Protein AF-0000000084373952 (afdb_homodimer)

Organism: NCBI:txid208452

Solvent-accessible surface area (backbone atoms only — not comparable to full-atom values): 62136 Å² total; per-residue (Å²): 112,61,47,66,65,52,80,43,78,45,80,44,54,56,47,25,26,44,37,38,30,33,38,78,64,91,64,74,93,54,84,74,51,76,77,58,28,30,35,39,29,37,47,63,83,77,67,62,78,78,83,74,80,82,72,89,67,74,73,68,81,67,70,77,52,41,40,24,48,61,53,41,69,60,56,75,73,40,79,44,78,40,55,61,65,38,75,52,45,45,34,19,76,67,13,36,38,38,36,38,34,30,40,27,44,42,75,48,76,43,77,44,80,49,58,60,56,55,49,53,50,45,52,54,52,48,50,43,19,53,49,13,54,74,67,73,39,71,21,50,30,36,35,39,37,31,41,79,72,24,32,66,65,57,50,50,46,22,47,51,35,47,36,45,74,73,73,30,40,31,28,41,30,39,63,39,19,61,23,71,45,79,46,77,92,74,42,73,28,64,12,26,35,36,35,26,38,55,35,97,90,41,79,65,40,76,58,43,36,36,77,68,20,39,55,53,61,78,81,46,49,58,48,48,52,49,50,51,44,48,51,32,52,53,51,50,51,51,34,50,51,44,45,50,52,59,67,62,48,78,66,76,69,85,73,72,75,68,42,19,16,35,22,34,42,35,40,47,42,49,85,54,47,73,66,52,49,52,51,49,35,65,61,60,60,42,38,37,38,38,28,25,50,33,64,70,60,39,51,54,49,36,68,71,53,44,79,66,72,66,63,60,54,61,59,58,58,59,59,56,66,64,61,60,72,75,76,80,71,79,71,78,81,81,78,85,76,81,74,74,80,72,66,76,76,69,82,70,64,77,71,72,68,66,73,67,67,60,69,73,78,68,43,46,72,42,77,40,70,48,44,70,83,55,71,73,76,50,72,68,51,36,51,48,24,42,48,51,32,52,40,63,64,45,54,46,61,42,69,54,94,86,40,75,40,66,42,39,46,76,49,73,48,53,52,83,79,40,40,52,28,31,73,45,43,80,77,54,75,67,71,83,75,52,62,82,89,69,52,80,73,73,69,63,54,75,42,69,40,70,58,82,66,68,70,66,73,43,48,28,19,52,31,35,31,32,79,54,92,43,73,85,44,47,87,73,48,60,42,76,46,63,32,36,24,66,42,63,43,76,50,74,73,77,73,70,76,70,80,70,73,87,78,68,88,70,72,82,69,76,65,78,69,75,70,68,79,46,38,38,38,30,32,41,27,40,72,86,59,40,90,89,57,59,52,53,32,34,37,45,39,72,40,50,80,80,42,50,108,114,62,48,65,65,52,78,43,77,46,79,44,53,54,47,25,27,44,38,39,30,33,40,79,64,91,64,75,91,54,84,74,51,77,75,57,27,29,37,40,28,36,47,64,85,75,68,62,79,76,83,77,79,80,73,86,69,72,72,68,78,66,71,75,54,41,41,24,47,61,54,40,70,60,57,74,72,40,78,42,79,40,55,61,66,39,74,53,45,45,33,17,76,67,14,38,37,39,37,39,34,30,41,28,44,40,76,49,76,43,77,45,79,49,58,60,55,55,48,52,49,46,52,53,53,48,50,43,20,54,51,14,53,74,67,70,38,69,20,50,31,34,37,40,35,32,43,79,71,22,33,64,66,56,50,51,44,22,48,51,35,47,35,43,75,73,72,31,42,30,30,41,30,38,62,40,18,62,23,72,44,80,47,77,92,72,43,73,28,64,12,25,33,36,35,25,38,55,34,97,89,41,77,65,40,76,58,43,37,37,78,68,20,37,56,52,62,78,83,46,49,59,49,49,52,50,50,49,45,49,51,33,52,51,51,51,52,50,33,51,50,44,44,50,51,61,67,62,48,78,65,76,69,85,73,73,76,68,41,19,16,34,22,32,42,35,40,46,44,51,84,56,46,74,67,53,49,51,50,49,34,62,61,59,59,42,37,35,37,39,27,24,51,33,66,70,58,38,50,54,49,36,70,70,52,43,79,67,71,67,63,60,56,60,61,61,60,59,61,58,67,61,67,61,67,74,74,76,71,79,71,77,79,81,77,83,75,79,73,73,80,72,70,76,75,71,83,70,66,76,73,74,69,68,71,71,67,62,69,75,80,70,42,46,74,41,76,42,71,48,44,73,86,55,71,72,76,50,72,67,50,36,51,47,24,41,48,50,31,51,41,64,64,44,55,46,60,42,69,53,95,86,40,75,39,66,41,39,46,77,51,72,48,54,50,82,79,38,40,52,28,30,73,43,46,70,83,60,75,65,72,84,74,49,60,82,88,71,52,79,72,76,70,63,58,76,43,69,41,72,59,83,65,68,69,64,72,45,48,27,17,53,31,35,31,30,76,52,93,43,74,87,46,45,87,75,47,60,42,76,44,61,32,37,27,67,43,63,44,76,51,76,72,77,74,67,80,68,80,67,74,86,79,69,83,77,69,78,68,75,64,78,68,75,72,68,79,46,36,38,36,30,32,41,27,39,72,86,58,40,87,89,57,57,51,54,32,36,39,44,38,72,41,50,81,80,43,49,108

InterPro domains:
  IPR027417 P-loop containing nucleoside triphosphate hydrolase [G3DSA:3.40.50.300] (115-399)
  IPR027417 P-loop containing nucleoside triphosphate hydrolase [SSF52540] (125-180)
  IPR032319 Clp1, P-loop domain [PF16575] (146-306)
  IPR032324 Clp1, N-terminal [PF16573] (66-131)
  IPR038239 Clp1, N-terminal domain superfamily [G3DSA:2.60.120.1030] (2-113)
  IPR045116 Clp1/Grc3 [PTHR12755] (47-528)

Sequence (1098 aa):
MANSGNTRIYHLKAFRELRIVTLEKYTKFEEEDEEECVKVRLLPSGSGVGHKNEHNSSSSGGFPSTAEIFGRELIIDKEYKFGCNQKFAIYTFTGCTIQIKGRTLQEYESGNNTMKEYLSLSYTLDAYRKLAKKKKKIGPRVLITGNNNSGKSSVSLILLNYALKSGFKPIFIEADTKCTCDKIELNRGPGIMSSFVYDPMNRMKCALDYYFGYLDLNEDINLYYHLNECISSCVHLMLLNNLNSVSSSAKTDAQQEGIYAAGFILNVPSEADHHVINNLIEIYGINIVIVIDNAFLHYSLKDQYGDDGGRRAADRGRDYDRDYRGDTWRDSPPEAHRKGNTLPPEDEQPDNNKETDDPVRRVEIVGMPKYEGVIPSDNNRIRYCKNLWYYQYFTKDIIVTKNLYRKSHVISFRCSLTSFIKLDTNLAVPLSALPADARDIQRENVTVSLYNGNITNLTNCILGVSYSKGLNYVHLMNIAAFVHVQSVRQVESEVGEETERSEKGAEEAQGNADAKNDYVIEILCPLSVTTKNLPPYFVVPGNAKQMKFMANSGNTRIYHLKAFRELRIVTLEKYTKFEEEDEEECVKVRLLPSGSGVGHKNEHNSSSSGGFPSTAEIFGRELIIDKEYKFGCNQKFAIYTFTGCTIQIKGRTLQEYESGNNTMKEYLSLSYTLDAYRKLAKKKKKIGPRVLITGNNNSGKSSVSLILLNYALKSGFKPIFIEADTKCTCDKIELNRGPGIMSSFVYDPMNRMKCALDYYFGYLDLNEDINLYYHLNECISSCVHLMLLNNLNSVSSSAKTDAQQEGIYAAGFILNVPSEADHHVINNLIEIYGINIVIVIDNAFLHYSLKDQYGDDGGRRAADRGRDYDRDYRGDTWRDSPPEAHRKGNTLPPEDEQPDNNKETDDPVRRVEIVGMPKYEGVIPSDNNRIRYCKNLWYYQYFTKDIIVTKNLYRKSHVISFRCSLTSFIKLDTNLAVPLSALPADARDIQRENVTVSLYNGNITNLTNCILGVSYSKGLNYVHLMNIAAFVHVQSVRQVESEVGEETERSEKGAEEAQGNADAKNDYVIEILCPLSVTTKNLPPYFVVPGNAKQMKF

Foldseek 3Di:
DWPDLDKDKDWDAAQKKKKFAFAADLDDPPDQDPQRKKKKAWEWPPPDPDPPPDDDPPCPVPDTWWKAKLQHIDDHGDIDIGGHGDITMIHTRHITMMMMGHITPDIDMDGFPQVVVLVVVLVVQVVQLVVCVVVLAFGAAEEEEEAALLCRLSSQSNSQSSCVVVVAWEKEWELQQLLLRQDLLNRQAHQKIKIATRDPVDSPHPMFIDGRQDRDCVVAVLLSLLVLLLVLVSVVVVLVVLSVVVVPCPDPPVPSRNNRSSYHYYYDYHNQALVNVVSSCVSNVHQEYEYEACVPSLVVVCVVQPDPPPVVVVVVVVVPPVPPPPPDPPCDDDDDDPPPDPPPPPPPPPPPPPPVCVVPRRRHRHYGYRGPPRDHDDPSSSVVSNVSNVCVQFPPQPCDPNDRDGQKDKDKDWDVQAFEKEWHQPDDDPLVVDDPPVSPPPSRDTDIGTDPDDPQLLAQFKKFFDQDPDRRCRSSGGTPWIKTWHGKAWDPPPPPPPPPDDPDPPDPPVPPVCPPTMMMIMIMTGPVDDPVCHHRYIYHRPDRVSRGD/DWPDLDKDKDWDAAQKKKKFAFAADLDDPPDQDPQRKKKKAWEWPPPDPDPPPPDDPPCPVPDTWWKAKLQHIDDHGDIDIGGHGDITMIHTRHITMMMMGHITPDIDMDGFPQVVVLVVVLVVQVVQLVVCVVVLAFGAAEEEEEAALLCRLSSQSNSQSSCVVVVAWEKEWELQQLLLRQDLLNRQAHQKIKIATRDPVDSPHPMFIDGRQDRDCVVAVLLSLLVLLLVLVSVVVVLVVLSVVVVPCPDPPVPSRNNRSSYHYYYDYHNQALVNVVSSCVSNVHQEYEYEADVPSLVVVCVVQPDPPPVVVVVVVVVPPPPPPPPDPPPDDPPDDPPPDPPPPPPPPPPPPPPCCVVPRRHHRHYGYRGPPRDHDDPSSSVVSNVSNVCVQFPPQPCDPNDRDGQKDKDKDWDVQAFEKEWHQDDDDPLVVDDPPVSPPPSRDTDIGTDPDDPQLLAQFKKFFDQDPDRRCRSSGGTPWIKTWHGKAWDPPPPPPPPPDDPPDPPVPVPPVCPPTIMMIMIMTGPVDDPVCHHRYIYHRPDRVSRGD

Structure (mmCIF, N/CA/C/O backbone):
data_AF-0000000084373952-model_v1
#
loop_
_entity.id
_entity.type
_entity.pdbx_description
1 polymer 'Clp1-related protein'
#
loop_
_atom_site.group_PDB
_atom_site.id
_atom_site.type_symbol
_atom_site.label_atom_id
_atom_site.label_alt_id
_atom_site.label_comp_id
_atom_site.label_asym_id
_atom_site.label_entity_id
_atom_site.label_seq_id
_atom_site.pdbx_PDB_ins_code
_atom_site.Cartn_x
_atom_site.Cartn_y
_atom_site.Cartn_z
_atom_site.occupancy
_atom_site.B_iso_or_equiv
_atom_site.auth_seq_id
_atom_site.auth_comp_id
_atom_site.auth_asym_id
_atom_site.auth_atom_id
_atom_site.pdbx_PDB_model_num
ATOM 1 N N . MET A 1 1 ? 20.922 2.564 -14.703 1 43.78 1 MET A N 1
ATOM 2 C CA . MET A 1 1 ? 22.297 3.029 -14.57 1 43.78 1 MET A CA 1
ATOM 3 C C . MET A 1 1 ? 22.344 4.543 -14.383 1 43.78 1 MET A C 1
ATOM 5 O O . MET A 1 1 ? 21.516 5.266 -14.93 1 43.78 1 MET A O 1
ATOM 9 N N . ALA A 1 2 ? 22.969 4.836 -13.328 1 51.53 2 ALA A N 1
ATOM 10 C CA . ALA A 1 2 ? 23.234 6.238 -13.023 1 51.53 2 ALA A CA 1
ATOM 11 C C . ALA A 1 2 ? 23.766 6.977 -14.25 1 51.53 2 ALA A C 1
ATOM 13 O O . ALA A 1 2 ? 24.641 6.461 -14.961 1 51.53 2 ALA A O 1
ATOM 14 N N . ASN A 1 3 ? 22.906 7.801 -14.828 1 62.66 3 ASN A N 1
ATOM 15 C CA . ASN A 1 3 ? 23.328 8.617 -15.961 1 62.66 3 ASN A CA 1
ATOM 16 C C . ASN A 1 3 ? 24.641 9.336 -15.68 1 62.66 3 ASN A C 1
ATOM 18 O O . ASN A 1 3 ? 25 9.547 -14.523 1 62.66 3 ASN A O 1
ATOM 22 N N . SER A 1 4 ? 25.531 9.344 -16.656 1 61.56 4 SER A N 1
ATOM 23 C CA . SER A 1 4 ? 26.844 9.953 -16.625 1 61.56 4 SER A CA 1
ATOM 24 C C . SER A 1 4 ? 26.781 11.406 -16.172 1 61.56 4 SER A C 1
ATOM 26 O O . SER A 1 4 ? 25.75 12.062 -16.328 1 61.56 4 SER A O 1
ATOM 28 N N . GLY A 1 5 ? 27.562 11.82 -15.086 1 64.56 5 GLY A N 1
ATOM 29 C CA . GLY A 1 5 ? 27.812 13.117 -14.484 1 64.56 5 GLY A CA 1
ATOM 30 C C . GLY A 1 5 ? 27.828 14.25 -15.492 1 64.56 5 GLY A C 1
ATOM 31 O O . GLY A 1 5 ? 27.953 15.422 -15.117 1 64.56 5 GLY A O 1
ATOM 32 N N . ASN A 1 6 ? 27.422 13.953 -16.797 1 77.25 6 ASN A N 1
ATOM 33 C CA . ASN A 1 6 ? 27.516 14.969 -17.844 1 77.25 6 ASN A CA 1
ATOM 34 C C . ASN A 1 6 ? 26.234 15.797 -17.938 1 77.25 6 ASN A C 1
ATOM 36 O O . ASN A 1 6 ? 25.188 15.391 -17.422 1 77.25 6 ASN A O 1
ATOM 40 N N . THR A 1 7 ? 26.453 17.016 -18.5 1 88.31 7 THR A N 1
ATOM 41 C CA . THR A 1 7 ? 25.344 17.953 -18.703 1 88.31 7 THR A CA 1
ATOM 42 C C . THR A 1 7 ? 24.375 17.422 -19.766 1 88.31 7 THR A C 1
ATOM 44 O O . THR A 1 7 ? 24.797 17.016 -20.844 1 88.31 7 THR A O 1
ATOM 47 N N . ARG A 1 8 ? 23.109 17.328 -19.422 1 92.69 8 ARG A N 1
ATOM 48 C CA . ARG A 1 8 ? 22.047 16.891 -20.328 1 92.69 8 ARG A CA 1
ATOM 49 C C . ARG A 1 8 ? 21 17.969 -20.516 1 92.69 8 ARG A C 1
ATOM 51 O O . ARG A 1 8 ? 20.703 18.719 -19.578 1 92.69 8 ARG A O 1
ATOM 58 N N . ILE A 1 9 ? 20.531 18.094 -21.75 1 92.62 9 ILE A N 1
ATOM 59 C CA . ILE A 1 9 ? 19.484 19.062 -22.078 1 92.62 9 ILE A CA 1
ATOM 60 C C . ILE A 1 9 ? 18.234 18.344 -22.547 1 92.62 9 ILE A C 1
ATOM 62 O O . ILE A 1 9 ? 18.281 17.516 -23.453 1 92.62 9 ILE A O 1
ATOM 66 N N . TYR A 1 10 ? 17.172 18.641 -21.891 1 94.19 10 TYR A N 1
ATOM 67 C CA . TYR A 1 10 ? 15.891 18.047 -22.25 1 94.19 10 TYR A CA 1
ATOM 68 C C . TYR A 1 10 ? 14.945 19.094 -22.828 1 94.19 10 TYR A C 1
ATOM 70 O O . TYR A 1 10 ? 14.773 20.172 -22.266 1 94.19 10 TYR A O 1
ATOM 78 N N . HIS A 1 11 ? 14.391 18.781 -23.969 1 94.12 11 HIS A N 1
ATOM 79 C CA . HIS A 1 11 ? 13.328 19.594 -24.547 1 94.12 11 HIS A CA 1
ATOM 80 C C . HIS A 1 11 ? 11.961 18.969 -24.297 1 94.12 11 HIS A C 1
ATOM 82 O O . HIS A 1 11 ? 11.594 17.984 -24.969 1 94.12 11 HIS A O 1
ATOM 88 N N . LEU A 1 12 ? 11.258 19.547 -23.375 1 95.12 12 LEU A N 1
ATOM 89 C CA . LEU A 1 12 ? 9.953 19 -23 1 95.12 12 LEU A CA 1
ATOM 90 C C . LEU A 1 12 ? 8.836 19.703 -23.766 1 95.12 12 LEU A C 1
ATOM 92 O O . LEU A 1 12 ? 8.797 20.922 -23.859 1 95.12 12 LEU A O 1
ATOM 96 N N . LYS A 1 13 ? 7.93 18.906 -24.328 1 93.88 13 LYS A N 1
ATOM 97 C CA . LYS A 1 13 ? 6.715 19.438 -24.938 1 93.88 13 LYS A CA 1
ATOM 98 C C . LYS A 1 13 ? 5.684 19.812 -23.875 1 93.88 13 LYS A C 1
ATOM 100 O O . LYS A 1 13 ? 5.855 19.5 -22.688 1 93.88 13 LYS A O 1
ATOM 105 N N . ALA A 1 14 ? 4.699 20.531 -24.328 1 93.38 14 ALA A N 1
ATOM 106 C CA . ALA A 1 14 ? 3.639 20.953 -23.406 1 93.38 14 ALA A CA 1
ATOM 107 C C . ALA A 1 14 ? 2.967 19.734 -22.766 1 93.38 14 ALA A C 1
ATOM 109 O O . ALA A 1 14 ? 2.75 18.719 -23.422 1 93.38 14 ALA A O 1
ATOM 110 N N . PHE A 1 15 ? 2.625 19.875 -21.484 1 93.56 15 PHE A N 1
ATOM 111 C CA . PHE A 1 15 ? 1.869 18.906 -20.703 1 93.56 15 PHE A CA 1
ATOM 112 C C . PHE A 1 15 ? 2.68 17.641 -20.484 1 93.56 15 PHE A C 1
ATOM 114 O O . PHE A 1 15 ? 2.117 16.547 -20.375 1 93.56 15 PHE A O 1
ATOM 121 N N . ARG A 1 16 ? 4.008 17.781 -20.438 1 94.62 16 ARG A N 1
ATOM 122 C CA . ARG A 1 16 ? 4.906 16.688 -20.125 1 94.62 16 ARG A CA 1
ATOM 123 C C . ARG A 1 16 ? 5.719 16.984 -18.859 1 94.62 16 ARG A C 1
ATOM 125 O O . ARG A 1 16 ? 5.723 18.109 -18.375 1 94.62 16 ARG A O 1
ATOM 132 N N . GLU A 1 17 ? 6.258 15.93 -18.359 1 95.62 17 GLU A N 1
ATOM 133 C CA . GLU A 1 17 ? 7.078 16.125 -17.156 1 95.62 17 GLU A CA 1
ATOM 134 C C . GLU A 1 17 ? 8.352 15.281 -17.234 1 95.62 17 GLU A C 1
ATOM 136 O O . GLU A 1 17 ? 8.383 14.234 -17.875 1 95.62 17 GLU A O 1
ATOM 141 N N . LEU A 1 18 ? 9.398 15.859 -16.719 1 96.62 18 LEU A N 1
ATOM 142 C CA . LEU A 1 18 ? 10.656 15.148 -16.516 1 96.62 18 LEU A CA 1
ATOM 143 C C . LEU A 1 18 ? 10.773 14.641 -15.094 1 96.62 18 LEU A C 1
ATOM 145 O O . LEU A 1 18 ? 10.859 15.43 -14.148 1 96.62 18 LEU A O 1
ATOM 149 N N . ARG A 1 19 ? 10.711 13.336 -14.977 1 95.62 19 ARG A N 1
ATOM 150 C CA . ARG A 1 19 ? 10.789 12.703 -13.656 1 95.62 19 ARG A CA 1
ATOM 151 C C . ARG A 1 19 ? 12.227 12.359 -13.297 1 95.62 19 ARG A C 1
ATOM 153 O O . ARG A 1 19 ? 12.945 11.75 -14.094 1 95.62 19 ARG A O 1
ATOM 160 N N . ILE A 1 20 ? 12.656 12.781 -12.117 1 95.25 20 ILE A N 1
ATOM 161 C CA . ILE A 1 20 ? 14.047 12.633 -11.727 1 95.25 20 ILE A CA 1
ATOM 162 C C . ILE A 1 20 ? 14.133 11.961 -10.359 1 95.25 20 ILE A C 1
ATOM 164 O O . ILE A 1 20 ? 13.422 12.344 -9.422 1 95.25 20 ILE A O 1
ATOM 168 N N . VAL A 1 21 ? 14.891 10.945 -10.266 1 93.31 21 VAL A N 1
ATOM 169 C CA . VAL A 1 21 ? 15.258 10.297 -9.008 1 93.31 21 VAL A CA 1
ATOM 170 C C . VAL A 1 21 ? 16.766 10.414 -8.781 1 93.31 21 VAL A C 1
ATOM 172 O O . VAL A 1 21 ? 17.562 9.93 -9.594 1 93.31 21 VAL A O 1
ATOM 175 N N . THR A 1 22 ? 17.141 11.094 -7.73 1 92.69 22 THR A N 1
ATOM 176 C CA . THR A 1 22 ? 18.562 11.297 -7.453 1 92.69 22 THR A CA 1
ATOM 177 C C . THR A 1 22 ? 19.172 10.062 -6.793 1 92.69 22 THR A C 1
ATOM 179 O O . THR A 1 22 ? 18.453 9.094 -6.508 1 92.69 22 THR A O 1
ATOM 182 N N . LEU A 1 23 ? 20.422 10.133 -6.586 1 88.62 23 LEU A N 1
ATOM 183 C CA . LEU A 1 23 ? 21.141 8.992 -6.031 1 88.62 23 LEU A CA 1
ATOM 184 C C . LEU A 1 23 ? 20.688 8.695 -4.605 1 88.62 23 LEU A C 1
ATOM 186 O O . LEU A 1 23 ? 20.266 9.609 -3.889 1 88.62 23 LEU A O 1
ATOM 190 N N . GLU A 1 24 ? 20.703 7.422 -4.301 1 83.56 24 GLU A N 1
ATOM 191 C CA . GLU A 1 24 ? 20.297 7 -2.963 1 83.56 24 GLU A CA 1
ATOM 192 C C . GLU A 1 24 ? 21.516 6.867 -2.041 1 83.56 24 GLU A C 1
ATOM 194 O O . GLU A 1 24 ? 22.531 6.273 -2.42 1 83.56 24 GLU A O 1
ATOM 199 N N . LYS A 1 25 ? 21.562 7.617 -0.997 1 76.62 25 LYS A N 1
ATOM 200 C CA . LYS A 1 25 ? 22.625 7.508 -0.001 1 76.62 25 LYS A CA 1
ATOM 201 C C . LYS A 1 25 ? 22.047 7.242 1.388 1 76.62 25 LYS A C 1
ATOM 203 O O . LYS A 1 25 ? 21.062 7.863 1.788 1 76.62 25 LYS A O 1
ATOM 208 N N . TYR A 1 26 ? 22.281 6.059 1.898 1 61.47 26 TYR A N 1
ATOM 209 C CA . TYR A 1 26 ? 21.75 5.707 3.211 1 61.47 26 TYR A CA 1
ATOM 210 C C . TYR A 1 26 ? 22.547 6.379 4.32 1 61.47 26 TYR A C 1
ATOM 212 O O . TYR A 1 26 ? 22.172 6.316 5.492 1 61.47 26 TYR A O 1
ATOM 220 N N . THR A 1 27 ? 23.734 6.977 3.959 1 54.94 27 THR A N 1
ATOM 221 C CA . THR A 1 27 ? 24.562 7.477 5.051 1 54.94 27 THR A CA 1
ATOM 222 C C . THR A 1 27 ? 24.016 8.805 5.582 1 54.94 27 THR A C 1
ATOM 224 O O . THR A 1 27 ? 23.188 9.445 4.93 1 54.94 27 THR A O 1
ATOM 227 N N . LYS A 1 28 ? 24.578 9.195 6.711 1 53.66 28 LYS A N 1
ATOM 228 C CA . LYS A 1 28 ? 24.312 10.367 7.539 1 53.66 28 LYS A CA 1
ATOM 229 C C . LYS A 1 28 ? 24.156 11.625 6.684 1 53.66 28 LYS A C 1
ATOM 231 O O . LYS A 1 28 ? 24.828 11.781 5.668 1 53.66 28 LYS A O 1
ATOM 236 N N . PHE A 1 29 ? 22.859 12.211 6.699 1 50.44 29 PHE A N 1
ATOM 237 C CA . PHE A 1 29 ? 22.531 13.492 6.086 1 50.44 29 PHE A CA 1
ATOM 238 C C . PHE A 1 29 ? 23.766 14.391 6.039 1 50.44 29 PHE A C 1
ATOM 240 O O . PHE A 1 29 ? 23.922 15.289 6.867 1 50.44 29 PHE A O 1
ATOM 247 N N . GLU A 1 30 ? 24.984 13.805 6.254 1 48.66 30 GLU A N 1
ATOM 248 C CA . GLU A 1 30 ? 26.141 14.695 6.281 1 48.66 30 GLU A CA 1
ATOM 249 C C . GLU A 1 30 ? 26.188 15.578 5.035 1 48.66 30 GLU A C 1
ATOM 251 O O . GLU A 1 30 ? 25.422 15.375 4.094 1 48.66 30 GLU A O 1
ATOM 256 N N . GLU A 1 31 ? 27.312 16.297 4.949 1 51.78 31 GLU A N 1
ATOM 257 C CA . GLU A 1 31 ? 27.75 17.359 4.043 1 51.78 31 GLU A CA 1
ATOM 258 C C . GLU A 1 31 ? 27.641 16.922 2.586 1 51.78 31 GLU A C 1
ATOM 260 O O . GLU A 1 31 ? 28.312 15.969 2.164 1 51.78 31 GLU A O 1
ATOM 265 N N . GLU A 1 32 ? 26.391 16.953 2.121 1 56.44 32 GLU A N 1
ATOM 266 C CA . GLU A 1 32 ? 26.188 16.688 0.701 1 56.44 32 GLU A CA 1
ATOM 267 C C . GLU A 1 32 ? 27.328 17.234 -0.141 1 56.44 32 GLU A C 1
ATOM 269 O O . GLU A 1 32 ? 27.641 18.422 -0.072 1 56.44 32 GLU A O 1
ATOM 274 N N . ASP A 1 33 ? 28.234 16.375 -0.468 1 62.09 33 ASP A N 1
ATOM 275 C CA . ASP A 1 33 ? 29.297 16.766 -1.404 1 62.09 33 ASP A CA 1
ATOM 276 C C . ASP A 1 33 ? 28.703 17.391 -2.664 1 62.09 33 ASP A C 1
ATOM 278 O O . ASP A 1 33 ? 27.719 16.875 -3.223 1 62.09 33 ASP A O 1
ATOM 282 N N . GLU A 1 34 ? 29 18.625 -2.85 1 64.69 34 GLU A N 1
ATOM 283 C CA . GLU A 1 34 ? 28.578 19.391 -4.016 1 64.69 34 GLU A CA 1
ATOM 284 C C . GLU A 1 34 ? 28.578 18.531 -5.277 1 64.69 34 GLU A C 1
ATOM 286 O O . GLU A 1 34 ? 27.766 18.734 -6.176 1 64.69 34 GLU A O 1
ATOM 291 N N . GLU A 1 35 ? 29.391 17.5 -5.18 1 66.69 35 GLU A N 1
ATOM 292 C CA . GLU A 1 35 ? 29.531 16.688 -6.391 1 66.69 35 GLU A CA 1
ATOM 293 C C . GLU A 1 35 ? 28.375 15.711 -6.535 1 66.69 35 GLU A C 1
ATOM 295 O O . GLU A 1 35 ? 28.078 15.242 -7.641 1 66.69 35 GLU A O 1
ATOM 300 N N . GLU A 1 36 ? 27.672 15.57 -5.496 1 78.62 36 GLU A N 1
ATOM 301 C CA . GLU A 1 36 ? 26.625 14.562 -5.555 1 78.62 36 GLU A CA 1
ATOM 302 C C . GLU A 1 36 ? 25.25 15.203 -5.762 1 78.62 36 GLU A C 1
ATOM 304 O O . GLU A 1 36 ? 24.266 14.508 -5.973 1 78.62 36 GLU A O 1
ATOM 309 N N . CYS A 1 37 ? 25.281 16.5 -5.879 1 85.25 37 CYS A N 1
ATOM 310 C CA . CYS A 1 37 ? 24.031 17.219 -6.051 1 85.25 37 CYS A CA 1
ATOM 311 C C . CYS A 1 37 ? 23.656 17.312 -7.527 1 85.25 37 CYS A C 1
ATOM 313 O O . CYS A 1 37 ? 24.531 17.375 -8.383 1 85.25 37 CYS A O 1
ATOM 315 N N . VAL A 1 38 ? 22.406 17.156 -7.793 1 92.06 38 VAL A N 1
ATOM 316 C CA . VAL A 1 38 ? 21.875 17.359 -9.141 1 92.06 38 VAL A CA 1
ATOM 317 C C . VAL A 1 38 ? 21.438 18.812 -9.312 1 92.06 38 VAL A C 1
ATOM 319 O O . VAL A 1 38 ? 20.719 19.359 -8.469 1 92.06 38 VAL A O 1
ATOM 322 N N . LYS A 1 39 ? 22 19.453 -10.328 1 94.38 39 LYS A N 1
ATOM 323 C CA . LYS A 1 39 ? 21.656 20.844 -10.609 1 94.38 39 LYS A CA 1
ATOM 324 C C . LYS A 1 39 ? 20.703 20.938 -11.789 1 94.38 39 LYS A C 1
ATOM 326 O O . LYS A 1 39 ? 20.906 20.297 -12.82 1 94.38 39 LYS A O 1
ATOM 331 N N . VAL A 1 40 ? 19.641 21.625 -11.555 1 95.88 40 VAL A N 1
ATOM 332 C CA . VAL A 1 40 ? 18.609 21.781 -12.578 1 95.88 40 VAL A CA 1
ATOM 333 C C . VAL A 1 40 ? 18.453 23.266 -12.922 1 95.88 40 VAL A C 1
ATOM 335 O O . VAL A 1 40 ? 18.453 24.125 -12.031 1 95.88 40 VAL A O 1
ATOM 338 N N . ARG A 1 41 ? 18.391 23.547 -14.25 1 95.62 41 ARG A N 1
ATOM 339 C CA . ARG A 1 41 ? 18.219 24.922 -14.727 1 95.62 41 ARG A CA 1
ATOM 340 C C . ARG A 1 41 ? 17.203 25 -15.859 1 95.62 41 ARG A C 1
ATOM 342 O O . ARG A 1 41 ? 17.25 24.188 -16.797 1 95.62 41 ARG A O 1
ATOM 349 N N . LEU A 1 42 ? 16.297 25.891 -15.656 1 95.75 42 LEU A N 1
ATOM 350 C CA . LEU A 1 42 ? 15.375 26.188 -16.734 1 95.75 42 LEU A CA 1
ATOM 351 C C . LEU A 1 42 ? 15.992 27.188 -17.719 1 95.75 42 LEU A C 1
ATOM 353 O O . LEU A 1 42 ? 16.375 28.297 -17.328 1 95.75 42 LEU A O 1
ATOM 357 N N . LEU A 1 43 ? 16.062 26.766 -18.969 1 93.75 43 LEU A N 1
ATOM 358 C CA . LEU A 1 43 ? 16.688 27.625 -19.984 1 93.75 43 LEU A CA 1
ATOM 359 C C . LEU A 1 43 ? 15.656 28.5 -20.672 1 93.75 43 LEU A C 1
ATOM 361 O O . LEU A 1 43 ? 14.5 28.094 -20.828 1 93.75 43 LEU A O 1
ATOM 365 N N . PRO A 1 44 ? 16.094 29.641 -21.141 1 87.88 44 PRO A N 1
ATOM 366 C CA . PRO A 1 44 ? 15.172 30.5 -21.875 1 87.88 44 PRO A CA 1
ATOM 367 C C . PRO A 1 44 ? 14.828 29.969 -23.266 1 87.88 44 PRO A C 1
ATOM 369 O O . PRO A 1 44 ? 15.586 29.156 -23.828 1 87.88 44 PRO A O 1
ATOM 372 N N . SER A 1 45 ? 13.594 29.906 -23.844 1 74.69 45 SER A N 1
ATOM 373 C CA . SER A 1 45 ? 13.094 29.375 -25.109 1 74.69 45 SER A CA 1
ATOM 374 C C . SER A 1 45 ? 14.055 29.672 -26.266 1 74.69 45 SER A C 1
ATOM 376 O O . SER A 1 45 ? 14.18 28.875 -27.188 1 74.69 45 SER A O 1
ATOM 378 N N . GLY A 1 46 ? 14.75 30.734 -26.234 1 58.94 46 GLY A N 1
ATOM 379 C CA . GLY A 1 46 ? 15.594 31.172 -27.328 1 58.94 46 GLY A CA 1
ATOM 380 C C . GLY A 1 46 ? 17.016 30.656 -27.219 1 58.94 46 GLY A C 1
ATOM 381 O O . GLY A 1 46 ? 17.844 30.938 -28.078 1 58.94 46 GLY A O 1
ATOM 382 N N . SER A 1 47 ? 17.328 30.156 -26.188 1 50.44 47 SER A N 1
ATOM 383 C CA . SER A 1 47 ? 18.734 29.812 -26.078 1 50.44 47 SER A CA 1
ATOM 384 C C . SER A 1 47 ? 19.062 28.547 -26.859 1 50.44 47 SER A C 1
ATOM 386 O O . SER A 1 47 ? 19.312 27.484 -26.281 1 50.44 47 SER A O 1
ATOM 388 N N . GLY A 1 48 ? 18.516 28.266 -27.969 1 41.88 48 GLY A N 1
ATOM 389 C CA . GLY A 1 48 ? 19.109 27.281 -28.875 1 41.88 48 GLY A CA 1
ATOM 390 C C . GLY A 1 48 ? 20.609 27.453 -29.031 1 41.88 48 GLY A C 1
ATOM 391 O O . GLY A 1 48 ? 21.109 28.578 -29.062 1 41.88 48 GLY A O 1
ATOM 392 N N . VAL A 1 49 ? 21.469 26.594 -28.75 1 37.62 49 VAL A N 1
ATOM 393 C CA . VAL A 1 49 ? 22.812 26.641 -29.312 1 37.62 49 VAL A CA 1
ATOM 394 C C . VAL A 1 49 ? 22.75 27.25 -30.719 1 37.62 49 VAL A C 1
ATOM 396 O O . VAL A 1 49 ? 21.688 27.312 -31.328 1 37.62 49 VAL A O 1
ATOM 399 N N . GLY A 1 50 ? 24.016 27.359 -31.641 1 33.34 50 GLY A N 1
ATOM 400 C CA . GLY A 1 50 ? 24.5 27.953 -32.875 1 33.34 50 GLY A CA 1
ATOM 401 C C . GLY A 1 50 ? 23.625 27.625 -34.062 1 33.34 50 GLY A C 1
ATOM 402 O O . GLY A 1 50 ? 24 27.906 -35.219 1 33.34 50 GLY A O 1
ATOM 403 N N . HIS A 1 51 ? 22.875 26.656 -34.375 1 32.62 51 HIS A N 1
ATOM 404 C CA . HIS A 1 51 ? 22.594 26.781 -35.812 1 32.62 51 HIS A CA 1
ATOM 405 C C . HIS A 1 51 ? 21.719 28.016 -36.094 1 32.62 51 HIS A C 1
ATOM 407 O O . HIS A 1 51 ? 20.609 28.125 -35.562 1 32.62 51 HIS A O 1
ATOM 413 N N . LYS A 1 52 ? 22.391 29.203 -36.469 1 30.64 52 LYS A N 1
ATOM 414 C CA . LYS A 1 52 ? 21.906 30.422 -37.094 1 30.64 52 LYS A CA 1
ATOM 415 C C . LYS A 1 52 ? 20.891 30.125 -38.188 1 30.64 52 LYS A C 1
ATOM 417 O O . LYS A 1 52 ? 21.25 30 -39.344 1 30.64 52 LYS A O 1
ATOM 422 N N . ASN A 1 53 ? 20.094 29.141 -38.406 1 30.58 53 ASN A N 1
ATOM 423 C CA . ASN A 1 53 ? 19.344 29.531 -39.594 1 30.58 53 ASN A CA 1
ATOM 424 C C . ASN A 1 53 ? 18.625 30.875 -39.375 1 30.58 53 ASN A C 1
ATOM 426 O O . ASN A 1 53 ? 18.016 31.094 -38.344 1 30.58 53 ASN A O 1
ATOM 430 N N . GLU A 1 54 ? 19.047 32.094 -40.094 1 30.72 54 GLU A N 1
ATOM 431 C CA . GLU A 1 54 ? 18.641 33.469 -40.375 1 30.72 54 GLU A CA 1
ATOM 432 C C . GLU A 1 54 ? 17.125 33.625 -40.281 1 30.72 54 GLU A C 1
ATOM 434 O O . GLU A 1 54 ? 16.625 34.625 -39.75 1 30.72 54 GLU A O 1
ATOM 439 N N . HIS A 1 55 ? 16.375 33.219 -41.469 1 30.38 55 HIS A N 1
ATOM 440 C CA . HIS A 1 55 ? 15.242 33.969 -42.031 1 30.38 55 HIS A CA 1
ATOM 441 C C . HIS A 1 55 ? 14.062 33.969 -41.062 1 30.38 55 HIS A C 1
ATOM 443 O O . HIS A 1 55 ? 13.312 34.938 -41 1 30.38 55 HIS A O 1
ATOM 449 N N . ASN A 1 56 ? 13.32 32.812 -41 1 30.34 56 ASN A N 1
ATOM 450 C CA . ASN A 1 56 ? 11.906 33.031 -40.719 1 30.34 56 ASN A CA 1
ATOM 451 C C . ASN A 1 56 ? 11.703 33.562 -39.281 1 30.34 56 ASN A C 1
ATOM 453 O O . ASN A 1 56 ? 12.031 32.875 -38.312 1 30.34 56 ASN A O 1
ATOM 457 N N . SER A 1 57 ? 11.875 34.875 -39 1 33.09 57 SER A N 1
ATOM 458 C CA . SER A 1 57 ? 11.391 35.781 -37.969 1 33.09 57 SER A CA 1
ATOM 459 C C . SER A 1 57 ? 9.992 35.406 -37.531 1 33.09 57 SER A C 1
ATOM 461 O O . SER A 1 57 ? 9.234 36.25 -37.031 1 33.09 57 SER A O 1
ATOM 463 N N . SER A 1 58 ? 9.312 34.5 -38.25 1 32.97 58 SER A N 1
ATOM 464 C CA . SER A 1 58 ? 7.949 34.406 -37.719 1 32.97 58 SER A CA 1
ATOM 465 C C . SER A 1 58 ? 7.922 34.438 -36.219 1 32.97 58 SER A C 1
ATOM 467 O O . SER A 1 58 ? 8.805 33.875 -35.562 1 32.97 58 SER A O 1
ATOM 469 N N . SER A 1 59 ? 7.387 35.625 -35.625 1 33.97 59 SER A N 1
ATOM 470 C CA . SER A 1 59 ? 6.812 35.969 -34.344 1 33.97 59 SER A CA 1
ATOM 471 C C . SER A 1 59 ? 6.27 34.719 -33.625 1 33.97 59 SER A C 1
ATOM 473 O O . SER A 1 59 ? 5.074 34.438 -33.719 1 33.97 59 SER A O 1
ATOM 475 N N . SER A 1 60 ? 6.633 33.656 -34 1 37.06 60 SER A N 1
ATOM 476 C CA . SER A 1 60 ? 5.996 32.594 -33.188 1 37.06 60 SER A CA 1
ATOM 477 C C . SER A 1 60 ? 5.879 33.031 -31.719 1 37.06 60 SER A C 1
ATOM 479 O O . SER A 1 60 ? 6.871 33.406 -31.094 1 37.06 60 SER A O 1
ATOM 481 N N . GLY A 1 61 ? 4.883 33.906 -31.359 1 40.69 61 GLY A N 1
ATOM 482 C CA . GLY A 1 61 ? 4.363 34.344 -30.062 1 40.69 61 GLY A CA 1
ATOM 483 C C . GLY A 1 61 ? 4.852 33.469 -28.922 1 40.69 61 GLY A C 1
ATOM 484 O O . GLY A 1 61 ? 4.23 32.469 -28.594 1 40.69 61 GLY A O 1
ATOM 485 N N . GLY A 1 62 ? 6.027 33.312 -28.656 1 46.31 62 GLY A N 1
ATOM 486 C CA . GLY A 1 62 ? 6.812 32.5 -27.734 1 46.31 62 GLY A CA 1
ATOM 487 C C . GLY A 1 62 ? 6.25 32.469 -26.328 1 46.31 62 GLY A C 1
ATOM 488 O O . GLY A 1 62 ? 6.438 33.406 -25.562 1 46.31 62 GLY A O 1
ATOM 489 N N . PHE A 1 63 ? 5.145 32.094 -26.125 1 55.12 63 PHE A N 1
ATOM 490 C CA . PHE A 1 63 ? 4.707 31.891 -24.75 1 55.12 63 PHE A CA 1
ATOM 491 C C . PHE A 1 63 ? 5.871 31.469 -23.859 1 55.12 63 PHE A C 1
ATOM 493 O O . PHE A 1 63 ? 6.695 30.656 -24.25 1 55.12 63 PHE A O 1
ATOM 500 N N . PRO A 1 64 ? 6.27 32.406 -22.859 1 66.19 64 PRO A N 1
ATOM 501 C CA . PRO A 1 64 ? 7.348 32.125 -21.906 1 66.19 64 PRO A CA 1
ATOM 502 C C . PRO A 1 64 ? 7.312 30.688 -21.406 1 66.19 64 PRO A C 1
ATOM 504 O O . PRO A 1 64 ? 6.234 30.141 -21.141 1 66.19 64 PRO A O 1
ATOM 507 N N . SER A 1 65 ? 8.383 29.953 -21.656 1 84 65 SER A N 1
ATOM 508 C CA . SER A 1 65 ? 8.578 28.594 -21.188 1 84 65 SER A CA 1
ATOM 509 C C . SER A 1 65 ? 8.5 28.516 -19.656 1 84 65 SER A C 1
ATOM 511 O O . SER A 1 65 ? 9.195 29.25 -18.969 1 84 65 SER A O 1
ATOM 513 N N . THR A 1 66 ? 7.414 27.984 -19.141 1 92 66 THR A N 1
ATOM 514 C CA . THR A 1 66 ? 7.273 27.844 -17.703 1 92 66 THR A CA 1
ATOM 515 C C . THR A 1 66 ? 7.387 26.375 -17.297 1 92 66 THR A C 1
ATOM 517 O O . THR A 1 66 ? 7.098 25.484 -18.078 1 92 66 THR A O 1
ATOM 520 N N . ALA A 1 67 ? 8 26.172 -16.156 1 96.56 67 ALA A N 1
ATOM 521 C CA . ALA A 1 67 ? 8.109 24.859 -15.523 1 96.56 67 ALA A CA 1
ATOM 522 C C . ALA A 1 67 ? 7.91 24.953 -14.016 1 96.56 67 ALA A C 1
ATOM 524 O O . ALA A 1 67 ? 8.156 26 -13.414 1 96.56 67 ALA A O 1
ATOM 525 N N . GLU A 1 68 ? 7.41 23.922 -13.523 1 97 68 GLU A N 1
ATOM 526 C CA . GLU A 1 68 ? 7.156 23.953 -12.086 1 97 68 GLU A CA 1
ATOM 527 C C . GLU A 1 68 ? 7.496 22.625 -11.43 1 97 68 GLU A C 1
ATOM 529 O O . GLU A 1 68 ? 7.504 21.578 -12.094 1 97 68 GLU A O 1
ATOM 534 N N . ILE A 1 69 ? 7.816 22.656 -10.18 1 97.06 69 ILE A N 1
ATOM 535 C CA . ILE A 1 69 ? 7.98 21.484 -9.312 1 97.06 69 ILE A CA 1
ATOM 536 C C . ILE A 1 69 ? 6.961 21.547 -8.18 1 97.06 69 ILE A C 1
ATOM 538 O O . ILE A 1 69 ? 7 22.453 -7.344 1 97.06 69 ILE A O 1
ATOM 542 N N . PHE A 1 70 ? 6.07 20.625 -8.125 1 96.5 70 PHE A N 1
ATOM 543 C CA . PHE A 1 70 ? 4.996 20.547 -7.141 1 96.5 70 PHE A CA 1
ATOM 544 C C . PHE A 1 70 ? 4.254 21.875 -7.047 1 96.5 70 PHE A C 1
ATOM 546 O O . PHE A 1 70 ? 4 22.375 -5.949 1 96.5 70 PHE A O 1
ATOM 553 N N . GLY A 1 71 ? 4.016 22.484 -8.141 1 95.81 71 GLY A N 1
ATOM 554 C CA . GLY A 1 71 ? 3.213 23.688 -8.188 1 95.81 71 GLY A CA 1
ATOM 555 C C . GLY A 1 71 ? 4.035 24.953 -8.047 1 95.81 71 GLY A C 1
ATOM 556 O O . GLY A 1 71 ? 3.529 26.062 -8.273 1 95.81 71 GLY A O 1
ATOM 557 N N . ARG A 1 72 ? 5.242 24.844 -7.695 1 95.19 72 ARG A N 1
ATOM 558 C CA . ARG A 1 72 ? 6.117 26 -7.586 1 95.19 72 ARG A CA 1
ATOM 559 C C . ARG A 1 72 ? 6.836 26.281 -8.898 1 95.19 72 ARG A C 1
ATOM 561 O O . ARG A 1 72 ? 7.562 25.422 -9.406 1 95.19 72 ARG A O 1
ATOM 568 N N . GLU A 1 73 ? 6.746 27.391 -9.375 1 95.25 73 GLU A N 1
ATOM 569 C CA . GLU A 1 73 ? 7.336 27.75 -10.656 1 95.25 73 GLU A CA 1
ATOM 570 C C . GLU A 1 73 ? 8.836 27.969 -10.531 1 95.25 73 GLU A C 1
ATOM 572 O O . GLU A 1 73 ? 9.305 28.562 -9.555 1 95.25 73 GLU A O 1
ATOM 577 N N . LEU A 1 74 ? 9.492 27.562 -11.547 1 95.94 74 LEU A N 1
ATOM 578 C CA . LEU A 1 74 ? 10.938 27.75 -11.578 1 95.94 74 LEU A CA 1
ATOM 579 C C . LEU A 1 74 ? 11.305 29.078 -12.203 1 95.94 74 LEU A C 1
ATOM 581 O O . LEU A 1 74 ? 10.648 29.531 -13.156 1 95.94 74 LEU A O 1
ATOM 585 N N . ILE A 1 75 ? 12.344 29.641 -11.688 1 94.88 75 ILE A N 1
ATOM 586 C CA . ILE A 1 75 ? 12.859 30.875 -12.242 1 94.88 75 ILE A CA 1
ATOM 587 C C . ILE A 1 75 ? 13.828 30.578 -13.383 1 94.88 75 ILE A C 1
ATOM 589 O O . ILE A 1 75 ? 14.664 29.672 -13.273 1 94.88 75 ILE A O 1
ATOM 593 N N . ILE A 1 76 ? 13.695 31.312 -14.414 1 93.88 76 ILE A N 1
ATOM 594 C CA . ILE A 1 76 ? 14.531 31.125 -15.594 1 93.88 76 ILE A CA 1
ATOM 595 C C . ILE A 1 76 ? 15.984 31.406 -15.25 1 93.88 76 ILE A C 1
ATOM 597 O O . ILE A 1 76 ? 16.281 32.406 -14.57 1 93.88 76 ILE A O 1
ATOM 601 N N . ASP A 1 77 ? 16.844 30.516 -15.594 1 92.19 77 ASP A N 1
ATOM 602 C CA . ASP A 1 77 ? 18.297 30.641 -15.516 1 92.19 77 ASP A CA 1
ATOM 603 C C . ASP A 1 77 ? 18.781 30.594 -14.07 1 92.19 77 ASP A C 1
ATOM 605 O O . ASP A 1 77 ? 19.891 31.047 -13.766 1 92.19 77 ASP A O 1
ATOM 609 N N . LYS A 1 78 ? 17.875 30.219 -13.227 1 94.69 78 LYS A N 1
ATOM 610 C CA . LYS A 1 78 ? 18.297 29.953 -11.852 1 94.69 78 LYS A CA 1
ATOM 611 C C . LYS A 1 78 ? 18.656 28.484 -11.648 1 94.69 78 LYS A C 1
ATOM 613 O O . LYS A 1 78 ? 17.969 27.609 -12.164 1 94.69 78 LYS A O 1
ATOM 618 N N . GLU A 1 79 ? 19.75 28.328 -10.969 1 93.94 79 GLU A N 1
ATOM 619 C CA . GLU A 1 79 ? 20.188 26.969 -10.703 1 93.94 79 GLU A CA 1
ATOM 620 C C . GLU A 1 79 ? 19.609 26.438 -9.391 1 93.94 79 GLU A C 1
ATOM 622 O O . GLU A 1 79 ? 19.75 27.078 -8.344 1 93.94 79 GLU A O 1
ATOM 627 N N . TYR A 1 80 ? 18.969 25.391 -9.477 1 94.75 80 TYR A N 1
ATOM 628 C CA . TYR A 1 80 ? 18.422 24.703 -8.312 1 94.75 80 TYR A CA 1
ATOM 629 C C . TYR A 1 80 ? 19.219 23.438 -7.992 1 94.75 80 TYR A C 1
ATOM 631 O O . TYR A 1 80 ? 19.516 22.641 -8.883 1 94.75 80 TYR A O 1
ATOM 639 N N . LYS A 1 81 ? 19.562 23.25 -6.77 1 92.5 81 LYS A N 1
ATOM 640 C CA . LYS A 1 81 ? 20.344 22.109 -6.336 1 92.5 81 LYS A CA 1
ATOM 641 C C . LYS A 1 81 ? 19.484 21.109 -5.559 1 92.5 81 LYS A C 1
ATOM 643 O O . LYS A 1 81 ? 18.75 21.5 -4.656 1 92.5 81 LYS A O 1
ATOM 648 N N . PHE A 1 82 ? 19.594 19.891 -5.93 1 92 82 PHE A N 1
ATOM 649 C CA . PHE A 1 82 ? 18.891 18.812 -5.258 1 92 82 PHE A CA 1
ATOM 650 C C . PHE A 1 82 ? 19.859 17.766 -4.73 1 92 82 PHE A C 1
ATOM 652 O O . PHE A 1 82 ? 20.672 17.234 -5.484 1 92 82 PHE A O 1
ATOM 659 N N . GLY A 1 83 ? 19.719 17.438 -3.486 1 87.88 83 GLY A N 1
ATOM 660 C CA . GLY A 1 83 ? 20.594 16.469 -2.861 1 87.88 83 GLY A CA 1
ATOM 661 C C . GLY A 1 83 ? 20.203 15.039 -3.135 1 87.88 83 GLY A C 1
ATOM 662 O O . GLY A 1 83 ? 19.453 14.766 -4.082 1 87.88 83 GLY A O 1
ATOM 663 N N . CYS A 1 84 ? 20.719 14.156 -2.336 1 88.19 84 CYS A N 1
ATOM 664 C CA . CYS A 1 84 ? 20.453 12.734 -2.494 1 88.19 84 CYS A CA 1
ATOM 665 C C . CYS A 1 84 ? 19.047 12.375 -1.993 1 88.19 84 CYS A C 1
ATOM 667 O O . CYS A 1 84 ? 18.469 13.117 -1.204 1 88.19 84 CYS A O 1
ATOM 669 N N . ASN A 1 85 ? 18.516 11.344 -2.48 1 89.88 85 ASN A N 1
ATOM 670 C CA . ASN A 1 85 ? 17.266 10.727 -2.057 1 89.88 85 ASN A CA 1
ATOM 671 C C . ASN A 1 85 ? 16.062 11.617 -2.373 1 89.88 85 ASN A C 1
ATOM 673 O O . ASN A 1 85 ? 15.094 11.641 -1.622 1 89.88 85 ASN A O 1
ATOM 677 N N . GLN A 1 86 ? 16.25 12.383 -3.451 1 91.44 86 GLN A N 1
ATOM 678 C CA . GLN A 1 86 ? 15.125 13.227 -3.863 1 91.44 86 GLN A CA 1
ATOM 679 C C . GLN A 1 86 ? 14.391 12.617 -5.051 1 91.44 86 GLN A C 1
ATOM 681 O O . GLN A 1 86 ? 15.008 11.992 -5.922 1 91.44 86 GLN A O 1
ATOM 686 N N . LYS A 1 87 ? 13.102 12.734 -4.969 1 93.5 87 LYS A N 1
ATOM 687 C CA . LYS A 1 87 ? 12.219 12.328 -6.059 1 93.5 87 LYS A CA 1
ATOM 688 C C . LYS A 1 87 ? 11.281 13.469 -6.457 1 93.5 87 LYS A C 1
ATOM 690 O O . LYS A 1 87 ? 10.477 13.922 -5.648 1 93.5 87 LYS A O 1
ATOM 695 N N . PHE A 1 88 ? 11.398 13.961 -7.633 1 94.94 88 PHE A N 1
ATOM 696 C CA . PHE A 1 88 ? 10.555 15.062 -8.07 1 94.94 88 PHE A CA 1
ATOM 697 C C . PHE A 1 88 ? 10.391 15.047 -9.586 1 94.94 88 PHE A C 1
ATOM 699 O O . PHE A 1 88 ? 11.094 14.32 -10.289 1 94.94 88 PHE A O 1
ATOM 706 N N . ALA A 1 89 ? 9.398 15.742 -10.039 1 96.62 89 ALA A N 1
ATOM 707 C CA . ALA A 1 89 ? 9.109 15.883 -11.461 1 96.62 89 ALA A CA 1
ATOM 708 C C . ALA A 1 89 ? 9 17.359 -11.859 1 96.62 89 ALA A C 1
ATOM 710 O O . ALA A 1 89 ? 8.445 18.172 -11.109 1 96.62 89 ALA A O 1
ATOM 711 N N . ILE A 1 90 ? 9.625 17.672 -12.945 1 97.5 90 ILE A N 1
ATOM 712 C CA . ILE A 1 90 ? 9.484 19 -13.523 1 97.5 90 ILE A CA 1
ATOM 713 C C . ILE A 1 90 ? 8.398 18.984 -14.594 1 97.5 90 ILE A C 1
ATOM 715 O O . ILE A 1 90 ? 8.547 18.344 -15.633 1 97.5 90 ILE A O 1
ATOM 719 N N . TYR A 1 91 ? 7.348 19.688 -14.289 1 97.12 91 TYR A N 1
ATOM 720 C CA . TYR A 1 91 ? 6.195 19.719 -15.18 1 97.12 91 TYR A CA 1
ATOM 721 C C . TYR A 1 91 ? 6.113 21.047 -15.914 1 97.12 91 TYR A C 1
ATOM 723 O O . TYR A 1 91 ? 6.48 22.094 -15.367 1 97.12 91 TYR A O 1
ATOM 731 N N . THR A 1 92 ? 5.625 21.016 -17.172 1 96.44 92 THR A N 1
ATOM 732 C CA . THR A 1 92 ? 5.453 22.25 -17.938 1 96.44 92 THR A CA 1
ATOM 733 C C . THR A 1 92 ? 4.125 22.234 -18.688 1 96.44 92 THR A C 1
ATOM 735 O O . THR A 1 92 ? 3.742 21.219 -19.266 1 96.44 92 THR A O 1
ATOM 738 N N . PHE A 1 93 ? 3.414 23.312 -18.594 1 93.5 93 PHE A N 1
ATOM 739 C CA . PHE A 1 93 ? 2.156 23.469 -19.312 1 93.5 93 PHE A CA 1
ATOM 740 C C . PHE A 1 93 ? 2.404 23.938 -20.734 1 93.5 93 PHE A C 1
ATOM 742 O O . PHE A 1 93 ? 1.572 23.734 -21.625 1 93.5 93 PHE A O 1
ATOM 749 N N . THR A 1 94 ? 3.525 24.547 -21.016 1 92.5 94 THR A N 1
ATOM 750 C CA . THR A 1 94 ? 3.738 25.25 -22.281 1 92.5 94 THR A CA 1
ATOM 751 C C . THR A 1 94 ? 4.91 24.641 -23.047 1 92.5 94 THR A C 1
ATOM 753 O O . THR A 1 94 ? 5.102 24.922 -24.234 1 92.5 94 THR A O 1
ATOM 756 N N . GLY A 1 95 ? 5.652 23.828 -22.406 1 93.56 95 GLY A N 1
ATOM 757 C CA . GLY A 1 95 ? 6.922 23.391 -22.953 1 93.56 95 GLY A CA 1
ATOM 758 C C . GLY A 1 95 ? 8.109 24.156 -22.422 1 93.56 95 GLY A C 1
ATOM 759 O O . GLY A 1 95 ? 8 25.359 -22.125 1 93.56 95 GLY A O 1
ATOM 760 N N . CYS A 1 96 ? 9.203 23.453 -22.312 1 94.62 96 CYS A N 1
ATOM 761 C CA . CYS A 1 96 ? 10.375 24.109 -21.766 1 94.62 96 CYS A CA 1
ATOM 762 C C . CYS A 1 96 ? 11.641 23.328 -22.078 1 94.62 96 CYS A C 1
ATOM 764 O O . CYS A 1 96 ? 11.578 22.25 -22.656 1 94.62 96 CYS A O 1
ATOM 766 N N . THR A 1 97 ? 12.703 24 -21.875 1 95.19 97 THR A N 1
ATOM 767 C CA . THR A 1 97 ? 14.016 23.375 -22 1 95.19 97 THR A CA 1
ATOM 768 C C . THR A 1 97 ? 14.719 23.328 -20.656 1 95.19 97 THR A C 1
ATOM 770 O O . THR A 1 97 ? 14.891 24.375 -20 1 95.19 97 THR A O 1
ATOM 773 N N . ILE A 1 98 ? 15.125 22.141 -20.25 1 95.88 98 ILE A N 1
ATOM 774 C CA . ILE A 1 98 ? 15.711 21.938 -18.922 1 95.88 98 ILE A CA 1
ATOM 775 C C . ILE A 1 98 ? 17.156 21.438 -19.078 1 95.88 98 ILE A C 1
ATOM 777 O O . ILE A 1 98 ? 17.422 20.562 -19.906 1 95.88 98 ILE A O 1
ATOM 781 N N . GLN A 1 99 ? 17.969 22.047 -18.344 1 95.25 99 GLN A N 1
ATOM 782 C CA . GLN A 1 99 ? 19.344 21.578 -18.234 1 95.25 99 GLN A CA 1
ATOM 783 C C . GLN A 1 99 ? 19.594 20.875 -16.906 1 95.25 99 GLN A C 1
ATOM 785 O O . GLN A 1 99 ? 19.234 21.391 -15.844 1 95.25 99 GLN A O 1
ATOM 790 N N . ILE A 1 100 ? 20.156 19.688 -16.984 1 94.81 100 ILE A N 1
ATOM 791 C CA . ILE A 1 100 ? 20.453 18.906 -15.781 1 94.81 100 ILE A CA 1
ATOM 792 C C . ILE A 1 100 ? 21.953 18.594 -15.727 1 94.81 100 ILE A C 1
ATOM 794 O O . ILE A 1 100 ? 22.547 18.188 -16.719 1 94.81 100 ILE A O 1
ATOM 798 N N . LYS A 1 101 ? 22.469 18.875 -14.594 1 92.19 101 LYS A N 1
ATOM 799 C CA . LYS A 1 101 ? 23.859 18.531 -14.336 1 92.19 101 LYS A CA 1
ATOM 800 C C . LYS A 1 101 ? 24 17.625 -13.109 1 92.19 101 LYS A C 1
ATOM 802 O O . LYS A 1 101 ? 23.328 17.844 -12.094 1 92.19 101 LYS A O 1
ATOM 807 N N . GLY A 1 102 ? 24.797 16.625 -13.234 1 90.69 102 GLY A N 1
ATOM 808 C CA . GLY A 1 102 ? 25.016 15.711 -12.125 1 90.69 102 GLY A CA 1
ATOM 809 C C . GLY A 1 102 ? 24.5 14.312 -12.391 1 90.69 102 GLY A C 1
ATOM 810 O O . GLY A 1 102 ? 23.797 14.086 -13.383 1 90.69 102 GLY A O 1
ATOM 811 N N . ARG A 1 103 ? 24.828 13.438 -11.539 1 89.25 103 ARG A N 1
ATOM 812 C CA . ARG A 1 103 ? 24.438 12.039 -11.703 1 89.25 103 ARG A CA 1
ATOM 813 C C . ARG A 1 103 ? 23.078 11.781 -11.055 1 89.25 103 ARG A C 1
ATOM 815 O O . ARG A 1 103 ? 22.812 12.258 -9.953 1 89.25 103 ARG A O 1
ATOM 822 N N . THR A 1 104 ? 22.234 11.109 -11.836 1 91.06 104 THR A N 1
ATOM 823 C CA . THR A 1 104 ? 20.922 10.727 -11.328 1 91.06 104 THR A CA 1
ATOM 824 C C . THR A 1 104 ? 20.734 9.219 -11.391 1 91.06 104 THR A C 1
ATOM 826 O O . THR A 1 104 ? 21.438 8.531 -12.133 1 91.06 104 THR A O 1
ATOM 829 N N . LEU A 1 105 ? 19.953 8.75 -10.477 1 88.56 105 LEU A N 1
ATOM 830 C CA . LEU A 1 105 ? 19.594 7.336 -10.531 1 88.56 105 LEU A CA 1
ATOM 831 C C . LEU A 1 105 ? 18.703 7.047 -11.742 1 88.56 105 LEU A C 1
ATOM 833 O O . LEU A 1 105 ? 18.875 6.016 -12.398 1 88.56 105 LEU A O 1
ATOM 837 N N . GLN A 1 106 ? 17.781 7.938 -11.969 1 90.56 106 GLN A N 1
ATOM 838 C CA . GLN A 1 106 ? 16.859 7.766 -13.094 1 90.56 106 GLN A CA 1
ATOM 839 C C . GLN A 1 106 ? 16.328 9.109 -13.578 1 90.56 106 GLN A C 1
ATOM 841 O O . GLN A 1 106 ? 16.062 10.008 -12.773 1 90.56 106 GLN A O 1
ATOM 846 N N . GLU A 1 107 ? 16.266 9.203 -14.867 1 92.06 107 GLU A N 1
ATOM 847 C CA . GLU A 1 107 ? 15.672 10.352 -15.539 1 92.06 107 GLU A CA 1
ATOM 848 C C . GLU A 1 107 ? 14.836 9.914 -16.75 1 92.06 107 GLU A C 1
ATOM 850 O O . GLU A 1 107 ? 15.344 9.227 -17.641 1 92.06 107 GLU A O 1
ATOM 855 N N . TYR A 1 108 ? 13.594 10.25 -16.703 1 90.06 108 TYR A N 1
ATOM 856 C CA . TYR A 1 108 ? 12.789 9.867 -17.859 1 90.06 108 TYR A CA 1
ATOM 857 C C . TYR A 1 108 ? 11.625 10.836 -18.062 1 90.06 108 TYR A C 1
ATOM 859 O O . TYR A 1 108 ? 11.125 11.414 -17.094 1 90.06 108 TYR A O 1
ATOM 867 N N . GLU A 1 109 ? 11.297 11.031 -19.234 1 92.62 109 GLU A N 1
ATOM 868 C CA . GLU A 1 109 ? 10.18 11.906 -19.594 1 92.62 109 GLU A CA 1
ATOM 869 C C . GLU A 1 109 ? 8.875 11.117 -19.688 1 92.62 109 GLU A C 1
ATOM 871 O O . GLU A 1 109 ? 8.867 9.969 -20.156 1 92.62 109 GLU A O 1
ATOM 876 N N . SER A 1 110 ? 7.828 11.719 -19.234 1 90.81 110 SER A N 1
ATOM 877 C CA . SER A 1 110 ? 6.516 11.086 -19.312 1 90.81 110 SER A CA 1
ATOM 878 C C . SER A 1 110 ? 5.406 12.117 -19.438 1 90.81 110 SER A C 1
ATOM 880 O O . SER A 1 110 ? 5.602 13.289 -19.109 1 90.81 110 SER A O 1
ATOM 882 N N . GLY A 1 111 ? 4.344 11.625 -19.969 1 89.19 111 GLY A N 1
ATOM 883 C CA . GLY A 1 111 ? 3.158 12.469 -19.938 1 89.19 111 GLY A CA 1
ATOM 884 C C . GLY A 1 111 ? 2.441 12.445 -18.594 1 89.19 111 GLY A C 1
ATOM 885 O O . GLY A 1 111 ? 2.592 11.5 -17.828 1 89.19 111 GLY A O 1
ATOM 886 N N . ASN A 1 112 ? 1.795 13.562 -18.25 1 89.44 112 ASN A N 1
ATOM 887 C CA . ASN A 1 112 ? 0.963 13.648 -17.062 1 89.44 112 ASN A CA 1
ATOM 888 C C . ASN A 1 112 ? -0.414 14.227 -17.375 1 89.44 112 ASN A C 1
ATOM 890 O O . ASN A 1 112 ? -0.579 15.445 -17.438 1 89.44 112 ASN A O 1
ATOM 894 N N . ASN A 1 113 ? -1.351 13.422 -17.375 1 85.12 113 ASN A N 1
ATOM 895 C CA . ASN A 1 113 ? -2.703 13.852 -17.719 1 85.12 113 ASN A CA 1
ATOM 896 C C . ASN A 1 113 ? -3.492 14.25 -16.469 1 85.12 113 ASN A C 1
ATOM 898 O O . ASN A 1 113 ? -4.543 14.883 -16.578 1 85.12 113 ASN A O 1
ATOM 902 N N . THR A 1 114 ? -2.996 13.992 -15.359 1 91.69 114 THR A N 1
ATOM 903 C CA . THR A 1 114 ? -3.74 14.25 -14.133 1 91.69 114 THR A CA 1
ATOM 904 C C . THR A 1 114 ? -3.531 15.688 -13.672 1 91.69 114 THR A C 1
ATOM 906 O O . THR A 1 114 ? -4.348 16.234 -12.922 1 91.69 114 THR A O 1
ATOM 909 N N . MET A 1 115 ? -2.48 16.344 -14.117 1 94.12 115 MET A N 1
ATOM 910 C CA . MET A 1 115 ? -2.158 17.703 -13.672 1 94.12 115 MET A CA 1
ATOM 911 C C . MET A 1 115 ? -3.252 18.688 -14.078 1 94.12 115 MET A C 1
ATOM 913 O O . MET A 1 115 ? -3.547 19.625 -13.344 1 94.12 115 MET A O 1
ATOM 917 N N . LYS A 1 116 ? -3.857 18.422 -15.188 1 93.06 116 LYS A N 1
ATOM 918 C CA . LYS A 1 116 ? -4.941 19.297 -15.633 1 93.06 116 LYS A CA 1
ATOM 919 C C . LYS A 1 116 ? -6.125 19.234 -14.672 1 93.06 116 LYS A C 1
ATOM 921 O O . LYS A 1 116 ? -6.762 20.266 -14.398 1 93.06 116 LYS A O 1
ATOM 926 N N . GLU A 1 117 ? -6.391 18.078 -14.188 1 94.62 117 GLU A N 1
ATOM 927 C CA . GLU A 1 117 ? -7.492 17.906 -13.25 1 94.62 117 GLU A CA 1
ATOM 928 C C . GLU A 1 117 ? -7.203 18.594 -11.922 1 94.62 117 GLU A C 1
ATOM 930 O O . GLU A 1 117 ? -8.086 19.25 -11.359 1 94.62 117 GLU A O 1
ATOM 935 N N . TYR A 1 118 ? -6.043 18.531 -11.469 1 96.06 118 TYR A N 1
ATOM 936 C CA . TYR A 1 118 ? -5.684 19.172 -10.203 1 96.06 118 TYR A CA 1
ATOM 937 C C . TYR A 1 118 ? -5.598 20.688 -10.352 1 96.06 118 TYR A C 1
ATOM 939 O O . TYR A 1 118 ? -5.891 21.422 -9.406 1 96.06 118 TYR A O 1
ATOM 947 N N . LEU A 1 119 ? -5.238 21.109 -11.562 1 95.25 119 LEU A N 1
ATOM 948 C CA . LEU A 1 119 ? -5.285 22.531 -11.828 1 95.25 119 LEU A CA 1
ATOM 949 C C . LEU A 1 119 ? -6.723 23.047 -11.789 1 95.25 119 LEU A C 1
ATOM 951 O O . LEU A 1 119 ? -6.996 24.109 -11.203 1 95.25 119 LEU A O 1
ATOM 955 N N . SER A 1 120 ? -7.57 22.281 -12.422 1 95.94 120 SER A N 1
ATOM 956 C CA . SER A 1 120 ? -8.984 22.641 -12.406 1 95.94 120 SER A CA 1
ATOM 957 C C . SER A 1 120 ? -9.523 22.688 -10.977 1 95.94 120 SER A C 1
ATOM 959 O O . SER A 1 120 ? -10.289 23.594 -10.633 1 95.94 120 SER A O 1
ATOM 961 N N . LEU A 1 121 ? -9.133 21.781 -10.211 1 97.38 121 LEU A N 1
ATOM 962 C CA . LEU A 1 121 ? -9.523 21.75 -8.805 1 97.38 121 LEU A CA 1
ATOM 963 C C . LEU A 1 121 ? -9.016 23 -8.078 1 97.38 121 LEU A C 1
ATOM 965 O O . LEU A 1 121 ? -9.734 23.594 -7.281 1 97.38 121 LEU A O 1
ATOM 969 N N . SER A 1 122 ? -7.816 23.406 -8.328 1 97.69 122 SER A N 1
ATOM 970 C CA . SER A 1 122 ? -7.238 24.578 -7.691 1 97.69 122 SER A CA 1
ATOM 971 C C . SER A 1 122 ? -8.031 25.844 -8.047 1 97.69 122 SER A C 1
ATOM 973 O O . SER A 1 122 ? -8.219 26.719 -7.199 1 97.69 122 SER A O 1
ATOM 975 N N . TYR A 1 123 ? -8.508 25.922 -9.273 1 96.38 123 TYR A N 1
ATOM 976 C CA . TYR A 1 123 ? -9.312 27.078 -9.688 1 96.38 123 TYR A CA 1
ATOM 977 C C . TYR A 1 123 ? -10.633 27.109 -8.938 1 96.38 123 TYR A C 1
ATOM 979 O O . TYR A 1 123 ? -11.109 28.172 -8.547 1 96.38 123 TYR A O 1
ATOM 987 N N . THR A 1 124 ? -11.156 25.938 -8.805 1 96.31 124 THR A N 1
ATOM 988 C CA . THR A 1 124 ? -12.414 25.844 -8.062 1 96.31 124 THR A CA 1
ATOM 989 C C . THR A 1 124 ? -12.219 26.281 -6.613 1 96.31 124 THR A C 1
ATOM 991 O O . THR A 1 124 ? -13.039 27.031 -6.074 1 96.31 124 THR A O 1
ATOM 994 N N . LEU A 1 125 ? -11.188 25.891 -6.004 1 98 125 LEU A N 1
ATOM 995 C CA . LEU A 1 125 ? -10.891 26.266 -4.625 1 98 125 LEU A CA 1
ATOM 996 C C . LEU A 1 125 ? -10.625 27.766 -4.516 1 98 125 LEU A C 1
ATOM 998 O O . LEU A 1 125 ? -11.055 28.406 -3.559 1 98 125 LEU A O 1
ATOM 1002 N N . ASP A 1 126 ? -9.969 28.312 -5.492 1 97.38 126 ASP A N 1
ATOM 1003 C CA . ASP A 1 126 ? -9.688 29.75 -5.5 1 97.38 126 ASP A CA 1
ATOM 1004 C C . ASP A 1 126 ? -10.984 30.547 -5.613 1 97.38 126 ASP A C 1
ATOM 1006 O O . ASP A 1 126 ? -11.102 31.625 -5.023 1 97.38 126 ASP A O 1
ATOM 1010 N N . ALA A 1 127 ? -11.859 30.031 -6.402 1 96.5 127 ALA A N 1
ATOM 1011 C CA . ALA A 1 127 ? -13.156 30.688 -6.516 1 96.5 127 ALA A CA 1
ATOM 1012 C C . ALA A 1 127 ? -13.867 30.734 -5.168 1 96.5 127 ALA A C 1
ATOM 1014 O O . ALA A 1 127 ? -14.445 31.75 -4.797 1 96.5 127 ALA A O 1
ATOM 1015 N N . TYR A 1 128 ? -13.797 29.688 -4.422 1 96 128 TYR A N 1
ATOM 1016 C CA . TYR A 1 128 ? -14.383 29.656 -3.086 1 96 128 TYR A CA 1
ATOM 1017 C C . TYR A 1 128 ? -13.695 30.641 -2.152 1 96 128 TYR A C 1
ATOM 1019 O O . TYR A 1 128 ? -14.352 31.281 -1.336 1 96 128 TYR A O 1
ATOM 1027 N N . ARG A 1 129 ? -12.438 30.766 -2.293 1 97.31 129 ARG A N 1
ATOM 1028 C CA . ARG A 1 129 ? -11.68 31.672 -1.438 1 97.31 129 ARG A CA 1
ATOM 1029 C C . ARG A 1 129 ? -12.023 33.125 -1.733 1 97.31 129 ARG A C 1
ATOM 1031 O O . ARG A 1 129 ? -12.188 33.938 -0.813 1 97.31 129 ARG A O 1
ATOM 1038 N N . LYS A 1 130 ? -12.125 33.438 -2.984 1 96.12 130 LYS A N 1
ATOM 1039 C CA . LYS A 1 130 ? -12.492 34.781 -3.375 1 96.12 130 LYS A CA 1
ATOM 1040 C C . LYS A 1 130 ? -13.898 35.125 -2.898 1 96.12 130 LYS A C 1
ATOM 1042 O O . LYS A 1 130 ? -14.148 36.25 -2.436 1 96.12 130 LYS A O 1
ATOM 1047 N N . LEU A 1 131 ? -14.742 34.188 -3.035 1 94.88 131 LEU A N 1
ATOM 1048 C CA . LEU A 1 131 ? -16.109 34.375 -2.557 1 94.88 131 LEU A CA 1
ATOM 1049 C C . LEU A 1 131 ? -16.125 34.562 -1.043 1 94.88 131 LEU A C 1
ATOM 1051 O O . LEU A 1 131 ? -16.875 35.406 -0.532 1 94.88 131 LEU A O 1
ATOM 1055 N N . ALA A 1 132 ? -15.383 33.812 -0.348 1 95.12 132 ALA A N 1
ATOM 1056 C CA . ALA A 1 132 ? -15.297 33.906 1.105 1 95.12 132 ALA A CA 1
ATOM 1057 C C . ALA A 1 132 ? -14.758 35.281 1.518 1 95.12 132 ALA A C 1
ATOM 1059 O O . ALA A 1 132 ? -15.219 35.875 2.498 1 95.12 132 ALA A O 1
ATOM 1060 N N . LYS A 1 133 ? -13.805 35.75 0.813 1 93.25 133 LYS A N 1
ATOM 1061 C CA . LYS A 1 133 ? -13.242 37.062 1.091 1 93.25 133 LYS A CA 1
ATOM 1062 C C . LYS A 1 133 ? -14.289 38.156 0.901 1 93.25 133 LYS A C 1
ATOM 1064 O O . LYS A 1 133 ? -14.398 39.062 1.725 1 93.25 133 LYS A O 1
ATOM 1069 N N . LYS A 1 134 ? -15.055 38.031 -0.116 1 93.06 134 LYS A N 1
ATOM 1070 C CA . LYS A 1 134 ? -16.078 39 -0.435 1 93.06 134 LYS A CA 1
ATOM 1071 C C . LYS A 1 134 ? -17.203 39 0.605 1 93.06 134 LYS A C 1
ATOM 1073 O O . LYS A 1 134 ? -17.688 40.031 1.012 1 93.06 134 LYS A O 1
ATOM 1078 N N . LYS A 1 135 ? -17.531 37.812 1.03 1 92.94 135 LYS A N 1
ATOM 1079 C CA . LYS A 1 135 ? -18.656 37.688 1.948 1 92.94 135 LYS A CA 1
ATOM 1080 C C . LYS A 1 135 ? -18.188 37.75 3.4 1 92.94 135 LYS A C 1
ATOM 1082 O O . LYS A 1 135 ? -19 37.688 4.32 1 92.94 135 LYS A O 1
ATOM 1087 N N . LYS A 1 136 ? -16.922 37.844 3.617 1 90.94 136 LYS A N 1
ATOM 1088 C CA . LYS A 1 136 ? -16.344 37.844 4.953 1 90.94 136 LYS A CA 1
ATOM 1089 C C . LYS A 1 136 ? -16.75 36.625 5.75 1 90.94 136 LYS A C 1
ATOM 1091 O O . LYS A 1 136 ? -17.25 36.719 6.871 1 90.94 136 LYS A O 1
ATOM 1096 N N . LYS A 1 137 ? -16.531 35.531 5.082 1 93.69 137 LYS A N 1
ATOM 1097 C CA . LYS A 1 137 ? -16.766 34.219 5.688 1 93.69 137 LYS A CA 1
ATOM 1098 C C . LYS A 1 137 ? -15.508 33.344 5.625 1 93.69 137 LYS A C 1
ATOM 1100 O O . LYS A 1 137 ? -14.547 33.688 4.926 1 93.69 137 LYS A O 1
ATOM 1105 N N . ILE A 1 138 ? -15.531 32.312 6.359 1 95.25 138 ILE A N 1
ATOM 1106 C CA . ILE A 1 138 ? -14.398 31.406 6.375 1 95.25 138 ILE A CA 1
ATOM 1107 C C . ILE A 1 138 ? -14.305 30.672 5.035 1 95.25 138 ILE A C 1
ATOM 1109 O O . ILE A 1 138 ? -15.32 30.266 4.473 1 95.25 138 ILE A O 1
ATOM 1113 N N . GLY A 1 139 ? -13.133 30.531 4.5 1 96.94 139 GLY A N 1
ATOM 1114 C CA . GLY A 1 139 ? -12.875 29.906 3.205 1 96.94 139 GLY A CA 1
ATOM 1115 C C . GLY A 1 139 ? -13.164 28.422 3.186 1 96.94 139 GLY A C 1
ATOM 1116 O O . GLY A 1 139 ? -13.789 27.891 4.102 1 96.94 139 GLY A O 1
ATOM 1117 N N . PRO A 1 140 ? -12.688 27.766 2.111 1 97.62 140 PRO A N 1
ATOM 1118 C CA . PRO A 1 140 ? -12.969 26.328 1.953 1 97.62 140 PRO A CA 1
ATOM 1119 C C . PRO A 1 140 ? -12.242 25.469 2.98 1 97.62 140 PRO A C 1
ATOM 1121 O O . PRO A 1 140 ? -11.07 25.734 3.287 1 97.62 140 PRO A O 1
ATOM 1124 N N . ARG A 1 141 ? -12.914 24.594 3.531 1 98.31 141 ARG A N 1
ATOM 1125 C CA . ARG A 1 141 ? -12.383 23.578 4.43 1 98.31 141 ARG A CA 1
ATOM 1126 C C . ARG A 1 141 ? -12.305 22.219 3.73 1 98.31 141 ARG A C 1
ATOM 1128 O O . ARG A 1 141 ? -13.305 21.516 3.611 1 98.31 141 ARG A O 1
ATOM 1135 N N . VAL A 1 142 ? -11.086 21.875 3.318 1 98.69 142 VAL A N 1
ATOM 1136 C CA . VAL A 1 142 ? -10.867 20.766 2.385 1 98.69 142 VAL A CA 1
ATOM 1137 C C . VAL A 1 142 ? -10.258 19.578 3.121 1 98.69 142 VAL A C 1
ATOM 1139 O O . VAL A 1 142 ? -9.281 19.734 3.865 1 98.69 142 VAL A O 1
ATOM 1142 N N . LEU A 1 143 ? -10.852 18.438 2.963 1 98.81 143 LEU A N 1
ATOM 1143 C CA . LEU A 1 143 ? -10.297 17.172 3.457 1 98.81 143 LEU A CA 1
ATOM 1144 C C . LEU A 1 143 ? -9.781 16.328 2.305 1 98.81 143 LEU A C 1
ATOM 1146 O O . LEU A 1 143 ? -10.508 16.062 1.344 1 98.81 143 LEU A O 1
ATOM 1150 N N . ILE A 1 144 ? -8.5 15.953 2.34 1 98.75 144 ILE A N 1
ATOM 1151 C CA . ILE A 1 144 ? -7.906 15.086 1.328 1 98.75 144 ILE A CA 1
ATOM 1152 C C . ILE A 1 144 ? -7.691 13.688 1.904 1 98.75 144 ILE A C 1
ATOM 1154 O O . ILE A 1 144 ? -7.062 13.531 2.955 1 98.75 144 ILE A O 1
ATOM 1158 N N . THR A 1 145 ? -8.297 12.664 1.287 1 98.19 145 THR A N 1
ATOM 1159 C CA . THR A 1 145 ? -8.125 11.266 1.665 1 98.19 145 THR A CA 1
ATOM 1160 C C . THR A 1 145 ? -7.938 10.391 0.43 1 98.19 145 THR A C 1
ATOM 1162 O O . THR A 1 145 ? -7.969 10.883 -0.699 1 98.19 145 THR A O 1
ATOM 1165 N N . GLY A 1 146 ? -7.586 9.133 0.643 1 96 146 GLY A N 1
ATOM 1166 C CA . GLY A 1 146 ? -7.328 8.219 -0.457 1 96 146 GLY A CA 1
ATOM 1167 C C . GLY A 1 146 ? -6.43 7.059 -0.069 1 96 146 GLY A C 1
ATOM 1168 O O . GLY A 1 146 ? -6.121 6.871 1.109 1 96 146 GLY A O 1
ATOM 1169 N N . ASN A 1 147 ? -6.023 6.332 -1.119 1 93 147 ASN A N 1
ATOM 1170 C CA . ASN A 1 147 ? -5.223 5.129 -0.903 1 93 147 ASN A CA 1
ATOM 1171 C C . ASN A 1 147 ? -3.77 5.469 -0.59 1 93 147 ASN A C 1
ATOM 1173 O O . ASN A 1 147 ? -3.342 6.609 -0.777 1 93 147 ASN A O 1
ATOM 1177 N N . ASN A 1 148 ? -3.082 4.391 -0.081 1 90.38 148 ASN A N 1
ATOM 1178 C CA . ASN A 1 148 ? -1.642 4.547 0.094 1 90.38 148 ASN A CA 1
ATOM 1179 C C . ASN A 1 148 ? -0.935 4.762 -1.24 1 90.38 148 ASN A C 1
ATOM 1181 O O . ASN A 1 148 ? -1.28 4.133 -2.242 1 90.38 148 ASN A O 1
ATOM 1185 N N . ASN A 1 149 ? -0.056 5.621 -1.244 1 90.38 149 ASN A N 1
ATOM 1186 C CA . ASN A 1 149 ? 0.764 5.895 -2.42 1 90.38 149 ASN A CA 1
ATOM 1187 C C . ASN A 1 149 ? -0.073 6.438 -3.574 1 90.38 149 ASN A C 1
ATOM 1189 O O . ASN A 1 149 ? 0.157 6.086 -4.734 1 90.38 149 ASN A O 1
ATOM 1193 N N . SER A 1 150 ? -1.069 7.219 -3.232 1 93.19 150 SER A N 1
ATOM 1194 C CA . SER A 1 150 ? -1.903 7.832 -4.262 1 93.19 150 SER A CA 1
ATOM 1195 C C . SER A 1 150 ? -1.398 9.219 -4.629 1 93.19 150 SER A C 1
ATOM 1197 O O . SER A 1 150 ? -1.822 9.797 -5.633 1 93.19 150 SER A O 1
ATOM 1199 N N . GLY A 1 151 ? -0.575 9.828 -3.807 1 95 151 GLY A N 1
ATOM 1200 C CA . GLY A 1 151 ? -0.046 11.156 -4.074 1 95 151 GLY A CA 1
ATOM 1201 C C . GLY A 1 151 ? -0.671 12.234 -3.207 1 95 151 GLY A C 1
ATOM 1202 O O . GLY A 1 151 ? -0.603 13.422 -3.535 1 95 151 GLY A O 1
ATOM 1203 N N . LYS A 1 152 ? -1.274 11.875 -2.096 1 97.25 152 LYS A N 1
ATOM 1204 C CA . LYS A 1 152 ? -1.971 12.828 -1.229 1 97.25 152 LYS A CA 1
ATOM 1205 C C . LYS A 1 152 ? -1.053 13.969 -0.815 1 97.25 152 LYS A C 1
ATOM 1207 O O . LYS A 1 152 ? -1.416 15.141 -0.943 1 97.25 152 LYS A O 1
ATOM 1212 N N . SER A 1 153 ? 0.166 13.648 -0.362 1 96.25 153 SER A N 1
ATOM 1213 C CA . SER A 1 153 ? 1.105 14.664 0.092 1 96.25 153 SER A CA 1
ATOM 1214 C C . SER A 1 153 ? 1.546 15.562 -1.06 1 96.25 153 SER A C 1
ATOM 1216 O O . SER A 1 153 ? 1.648 16.781 -0.9 1 96.25 153 SER A O 1
ATOM 1218 N N . SER A 1 154 ? 1.809 14.961 -2.215 1 96.5 154 SER A N 1
ATOM 1219 C CA . SER A 1 154 ? 2.219 15.727 -3.383 1 96.5 154 SER A CA 1
ATOM 1220 C C . SER A 1 154 ? 1.109 16.672 -3.846 1 96.5 154 SER A C 1
ATOM 1222 O O . SER A 1 154 ? 1.36 17.844 -4.129 1 96.5 154 SER A O 1
ATOM 1224 N N . VAL A 1 155 ? -0.086 16.141 -3.883 1 97.75 155 VAL A N 1
ATOM 1225 C CA . VAL A 1 155 ? -1.23 16.938 -4.316 1 97.75 155 VAL A CA 1
ATOM 1226 C C . VAL A 1 155 ? -1.482 18.062 -3.322 1 97.75 155 VAL A C 1
ATOM 1228 O O . VAL A 1 155 ? -1.802 19.188 -3.717 1 97.75 155 VAL A O 1
ATOM 1231 N N . SER A 1 156 ? -1.383 17.75 -2.02 1 98 156 SER A N 1
ATOM 1232 C CA . SER A 1 156 ? -1.536 18.797 -1.009 1 98 156 SER A CA 1
ATOM 1233 C C . SER A 1 156 ? -0.554 19.938 -1.239 1 98 156 SER A C 1
ATOM 1235 O O . SER A 1 156 ? -0.933 21.109 -1.185 1 98 156 SER A O 1
ATOM 1237 N N . LEU A 1 157 ? 0.702 19.578 -1.521 1 97.5 157 LEU A N 1
ATOM 1238 C CA . LEU A 1 157 ? 1.719 20.594 -1.744 1 97.5 157 LEU A CA 1
ATOM 1239 C C . LEU A 1 157 ? 1.41 21.406 -2.998 1 97.5 157 LEU A C 1
ATOM 1241 O O . LEU A 1 157 ? 1.575 22.625 -3.01 1 97.5 157 LEU A O 1
ATOM 1245 N N . ILE A 1 158 ? 0.965 20.766 -4.012 1 97.81 158 ILE A N 1
ATOM 1246 C CA . ILE A 1 158 ? 0.616 21.422 -5.266 1 97.81 158 ILE A CA 1
ATOM 1247 C C . ILE A 1 158 ? -0.517 22.422 -5.027 1 97.81 158 ILE A C 1
ATOM 1249 O O . ILE A 1 158 ? -0.432 23.578 -5.441 1 97.81 158 ILE A O 1
ATOM 1253 N N . LEU A 1 159 ? -1.516 22 -4.309 1 98.19 159 LEU A N 1
ATOM 1254 C CA . LEU A 1 159 ? -2.666 22.859 -4.047 1 98.19 159 LEU A CA 1
ATOM 1255 C C . LEU A 1 159 ? -2.273 24.031 -3.156 1 98.19 159 LEU A C 1
ATOM 1257 O O . LEU A 1 159 ? -2.773 25.156 -3.336 1 98.19 159 LEU A O 1
ATOM 1261 N N . LEU A 1 160 ? -1.42 23.766 -2.229 1 97.62 160 LEU A N 1
ATOM 1262 C CA . LEU A 1 160 ? -0.933 24.828 -1.36 1 97.62 160 LEU A CA 1
ATOM 1263 C C . LEU A 1 160 ? -0.139 25.859 -2.158 1 97.62 160 LEU A C 1
ATOM 1265 O O . LEU A 1 160 ? -0.333 27.062 -1.987 1 97.62 160 LEU A O 1
ATOM 1269 N N . ASN A 1 161 ? 0.727 25.406 -3.023 1 97 161 ASN A N 1
ATOM 1270 C CA . ASN A 1 161 ? 1.525 26.312 -3.842 1 97 161 ASN A CA 1
ATOM 1271 C C . ASN A 1 161 ? 0.657 27.094 -4.824 1 97 161 ASN A C 1
ATOM 1273 O O . ASN A 1 161 ? 0.906 28.266 -5.078 1 97 161 ASN A O 1
ATOM 1277 N N . TYR A 1 162 ? -0.301 26.438 -5.352 1 97.62 162 TYR A N 1
ATOM 1278 C CA . TYR A 1 162 ? -1.216 27.125 -6.254 1 97.62 162 TYR A CA 1
ATOM 1279 C C . TYR A 1 162 ? -2.02 28.188 -5.508 1 97.62 162 TYR A C 1
ATOM 1281 O O . TYR A 1 162 ? -2.271 29.266 -6.035 1 97.62 162 TYR A O 1
ATOM 1289 N N . ALA A 1 163 ? -2.443 27.906 -4.301 1 97.19 163 ALA A N 1
ATOM 1290 C CA . ALA A 1 163 ? -3.129 28.906 -3.48 1 97.19 163 ALA A CA 1
ATOM 1291 C C . ALA A 1 163 ? -2.225 30.109 -3.207 1 97.19 163 ALA A C 1
ATOM 1293 O O . ALA A 1 163 ? -2.666 31.25 -3.289 1 97.19 163 ALA A O 1
ATOM 1294 N N . LEU A 1 164 ? -1.004 29.812 -2.932 1 95.12 164 LEU A N 1
ATOM 1295 C CA . LEU A 1 164 ? -0.034 30.875 -2.678 1 95.12 164 LEU A CA 1
ATOM 1296 C C . LEU A 1 164 ? 0.129 31.766 -3.902 1 95.12 164 LEU A C 1
ATOM 1298 O O . LEU A 1 164 ? 0.218 33 -3.777 1 95.12 164 LEU A O 1
ATOM 1302 N N . LYS A 1 165 ? 0.194 31.125 -5.023 1 94 165 LYS A N 1
ATOM 1303 C CA . LYS A 1 165 ? 0.306 31.859 -6.277 1 94 165 LYS A CA 1
ATOM 1304 C C . LYS A 1 165 ? -0.886 32.781 -6.477 1 94 165 LYS A C 1
ATOM 1306 O O . LYS A 1 165 ? -0.751 33.875 -7.07 1 94 165 LYS A O 1
ATOM 1311 N N . SER A 1 166 ? -2.006 32.406 -5.949 1 94.94 166 SER A N 1
ATOM 1312 C CA . SER A 1 166 ? -3.229 33.188 -6.082 1 94.94 166 SER A CA 1
ATOM 1313 C C . SER A 1 166 ? -3.359 34.219 -4.945 1 94.94 166 SER A C 1
ATOM 1315 O O . SER A 1 166 ? -4.375 34.906 -4.836 1 94.94 166 SER A O 1
ATOM 1317 N N . GLY A 1 167 ? -2.412 34.219 -4.02 1 93.5 167 GLY A N 1
ATOM 1318 C CA . GLY A 1 167 ? -2.377 35.219 -2.967 1 93.5 167 GLY A CA 1
ATOM 1319 C C . GLY A 1 167 ? -3.002 34.75 -1.669 1 93.5 167 GLY A C 1
ATOM 1320 O O . GLY A 1 167 ? -3.271 35.531 -0.771 1 93.5 167 GLY A O 1
ATOM 1321 N N . PHE A 1 168 ? -3.285 33.5 -1.574 1 94.81 168 PHE A N 1
ATOM 1322 C CA . PHE A 1 168 ? -3.885 32.938 -0.364 1 94.81 168 PHE A CA 1
ATOM 1323 C C . PHE A 1 168 ? -2.877 32.094 0.4 1 94.81 168 PHE A C 1
ATOM 1325 O O . PHE A 1 168 ? -2.045 31.406 -0.205 1 94.81 168 PHE A O 1
ATOM 1332 N N . LYS A 1 169 ? -2.939 32.094 1.666 1 94.44 169 LYS A N 1
ATOM 1333 C CA . LYS A 1 169 ? -2.098 31.25 2.529 1 94.44 169 LYS A CA 1
ATOM 1334 C C . LYS A 1 169 ? -2.943 30.328 3.4 1 94.44 169 LYS A C 1
ATOM 1336 O O . LYS A 1 169 ? -3.197 30.625 4.57 1 94.44 169 LYS A O 1
ATOM 1341 N N . PRO A 1 170 ? -3.283 29.172 2.879 1 96.12 170 PRO A N 1
ATOM 1342 C CA . PRO A 1 170 ? -4.137 28.25 3.637 1 96.12 170 PRO A CA 1
ATOM 1343 C C . PRO A 1 170 ? -3.402 27.578 4.797 1 96.12 170 PRO A C 1
ATOM 1345 O O . PRO A 1 170 ? -2.172 27.516 4.797 1 96.12 170 PRO A O 1
ATOM 1348 N N . ILE A 1 171 ? -4.211 27.172 5.75 1 96.69 171 ILE A N 1
ATOM 1349 C CA . ILE A 1 171 ? -3.689 26.359 6.84 1 96.69 171 ILE A CA 1
ATOM 1350 C C . ILE A 1 171 ? -3.584 24.906 6.387 1 96.69 171 ILE A C 1
ATOM 1352 O O . ILE A 1 171 ? -4.496 24.375 5.742 1 96.69 171 ILE A O 1
ATOM 1356 N N . PHE A 1 172 ? -2.447 24.312 6.586 1 97.31 172 PHE A N 1
ATOM 1357 C CA . PHE A 1 172 ? -2.281 22.891 6.336 1 97.31 172 PHE A CA 1
ATOM 1358 C C . PHE A 1 172 ? -2.324 22.094 7.637 1 97.31 172 PHE A C 1
ATOM 1360 O O . PHE A 1 172 ? -1.653 22.453 8.609 1 97.31 172 PHE A O 1
ATOM 1367 N N . ILE A 1 173 ? -3.131 21.109 7.68 1 98.19 173 ILE A N 1
ATOM 1368 C CA . ILE A 1 173 ? -3.258 20.234 8.852 1 98.19 173 ILE A CA 1
ATOM 1369 C C . ILE A 1 173 ? -2.824 18.812 8.492 1 98.19 173 ILE A C 1
ATOM 1371 O O . ILE A 1 173 ? -3.436 18.172 7.637 1 98.19 173 ILE A O 1
ATOM 1375 N N . GLU A 1 174 ? -1.767 18.359 9.094 1 97.56 174 GLU A N 1
ATOM 1376 C CA . GLU A 1 174 ? -1.272 16.984 8.914 1 97.56 174 GLU A CA 1
ATOM 1377 C C . GLU A 1 174 ? -1.852 16.047 9.961 1 97.56 174 GLU A C 1
ATOM 1379 O O . GLU A 1 174 ? -1.4 16.031 11.109 1 97.56 174 GLU A O 1
ATOM 1384 N N . ALA A 1 175 ? -2.793 15.258 9.547 1 98.12 175 ALA A N 1
ATOM 1385 C CA . ALA A 1 175 ? -3.396 14.305 10.477 1 98.12 175 ALA A CA 1
ATOM 1386 C C . ALA A 1 175 ? -2.875 12.898 10.227 1 98.12 175 ALA A C 1
ATOM 1388 O O . ALA A 1 175 ? -3.271 11.953 10.914 1 98.12 175 ALA A O 1
ATOM 1389 N N . ASP A 1 176 ? -2.047 12.727 9.219 1 97.19 176 ASP A N 1
ATOM 1390 C CA . ASP A 1 176 ? -1.374 11.453 8.969 1 97.19 176 ASP A CA 1
ATOM 1391 C C . ASP A 1 176 ? -0.117 11.32 9.828 1 97.19 176 ASP A C 1
ATOM 1393 O O . ASP A 1 176 ? 0.862 12.039 9.617 1 97.19 176 ASP A O 1
ATOM 1397 N N . THR A 1 177 ? -0.08 10.383 10.656 1 97.12 177 THR A N 1
ATOM 1398 C CA . THR A 1 177 ? 0.973 10.281 11.664 1 97.12 177 THR A CA 1
ATOM 1399 C C . THR A 1 177 ? 2.051 9.297 11.227 1 97.12 177 THR A C 1
ATOM 1401 O O . THR A 1 177 ? 3.02 9.062 11.953 1 97.12 177 THR A O 1
ATOM 1404 N N . LYS A 1 178 ? 2.027 8.758 10.07 1 95.12 178 LYS A N 1
ATOM 1405 C CA . LYS A 1 178 ? 2.965 7.738 9.609 1 95.12 178 LYS A CA 1
ATOM 1406 C C . LYS A 1 178 ? 4.289 8.359 9.18 1 95.12 178 LYS A C 1
ATOM 1408 O O . LYS A 1 178 ? 5.309 7.672 9.102 1 95.12 178 LYS A O 1
ATOM 1413 N N . CYS A 1 179 ? 4.316 9.602 8.883 1 95.25 179 CYS A N 1
ATOM 1414 C CA . CYS A 1 179 ? 5.512 10.32 8.453 1 95.25 179 CYS A CA 1
ATOM 1415 C C . CYS A 1 179 ? 6.059 9.734 7.16 1 95.25 179 CYS A C 1
ATOM 1417 O O . CYS A 1 179 ? 7.254 9.438 7.062 1 95.25 179 CYS A O 1
ATOM 1419 N N . THR A 1 180 ? 5.195 9.5 6.199 1 93.19 180 THR A N 1
ATOM 1420 C CA . THR A 1 180 ? 5.602 8.977 4.902 1 93.19 180 THR A CA 1
ATOM 1421 C C . THR A 1 180 ? 5.828 10.102 3.902 1 93.19 180 THR A C 1
ATOM 1423 O O . THR A 1 180 ? 6.254 9.859 2.77 1 93.19 180 THR A O 1
ATOM 1426 N N . CYS A 1 181 ? 5.598 11.281 4.312 1 94.31 181 CYS A N 1
ATOM 1427 C CA . CYS A 1 181 ? 5.746 12.43 3.432 1 94.31 181 CYS A CA 1
ATOM 1428 C C . CYS A 1 181 ? 7.215 12.797 3.244 1 94.31 181 CYS A C 1
ATOM 1430 O O . CYS A 1 181 ? 7.922 13.047 4.219 1 94.31 181 CYS A O 1
ATOM 1432 N N . ASP A 1 182 ? 7.664 12.867 2.014 1 92.12 182 ASP A N 1
ATOM 1433 C CA . ASP A 1 182 ? 9.07 13.172 1.757 1 92.12 182 ASP A CA 1
ATOM 1434 C C . ASP A 1 182 ? 9.25 14.633 1.354 1 92.12 182 ASP A C 1
ATOM 1436 O O . ASP A 1 182 ? 10.32 15.023 0.881 1 92.12 182 ASP A O 1
ATOM 1440 N N . LYS A 1 183 ? 8.188 15.391 1.454 1 92.69 183 LYS A N 1
ATOM 1441 C CA . LYS A 1 183 ? 8.297 16.828 1.251 1 92.69 183 LYS A CA 1
ATOM 1442 C C . LYS A 1 183 ? 8.656 17.547 2.551 1 92.69 183 LYS A C 1
ATOM 1444 O O . LYS A 1 183 ? 7.891 17.516 3.516 1 92.69 183 LYS A O 1
ATOM 1449 N N . ILE A 1 184 ? 9.719 18.234 2.504 1 89.12 184 ILE A N 1
ATOM 1450 C CA . ILE A 1 184 ? 10.266 18.875 3.701 1 89.12 184 ILE A CA 1
ATOM 1451 C C . ILE A 1 184 ? 9.273 19.906 4.23 1 89.12 184 ILE A C 1
ATOM 1453 O O . ILE A 1 184 ? 9.141 20.078 5.445 1 89.12 184 ILE A O 1
ATOM 1457 N N . GLU A 1 185 ? 8.492 20.5 3.359 1 91 185 GLU A N 1
ATOM 1458 C CA . GLU A 1 185 ? 7.562 21.578 3.725 1 91 185 GLU A CA 1
ATOM 1459 C C . GLU A 1 185 ? 6.414 21.031 4.574 1 91 185 GLU A C 1
ATOM 1461 O O . GLU A 1 185 ? 5.855 21.766 5.398 1 91 185 GLU A O 1
ATOM 1466 N N . LEU A 1 186 ? 6.133 19.75 4.371 1 94.56 186 LEU A N 1
ATOM 1467 C CA . LEU A 1 186 ? 4.914 19.234 4.98 1 94.56 186 LEU A CA 1
ATOM 1468 C C . LEU A 1 186 ? 5.234 18.188 6.035 1 94.56 186 LEU A C 1
ATOM 1470 O O . LEU A 1 186 ? 4.383 17.844 6.859 1 94.56 186 LEU A O 1
ATOM 1474 N N . ASN A 1 187 ? 6.449 17.672 6.016 1 93.69 187 ASN A N 1
ATOM 1475 C CA . ASN A 1 187 ? 6.852 16.609 6.926 1 93.69 187 ASN A CA 1
ATOM 1476 C C . ASN A 1 187 ? 6.988 17.109 8.359 1 93.69 187 ASN A C 1
ATOM 1478 O O . ASN A 1 187 ? 7.789 18.016 8.633 1 93.69 187 ASN A O 1
ATOM 1482 N N . ARG A 1 188 ? 6.215 16.547 9.25 1 92.94 188 ARG A N 1
ATOM 1483 C CA . ARG A 1 188 ? 6.211 17.047 10.625 1 92.94 188 ARG A CA 1
ATOM 1484 C C . ARG A 1 188 ? 6.625 15.945 11.602 1 92.94 188 ARG A C 1
ATOM 1486 O O . ARG A 1 188 ? 6.535 16.125 12.82 1 92.94 188 ARG A O 1
ATOM 1493 N N . GLY A 1 189 ? 6.996 14.828 11.148 1 95.12 189 GLY A N 1
ATOM 1494 C CA . GLY A 1 189 ? 7.551 13.781 12 1 95.12 189 GLY A CA 1
ATOM 1495 C C . GLY A 1 189 ? 6.559 12.68 12.305 1 95.12 189 GLY A C 1
ATOM 1496 O O . GLY A 1 189 ? 5.355 12.844 12.109 1 95.12 189 GLY A O 1
ATOM 1497 N N . PRO A 1 190 ? 7.07 11.555 12.859 1 97.38 190 PRO A N 1
ATOM 1498 C CA . PRO A 1 190 ? 6.227 10.398 13.172 1 97.38 190 PRO A CA 1
ATOM 1499 C C . PRO A 1 190 ? 5.406 10.594 14.445 1 97.38 190 PRO A C 1
ATOM 1501 O O . PRO A 1 190 ? 5.918 11.109 15.445 1 97.38 190 PRO A O 1
ATOM 1504 N N . GLY A 1 191 ? 4.184 10.203 14.367 1 97.62 191 GLY A N 1
ATOM 1505 C CA . GLY A 1 191 ? 3.312 10.25 15.531 1 97.62 191 GLY A CA 1
ATOM 1506 C C . GLY A 1 191 ? 2.877 11.656 15.891 1 97.62 191 GLY A C 1
ATOM 1507 O O . GLY A 1 191 ? 2.361 11.883 16.984 1 97.62 191 GLY A O 1
ATOM 1508 N N . ILE A 1 192 ? 3.156 12.625 15.055 1 97.31 192 ILE A N 1
ATOM 1509 C CA . ILE A 1 192 ? 2.869 14.023 15.352 1 97.31 192 ILE A CA 1
ATOM 1510 C C . ILE A 1 192 ? 1.76 14.531 14.43 1 97.31 192 ILE A C 1
ATOM 1512 O O . ILE A 1 192 ? 1.765 14.25 13.227 1 97.31 192 ILE A O 1
ATOM 1516 N N . MET A 1 193 ? 0.768 15.117 14.977 1 97.44 193 MET A N 1
ATOM 1517 C CA . MET A 1 193 ? -0.242 15.867 14.234 1 97.44 193 MET A CA 1
ATOM 1518 C C . MET A 1 193 ? 0.022 17.375 14.312 1 97.44 193 MET A C 1
ATOM 1520 O O . MET A 1 193 ? 0.32 17.891 15.391 1 97.44 193 MET A O 1
ATOM 1524 N N . SER A 1 194 ? -0.043 18 13.156 1 96.19 194 SER A N 1
ATOM 1525 C CA . SER A 1 194 ? 0.397 19.391 13.125 1 96.19 194 SER A CA 1
ATOM 1526 C C . SER A 1 194 ? -0.533 20.234 12.273 1 96.19 194 SER A C 1
ATOM 1528 O O . SER A 1 194 ? -1.226 19.719 11.391 1 96.19 194 SER A O 1
ATOM 1530 N N . SER A 1 195 ? -0.644 21.484 12.625 1 96.69 195 SER A N 1
ATOM 1531 C CA . SER A 1 195 ? -1.328 22.5 11.844 1 96.69 195 SER A CA 1
ATOM 1532 C C . SER A 1 195 ? -0.49 23.766 11.742 1 96.69 195 SER A C 1
ATOM 1534 O O . SER A 1 195 ? 0.137 24.188 12.719 1 96.69 195 SER A O 1
ATOM 1536 N N . PHE A 1 196 ? -0.413 24.344 10.547 1 95.12 196 PHE A N 1
ATOM 1537 C CA . PHE A 1 196 ? 0.344 25.578 10.352 1 95.12 196 PHE A CA 1
ATOM 1538 C C . PHE A 1 196 ? -0.132 26.328 9.109 1 95.12 196 PHE A C 1
ATOM 1540 O O . PHE A 1 196 ? -0.711 25.719 8.203 1 95.12 196 PHE A O 1
ATOM 1547 N N . VAL A 1 197 ? 0.055 27.594 9.148 1 94.94 197 VAL A N 1
ATOM 1548 C CA . VAL A 1 197 ? -0.209 28.391 7.953 1 94.94 197 VAL A CA 1
ATOM 1549 C C . VAL A 1 197 ? 0.899 28.172 6.926 1 94.94 197 VAL A C 1
ATOM 1551 O O . VAL A 1 197 ? 2.082 28.328 7.238 1 94.94 197 VAL A O 1
ATOM 1554 N N . TYR A 1 198 ? 0.554 27.734 5.777 1 94.31 198 TYR A N 1
ATOM 1555 C CA . TYR A 1 198 ? 1.556 27.422 4.762 1 94.31 198 TYR A CA 1
ATOM 1556 C C . TYR A 1 198 ? 2.146 28.703 4.184 1 94.31 198 TYR A C 1
ATOM 1558 O O . TYR A 1 198 ? 1.445 29.484 3.535 1 94.31 198 TYR A O 1
ATOM 1566 N N . ASP A 1 199 ? 3.359 28.875 4.488 1 89.38 199 ASP A N 1
ATOM 1567 C CA . ASP A 1 199 ? 4.172 29.984 4.012 1 89.38 199 ASP A CA 1
ATOM 1568 C C . ASP A 1 199 ? 5.629 29.562 3.822 1 89.38 199 ASP A C 1
ATOM 1570 O O . ASP A 1 199 ? 6.375 29.438 4.797 1 89.38 199 ASP A O 1
ATOM 1574 N N . PRO A 1 200 ? 5.977 29.328 2.592 1 81.69 200 PRO A N 1
ATOM 1575 C CA . PRO A 1 200 ? 7.34 28.859 2.334 1 81.69 200 PRO A CA 1
ATOM 1576 C C . PRO A 1 200 ? 8.406 29.781 2.92 1 81.69 200 PRO A C 1
ATOM 1578 O O . PRO A 1 200 ? 9.539 29.359 3.162 1 81.69 200 PRO A O 1
ATOM 1581 N N . MET A 1 201 ? 8.055 31.016 3.207 1 78 201 MET A N 1
ATOM 1582 C CA . MET A 1 201 ? 9.016 31.969 3.738 1 78 201 MET A CA 1
ATOM 1583 C C . MET A 1 201 ? 9.078 31.891 5.258 1 78 201 MET A C 1
ATOM 1585 O O . MET A 1 201 ? 10.078 32.281 5.863 1 78 201 MET A O 1
ATOM 1589 N N . ASN A 1 202 ? 7.996 31.422 5.828 1 72.81 202 ASN A N 1
ATOM 1590 C CA . ASN A 1 202 ? 7.91 31.281 7.277 1 72.81 202 ASN A CA 1
ATOM 1591 C C . ASN A 1 202 ? 7.281 29.953 7.676 1 72.81 202 ASN A C 1
ATOM 1593 O O . ASN A 1 202 ? 6.066 29.859 7.863 1 72.81 202 ASN A O 1
ATOM 1597 N N . ARG A 1 203 ? 8.094 28.984 7.934 1 64.44 203 ARG A N 1
ATOM 1598 C CA . ARG A 1 203 ? 7.594 27.625 8.141 1 64.44 203 ARG A CA 1
ATOM 1599 C C . ARG A 1 203 ? 6.93 27.484 9.5 1 64.44 203 ARG A C 1
ATOM 1601 O O . ARG A 1 203 ? 6.129 26.578 9.719 1 64.44 203 ARG A O 1
ATOM 1608 N N . MET A 1 204 ? 7.176 28.297 10.32 1 61.47 204 MET A N 1
ATOM 1609 C CA . MET A 1 204 ? 6.719 28.109 11.695 1 61.47 204 MET A CA 1
ATOM 1610 C C . MET A 1 204 ? 5.551 29.031 12.016 1 61.47 204 MET A C 1
ATOM 1612 O O . MET A 1 204 ? 5.039 29.031 13.133 1 61.47 204 MET A O 1
ATOM 1616 N N . LYS A 1 205 ? 5.086 29.5 11.047 1 71.25 205 LYS A N 1
ATOM 1617 C CA . LYS A 1 205 ? 4.035 30.469 11.344 1 71.25 205 LYS A CA 1
ATOM 1618 C C . LYS A 1 205 ? 2.793 29.781 11.898 1 71.25 205 LYS A C 1
ATOM 1620 O O . LYS A 1 205 ? 2.186 28.938 11.227 1 71.25 205 LYS A O 1
ATOM 1625 N N . CYS A 1 206 ? 2.379 30.094 13.141 1 71.31 206 CYS A N 1
ATOM 1626 C CA . CYS A 1 206 ? 1.173 29.641 13.82 1 71.31 206 CYS A CA 1
ATOM 1627 C C . CYS A 1 206 ? 1.105 28.109 13.836 1 71.31 206 CYS A C 1
ATOM 1629 O O . CYS A 1 206 ? 0.072 27.531 13.5 1 71.31 206 CYS A O 1
ATOM 1631 N N . ALA A 1 207 ? 2.238 27.531 14.195 1 88.06 207 ALA A N 1
ATOM 1632 C CA . ALA A 1 207 ? 2.291 26.078 14.156 1 88.06 207 ALA A CA 1
ATOM 1633 C C . ALA A 1 207 ? 1.815 25.469 15.477 1 88.06 207 ALA A C 1
ATOM 1635 O O . ALA A 1 207 ? 2.104 26 16.547 1 88.06 207 ALA A O 1
ATOM 1636 N N . LEU A 1 208 ? 0.954 24.547 15.367 1 93.75 208 LEU A N 1
ATOM 1637 C CA . LEU A 1 208 ? 0.5 23.719 16.469 1 93.75 208 LEU A CA 1
ATOM 1638 C C . LEU A 1 208 ? 0.919 22.266 16.266 1 93.75 208 LEU A C 1
ATOM 1640 O O . LEU A 1 208 ? 0.746 21.719 15.172 1 93.75 208 LEU A O 1
ATOM 1644 N N . ASP A 1 209 ? 1.547 21.719 17.266 1 95.75 209 ASP A N 1
ATOM 1645 C CA . ASP A 1 209 ? 1.924 20.312 17.219 1 95.75 209 ASP A CA 1
ATOM 1646 C C . ASP A 1 209 ? 1.309 19.531 18.375 1 95.75 209 ASP A C 1
ATOM 1648 O O . ASP A 1 209 ? 1.327 20 19.516 1 95.75 209 ASP A O 1
ATOM 1652 N N . TYR A 1 210 ? 0.697 18.484 18.094 1 96.62 210 TYR A N 1
ATOM 1653 C CA . TYR A 1 210 ? 0.19 17.531 19.094 1 96.62 210 TYR A CA 1
ATOM 1654 C C . TYR A 1 210 ? 0.849 16.172 18.938 1 96.62 210 TYR A C 1
ATOM 1656 O O . TYR A 1 210 ? 1.16 15.75 17.812 1 96.62 210 TYR A O 1
ATOM 1664 N N . TYR A 1 211 ? 1.058 15.531 20.031 1 96.69 211 TYR A N 1
ATOM 1665 C CA . TYR A 1 211 ? 1.766 14.258 20 1 96.69 211 TYR A CA 1
ATOM 1666 C C . TYR A 1 211 ? 0.796 13.094 20.141 1 96.69 211 TYR A C 1
ATOM 1668 O O . TYR A 1 211 ? 0.365 12.766 21.25 1 96.69 211 TYR A O 1
ATOM 1676 N N . PHE A 1 212 ? 0.436 12.43 19.078 1 96.38 212 PHE A N 1
ATOM 1677 C CA . PHE A 1 212 ? -0.399 11.234 19.078 1 96.38 212 PHE A CA 1
ATOM 1678 C C . PHE A 1 212 ? 0.376 10.031 19.609 1 96.38 212 PHE A C 1
ATOM 1680 O O . PHE A 1 212 ? -0.13 9.273 20.438 1 96.38 212 PHE A O 1
ATOM 1687 N N . GLY A 1 213 ? 1.594 9.883 19.141 1 96.31 213 GLY A N 1
ATOM 1688 C CA . GLY A 1 213 ? 2.512 8.898 19.688 1 96.31 213 GLY A CA 1
ATOM 1689 C C . GLY A 1 213 ? 2.336 7.52 19.094 1 96.31 213 GLY A C 1
ATOM 1690 O O . GLY A 1 213 ? 2.879 6.539 19.609 1 96.31 213 GLY A O 1
ATOM 1691 N N . TYR A 1 214 ? 1.475 7.398 18.141 1 96.06 214 TYR A N 1
ATOM 1692 C CA . TYR A 1 214 ? 1.294 6.176 17.359 1 96.06 214 TYR A CA 1
ATOM 1693 C C . TYR A 1 214 ? 1.425 6.445 15.867 1 96.06 214 TYR A C 1
ATOM 1695 O O . TYR A 1 214 ? 1.272 7.586 15.422 1 96.06 214 TYR A O 1
ATOM 1703 N N . LEU A 1 215 ? 1.803 5.402 15.133 1 95.94 215 LEU A N 1
ATOM 1704 C CA . LEU A 1 215 ? 1.871 5.555 13.68 1 95.94 215 LEU A CA 1
ATOM 1705 C C . LEU A 1 215 ? 0.519 5.262 13.039 1 95.94 215 LEU A C 1
ATOM 1707 O O . LEU A 1 215 ? 0.145 5.898 12.055 1 95.94 215 LEU A O 1
ATOM 1711 N N . ASP A 1 216 ? -0.2 4.371 13.586 1 94.25 216 ASP A N 1
ATOM 1712 C CA . ASP A 1 216 ? -1.5 3.959 13.062 1 94.25 216 ASP A CA 1
ATOM 1713 C C . ASP A 1 216 ? -2.637 4.535 13.906 1 94.25 216 ASP A C 1
ATOM 1715 O O . ASP A 1 216 ? -2.654 4.367 15.125 1 94.25 216 ASP A O 1
ATOM 1719 N N . LEU A 1 217 ? -3.602 5.18 13.25 1 95.06 217 LEU A N 1
ATOM 1720 C CA . LEU A 1 217 ? -4.699 5.824 13.953 1 95.06 217 LEU A CA 1
ATOM 1721 C C . LEU A 1 217 ? -5.535 4.801 14.719 1 95.06 217 LEU A C 1
ATOM 1723 O O . LEU A 1 217 ? -6.152 5.125 15.734 1 95.06 217 LEU A O 1
ATOM 1727 N N . ASN A 1 218 ? -5.488 3.572 14.289 1 91 218 ASN A N 1
ATOM 1728 C CA . ASN A 1 218 ? -6.336 2.541 14.883 1 91 218 ASN A CA 1
ATOM 1729 C C . ASN A 1 218 ? -5.766 2.033 16.203 1 91 218 ASN A C 1
ATOM 1731 O O . ASN A 1 218 ? -6.457 1.354 16.969 1 91 218 ASN A O 1
ATOM 1735 N N . GLU A 1 219 ? -4.516 2.285 16.5 1 91.31 219 GLU A N 1
ATOM 1736 C CA . GLU A 1 219 ? -3.924 1.871 17.766 1 91.31 219 GLU A CA 1
ATOM 1737 C C . GLU A 1 219 ? -4.598 2.57 18.938 1 91.31 219 GLU A C 1
ATOM 1739 O O . GLU A 1 219 ? -4.676 2.014 20.031 1 91.31 219 GLU A O 1
ATOM 1744 N N . ASP A 1 220 ? -5.023 3.789 18.75 1 92.25 220 ASP A N 1
ATOM 1745 C CA . ASP A 1 220 ? -5.828 4.531 19.719 1 92.25 220 ASP A CA 1
ATOM 1746 C C . ASP A 1 220 ? -6.711 5.562 19.016 1 92.25 220 ASP A C 1
ATOM 1748 O O . ASP A 1 220 ? -6.414 6.758 19.047 1 92.25 220 ASP A O 1
ATOM 1752 N N . ILE A 1 221 ? -7.824 5.121 18.5 1 92.94 221 ILE A N 1
ATOM 1753 C CA . ILE A 1 221 ? -8.703 5.926 17.656 1 92.94 221 ILE A CA 1
ATOM 1754 C C . ILE A 1 221 ? -9.336 7.043 18.484 1 92.94 221 ILE A C 1
ATOM 1756 O O . ILE A 1 221 ? -9.57 8.141 17.969 1 92.94 221 ILE A O 1
ATOM 1760 N N . ASN A 1 222 ? -9.586 6.816 19.75 1 91.56 222 ASN A N 1
ATOM 1761 C CA . ASN A 1 222 ? -10.188 7.84 20.609 1 91.56 222 ASN A CA 1
ATOM 1762 C C . ASN A 1 222 ? -9.234 9.008 20.844 1 91.56 222 ASN A C 1
ATOM 1764 O O . ASN A 1 222 ? -9.648 10.164 20.812 1 91.56 222 ASN A O 1
ATOM 1768 N N . LEU A 1 223 ? -8.008 8.664 21.141 1 93.38 223 LEU A N 1
ATOM 1769 C CA . LEU A 1 223 ? -7.016 9.727 21.281 1 93.38 223 LEU A CA 1
ATOM 1770 C C . LEU A 1 223 ? -6.871 10.508 19.969 1 93.38 223 LEU A C 1
ATOM 1772 O O . LEU A 1 223 ? -6.727 11.727 20 1 93.38 223 LEU A O 1
ATOM 1776 N N . TYR A 1 224 ? -6.934 9.789 18.859 1 96.25 224 TYR A N 1
ATOM 1777 C CA . TYR A 1 224 ? -6.844 10.414 17.547 1 96.25 224 TYR A CA 1
ATOM 1778 C C . TYR A 1 224 ? -7.961 11.43 17.344 1 96.25 224 TYR A C 1
ATOM 1780 O O . TYR A 1 224 ? -7.715 12.555 16.922 1 96.25 224 TYR A O 1
ATOM 1788 N N . TYR A 1 225 ? -9.172 11.086 17.672 1 94.44 225 TYR A N 1
ATOM 1789 C CA . TYR A 1 225 ? -10.297 12.008 17.547 1 94.44 225 TYR A CA 1
ATOM 1790 C C . TYR A 1 225 ? -10.133 13.203 18.484 1 94.44 225 TYR A C 1
ATOM 1792 O O . TYR A 1 225 ? -10.367 14.344 18.078 1 94.44 225 TYR A O 1
ATOM 1800 N N . HIS A 1 226 ? -9.68 12.906 19.656 1 93.56 226 HIS A N 1
ATOM 1801 C CA . HIS A 1 226 ? -9.523 13.961 20.656 1 93.56 226 HIS A CA 1
ATOM 1802 C C . HIS A 1 226 ? -8.523 15.016 20.188 1 93.56 226 HIS A C 1
ATOM 1804 O O . HIS A 1 226 ? -8.797 16.219 20.281 1 93.56 226 HIS A O 1
ATOM 1810 N N . LEU A 1 227 ? -7.43 14.586 19.75 1 95.81 227 LEU A N 1
ATOM 1811 C CA . LEU A 1 227 ? -6.402 15.523 19.297 1 95.81 227 LEU A CA 1
ATOM 1812 C C . LEU A 1 227 ? -6.883 16.312 18.078 1 95.81 227 LEU A C 1
ATOM 1814 O O . LEU A 1 227 ? -6.574 17.5 17.953 1 95.81 227 LEU A O 1
ATOM 1818 N N . ASN A 1 228 ? -7.598 15.664 17.172 1 97.38 228 ASN A N 1
ATOM 1819 C CA . ASN A 1 228 ? -8.172 16.375 16.047 1 97.38 228 ASN A CA 1
ATOM 1820 C C . ASN A 1 228 ? -9.18 17.438 16.5 1 97.38 228 ASN A C 1
ATOM 1822 O O . ASN A 1 228 ? -9.289 18.5 15.898 1 97.38 228 ASN A O 1
ATOM 1826 N N . GLU A 1 229 ? -9.914 17.141 17.531 1 95.19 229 GLU A N 1
ATOM 1827 C CA . GLU A 1 229 ? -10.836 18.125 18.094 1 95.19 229 GLU A CA 1
ATOM 1828 C C . GLU A 1 229 ? -10.086 19.328 18.656 1 95.19 229 GLU A C 1
ATOM 1830 O O . GLU A 1 229 ? -10.516 20.469 18.469 1 95.19 229 GLU A O 1
ATOM 1835 N N . CYS A 1 230 ? -9 19.031 19.297 1 94.06 230 CYS A N 1
ATOM 1836 C CA . CYS A 1 230 ? -8.18 20.109 19.828 1 94.06 230 CYS A CA 1
ATOM 1837 C C . CYS A 1 230 ? -7.641 21 18.703 1 94.06 230 CYS A C 1
ATOM 1839 O O . CYS A 1 230 ? -7.75 22.219 18.766 1 94.06 230 CYS A O 1
ATOM 1841 N N . ILE A 1 231 ? -7.121 20.359 17.703 1 97.06 231 ILE A N 1
ATOM 1842 C CA . ILE A 1 231 ? -6.562 21.109 16.578 1 97.06 231 ILE A CA 1
ATOM 1843 C C . ILE A 1 231 ? -7.668 21.906 15.898 1 97.06 231 ILE A C 1
ATOM 1845 O O . ILE A 1 231 ? -7.488 23.094 15.586 1 97.06 231 ILE A O 1
ATOM 1849 N N . SER A 1 232 ? -8.789 21.25 15.688 1 97.12 232 SER A N 1
ATOM 1850 C CA . SER A 1 232 ? -9.914 21.906 15.023 1 97.12 232 SER A CA 1
ATOM 1851 C C . SER A 1 232 ? -10.375 23.141 15.781 1 97.12 232 SER A C 1
ATOM 1853 O O . SER A 1 232 ? -10.648 24.188 15.18 1 97.12 232 SER A O 1
ATOM 1855 N N . SER A 1 233 ? -10.469 23.062 17.078 1 94.88 233 SER A N 1
ATOM 1856 C CA . SER A 1 233 ? -10.891 24.188 17.906 1 94.88 233 SER A CA 1
ATOM 1857 C C . SER A 1 233 ? -9.914 25.359 17.781 1 94.88 233 SER A C 1
ATOM 1859 O O . SER A 1 233 ? -10.336 26.516 17.672 1 94.88 233 SER A O 1
ATOM 1861 N N . CYS A 1 234 ? -8.664 25 17.812 1 94.12 234 CYS A N 1
ATOM 1862 C CA . CYS A 1 234 ? -7.641 26.047 17.703 1 94.12 234 CYS A CA 1
ATOM 1863 C C . CYS A 1 234 ? -7.68 26.703 16.328 1 94.12 234 CYS A C 1
ATOM 1865 O O . CYS A 1 234 ? -7.59 27.922 16.219 1 94.12 234 CYS A O 1
ATOM 1867 N N . VAL A 1 235 ? -7.824 25.906 15.305 1 95.38 235 VAL A N 1
ATOM 1868 C CA . VAL A 1 235 ? -7.836 26.406 13.93 1 95.38 235 VAL A CA 1
ATOM 1869 C C . VAL A 1 235 ? -9.07 27.281 13.711 1 95.38 235 VAL A C 1
ATOM 1871 O O . VAL A 1 235 ? -8.977 28.359 13.125 1 95.38 235 VAL A O 1
ATOM 1874 N N . HIS A 1 236 ? -10.188 26.844 14.172 1 92.81 236 HIS A N 1
ATOM 1875 C CA . HIS A 1 236 ? -11.422 27.594 14.016 1 92.81 236 HIS A CA 1
ATOM 1876 C C . HIS A 1 236 ? -11.336 28.938 14.742 1 92.81 236 HIS A C 1
ATOM 1878 O O . HIS A 1 236 ? -11.75 29.969 14.195 1 92.81 236 HIS A O 1
ATOM 1884 N N . LEU A 1 237 ? -10.859 28.922 15.953 1 91.31 237 LEU A N 1
ATOM 1885 C CA . LEU A 1 237 ? -10.703 30.156 16.719 1 91.31 237 LEU A CA 1
ATOM 1886 C C . LEU A 1 237 ? -9.75 31.125 16.031 1 91.31 237 LEU A C 1
ATOM 1888 O O . LEU A 1 237 ? -10 32.344 15.992 1 91.31 237 LEU A O 1
ATOM 1892 N N . MET A 1 238 ? -8.695 30.594 15.492 1 91.88 238 MET A N 1
ATOM 1893 C CA . MET A 1 238 ? -7.723 31.422 14.789 1 91.88 238 MET A CA 1
ATOM 1894 C C . MET A 1 238 ? -8.352 32.062 13.555 1 91.88 238 MET A C 1
ATOM 1896 O O . MET A 1 238 ? -8.141 33.25 13.297 1 91.88 238 MET A O 1
ATOM 1900 N N . LEU A 1 239 ? -9.109 31.328 12.828 1 93 239 LEU A N 1
ATOM 1901 C CA . LEU A 1 239 ? -9.75 31.828 11.625 1 93 239 LEU A CA 1
ATOM 1902 C C . LEU A 1 239 ? -10.781 32.906 11.969 1 93 239 LEU A C 1
ATOM 1904 O O . LEU A 1 239 ? -10.867 33.938 11.305 1 93 239 LEU A O 1
ATOM 1908 N N . LEU A 1 240 ? -11.523 32.688 13.031 1 90 240 LEU A N 1
ATOM 1909 C CA . LEU A 1 240 ? -12.523 33.656 13.469 1 90 240 LEU A CA 1
ATOM 1910 C C . LEU A 1 240 ? -11.859 34.938 13.945 1 90 240 LEU A C 1
ATOM 1912 O O . LEU A 1 240 ? -12.344 36.031 13.641 1 90 240 LEU A O 1
ATOM 1916 N N . ASN A 1 241 ? -10.805 34.781 14.711 1 90.06 241 ASN A N 1
ATOM 1917 C CA . ASN A 1 241 ? -10.07 35.969 15.188 1 90.06 241 ASN A CA 1
ATOM 1918 C C . ASN A 1 241 ? -9.484 36.75 14.031 1 90.06 241 ASN A C 1
ATOM 1920 O O . ASN A 1 241 ? -9.484 38 14.055 1 90.06 241 ASN A O 1
ATOM 1924 N N . ASN A 1 242 ? -8.969 36.062 13.07 1 90 242 ASN A N 1
ATOM 1925 C CA . ASN A 1 242 ? -8.445 36.719 11.883 1 90 242 ASN A CA 1
ATOM 1926 C C . ASN A 1 242 ? -9.539 37.438 11.109 1 90 242 ASN A C 1
ATOM 1928 O O . ASN A 1 242 ? -9.336 38.562 10.648 1 90 242 ASN A O 1
ATOM 1932 N N . LEU A 1 243 ? -10.672 36.844 11.008 1 90.19 243 LEU A N 1
ATOM 1933 C CA . LEU A 1 243 ? -11.82 37.469 10.344 1 90.19 243 LEU A CA 1
ATOM 1934 C C . LEU A 1 243 ? -12.25 38.75 11.055 1 90.19 243 LEU A C 1
ATOM 1936 O O . LEU A 1 243 ? -12.469 39.781 10.414 1 90.19 243 LEU A O 1
ATOM 1940 N N . ASN A 1 244 ? -12.336 38.719 12.352 1 89.19 244 ASN A N 1
ATOM 1941 C CA . ASN A 1 244 ? -12.75 39.844 13.156 1 89.19 244 ASN A CA 1
ATOM 1942 C C . ASN A 1 244 ? -11.742 41 13.078 1 89.19 244 ASN A C 1
ATOM 1944 O O . ASN A 1 244 ? -12.117 42.156 13.039 1 89.19 244 ASN A O 1
ATOM 1948 N N . SER A 1 245 ? -10.547 40.562 13.062 1 87.12 245 SER A N 1
ATOM 1949 C CA . SER A 1 245 ? -9.5 41.562 12.992 1 87.12 245 SER A CA 1
ATOM 1950 C C . SER A 1 245 ? -9.516 42.281 11.648 1 87.12 245 SER A C 1
ATOM 1952 O O . SER A 1 245 ? -9.32 43.5 11.594 1 87.12 245 SER A O 1
ATOM 1954 N N . VAL A 1 246 ? -9.734 41.594 10.633 1 83.75 246 VAL A N 1
ATOM 1955 C CA . VAL A 1 246 ? -9.758 42.156 9.289 1 83.75 246 VAL A CA 1
ATOM 1956 C C . VAL A 1 246 ? -11.023 43 9.102 1 83.75 246 VAL A C 1
ATOM 1958 O O . VAL A 1 246 ? -10.992 44.031 8.445 1 83.75 246 VAL A O 1
ATOM 1961 N N . SER A 1 247 ? -12.125 42.625 9.703 1 80 247 SER A N 1
ATOM 1962 C CA . SER A 1 247 ? -13.398 43.344 9.57 1 80 247 SER A CA 1
ATOM 1963 C C . SER A 1 247 ? -13.398 44.625 10.383 1 80 247 SER A C 1
ATOM 1965 O O . SER A 1 247 ? -14.062 45.594 10.016 1 80 247 SER A O 1
ATOM 1967 N N . SER A 1 248 ? -12.922 44.625 11.609 1 75.81 248 SER A N 1
ATOM 1968 C CA . SER A 1 248 ? -12.906 45.781 12.492 1 75.81 248 SER A CA 1
ATOM 1969 C C . SER A 1 248 ? -11.898 46.812 12.008 1 75.81 248 SER A C 1
ATOM 1971 O O . SER A 1 248 ? -12.023 48 12.328 1 75.81 248 SER A O 1
ATOM 1973 N N . SER A 1 249 ? -10.836 46.375 11.703 1 61.09 249 SER A N 1
ATOM 1974 C CA . SER A 1 249 ? -9.812 47.312 11.305 1 61.09 249 SER A CA 1
ATOM 1975 C C . SER A 1 249 ? -10.25 48.125 10.07 1 61.09 249 SER A C 1
ATOM 1977 O O . SER A 1 249 ? -10.477 47.531 9.008 1 61.09 249 SER A O 1
ATOM 1979 N N . ALA A 1 250 ? -11.219 49.188 10.375 1 49.91 250 ALA A N 1
ATOM 1980 C CA . ALA A 1 250 ? -11.453 50.219 9.367 1 49.91 250 ALA A CA 1
ATOM 1981 C C . ALA A 1 250 ? -10.227 50.438 8.484 1 49.91 250 ALA A C 1
ATOM 1983 O O . ALA A 1 250 ? -10.32 51.031 7.41 1 49.91 250 ALA A O 1
ATOM 1984 N N . LYS A 1 251 ? -9.18 50.906 9.148 1 45.12 251 LYS A N 1
ATOM 1985 C CA . LYS A 1 251 ? -7.957 51.406 8.531 1 45.12 251 LYS A CA 1
ATOM 1986 C C . LYS A 1 251 ? -7.324 50.344 7.633 1 45.12 251 LYS A C 1
ATOM 1988 O O . LYS A 1 251 ? -7.547 49.156 7.832 1 45.12 251 LYS A O 1
ATOM 1993 N N . THR A 1 252 ? -6.934 50.812 6.465 1 41.84 252 THR A N 1
ATOM 1994 C CA . THR A 1 252 ? -6.203 50.406 5.266 1 41.84 252 THR A CA 1
ATOM 1995 C C . THR A 1 252 ? -5.07 49.438 5.613 1 41.84 252 THR A C 1
ATOM 1997 O O . THR A 1 252 ? -4.145 49.25 4.82 1 41.84 252 THR A O 1
ATOM 2000 N N . ASP A 1 253 ? -4.828 49.25 6.871 1 41.16 253 ASP A N 1
ATOM 2001 C CA . ASP A 1 253 ? -3.482 48.688 6.961 1 41.16 253 ASP A CA 1
ATOM 2002 C C . ASP A 1 253 ? -3.395 47.344 6.203 1 41.16 253 ASP A C 1
ATOM 2004 O O . ASP A 1 253 ? -4.133 46.406 6.5 1 41.16 253 ASP A O 1
ATOM 2008 N N . ALA A 1 254 ? -3.131 47.375 4.977 1 44.06 254 ALA A N 1
ATOM 2009 C CA . ALA A 1 254 ? -2.703 46.5 3.885 1 44.06 254 ALA A CA 1
ATOM 2010 C C . ALA A 1 254 ? -2.1 45.219 4.422 1 44.06 254 ALA A C 1
ATOM 2012 O O . ALA A 1 254 ? -1.887 44.25 3.664 1 44.06 254 ALA A O 1
ATOM 2013 N N . GLN A 1 255 ? -1.738 45.25 5.832 1 47.75 255 GLN A N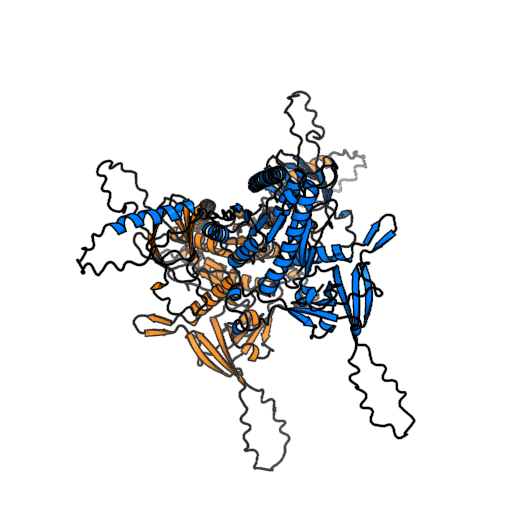 1
ATOM 2014 C CA . GLN A 1 255 ? -0.758 44.25 6.266 1 47.75 255 GLN A CA 1
ATOM 2015 C C . GLN A 1 255 ? -1.441 43.031 6.855 1 47.75 255 GLN A C 1
ATOM 2017 O O . GLN A 1 255 ? -0.792 42 7.105 1 47.75 255 GLN A O 1
ATOM 2022 N N . GLN A 1 256 ? -2.807 43.156 7.316 1 57.06 256 GLN A N 1
ATOM 2023 C CA . GLN A 1 256 ? -3.264 41.938 7.992 1 57.06 256 GLN A CA 1
ATOM 2024 C C . GLN A 1 256 ? -3.725 40.875 6.984 1 57.06 256 GLN A C 1
ATOM 2026 O O . GLN A 1 256 ? -4.637 41.125 6.195 1 57.06 256 GLN A O 1
ATOM 2031 N N . GLU A 1 257 ? -2.914 39.844 6.809 1 71.44 257 GLU A N 1
ATOM 2032 C CA . GLU A 1 257 ? -3.111 38.75 5.859 1 71.44 257 GLU A CA 1
ATOM 2033 C C . GLU A 1 257 ? -4.441 38.031 6.098 1 71.44 257 GLU A C 1
ATOM 2035 O O . GLU A 1 257 ? -4.793 37.719 7.238 1 71.44 257 GLU A O 1
ATOM 2040 N N . GLY A 1 258 ? -5.449 38.125 5.133 1 83.25 258 GLY A N 1
ATOM 2041 C CA . GLY A 1 258 ? -6.734 37.438 5.176 1 83.25 258 GLY A CA 1
ATOM 2042 C C . GLY A 1 258 ? -6.621 35.938 5.105 1 83.25 258 GLY A C 1
ATOM 2043 O O . GLY A 1 258 ? -7.062 35.312 4.133 1 83.25 258 GLY A O 1
ATOM 2044 N N . ILE A 1 259 ? -6.129 35.344 6.234 1 91 259 ILE A N 1
ATOM 2045 C CA . ILE A 1 259 ? -5.945 33.875 6.32 1 91 259 ILE A CA 1
ATOM 2046 C C . ILE A 1 259 ? -7.305 33.188 6.363 1 91 259 ILE A C 1
ATOM 2048 O O . ILE A 1 259 ? -7.453 32.062 5.871 1 91 259 ILE A O 1
ATOM 2052 N N . TYR A 1 260 ? -8.352 33.906 6.902 1 94.62 260 TYR A N 1
ATOM 2053 C CA . TYR A 1 260 ? -9.672 33.312 7.09 1 94.62 260 TYR A CA 1
ATOM 2054 C C . TYR A 1 260 ? -10.273 32.875 5.754 1 94.62 260 TYR A C 1
ATOM 2056 O O . TYR A 1 260 ? -10.969 31.875 5.672 1 94.62 260 TYR A O 1
ATOM 2064 N N . ALA A 1 261 ? -9.992 33.656 4.75 1 95.81 261 ALA A N 1
ATOM 2065 C CA . ALA A 1 261 ? -10.594 33.375 3.445 1 95.81 261 ALA A CA 1
ATOM 2066 C C . ALA A 1 261 ? -9.883 32.25 2.73 1 95.81 261 ALA A C 1
ATOM 2068 O O . ALA A 1 261 ? -10.438 31.625 1.817 1 95.81 261 ALA A O 1
ATOM 2069 N N . ALA A 1 262 ? -8.586 31.938 3.096 1 96.31 262 ALA A N 1
ATOM 2070 C CA . ALA A 1 262 ? -7.805 30.875 2.469 1 96.31 262 ALA A CA 1
ATOM 2071 C C . ALA A 1 262 ? -8.297 29.5 2.9 1 96.31 262 ALA A C 1
ATOM 2073 O O . ALA A 1 262 ? -8.172 28.516 2.154 1 96.31 262 ALA A O 1
ATOM 2074 N N . GLY A 1 263 ? -8.883 29.469 4.094 1 96.88 263 GLY A N 1
ATOM 2075 C CA . GLY A 1 263 ? -9.344 28.188 4.613 1 96.88 263 GLY A CA 1
ATOM 2076 C C . GLY A 1 263 ? -8.203 27.266 4.996 1 96.88 263 GLY A C 1
ATOM 2077 O O . GLY A 1 263 ? -7.16 27.719 5.469 1 96.88 263 GLY A O 1
ATOM 2078 N N . PHE A 1 264 ? -8.5 25.906 4.934 1 98 264 PHE A N 1
ATOM 2079 C CA . PHE A 1 264 ? -7.449 24.969 5.305 1 98 264 PHE A CA 1
ATOM 2080 C C . PHE A 1 264 ? -7.578 23.672 4.52 1 98 264 PHE A C 1
ATOM 2082 O O . PHE A 1 264 ? -8.609 23.422 3.9 1 98 264 PHE A O 1
ATOM 2089 N N . ILE A 1 265 ? -6.477 22.953 4.449 1 98.5 265 ILE A N 1
ATOM 2090 C CA . ILE A 1 265 ? -6.395 21.625 3.852 1 98.5 265 ILE A CA 1
ATOM 2091 C C . ILE A 1 265 ? -5.988 20.594 4.914 1 98.5 265 ILE A C 1
ATOM 2093 O O . ILE A 1 265 ? -4.957 20.766 5.57 1 98.5 265 ILE A O 1
ATOM 2097 N N . LEU A 1 266 ? -6.867 19.656 5.105 1 98.81 266 LEU A N 1
ATOM 2098 C CA . LEU A 1 266 ? -6.641 18.578 6.059 1 98.81 266 LEU A CA 1
ATOM 2099 C C . LEU A 1 266 ? -6.211 17.297 5.34 1 98.81 266 LEU A C 1
ATOM 2101 O O . LEU A 1 266 ? -6.949 16.781 4.504 1 98.81 266 LEU A O 1
ATOM 2105 N N . ASN A 1 267 ? -5.004 16.781 5.617 1 98.5 267 ASN A N 1
ATOM 2106 C CA . ASN A 1 267 ? -4.527 15.523 5.062 1 98.5 267 ASN A CA 1
ATOM 2107 C C . ASN A 1 267 ? -4.844 14.344 5.984 1 98.5 267 ASN A C 1
ATOM 2109 O O . ASN A 1 267 ? -4.359 14.289 7.117 1 98.5 267 ASN A O 1
ATOM 2113 N N . VAL A 1 268 ? -5.613 13.461 5.496 1 98.31 268 VAL A N 1
ATOM 2114 C CA . VAL A 1 268 ? -6.066 12.312 6.281 1 98.31 268 VAL A CA 1
ATOM 2115 C C . VAL A 1 268 ? -5.406 11.039 5.766 1 98.31 268 VAL A C 1
ATOM 2117 O O . VAL A 1 268 ? -5.305 10.828 4.555 1 98.31 268 VAL A O 1
ATOM 2120 N N . PRO A 1 269 ? -4.941 10.141 6.668 1 96.75 269 PRO A N 1
ATOM 2121 C CA . PRO A 1 269 ? -4.23 8.93 6.246 1 96.75 269 PRO A CA 1
ATOM 2122 C C . PRO A 1 269 ? -5.141 7.93 5.531 1 96.75 269 PRO A C 1
ATOM 2124 O O . PRO A 1 269 ? -6.367 8.023 5.637 1 96.75 269 PRO A O 1
ATOM 2127 N N . SER A 1 270 ? -4.539 7.008 4.828 1 93.75 270 SER A N 1
ATOM 2128 C CA . SER A 1 270 ? -5.25 6.008 4.043 1 93.75 270 SER A CA 1
ATOM 2129 C C . SER A 1 270 ? -5.996 5.023 4.938 1 93.75 270 SER A C 1
ATOM 2131 O O . SER A 1 270 ? -6.953 4.383 4.504 1 93.75 270 SER A O 1
ATOM 2133 N N . GLU A 1 271 ? -5.578 4.891 6.176 1 92.75 271 GLU A N 1
ATOM 2134 C CA . GLU A 1 271 ? -6.18 3.943 7.109 1 92.75 271 GLU A CA 1
ATOM 2135 C C . GLU A 1 271 ? -7.551 4.422 7.574 1 92.75 271 GLU A C 1
ATOM 2137 O O . GLU A 1 271 ? -8.312 3.656 8.164 1 92.75 271 GLU A O 1
ATOM 2142 N N . ALA A 1 272 ? -7.832 5.68 7.309 1 94.25 272 ALA A N 1
ATOM 2143 C CA . ALA A 1 272 ? -9.133 6.215 7.707 1 94.25 272 ALA A CA 1
ATOM 2144 C C . ALA A 1 272 ? -10.25 5.613 6.871 1 94.25 272 ALA A C 1
ATOM 2146 O O . ALA A 1 272 ? -10.289 5.789 5.652 1 94.25 272 ALA A O 1
ATOM 2147 N N . ASP A 1 273 ? -11.141 4.934 7.531 1 89.88 273 ASP A N 1
ATOM 2148 C CA . ASP A 1 273 ? -12.289 4.355 6.836 1 89.88 273 ASP A CA 1
ATOM 2149 C C . ASP A 1 273 ? -13.438 5.355 6.754 1 89.88 273 ASP A C 1
ATOM 2151 O O . ASP A 1 273 ? -13.273 6.531 7.086 1 89.88 273 ASP A O 1
ATOM 2155 N N . HIS A 1 274 ? -14.531 4.867 6.262 1 90.62 274 HIS A N 1
ATOM 2156 C CA . HIS A 1 274 ? -15.703 5.711 6.047 1 90.62 274 HIS A CA 1
ATOM 2157 C C . HIS A 1 274 ? -16.156 6.367 7.348 1 90.62 274 HIS A C 1
ATOM 2159 O O . HIS A 1 274 ? -16.484 7.559 7.367 1 90.62 274 HIS A O 1
ATOM 2165 N N . HIS A 1 275 ? -16.078 5.652 8.414 1 91.25 275 HIS A N 1
ATOM 2166 C CA . HIS A 1 275 ? -16.531 6.168 9.703 1 91.25 275 HIS A CA 1
ATOM 2167 C C . HIS A 1 275 ? -15.586 7.254 10.219 1 91.25 275 HIS A C 1
ATOM 2169 O O . HIS A 1 275 ? -16.031 8.273 10.734 1 91.25 275 HIS A O 1
ATOM 2175 N N . VAL A 1 276 ? -14.32 7.004 10.102 1 95.69 276 VAL A N 1
ATOM 2176 C CA . VAL A 1 276 ? -13.336 7.969 10.555 1 95.69 276 VAL A CA 1
ATOM 2177 C C . VAL A 1 276 ? -13.461 9.266 9.758 1 95.69 276 VAL A C 1
ATOM 2179 O O . VAL A 1 276 ? -13.414 10.359 10.32 1 95.69 276 VAL A O 1
ATOM 2182 N N . ILE A 1 277 ? -13.68 9.148 8.477 1 97.19 277 ILE A N 1
ATOM 2183 C CA . ILE A 1 277 ? -13.797 10.312 7.613 1 97.19 277 ILE A CA 1
ATOM 2184 C C . ILE A 1 277 ? -15.039 11.117 7.992 1 97.19 277 ILE A C 1
ATOM 2186 O O . ILE A 1 277 ? -14.984 12.352 8.062 1 97.19 277 ILE A O 1
ATOM 2190 N N . ASN A 1 278 ? -16.094 10.422 8.266 1 95.12 278 ASN A N 1
ATOM 2191 C CA . ASN A 1 278 ? -17.312 11.102 8.68 1 95.12 278 ASN A CA 1
ATOM 2192 C C . ASN A 1 278 ? -17.109 11.883 9.977 1 95.12 278 ASN A C 1
ATOM 2194 O O . ASN A 1 278 ? -17.578 13.023 10.102 1 95.12 278 ASN A O 1
ATOM 2198 N N . ASN A 1 279 ? -16.453 11.273 10.891 1 95.75 279 ASN A N 1
ATOM 2199 C CA . ASN A 1 279 ? -16.156 11.953 12.148 1 95.75 279 ASN A CA 1
ATOM 2200 C C . ASN A 1 279 ? -15.297 13.195 11.93 1 95.75 279 ASN A C 1
ATOM 2202 O O . ASN A 1 279 ? -15.539 14.234 12.539 1 95.75 279 ASN A O 1
ATOM 2206 N N . LEU A 1 280 ? -14.352 13.094 11.094 1 98 280 LEU A N 1
ATOM 2207 C CA . LEU A 1 280 ? -13.469 14.227 10.828 1 98 280 LEU A CA 1
ATOM 2208 C C . LEU A 1 280 ? -14.219 15.344 10.109 1 98 280 LEU A C 1
ATOM 2210 O O . LEU A 1 280 ? -13.938 16.531 10.32 1 98 280 LEU A O 1
ATOM 2214 N N . ILE A 1 281 ? -15.164 14.977 9.211 1 97.56 281 ILE A N 1
ATOM 2215 C CA . ILE A 1 281 ? -15.992 15.969 8.531 1 97.56 281 ILE A CA 1
ATOM 2216 C C . ILE A 1 281 ? -16.766 16.781 9.57 1 97.56 281 ILE A C 1
ATOM 2218 O O . ILE A 1 281 ? -16.844 18 9.469 1 97.56 281 ILE A O 1
ATOM 2222 N N . GLU A 1 282 ? -17.203 16.125 10.578 1 95.5 282 GLU A N 1
ATOM 2223 C CA . GLU A 1 282 ? -17.969 16.781 11.641 1 95.5 282 GLU A CA 1
ATOM 2224 C C . GLU A 1 282 ? -17.047 17.609 12.531 1 95.5 282 GLU A C 1
ATOM 2226 O O . GLU A 1 282 ? -17.344 18.766 12.859 1 95.5 282 GLU A O 1
ATOM 2231 N N . ILE A 1 283 ? -15.93 17.094 12.883 1 96.69 283 ILE A N 1
ATOM 2232 C CA . ILE A 1 283 ? -15 17.75 13.797 1 96.69 283 ILE A CA 1
ATOM 2233 C C . ILE A 1 283 ? -14.516 19.062 13.18 1 96.69 283 ILE A C 1
ATOM 2235 O O . ILE A 1 283 ? -14.523 20.094 13.836 1 96.69 283 ILE A O 1
ATOM 2239 N N . TYR A 1 284 ? -14.172 19.047 11.898 1 97.81 284 TYR A N 1
ATOM 2240 C CA . TYR A 1 284 ? -13.539 20.203 11.273 1 97.81 284 TYR A CA 1
ATOM 2241 C C . TYR A 1 284 ? -14.555 21.031 10.5 1 97.81 284 TYR A C 1
ATOM 2243 O O . TYR A 1 284 ? -14.234 22.109 10 1 97.81 284 TYR A O 1
ATOM 2251 N N . GLY A 1 285 ? -15.75 20.641 10.398 1 96.25 285 GLY A N 1
ATOM 2252 C CA . GLY A 1 285 ? -16.719 21.328 9.555 1 96.25 285 GLY A CA 1
ATOM 2253 C C . GLY A 1 285 ? -16.312 21.359 8.094 1 96.25 285 GLY A C 1
ATOM 2254 O O . GLY A 1 285 ? -16.359 22.422 7.457 1 96.25 285 GLY A O 1
ATOM 2255 N N . ILE A 1 286 ? -15.938 20.203 7.582 1 98 286 ILE A N 1
ATOM 2256 C CA . ILE A 1 286 ? -15.43 20.078 6.219 1 98 286 ILE A CA 1
ATOM 2257 C C . ILE A 1 286 ? -16.562 20.344 5.227 1 98 286 ILE A C 1
ATOM 2259 O O . ILE A 1 286 ? -17.688 19.859 5.41 1 98 286 ILE A O 1
ATOM 2263 N N . ASN A 1 287 ? -16.281 21.062 4.129 1 96.44 287 ASN A N 1
ATOM 2264 C CA . ASN A 1 287 ? -17.312 21.281 3.111 1 96.44 287 ASN A CA 1
ATOM 2265 C C . ASN A 1 287 ? -16.906 20.672 1.771 1 96.44 287 ASN A C 1
ATOM 2267 O O . ASN A 1 287 ? -17.734 20.516 0.878 1 96.44 287 ASN A O 1
ATOM 2271 N N . ILE A 1 288 ? -15.609 20.375 1.574 1 97.88 288 ILE A N 1
ATOM 2272 C CA . ILE A 1 288 ? -15.141 19.719 0.359 1 97.88 288 ILE A CA 1
ATOM 2273 C C . ILE A 1 288 ? -14.273 18.516 0.726 1 97.88 288 ILE A C 1
ATOM 2275 O O . ILE A 1 288 ? -13.312 18.641 1.485 1 97.88 288 ILE A O 1
ATOM 2279 N N . VAL A 1 289 ? -14.609 17.328 0.202 1 98.38 289 VAL A N 1
ATOM 2280 C CA . VAL A 1 289 ? -13.82 16.125 0.415 1 98.38 289 VAL A CA 1
ATOM 2281 C C . VAL A 1 289 ? -13.234 15.648 -0.914 1 98.38 289 VAL A C 1
ATOM 2283 O O . VAL A 1 289 ? -13.969 15.43 -1.881 1 98.38 289 VAL A O 1
ATOM 2286 N N . ILE A 1 290 ? -11.938 15.539 -0.957 1 98.44 290 ILE A N 1
ATOM 2287 C CA . ILE A 1 290 ? -11.242 15.039 -2.137 1 98.44 290 ILE A CA 1
ATOM 2288 C C . ILE A 1 290 ? -10.766 13.609 -1.886 1 98.44 290 ILE A C 1
ATOM 2290 O O . ILE A 1 290 ? -9.953 13.375 -0.984 1 98.44 290 ILE A O 1
ATOM 2294 N N . VAL A 1 291 ? -11.266 12.656 -2.65 1 97.5 291 VAL A N 1
ATOM 2295 C CA . VAL A 1 291 ? -10.875 11.258 -2.535 1 97.5 291 VAL A CA 1
ATOM 2296 C C . VAL A 1 291 ? -9.977 10.867 -3.707 1 97.5 291 VAL A C 1
ATOM 2298 O O . VAL A 1 291 ? -10.422 10.836 -4.855 1 97.5 291 VAL A O 1
ATOM 2301 N N . ILE A 1 292 ? -8.719 10.523 -3.336 1 96.94 292 ILE A N 1
ATOM 2302 C CA . ILE A 1 292 ? -7.754 10.25 -4.398 1 96.94 292 ILE A CA 1
ATOM 2303 C C . ILE A 1 292 ? -7.594 8.734 -4.566 1 96.94 292 ILE A C 1
ATOM 2305 O O . ILE A 1 292 ? -7.25 8.031 -3.615 1 96.94 292 ILE A O 1
ATOM 2309 N N . ASP A 1 293 ? -7.793 8.203 -5.727 1 93.44 293 ASP A N 1
ATOM 2310 C CA . ASP A 1 293 ? -7.477 6.844 -6.148 1 93.44 293 ASP A CA 1
ATOM 2311 C C . ASP A 1 293 ? -8.219 5.816 -5.297 1 93.44 293 ASP A C 1
ATOM 2313 O O . ASP A 1 293 ? -7.648 4.805 -4.891 1 93.44 293 ASP A O 1
ATOM 2317 N N . ASN A 1 294 ? -9.391 6.066 -4.848 1 91.81 294 ASN A N 1
ATOM 2318 C CA . ASN A 1 294 ? -10.234 5.16 -4.074 1 91.81 294 ASN A CA 1
ATOM 2319 C C . ASN A 1 294 ? -11.703 5.301 -4.449 1 91.81 294 ASN A C 1
ATOM 2321 O O . ASN A 1 294 ? -12.453 6.02 -3.785 1 91.81 294 ASN A O 1
ATOM 2325 N N . ALA A 1 295 ? -12.086 4.57 -5.41 1 87.81 295 ALA A N 1
ATOM 2326 C CA . ALA A 1 295 ? -13.445 4.645 -5.938 1 87.81 295 ALA A CA 1
ATOM 2327 C C . ALA A 1 295 ? -14.453 4.113 -4.922 1 87.81 295 ALA A C 1
ATOM 2329 O O . ALA A 1 295 ? -15.562 4.637 -4.812 1 87.81 295 ALA A O 1
ATOM 2330 N N . PHE A 1 296 ? -14.078 3.066 -4.234 1 86.75 296 PHE A N 1
ATOM 2331 C CA . PHE A 1 296 ? -14.961 2.479 -3.234 1 86.75 296 PHE A CA 1
ATOM 2332 C C . PHE A 1 296 ? -15.352 3.51 -2.18 1 86.75 296 PHE A C 1
ATOM 2334 O O . PHE A 1 296 ? -16.531 3.672 -1.868 1 86.75 296 PHE A O 1
ATOM 2341 N N . LEU A 1 297 ? -14.367 4.195 -1.664 1 91 297 LEU A N 1
ATOM 2342 C CA . LEU A 1 297 ? -14.609 5.223 -0.657 1 91 297 LEU A CA 1
ATOM 2343 C C . LEU A 1 297 ? -15.367 6.402 -1.253 1 91 297 LEU A C 1
ATOM 2345 O O . LEU A 1 297 ? -16.25 6.965 -0.604 1 91 297 LEU A O 1
ATOM 2349 N N . HIS A 1 298 ? -15 6.781 -2.465 1 93.19 298 HIS A N 1
ATOM 2350 C CA . HIS A 1 298 ? -15.648 7.891 -3.154 1 93.19 298 HIS A CA 1
ATOM 2351 C C . HIS A 1 298 ? -17.156 7.664 -3.268 1 93.19 298 HIS A C 1
ATOM 2353 O O . HIS A 1 298 ? -17.953 8.539 -2.904 1 93.19 298 HIS A O 1
ATOM 2359 N N . TYR A 1 299 ? -17.516 6.5 -3.639 1 88.31 299 TYR A N 1
ATOM 2360 C CA . TYR A 1 299 ? -18.938 6.223 -3.857 1 88.31 299 TYR A CA 1
ATOM 2361 C C . TYR A 1 299 ? -19.656 6.012 -2.533 1 88.31 299 TYR A C 1
ATOM 2363 O O . TYR A 1 299 ? -20.828 6.367 -2.396 1 88.31 299 TYR A O 1
ATOM 2371 N N . SER A 1 300 ? -18.984 5.488 -1.586 1 88.94 300 SER A N 1
ATOM 2372 C CA . SER A 1 300 ? -19.562 5.34 -0.256 1 88.94 300 SER A CA 1
ATOM 2373 C C . SER A 1 300 ? -19.906 6.699 0.351 1 88.94 300 SER A C 1
ATOM 2375 O O . SER A 1 300 ? -20.984 6.875 0.912 1 88.94 300 SER A O 1
ATOM 2377 N N . LEU A 1 301 ? -18.984 7.605 0.169 1 93.06 301 LEU A N 1
ATOM 2378 C CA . LEU A 1 301 ? -19.203 8.938 0.716 1 93.06 301 LEU A CA 1
ATOM 2379 C C . LEU A 1 301 ? -20.25 9.703 -0.094 1 93.06 301 LEU A C 1
ATOM 2381 O O . LEU A 1 301 ? -21.031 10.469 0.465 1 93.06 301 LEU A O 1
ATOM 2385 N N . LYS A 1 302 ? -20.188 9.492 -1.409 1 90.25 302 LYS A N 1
ATOM 2386 C CA . LYS A 1 302 ? -21.156 10.156 -2.27 1 90.25 302 LYS A CA 1
ATOM 2387 C C . LYS A 1 302 ? -22.578 9.703 -1.944 1 90.25 302 LYS A C 1
ATOM 2389 O O . LYS A 1 302 ? -23.531 10.492 -2.014 1 90.25 302 LYS A O 1
ATOM 2394 N N . ASP A 1 303 ? -22.719 8.445 -1.662 1 85.62 303 ASP A N 1
ATOM 2395 C CA . ASP A 1 303 ? -24.016 7.891 -1.294 1 85.62 303 ASP A CA 1
ATOM 2396 C C . ASP A 1 303 ? -24.531 8.508 0.007 1 85.62 303 ASP A C 1
ATOM 2398 O O . ASP A 1 303 ? -25.719 8.758 0.152 1 85.62 303 ASP A O 1
ATOM 2402 N N . GLN A 1 304 ? -23.641 8.836 0.873 1 85.94 304 GLN A N 1
ATOM 2403 C CA . GLN A 1 304 ? -24.016 9.383 2.174 1 85.94 304 GLN A CA 1
ATOM 2404 C C . GLN A 1 304 ? -24.266 10.883 2.09 1 85.94 304 GLN A C 1
ATOM 2406 O O . GLN A 1 304 ? -25.234 11.383 2.678 1 85.94 304 GLN A O 1
ATOM 2411 N N . TYR A 1 305 ? -23.438 11.594 1.438 1 85.88 305 TYR A N 1
ATOM 2412 C CA . TYR A 1 305 ? -23.516 13.055 1.43 1 85.88 305 TYR A CA 1
ATOM 2413 C C . TYR A 1 305 ? -24.156 13.555 0.143 1 85.88 305 TYR A C 1
ATOM 2415 O O . TYR A 1 305 ? -24.484 14.742 0.027 1 85.88 305 TYR A O 1
ATOM 2423 N N . GLY A 1 306 ? -24.234 12.727 -0.85 1 68.19 306 GLY A N 1
ATOM 2424 C CA . GLY A 1 306 ? -24.797 13.164 -2.121 1 68.19 306 GLY A CA 1
ATOM 2425 C C . GLY A 1 306 ? -26.219 13.641 -2.006 1 68.19 306 GLY A C 1
ATOM 2426 O O . GLY A 1 306 ? -26.891 13.398 -0.996 1 68.19 306 GLY A O 1
ATOM 2427 N N . ASP A 1 307 ? -26.781 14.406 -2.939 1 52 307 ASP A N 1
ATOM 2428 C CA . ASP A 1 307 ? -27.984 15.219 -3.09 1 52 307 ASP A CA 1
ATOM 2429 C C . ASP A 1 307 ? -29.234 14.438 -2.699 1 52 307 ASP A C 1
ATOM 2431 O O . ASP A 1 307 ? -29.484 13.352 -3.232 1 52 307 ASP A O 1
ATOM 2435 N N . ASP A 1 308 ? -29.797 14.5 -1.494 1 41.12 308 ASP A N 1
ATOM 2436 C CA . ASP A 1 308 ? -31.188 14.281 -1.092 1 41.12 308 ASP A CA 1
ATOM 2437 C C . ASP A 1 308 ? -32.156 14.617 -2.232 1 41.12 308 ASP A C 1
ATOM 2439 O O . ASP A 1 308 ? -33.375 14.57 -2.057 1 41.12 308 ASP A O 1
ATOM 2443 N N . GLY A 1 309 ? -32.062 15.477 -3.232 1 35.75 309 GLY A N 1
ATOM 2444 C CA . GLY A 1 309 ? -33.188 15.758 -4.113 1 35.75 309 GLY A CA 1
ATOM 2445 C C . GLY A 1 309 ? -33.75 14.508 -4.754 1 35.75 309 GLY A C 1
ATOM 2446 O O . GLY A 1 309 ? -34.938 14.492 -5.137 1 35.75 309 GLY A O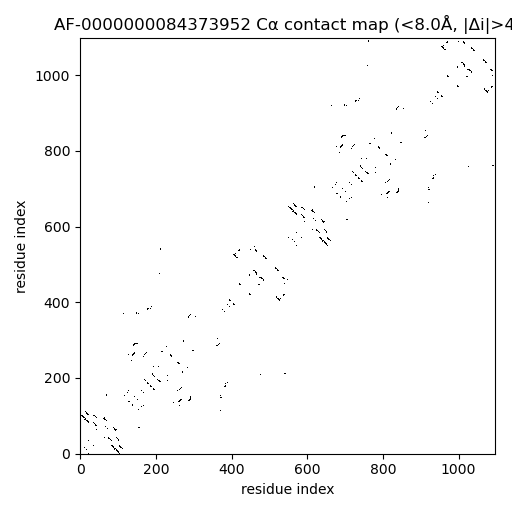 1
ATOM 2447 N N . GLY A 1 310 ? -33.125 13.43 -5.184 1 33.31 310 GLY A N 1
ATOM 2448 C CA . GLY A 1 310 ? -33.844 12.391 -5.898 1 33.31 310 GLY A CA 1
ATOM 2449 C C . GLY A 1 310 ? -34.438 11.336 -4.977 1 33.31 310 GLY A C 1
ATOM 2450 O O . GLY A 1 310 ? -35.188 10.469 -5.426 1 33.31 310 GLY A O 1
ATOM 2451 N N . ARG A 1 311 ? -33.969 11.086 -3.721 1 35.19 311 ARG A N 1
ATOM 2452 C CA . ARG A 1 311 ? -34.781 10.086 -3.023 1 35.19 311 ARG A CA 1
ATOM 2453 C C . ARG A 1 311 ? -36.094 10.68 -2.527 1 35.19 311 ARG A C 1
ATOM 2455 O O . ARG A 1 311 ? -36.969 9.945 -2.084 1 35.19 311 ARG A O 1
ATOM 2462 N N . ARG A 1 312 ? -36.219 11.922 -2.135 1 32.56 312 ARG A N 1
ATOM 2463 C CA . ARG A 1 312 ? -37.531 12.406 -1.74 1 32.56 312 ARG A CA 1
ATOM 2464 C C . ARG A 1 312 ? -38.5 12.367 -2.912 1 32.56 312 ARG A C 1
ATOM 2466 O O . ARG A 1 312 ? -39.719 12.555 -2.732 1 32.56 312 ARG A O 1
ATOM 2473 N N . ALA A 1 313 ? -38.094 12.414 -4.223 1 27.61 313 ALA A N 1
ATOM 2474 C CA . ALA A 1 313 ? -39.188 12.289 -5.207 1 27.61 313 ALA A CA 1
ATOM 2475 C C . ALA A 1 313 ? -39.719 10.859 -5.258 1 27.61 313 ALA A C 1
ATOM 2477 O O . ALA A 1 313 ? -40.875 10.633 -5.586 1 27.61 313 ALA A O 1
ATOM 2478 N N . ALA A 1 314 ? -38.844 9.734 -5.051 1 28.7 314 ALA A N 1
ATOM 2479 C CA . ALA A 1 314 ? -39.562 8.469 -5.207 1 28.7 314 ALA A CA 1
ATOM 2480 C C . ALA A 1 314 ? -40.469 8.203 -4.012 1 28.7 314 ALA A C 1
ATOM 2482 O O . ALA A 1 314 ? -41.438 7.438 -4.113 1 28.7 314 ALA A O 1
ATOM 2483 N N . ASP A 1 315 ? -40.094 8.594 -2.814 1 28.39 315 ASP A N 1
ATOM 2484 C CA . ASP A 1 315 ? -41.062 8.258 -1.773 1 28.39 315 ASP A CA 1
ATOM 2485 C C . ASP A 1 315 ? -42.281 9.172 -1.852 1 28.39 315 ASP A C 1
ATOM 2487 O O . ASP A 1 315 ? -43.25 8.961 -1.139 1 28.39 315 ASP A O 1
ATOM 2491 N N . ARG A 1 316 ? -42.125 10.406 -2.469 1 29.8 316 ARG A N 1
ATOM 2492 C CA . ARG A 1 316 ? -43.375 11.141 -2.5 1 29.8 316 ARG A CA 1
ATOM 2493 C C . ARG A 1 316 ? -44.375 10.484 -3.459 1 29.8 316 ARG A C 1
ATOM 2495 O O . ARG A 1 316 ? -45.531 10.906 -3.549 1 29.8 316 ARG A O 1
ATOM 2502 N N . GLY A 1 317 ? -43.844 9.586 -4.484 1 26.47 317 GLY A N 1
ATOM 2503 C CA . GLY A 1 317 ? -44.938 9.086 -5.297 1 26.47 317 GLY A CA 1
ATOM 2504 C C . GLY A 1 317 ? -45.781 8.078 -4.57 1 26.47 317 GLY A C 1
ATOM 2505 O O . GLY A 1 317 ? -46.844 7.688 -5.07 1 26.47 317 GLY A O 1
ATOM 2506 N N . ARG A 1 318 ? -45.062 7.293 -3.707 1 25.28 318 ARG A N 1
ATOM 2507 C CA . ARG A 1 318 ? -46.031 6.27 -3.307 1 25.28 318 ARG A CA 1
ATOM 2508 C C . ARG A 1 318 ? -47.062 6.844 -2.35 1 25.28 318 ARG A C 1
ATOM 2510 O O . ARG A 1 318 ? -47.938 6.117 -1.872 1 25.28 318 ARG A O 1
ATOM 2517 N N . ASP A 1 319 ? -46.719 8.039 -1.846 1 24.73 319 ASP A N 1
ATOM 2518 C CA . ASP A 1 319 ? -47.719 8.281 -0.809 1 24.73 319 ASP A CA 1
ATOM 2519 C C . ASP A 1 319 ? -49.094 8.539 -1.418 1 24.73 319 ASP A C 1
ATOM 2521 O O . ASP A 1 319 ? -50.031 8.883 -0.707 1 24.73 319 ASP A O 1
ATOM 2525 N N . TYR A 1 320 ? -49 8.812 -2.803 1 23.05 320 TYR A N 1
ATOM 2526 C CA . TYR A 1 320 ? -50.375 9.234 -2.998 1 23.05 320 TYR A CA 1
ATOM 2527 C C . TYR A 1 320 ? -51.344 8.109 -2.646 1 23.05 320 TYR A C 1
ATOM 2529 O O . TYR A 1 320 ? -52.5 8.359 -2.258 1 23.05 320 TYR A O 1
ATOM 2537 N N . ASP A 1 321 ? -50.875 6.891 -3.254 1 23.41 321 ASP A N 1
ATOM 2538 C CA . ASP A 1 321 ? -52.156 6.195 -3.465 1 23.41 321 ASP A CA 1
ATOM 2539 C C . ASP A 1 321 ? -52.75 5.734 -2.141 1 23.41 321 ASP A C 1
ATOM 2541 O O . ASP A 1 321 ? -53.625 4.883 -2.119 1 23.41 321 ASP A O 1
ATOM 2545 N N . ARG A 1 322 ? -51.844 5.883 -1.162 1 22.77 322 ARG A N 1
ATOM 2546 C CA . ARG A 1 322 ? -52.469 5.172 -0.051 1 22.77 322 ARG A CA 1
ATOM 2547 C C . ARG A 1 322 ? -53.844 5.742 0.266 1 22.77 322 ARG A C 1
ATOM 2549 O O . ARG A 1 322 ? -54.469 5.324 1.229 1 22.77 322 ARG A O 1
ATOM 2556 N N . ASP A 1 323 ? -53.969 6.988 -0.259 1 22.03 323 ASP A N 1
ATOM 2557 C CA . ASP A 1 323 ? -55.062 7.52 0.573 1 22.03 323 ASP A CA 1
ATOM 2558 C C . ASP A 1 323 ? -56.344 6.727 0.378 1 22.03 323 ASP A C 1
ATOM 2560 O O . ASP A 1 323 ? -57.281 6.855 1.162 1 22.03 323 ASP A O 1
ATOM 2564 N N . TYR A 1 324 ? -56.406 6.352 -0.982 1 19.98 324 TYR A N 1
ATOM 2565 C CA . TYR A 1 324 ? -57.844 6.363 -1.206 1 19.98 324 TYR A CA 1
ATOM 2566 C C . TYR A 1 324 ? -58.531 5.246 -0.42 1 19.98 324 TYR A C 1
ATOM 2568 O O . TYR A 1 324 ? -59.688 4.941 -0.653 1 19.98 324 TYR A O 1
ATOM 2576 N N . ARG A 1 325 ? -57.781 4.184 -0.065 1 20.47 325 ARG A N 1
ATOM 2577 C CA . ARG A 1 325 ? -58.781 3.141 0.167 1 20.47 325 ARG A CA 1
ATOM 2578 C C . ARG A 1 325 ? -59.812 3.596 1.184 1 20.47 325 ARG A C 1
ATOM 2580 O O . ARG A 1 325 ? -59.469 4.152 2.227 1 20.47 325 ARG A O 1
ATOM 2587 N N . GLY A 1 326 ? -61.125 3.875 0.72 1 19.28 326 GLY A N 1
ATOM 2588 C CA . GLY A 1 326 ? -62.406 4.258 1.271 1 19.28 326 GLY A CA 1
ATOM 2589 C C . GLY A 1 326 ? -62.75 3.523 2.555 1 19.28 326 GLY A C 1
ATOM 2590 O O . GLY A 1 326 ? -63.281 2.402 2.52 1 19.28 326 GLY A O 1
ATOM 2591 N N . ASP A 1 327 ? -61.844 3.219 3.445 1 20.11 327 ASP A N 1
ATOM 2592 C CA . ASP A 1 327 ? -62.438 2.486 4.559 1 20.11 327 ASP A CA 1
ATOM 2593 C C . ASP A 1 327 ? -63.75 3.145 5.008 1 20.11 327 ASP A C 1
ATOM 2595 O O . ASP A 1 327 ? -63.875 4.371 4.996 1 20.11 327 ASP A O 1
ATOM 2599 N N . THR A 1 328 ? -64.875 2.441 4.953 1 19.7 328 THR A N 1
ATOM 2600 C CA . THR A 1 328 ? -66.25 2.537 5.387 1 19.7 328 THR A CA 1
ATOM 2601 C C . THR A 1 328 ? -66.375 3.086 6.809 1 19.7 328 THR A C 1
ATOM 2603 O O . THR A 1 328 ? -65.625 2.643 7.695 1 19.7 328 THR A O 1
ATOM 2606 N N . TRP A 1 329 ? -66.938 4.328 7.07 1 19.42 329 TRP A N 1
ATOM 2607 C CA . TRP A 1 329 ? -67.312 5.289 8.109 1 19.42 329 TRP A CA 1
ATOM 2608 C C . TRP A 1 329 ? -68.062 4.621 9.234 1 19.42 329 TRP A C 1
ATOM 2610 O O . TRP A 1 329 ? -68.688 5.301 10.086 1 19.42 329 TRP A O 1
ATOM 2620 N N . ARG A 1 330 ? -67.875 3.33 9.672 1 17.97 330 ARG A N 1
ATOM 2621 C CA . ARG A 1 330 ? -69 2.959 10.555 1 17.97 330 ARG A CA 1
ATOM 2622 C C . ARG A 1 330 ? -69.312 4.082 11.539 1 17.97 330 ARG A C 1
ATOM 2624 O O . ARG A 1 330 ? -68.375 4.797 11.984 1 17.97 330 ARG A O 1
ATOM 2631 N N . ASP A 1 331 ? -70.625 4.445 11.805 1 18.06 331 ASP A N 1
ATOM 2632 C CA . ASP A 1 331 ? -71.5 5.438 12.445 1 18.06 331 ASP A CA 1
ATOM 2633 C C . ASP A 1 331 ? -71.125 5.574 13.93 1 18.06 331 ASP A C 1
ATOM 2635 O O . ASP A 1 331 ? -71.812 6.277 14.672 1 18.06 331 ASP A O 1
ATOM 2639 N N . SER A 1 332 ? -70.125 5.082 14.508 1 19.95 332 SER A N 1
ATOM 2640 C CA . SER A 1 332 ? -70.562 5.008 15.891 1 19.95 332 SER A CA 1
ATOM 2641 C C . SER A 1 332 ? -71.062 6.367 16.391 1 19.95 332 SER A C 1
ATOM 2643 O O . SER A 1 332 ? -70.625 7.406 15.867 1 19.95 332 SER A O 1
ATOM 2645 N N . PRO A 1 333 ? -71.938 6.387 17.5 1 20.8 333 PRO A N 1
ATOM 2646 C CA . PRO A 1 333 ? -72.938 7.367 18 1 20.8 333 PRO A CA 1
ATOM 2647 C C . PRO A 1 333 ? -72.25 8.672 18.438 1 20.8 333 PRO A C 1
ATOM 2649 O O . PRO A 1 333 ? -71.062 8.695 18.75 1 20.8 333 PRO A O 1
ATOM 2652 N N . PRO A 1 334 ? -73 9.891 18.312 1 20.84 334 PRO A N 1
ATOM 2653 C CA . PRO A 1 334 ? -72.75 11.328 18.406 1 20.84 334 PRO A CA 1
ATOM 2654 C C . PRO A 1 334 ? -72.312 11.758 19.812 1 20.84 334 PRO A C 1
ATOM 2656 O O . PRO A 1 334 ? -72.188 12.953 20.078 1 20.84 334 PRO A O 1
ATOM 2659 N N . GLU A 1 335 ? -71.625 10.977 20.625 1 18.84 335 GLU A N 1
ATOM 2660 C CA . GLU A 1 335 ? -71.75 11.422 22.016 1 18.84 335 GLU A CA 1
ATOM 2661 C C . GLU A 1 335 ? -71.562 12.93 22.141 1 18.84 335 GLU A C 1
ATOM 2663 O O . GLU A 1 335 ? -70.875 13.531 21.281 1 18.84 335 GLU A O 1
ATOM 2668 N N . ALA A 1 336 ? -72.062 13.586 23.359 1 18.95 336 ALA A N 1
ATOM 2669 C CA . ALA A 1 336 ? -72.5 14.82 23.969 1 18.95 336 ALA A CA 1
ATOM 2670 C C . ALA A 1 336 ? -71.438 15.883 24 1 18.95 336 ALA A C 1
ATOM 2672 O O . ALA A 1 336 ? -70.25 15.562 24.078 1 18.95 336 ALA A O 1
ATOM 2673 N N . HIS A 1 337 ? -71.75 17.141 23.781 1 19.2 337 HIS A N 1
ATOM 2674 C CA . HIS A 1 337 ? -71.375 18.531 23.516 1 19.2 337 HIS A CA 1
ATOM 2675 C C . HIS A 1 337 ? -70.625 19.125 24.703 1 19.2 337 HIS A C 1
ATOM 2677 O O . HIS A 1 337 ? -70.375 20.344 24.75 1 19.2 337 HIS A O 1
ATOM 2683 N N . ARG A 1 338 ? -70 18.422 25.672 1 19.77 338 ARG A N 1
ATOM 2684 C CA . ARG A 1 338 ? -69.75 19.266 26.828 1 19.77 338 ARG A CA 1
ATOM 2685 C C . ARG A 1 338 ? -69.062 20.562 26.422 1 19.77 338 ARG A C 1
ATOM 2687 O O . ARG A 1 338 ? -68.25 20.578 25.5 1 19.77 338 ARG A O 1
ATOM 2694 N N . LYS A 1 339 ? -69.562 21.672 26.984 1 21.75 339 LYS A N 1
ATOM 2695 C CA . LYS A 1 339 ? -69.562 23.141 26.953 1 21.75 339 LYS A CA 1
ATOM 2696 C C . LYS A 1 339 ? -68.125 23.688 27.156 1 21.75 339 LYS A C 1
ATOM 2698 O O . LYS A 1 339 ? -67.938 24.906 27.328 1 21.75 339 LYS A O 1
ATOM 2703 N N . GLY A 1 340 ? -67.062 22.859 27.219 1 20.95 340 GLY A N 1
ATOM 2704 C CA . GLY A 1 340 ? -66.062 23.516 28.016 1 20.95 340 GLY A CA 1
ATOM 2705 C C . GLY A 1 340 ? -65.625 24.844 27.438 1 20.95 340 GLY A C 1
ATOM 2706 O O . GLY A 1 340 ? -65.812 25.094 26.25 1 20.95 340 GLY A O 1
ATOM 2707 N N . ASN A 1 341 ? -65.562 25.891 28.25 1 21.45 341 ASN A N 1
ATOM 2708 C CA . ASN A 1 341 ? -65.312 27.328 28.156 1 21.45 341 ASN A CA 1
ATOM 2709 C C . ASN A 1 341 ? -64.062 27.625 27.344 1 21.45 341 ASN A C 1
ATOM 2711 O O . ASN A 1 341 ? -62.969 27.188 27.703 1 21.45 341 ASN A O 1
ATOM 2715 N N . THR A 1 342 ? -64.25 27.641 26.062 1 22.62 342 THR A N 1
ATOM 2716 C CA . THR A 1 342 ? -63.219 27.828 25.016 1 22.62 342 THR A CA 1
ATOM 2717 C C . THR A 1 342 ? -62.5 29.141 25.203 1 22.62 342 THR A C 1
ATOM 2719 O O . THR A 1 342 ? -63.031 30.219 24.938 1 22.62 342 THR A O 1
ATOM 2722 N N . LEU A 1 343 ? -61.938 29.406 26.5 1 25.22 343 LEU A N 1
ATOM 2723 C CA . LEU A 1 343 ? -61.344 30.734 26.562 1 25.22 343 LEU A CA 1
ATOM 2724 C C . LEU A 1 343 ? -60.594 31.062 25.266 1 25.22 343 LEU A C 1
ATOM 2726 O O . LEU A 1 343 ? -60.125 30.156 24.562 1 25.22 343 LEU A O 1
ATOM 2730 N N . PRO A 1 344 ? -60.844 32.25 24.734 1 26.31 344 PRO A N 1
ATOM 2731 C CA . PRO A 1 344 ? -60.406 32.719 23.422 1 26.31 344 PRO A CA 1
ATOM 2732 C C . PRO A 1 344 ? -58.938 32.406 23.156 1 26.31 344 PRO A C 1
ATOM 2734 O O . PRO A 1 344 ? -58.094 32.562 24.047 1 26.31 344 PRO A O 1
ATOM 2737 N N . PRO A 1 345 ? -58.656 31.344 22.359 1 25.36 345 PRO A N 1
ATOM 2738 C CA . PRO A 1 345 ? -57.281 30.922 22.172 1 25.36 345 PRO A CA 1
ATOM 2739 C C . PRO A 1 345 ? -56.344 32.094 21.906 1 25.36 345 PRO A C 1
ATOM 2741 O O . PRO A 1 345 ? -56.688 33.031 21.188 1 25.36 345 PRO A O 1
ATOM 2744 N N . GLU A 1 346 ? -55.594 32.5 22.906 1 25.88 346 GLU A N 1
ATOM 2745 C CA . GLU A 1 346 ? -54.594 33.562 22.812 1 25.88 346 GLU A CA 1
ATOM 2746 C C . GLU A 1 346 ? -53.906 33.531 21.453 1 25.88 346 GLU A C 1
ATOM 2748 O O . GLU A 1 346 ? -53.781 32.469 20.828 1 25.88 346 GLU A O 1
ATOM 2753 N N . ASP A 1 347 ? -53.844 34.719 20.797 1 25.91 347 ASP A N 1
ATOM 2754 C CA . ASP A 1 347 ? -53.219 35.062 19.531 1 25.91 347 ASP A CA 1
ATOM 2755 C C . ASP A 1 347 ? -51.906 34.312 19.344 1 25.91 347 ASP A C 1
ATOM 2757 O O . ASP A 1 347 ? -50.969 34.5 20.125 1 25.91 347 ASP A O 1
ATOM 2761 N N . GLU A 1 348 ? -52 33.062 19.078 1 26.52 348 GLU A N 1
ATOM 2762 C CA . GLU A 1 348 ? -50.781 32.281 18.781 1 26.52 348 GLU A CA 1
ATOM 2763 C C . GLU A 1 348 ? -49.844 33.062 17.859 1 26.52 348 GLU A C 1
ATOM 2765 O O . GLU A 1 348 ? -50.219 33.406 16.75 1 26.52 348 GLU A O 1
ATOM 2770 N N . GLN A 1 349 ? -49.094 33.969 18.422 1 28.14 349 GLN A N 1
ATOM 2771 C CA . GLN A 1 349 ? -48.031 34.594 17.641 1 28.14 349 GLN A CA 1
ATOM 2772 C C . GLN A 1 349 ? -47.406 33.594 16.688 1 28.14 349 GLN A C 1
ATOM 2774 O O . GLN A 1 349 ? -47.156 32.438 17.062 1 28.14 349 GLN A O 1
ATOM 2779 N N . PRO A 1 350 ? -47.656 33.844 15.367 1 29.5 350 PRO A N 1
ATOM 2780 C CA . PRO A 1 350 ? -47.094 32.938 14.391 1 29.5 350 PRO A CA 1
ATOM 2781 C C . PRO A 1 350 ? -45.719 32.438 14.812 1 29.5 350 PRO A C 1
ATOM 2783 O O . PRO A 1 350 ? -44.875 33.188 15.281 1 29.5 350 PRO A O 1
ATOM 2786 N N . ASP A 1 351 ? -45.719 31.344 15.445 1 28.08 351 ASP A N 1
ATOM 2787 C CA . ASP A 1 351 ? -44.469 30.641 15.664 1 28.08 351 ASP A CA 1
ATOM 2788 C C . ASP A 1 351 ? -43.531 30.734 14.453 1 28.08 351 ASP A C 1
ATOM 2790 O O . ASP A 1 351 ? -43.906 30.281 13.359 1 28.08 351 ASP A O 1
ATOM 2794 N N . ASN A 1 352 ? -43 31.906 14.328 1 28.41 352 ASN A N 1
ATOM 2795 C CA . ASN A 1 352 ? -41.844 31.969 13.453 1 28.41 352 ASN A CA 1
ATOM 2796 C C . ASN A 1 352 ? -41.031 30.672 13.469 1 28.41 352 ASN A C 1
ATOM 2798 O O . ASN A 1 352 ? -40.281 30.422 14.398 1 28.41 352 ASN A O 1
ATOM 2802 N N . ASN A 1 353 ? -41.75 29.594 13.172 1 27.69 353 ASN A N 1
ATOM 2803 C CA . ASN A 1 353 ? -41 28.422 12.773 1 27.69 353 ASN A CA 1
ATOM 2804 C C . ASN A 1 353 ? -39.656 28.781 12.164 1 27.69 353 ASN A C 1
ATOM 2806 O O . ASN A 1 353 ? -39.594 29.406 11.102 1 27.69 353 ASN A O 1
ATOM 2810 N N . LYS A 1 354 ? -38.812 29.125 12.953 1 27.78 354 LYS A N 1
ATOM 2811 C CA . LYS A 1 354 ? -37.406 29.172 12.602 1 27.78 354 LYS A CA 1
ATOM 2812 C C . LYS A 1 354 ? -37.031 28.047 11.648 1 27.78 354 LYS A C 1
ATOM 2814 O O . LYS A 1 354 ? -36.906 26.891 12.062 1 27.78 354 LYS A O 1
ATOM 2819 N N . GLU A 1 355 ? -37.75 27.938 10.523 1 31.48 355 GLU A N 1
ATOM 2820 C CA . GLU A 1 355 ? -36.875 27.312 9.539 1 31.48 355 GLU A CA 1
ATOM 2821 C C . GLU A 1 355 ? -35.406 27.516 9.891 1 31.48 355 GLU A C 1
ATOM 2823 O O . GLU A 1 355 ? -34.875 28.594 9.664 1 31.48 355 GLU A O 1
ATOM 2828 N N . THR A 1 356 ? -35.094 27.312 11.086 1 32.16 356 THR A N 1
ATOM 2829 C CA . THR A 1 356 ? -33.656 27.109 11.281 1 32.16 356 THR A CA 1
ATOM 2830 C C . THR A 1 356 ? -33.031 26.484 10.039 1 32.16 356 THR A C 1
ATOM 2832 O O . THR A 1 356 ? -33.219 25.281 9.789 1 32.16 356 THR A O 1
ATOM 2835 N N . ASP A 1 357 ? -33.188 27.078 8.969 1 32.62 357 ASP A N 1
ATOM 2836 C CA . ASP A 1 357 ? -32.25 26.906 7.855 1 32.62 357 ASP A CA 1
ATOM 2837 C C . ASP A 1 357 ? -30.875 26.484 8.359 1 32.62 357 ASP A C 1
ATOM 2839 O O . ASP A 1 357 ? -29.984 27.328 8.547 1 32.62 357 ASP A O 1
ATOM 2843 N N . ASP A 1 358 ? -30.859 25.828 9.422 1 35.56 358 ASP A N 1
ATOM 2844 C CA . ASP A 1 358 ? -29.516 25.281 9.562 1 35.56 358 ASP A CA 1
ATOM 2845 C C . ASP A 1 358 ? -28.953 24.844 8.203 1 35.56 358 ASP A C 1
ATOM 2847 O O . ASP A 1 358 ? -29.5 23.969 7.551 1 35.56 358 ASP A O 1
ATOM 2851 N N . PRO A 1 359 ? -28.547 25.672 7.32 1 37.94 359 PRO A N 1
ATOM 2852 C CA . PRO A 1 359 ? -27.984 25.234 6.039 1 37.94 359 PRO A CA 1
ATOM 2853 C C . PRO A 1 359 ? -27.344 23.844 6.113 1 37.94 359 PRO A C 1
ATOM 2855 O O . PRO A 1 359 ? -26.469 23.609 6.953 1 37.94 359 PRO A O 1
ATOM 2858 N N . VAL A 1 360 ? -28.094 22.812 6.133 1 46.88 360 VAL A N 1
ATOM 2859 C CA . VAL A 1 360 ? -27.531 21.484 5.953 1 46.88 360 VAL A CA 1
ATOM 2860 C C . VAL A 1 360 ? -26.188 21.578 5.23 1 46.88 360 VAL A C 1
ATOM 2862 O O . VAL A 1 360 ? -26.109 22.109 4.117 1 46.88 360 VAL A O 1
ATOM 2865 N N . ARG A 1 361 ? -25.219 21.703 5.926 1 59.38 361 ARG A N 1
ATOM 2866 C CA . ARG A 1 361 ? -23.828 21.781 5.488 1 59.38 361 ARG A CA 1
ATOM 2867 C C . ARG A 1 361 ? -23.562 20.828 4.324 1 59.38 361 ARG A C 1
ATOM 2869 O O . ARG A 1 361 ? -23.578 19.609 4.496 1 59.38 361 ARG A O 1
ATOM 2876 N N . ARG A 1 362 ? -23.781 21.203 3.094 1 81.62 362 ARG A N 1
ATOM 2877 C CA . ARG A 1 362 ? -23.547 20.453 1.863 1 81.62 362 ARG A CA 1
ATOM 2878 C C . ARG A 1 362 ? -22.062 20.141 1.696 1 81.62 362 ARG A C 1
ATOM 2880 O O . ARG A 1 362 ? -21.219 21.047 1.712 1 81.62 362 ARG A O 1
ATOM 2887 N N . VAL A 1 363 ? -21.672 18.922 1.935 1 94.44 363 VAL A N 1
ATOM 2888 C CA . VAL A 1 363 ? -20.312 18.453 1.729 1 94.44 363 VAL A CA 1
ATOM 2889 C C . VAL A 1 363 ? -20.141 17.953 0.296 1 94.44 363 VAL A C 1
ATOM 2891 O O . VAL A 1 363 ? -20.891 17.078 -0.151 1 94.44 363 VAL A O 1
ATOM 2894 N N . GLU A 1 364 ? -19.312 18.594 -0.441 1 95.44 364 GLU A N 1
ATOM 2895 C CA . GLU A 1 364 ? -19.016 18.172 -1.808 1 95.44 364 GLU A CA 1
ATOM 2896 C C . GLU A 1 364 ? -17.938 17.078 -1.828 1 95.44 364 GLU A C 1
ATOM 2898 O O . GLU A 1 364 ? -16.859 17.25 -1.253 1 95.44 364 GLU A O 1
ATOM 2903 N N . ILE A 1 365 ? -18.312 15.953 -2.438 1 96.75 365 ILE A N 1
ATOM 2904 C CA . ILE A 1 365 ? -17.375 14.836 -2.559 1 96.75 365 ILE A CA 1
ATOM 2905 C C . ILE A 1 365 ? -16.812 14.797 -3.977 1 96.75 365 ILE A C 1
ATOM 2907 O O . ILE A 1 365 ? -17.562 14.672 -4.949 1 96.75 365 ILE A O 1
ATOM 2911 N N . VAL A 1 366 ? -15.492 14.898 -4.09 1 96.62 366 VAL A N 1
ATOM 2912 C CA . VAL A 1 366 ? -14.836 14.938 -5.395 1 96.62 366 VAL A CA 1
ATOM 2913 C C . VAL A 1 366 ? -13.883 13.758 -5.523 1 96.62 366 VAL A C 1
ATOM 2915 O O . VAL A 1 366 ? -13.008 13.562 -4.676 1 96.62 366 VAL A O 1
ATOM 2918 N N . GLY A 1 367 ? -14.102 12.977 -6.566 1 95.06 367 GLY A N 1
ATOM 2919 C CA . GLY A 1 367 ? -13.164 11.914 -6.887 1 95.06 367 GLY A CA 1
ATOM 2920 C C . GLY A 1 367 ? -12.062 12.352 -7.828 1 95.06 367 GLY A C 1
ATOM 2921 O O . GLY A 1 367 ? -12.32 12.984 -8.852 1 95.06 367 GLY A O 1
ATOM 2922 N N . MET A 1 368 ? -10.82 12.055 -7.391 1 95.69 368 MET A N 1
ATOM 2923 C CA . MET A 1 368 ? -9.672 12.414 -8.211 1 95.69 368 MET A CA 1
ATOM 2924 C C . MET A 1 368 ? -8.812 11.188 -8.516 1 95.69 368 MET A C 1
ATOM 2926 O O . MET A 1 368 ? -8.742 10.258 -7.711 1 95.69 368 MET A O 1
ATOM 2930 N N . PRO A 1 369 ? -8.203 11.156 -9.656 1 91.75 369 PRO A N 1
ATOM 2931 C CA . PRO A 1 369 ? -7.324 10.031 -10 1 91.75 369 PRO A CA 1
ATOM 2932 C C . PRO A 1 369 ? -6.004 10.055 -9.234 1 91.75 369 PRO A C 1
ATOM 2934 O O . PRO A 1 369 ? -5.652 11.078 -8.641 1 91.75 369 PRO A O 1
ATOM 2937 N N . LYS A 1 370 ? -5.395 8.891 -9.227 1 92.38 370 LYS A N 1
ATOM 2938 C CA . LYS A 1 370 ? -4.043 8.805 -8.68 1 92.38 370 LYS A CA 1
ATOM 2939 C C . LYS A 1 370 ? -3.111 9.805 -9.359 1 92.38 370 LYS A C 1
ATOM 2941 O O . LYS A 1 370 ? -3.162 9.977 -10.586 1 92.38 370 LYS A O 1
ATOM 2946 N N . TYR A 1 371 ? -2.34 10.516 -8.508 1 93.38 371 TYR A N 1
ATOM 2947 C CA . TYR A 1 371 ? -1.369 11.438 -9.086 1 93.38 371 TYR A CA 1
ATOM 2948 C C . TYR A 1 371 ? -0.317 10.688 -9.891 1 93.38 371 TYR A C 1
ATOM 2950 O O . TYR A 1 371 ? 0.338 9.781 -9.375 1 93.38 371 TYR A O 1
ATOM 2958 N N . GLU A 1 372 ? -0.195 11.055 -11.102 1 90.19 372 GLU A N 1
ATOM 2959 C CA . GLU A 1 372 ? 0.723 10.344 -11.992 1 90.19 372 GLU A CA 1
ATOM 2960 C C . GLU A 1 372 ? 2.174 10.578 -11.586 1 90.19 372 GLU A C 1
ATOM 2962 O O . GLU A 1 372 ? 2.553 11.688 -11.211 1 90.19 372 GLU A O 1
ATOM 2967 N N . GLY A 1 373 ? 2.955 9.578 -11.625 1 88.56 373 GLY A N 1
ATOM 2968 C CA . GLY A 1 373 ? 4.371 9.695 -11.312 1 88.56 373 GLY A CA 1
ATOM 2969 C C . GLY A 1 373 ? 4.691 9.352 -9.867 1 88.56 373 GLY A C 1
ATOM 2970 O O . GLY A 1 373 ? 5.855 9.352 -9.469 1 88.56 373 GLY A O 1
ATOM 2971 N N . VAL A 1 374 ? 3.65 9.008 -9.141 1 90.88 374 VAL A N 1
ATOM 2972 C CA . VAL A 1 374 ? 3.863 8.656 -7.742 1 90.88 374 VAL A CA 1
ATOM 2973 C C . VAL A 1 374 ? 4.73 7.402 -7.648 1 90.88 374 VAL A C 1
ATOM 2975 O O . VAL A 1 374 ? 4.516 6.438 -8.383 1 90.88 374 VAL A O 1
ATOM 2978 N N . ILE A 1 375 ? 5.738 7.512 -6.82 1 88.69 375 ILE A N 1
ATOM 2979 C CA . ILE A 1 375 ? 6.594 6.367 -6.543 1 88.69 375 ILE A CA 1
ATOM 2980 C C . ILE A 1 375 ? 6.27 5.801 -5.164 1 88.69 375 ILE A C 1
ATOM 2982 O O . ILE A 1 375 ? 6.309 6.52 -4.164 1 88.69 375 ILE A O 1
ATOM 2986 N N . PRO A 1 376 ? 5.906 4.539 -5.199 1 86.69 376 PRO A N 1
ATOM 2987 C CA . PRO A 1 376 ? 5.559 3.947 -3.906 1 86.69 376 PRO A CA 1
ATOM 2988 C C . PRO A 1 376 ? 6.719 3.965 -2.916 1 86.69 376 PRO A C 1
ATOM 2990 O O . PRO A 1 376 ? 7.883 3.854 -3.318 1 86.69 376 PRO A O 1
ATOM 2993 N N . SER A 1 377 ? 6.336 4.082 -1.691 1 86.25 377 SER A N 1
ATOM 2994 C CA . SER A 1 377 ? 7.34 4.121 -0.632 1 86.25 377 SER A CA 1
ATOM 2995 C C . SER A 1 377 ? 7.578 2.732 -0.048 1 86.25 377 SER A C 1
ATOM 2997 O O . SER A 1 377 ? 6.637 2.055 0.367 1 86.25 377 SER A O 1
ATOM 2999 N N . ASP A 1 378 ? 8.844 2.359 -0.072 1 82.31 378 ASP A N 1
ATOM 3000 C CA . ASP A 1 378 ? 9.234 1.135 0.619 1 82.31 378 ASP A CA 1
ATOM 3001 C C . ASP A 1 378 ? 9.711 1.433 2.039 1 82.31 378 ASP A C 1
ATOM 3003 O O . ASP A 1 378 ? 9.672 2.582 2.482 1 82.31 378 ASP A O 1
ATOM 3007 N N . ASN A 1 379 ? 10.078 0.406 2.736 1 80.81 379 ASN A N 1
ATOM 3008 C CA . ASN A 1 379 ? 10.492 0.572 4.125 1 80.81 379 ASN A CA 1
ATOM 3009 C C . ASN A 1 379 ? 11.711 1.477 4.246 1 80.81 379 ASN A C 1
ATOM 3011 O O . ASN A 1 379 ? 11.82 2.258 5.195 1 80.81 379 ASN A O 1
ATOM 3015 N N . ASN A 1 380 ? 12.562 1.382 3.324 1 82.69 380 ASN A N 1
ATOM 3016 C CA . ASN A 1 380 ? 13.742 2.244 3.342 1 82.69 380 ASN A CA 1
ATOM 3017 C C . ASN A 1 380 ? 13.359 3.709 3.133 1 82.69 380 ASN A C 1
ATOM 3019 O O . ASN A 1 380 ? 13.93 4.598 3.771 1 82.69 380 ASN A O 1
ATOM 3023 N N . ARG A 1 381 ? 12.445 3.885 2.281 1 88.69 381 ARG A N 1
ATOM 3024 C CA . ARG A 1 381 ? 12 5.25 2.025 1 88.69 381 ARG A CA 1
ATOM 3025 C C . ARG A 1 381 ? 11.289 5.832 3.244 1 88.69 381 ARG A C 1
ATOM 3027 O O . ARG A 1 381 ? 11.453 7.012 3.559 1 88.69 381 ARG A O 1
ATOM 3034 N N . ILE A 1 382 ? 10.578 5 3.9 1 90.69 382 ILE A N 1
ATOM 3035 C CA . ILE A 1 382 ? 9.891 5.445 5.109 1 90.69 382 ILE A CA 1
ATOM 3036 C C . ILE A 1 382 ? 10.914 5.828 6.172 1 90.69 382 ILE A C 1
ATOM 3038 O O . ILE A 1 382 ? 10.773 6.852 6.848 1 90.69 382 ILE A O 1
ATOM 3042 N N . ARG A 1 383 ? 11.906 5.031 6.301 1 88.38 383 ARG A N 1
ATOM 3043 C CA . ARG A 1 383 ? 12.977 5.344 7.234 1 88.38 383 ARG A CA 1
ATOM 3044 C C . ARG A 1 383 ? 13.664 6.656 6.867 1 88.38 383 ARG A C 1
ATOM 3046 O O . ARG A 1 383 ? 13.977 7.465 7.742 1 88.38 383 ARG A O 1
ATOM 3053 N N . TYR A 1 384 ? 13.836 6.879 5.602 1 90.12 384 TYR A N 1
ATOM 3054 C CA . TYR A 1 384 ? 14.414 8.133 5.129 1 90.12 384 TYR A CA 1
ATOM 3055 C C . TYR A 1 384 ? 13.547 9.32 5.527 1 90.12 384 TYR A C 1
ATOM 3057 O O . TYR A 1 384 ? 14.055 10.352 5.977 1 90.12 384 TYR A O 1
ATOM 3065 N N . CYS A 1 385 ? 12.234 9.18 5.359 1 93.12 385 CYS A N 1
ATOM 3066 C CA . CYS A 1 385 ? 11.32 10.266 5.703 1 93.12 385 CYS A CA 1
ATOM 3067 C C . CYS A 1 385 ? 11.383 10.578 7.191 1 93.12 385 CYS A C 1
ATOM 3069 O O . CYS A 1 385 ? 11.367 11.75 7.586 1 93.12 385 CYS A O 1
ATOM 3071 N N . LYS A 1 386 ? 11.453 9.547 8.008 1 92.75 386 LYS A N 1
ATOM 3072 C CA . LYS A 1 386 ? 11.586 9.75 9.445 1 92.75 386 LYS A CA 1
ATOM 3073 C C . LYS A 1 386 ? 12.898 10.461 9.781 1 92.75 386 LYS A C 1
ATOM 3075 O O . LYS A 1 386 ? 12.914 11.414 10.57 1 92.75 386 LYS A O 1
ATOM 3080 N N . ASN A 1 387 ? 13.953 10.055 9.156 1 89.5 387 ASN A N 1
ATOM 3081 C CA . ASN A 1 387 ? 15.258 10.664 9.391 1 89.5 387 ASN A CA 1
ATOM 3082 C C . ASN A 1 387 ? 15.305 12.094 8.875 1 89.5 387 ASN A C 1
ATOM 3084 O O . ASN A 1 387 ? 16 12.945 9.438 1 89.5 387 ASN A O 1
ATOM 3088 N N . LEU A 1 388 ? 14.602 12.297 7.809 1 89.06 388 LEU A N 1
ATOM 3089 C CA . LEU A 1 388 ? 14.5 13.648 7.273 1 89.06 388 LEU A CA 1
ATOM 3090 C C . LEU A 1 388 ? 13.953 14.609 8.32 1 89.06 388 LEU A C 1
ATOM 3092 O O . LEU A 1 388 ? 14.5 15.695 8.531 1 89.06 388 LEU A O 1
ATOM 3096 N N . TRP A 1 389 ? 12.945 14.227 8.984 1 90.81 389 TRP A N 1
ATOM 3097 C CA . TRP A 1 389 ? 12.375 15.055 10.047 1 90.81 389 TRP A CA 1
ATOM 3098 C C . TRP A 1 389 ? 13.367 15.219 11.195 1 90.81 389 TRP A C 1
ATOM 3100 O O . TRP A 1 389 ? 13.562 16.328 11.703 1 90.81 389 TRP A O 1
ATOM 3110 N N . TYR A 1 390 ? 13.93 14.078 11.648 1 91.12 390 TYR A N 1
ATOM 3111 C CA . TYR A 1 390 ? 14.836 14.086 12.789 1 91.12 390 TYR A CA 1
ATOM 3112 C C . TYR A 1 390 ? 15.969 15.078 12.57 1 91.12 390 TYR A C 1
ATOM 3114 O O . TYR A 1 390 ? 16.266 15.898 13.453 1 91.12 390 TYR A O 1
ATOM 3122 N N . TYR A 1 391 ? 16.516 15.109 11.398 1 85.44 391 TYR A N 1
ATOM 3123 C CA . TYR A 1 391 ? 17.656 15.969 11.133 1 85.44 391 TYR A CA 1
ATOM 3124 C C . TYR A 1 391 ? 17.219 17.422 10.938 1 85.44 391 TYR A C 1
ATOM 3126 O O . TYR A 1 391 ? 17.938 18.344 11.297 1 85.44 391 TYR A O 1
ATOM 3134 N N . GLN A 1 392 ? 16.094 17.531 10.359 1 83.94 392 GLN A N 1
ATOM 3135 C CA . GLN A 1 392 ? 15.578 18.891 10.195 1 83.94 392 GLN A CA 1
ATOM 3136 C C . GLN A 1 392 ? 15.227 19.516 11.539 1 83.94 392 GLN A C 1
ATOM 3138 O O . GLN A 1 392 ? 15.422 20.719 11.75 1 83.94 392 GLN A O 1
ATOM 3143 N N . TYR A 1 393 ? 14.766 18.703 12.367 1 88.38 393 TYR A N 1
ATOM 3144 C CA . TYR A 1 393 ? 14.305 19.203 13.648 1 88.38 393 TYR A CA 1
ATOM 3145 C C . TYR A 1 393 ? 15.477 19.406 14.609 1 88.38 393 TYR A C 1
ATOM 3147 O O . TYR A 1 393 ? 15.555 20.438 15.289 1 88.38 393 TYR A O 1
ATOM 3155 N N . PHE A 1 394 ? 16.406 18.453 14.773 1 87.44 394 PHE A N 1
ATOM 3156 C CA . PHE A 1 394 ? 17.438 18.5 15.797 1 87.44 394 PHE A CA 1
ATOM 3157 C C . PHE A 1 394 ? 18.75 19.016 15.219 1 87.44 394 PHE A C 1
ATOM 3159 O O . PHE A 1 394 ? 19.562 19.609 15.938 1 87.44 394 PHE A O 1
ATOM 3166 N N . THR A 1 395 ? 19.328 18.5 14.172 1 71.19 395 THR A N 1
ATOM 3167 C CA . THR A 1 395 ? 20.719 18.703 13.75 1 71.19 395 THR A CA 1
ATOM 3168 C C . THR A 1 395 ? 20.844 19.969 12.906 1 71.19 395 THR A C 1
ATOM 3170 O O . THR A 1 395 ? 21.953 20.391 12.586 1 71.19 395 THR A O 1
ATOM 3173 N N . LYS A 1 396 ? 19.953 20.625 12.523 1 56.62 396 LYS A N 1
ATOM 3174 C CA . LYS A 1 396 ? 20.375 21.578 11.5 1 56.62 396 LYS A CA 1
ATOM 3175 C C . LYS A 1 396 ? 21.359 22.594 12.07 1 56.62 396 LYS A C 1
ATOM 3177 O O . LYS A 1 396 ? 20.969 23.469 12.844 1 56.62 396 LYS A O 1
ATOM 3182 N N . ASP A 1 397 ? 22.703 22.109 12.234 1 54.22 397 ASP A N 1
ATOM 3183 C CA . ASP A 1 397 ? 23.688 23.156 12.477 1 54.22 397 ASP A CA 1
ATOM 3184 C C . ASP A 1 397 ? 23.75 24.125 11.305 1 54.22 397 ASP A C 1
ATOM 3186 O O . ASP A 1 397 ? 23.859 23.703 10.148 1 54.22 397 ASP A O 1
ATOM 3190 N N . ILE A 1 398 ? 22.969 25.172 11.445 1 50 398 ILE A N 1
ATOM 3191 C CA . ILE A 1 398 ? 23.016 26.188 10.398 1 50 398 ILE A CA 1
ATOM 3192 C C . ILE A 1 398 ? 24.25 27.062 10.609 1 50 398 ILE A C 1
ATOM 3194 O O . ILE A 1 398 ? 24.469 27.578 11.711 1 50 398 ILE A O 1
ATOM 3198 N N . ILE A 1 399 ? 25.25 26.797 9.859 1 45.44 399 ILE A N 1
ATOM 3199 C CA . ILE A 1 399 ? 26.391 27.734 9.867 1 45.44 399 ILE A CA 1
ATOM 3200 C C . ILE A 1 399 ? 25.953 29.062 9.258 1 45.44 399 ILE A C 1
ATOM 3202 O O . ILE A 1 399 ? 25.703 29.141 8.055 1 45.44 399 ILE A O 1
ATOM 3206 N N . VAL A 1 400 ? 25.344 29.844 10 1 42.22 400 VAL A N 1
ATOM 3207 C CA . VAL A 1 400 ? 25.203 31.219 9.531 1 42.22 400 VAL A CA 1
ATOM 3208 C C . VAL A 1 400 ? 26.422 32.031 9.938 1 42.22 400 VAL A C 1
ATOM 3210 O O . VAL A 1 400 ? 26.688 32.219 11.133 1 42.22 400 VAL A O 1
ATOM 3213 N N . THR A 1 401 ? 27.062 32.781 8.906 1 39.81 401 THR A N 1
ATOM 3214 C CA . THR A 1 401 ? 28.172 33.719 9.016 1 39.81 401 THR A CA 1
ATOM 3215 C C . THR A 1 401 ? 29.172 33.281 10.07 1 39.81 401 THR A C 1
ATOM 3217 O O . THR A 1 401 ? 29.531 34.031 10.969 1 39.81 401 THR A O 1
ATOM 3220 N N . LYS A 1 402 ? 29.703 32.062 9.938 1 46.88 402 LYS A N 1
ATOM 3221 C CA . LYS A 1 402 ? 30.812 31.516 10.711 1 46.88 402 LYS A CA 1
ATOM 3222 C C . LYS A 1 402 ? 30.375 31.062 12.094 1 46.88 402 LYS A C 1
ATOM 3224 O O . LYS A 1 402 ? 31.156 30.5 12.859 1 46.88 402 LYS A O 1
ATOM 3229 N N . ASN A 1 403 ? 29.281 31.547 12.5 1 46.94 403 ASN A N 1
ATOM 3230 C CA . ASN A 1 403 ? 28.781 31.094 13.797 1 46.94 403 ASN A CA 1
ATOM 3231 C C . ASN A 1 403 ? 27.906 29.859 13.656 1 46.94 403 ASN A C 1
ATOM 3233 O O . ASN A 1 403 ? 27.016 29.812 12.805 1 46.94 403 ASN A O 1
ATOM 3237 N N . LEU A 1 404 ? 28.375 28.828 14.211 1 51.78 404 LEU A N 1
ATOM 3238 C CA . LEU A 1 404 ? 27.641 27.562 14.25 1 51.78 404 LEU A CA 1
ATOM 3239 C C . LEU A 1 404 ? 26.359 27.703 15.062 1 51.78 404 LEU A C 1
ATOM 3241 O O . LEU A 1 404 ? 26.406 28.016 16.25 1 51.78 404 LEU A O 1
ATOM 3245 N N . TYR A 1 405 ? 25.328 28.047 14.383 1 54.22 405 TYR A N 1
ATOM 3246 C CA . TYR A 1 405 ? 24.047 28.078 15.094 1 54.22 405 TYR A CA 1
ATOM 3247 C C . TYR A 1 405 ? 23.469 26.672 15.234 1 54.22 405 TYR A C 1
ATOM 3249 O O . TYR A 1 405 ? 23.281 25.969 14.242 1 54.22 405 TYR A O 1
ATOM 3257 N N . ARG A 1 406 ? 23.578 26.281 16.562 1 64.69 406 ARG A N 1
ATOM 3258 C CA . ARG A 1 406 ? 23.031 24.969 16.891 1 64.69 406 ARG A CA 1
ATOM 3259 C C . ARG A 1 406 ? 21.531 25.047 17.156 1 64.69 406 ARG A C 1
ATOM 3261 O O . ARG A 1 406 ? 21.062 25.984 17.797 1 64.69 406 ARG A O 1
ATOM 3268 N N . LYS A 1 407 ? 20.781 24.188 16.516 1 77.62 407 LYS A N 1
ATOM 3269 C CA . LYS A 1 407 ? 19.328 24.156 16.734 1 77.62 407 LYS A CA 1
ATOM 3270 C C . LYS A 1 407 ? 19 23.375 18.016 1 77.62 407 LYS A C 1
ATOM 3272 O O . LYS A 1 407 ? 17.969 23.594 18.641 1 77.62 407 LYS A O 1
ATOM 3277 N N . SER A 1 408 ? 20.047 22.562 18.453 1 88.5 408 SER A N 1
ATOM 3278 C CA . SER A 1 408 ? 19.75 21.688 19.578 1 88.5 408 SER A CA 1
ATOM 3279 C C . SER A 1 408 ? 20.969 21.5 20.469 1 88.5 408 SER A C 1
ATOM 3281 O O . SER A 1 408 ? 22.078 21.844 20.078 1 88.5 408 SER A O 1
ATOM 3283 N N . HIS A 1 409 ? 20.781 21.172 21.734 1 89.38 409 HIS A N 1
ATOM 3284 C CA . HIS A 1 409 ? 21.828 20.859 22.703 1 89.38 409 HIS A CA 1
ATOM 3285 C C . HIS A 1 409 ? 21.422 19.703 23.594 1 89.38 409 HIS A C 1
ATOM 3287 O O . HIS A 1 409 ? 20.266 19.266 23.578 1 89.38 409 HIS A O 1
ATOM 3293 N N . VAL A 1 410 ? 22.453 19.203 24.297 1 92.81 410 VAL A N 1
ATOM 3294 C CA . VAL A 1 410 ? 22.219 18.062 25.172 1 92.81 410 VAL A CA 1
ATOM 3295 C C . VAL A 1 410 ? 22.203 18.516 26.625 1 92.81 410 VAL A C 1
ATOM 3297 O O . VAL A 1 410 ? 23.078 19.281 27.062 1 92.81 410 VAL A O 1
ATOM 3300 N N . ILE A 1 411 ? 21.219 18.109 27.375 1 94.81 411 ILE A N 1
ATOM 3301 C CA . ILE A 1 411 ? 21.141 18.406 28.797 1 94.81 411 ILE A CA 1
ATOM 3302 C C . ILE A 1 411 ? 20.891 17.125 29.594 1 94.81 411 ILE A C 1
ATOM 3304 O O . ILE A 1 411 ? 20.344 16.156 29.062 1 94.81 411 ILE A O 1
ATOM 3308 N N . SER A 1 412 ? 21.359 17.109 30.797 1 95.06 412 SER A N 1
ATOM 3309 C CA . SER A 1 412 ? 21.172 15.992 31.703 1 95.06 412 SER A CA 1
ATOM 3310 C C . SER A 1 412 ? 20.516 16.438 33 1 95.06 412 SER A C 1
ATOM 3312 O O . SER A 1 412 ? 20.828 17.516 33.531 1 95.06 412 SER A O 1
ATOM 3314 N N . PHE A 1 413 ? 19.578 15.703 33.5 1 95.06 413 PHE A N 1
ATOM 3315 C CA . PHE A 1 413 ? 18.906 16.016 34.75 1 95.06 413 PHE A CA 1
ATOM 3316 C C . PHE A 1 413 ? 18.375 14.75 35.406 1 95.06 413 PHE A C 1
ATOM 3318 O O . PHE A 1 413 ? 18.328 13.688 34.781 1 95.06 413 PHE A O 1
ATOM 3325 N N . ARG A 1 414 ? 18.016 14.875 36.625 1 93.38 414 ARG A N 1
ATOM 3326 C CA . ARG A 1 414 ? 17.438 13.766 37.375 1 93.38 414 ARG A CA 1
ATOM 3327 C C . ARG A 1 414 ? 15.961 13.602 37.062 1 93.38 414 ARG A C 1
ATOM 3329 O O . ARG A 1 414 ? 15.234 14.586 36.938 1 93.38 414 ARG A O 1
ATOM 3336 N N . CYS A 1 415 ? 15.5 12.398 36.969 1 91.94 415 CYS A N 1
ATOM 3337 C CA . CYS A 1 415 ? 14.125 12.102 36.562 1 91.94 415 CYS A CA 1
ATOM 3338 C C . CYS A 1 415 ? 13.148 12.562 37.625 1 91.94 415 CYS A C 1
ATOM 3340 O O . CYS A 1 415 ? 11.992 12.867 37.344 1 91.94 415 CYS A O 1
ATOM 3342 N N . SER A 1 416 ? 13.594 12.68 38.812 1 90.5 416 SER A N 1
ATOM 3343 C CA . SER A 1 416 ? 12.734 13.07 39.938 1 90.5 416 SER A CA 1
ATOM 3344 C C . SER A 1 416 ? 12.32 14.531 39.844 1 90.5 416 SER A C 1
ATOM 3346 O O . SER A 1 416 ? 11.344 14.953 40.469 1 90.5 416 SER A O 1
ATOM 3348 N N . LEU A 1 417 ? 13.062 15.297 39 1 91.56 417 LEU A N 1
ATOM 3349 C CA . LEU A 1 417 ? 12.812 16.734 38.875 1 91.56 417 LEU A CA 1
ATOM 3350 C C . LEU A 1 417 ? 11.633 17 37.969 1 91.56 417 LEU A C 1
ATOM 3352 O O . LEU A 1 417 ? 11.125 18.125 37.875 1 91.56 417 LEU A O 1
ATOM 3356 N N . THR A 1 418 ? 11.203 16.031 37.188 1 93.31 418 THR A N 1
ATOM 3357 C CA . THR A 1 418 ? 10.109 16.172 36.219 1 93.31 418 THR A CA 1
ATOM 3358 C C . THR A 1 418 ? 9.188 14.953 36.281 1 93.31 418 THR A C 1
ATOM 3360 O O . THR A 1 418 ? 9.375 14.062 37.125 1 93.31 418 THR A O 1
ATOM 3363 N N . SER A 1 419 ? 8.141 15.039 35.5 1 94.31 419 SER A N 1
ATOM 3364 C CA . SER A 1 419 ? 7.191 13.93 35.438 1 94.31 419 SER A CA 1
ATOM 3365 C C . SER A 1 419 ? 7.02 13.422 34 1 94.31 419 SER A C 1
ATOM 3367 O O . SER A 1 419 ? 6.969 14.219 33.062 1 94.31 419 SER A O 1
ATOM 3369 N N . PHE A 1 420 ? 7.059 12.133 33.906 1 95.75 420 PHE A N 1
ATOM 3370 C CA . PHE A 1 420 ? 6.789 11.477 32.656 1 95.75 420 PHE A CA 1
ATOM 3371 C C . PHE A 1 420 ? 5.352 10.969 32.594 1 95.75 420 PHE A C 1
ATOM 3373 O O . PHE A 1 420 ? 4.898 10.266 33.5 1 95.75 420 PHE A O 1
ATOM 3380 N N . ILE A 1 421 ? 4.66 11.391 31.5 1 94.31 421 ILE A N 1
ATOM 3381 C CA . ILE A 1 421 ? 3.234 11.086 31.469 1 94.31 421 ILE A CA 1
ATOM 3382 C C . ILE A 1 421 ? 2.889 10.375 30.156 1 94.31 421 ILE A C 1
ATOM 3384 O O . ILE A 1 421 ? 3.623 10.484 29.172 1 94.31 421 ILE A O 1
ATOM 3388 N N . LYS A 1 422 ? 1.82 9.641 30.172 1 92.06 422 LYS A N 1
ATOM 3389 C CA . LYS A 1 422 ? 1.248 8.969 29 1 92.06 422 LYS A CA 1
ATOM 3390 C C . LYS A 1 422 ? -0.203 9.391 28.781 1 92.06 422 LYS A C 1
ATOM 3392 O O . LYS A 1 422 ? -0.956 9.562 29.75 1 92.06 422 LYS A O 1
ATOM 3397 N N . LEU A 1 423 ? -0.52 9.531 27.469 1 90.19 423 LEU A N 1
ATOM 3398 C CA . LEU A 1 423 ? -1.903 9.836 27.109 1 90.19 423 LEU A CA 1
ATOM 3399 C C . LEU A 1 423 ? -2.672 8.562 26.781 1 90.19 423 LEU A C 1
ATOM 3401 O O . LEU A 1 423 ? -2.246 7.785 25.922 1 90.19 423 LEU A O 1
ATOM 3405 N N . ASP A 1 424 ? -3.607 8.062 27.484 1 77.44 424 ASP A N 1
ATOM 3406 C CA . ASP A 1 424 ? -4.387 6.859 27.188 1 77.44 424 ASP A CA 1
ATOM 3407 C C . ASP A 1 424 ? -5.883 7.148 27.25 1 77.44 424 ASP A C 1
ATOM 3409 O O . ASP A 1 424 ? -6.316 8.055 27.969 1 77.44 424 ASP A O 1
ATOM 3413 N N . THR A 1 425 ? -6.645 6.523 26.312 1 73.88 425 THR A N 1
ATOM 3414 C CA . THR A 1 425 ? -8.094 6.699 26.266 1 73.88 425 THR A CA 1
ATOM 3415 C C . THR A 1 425 ? -8.797 5.535 26.969 1 73.88 425 THR A C 1
ATOM 3417 O O . THR A 1 425 ? -10.031 5.453 26.953 1 73.88 425 THR A O 1
ATOM 3420 N N . ASN A 1 426 ? -8.336 4.523 27.578 1 56.41 426 ASN A N 1
ATOM 3421 C CA . ASN A 1 426 ? -9.078 3.371 28.062 1 56.41 426 ASN A CA 1
ATOM 3422 C C . ASN A 1 426 ? -10.352 3.797 28.797 1 56.41 426 ASN A C 1
ATOM 3424 O O . ASN A 1 426 ? -11.422 3.221 28.578 1 56.41 426 ASN A O 1
ATOM 3428 N N . LEU A 1 427 ? -10.328 4.316 30.203 1 47.78 427 LEU A N 1
ATOM 3429 C CA . LEU A 1 427 ? -11.281 4.016 31.266 1 47.78 427 LEU A CA 1
ATOM 3430 C C . LEU A 1 427 ? -12.539 4.871 31.125 1 47.78 427 LEU A C 1
ATOM 3432 O O . LEU A 1 427 ? -12.57 6.008 31.594 1 47.78 427 LEU A O 1
ATOM 3436 N N . ALA A 1 428 ? -13.188 5.055 30.047 1 40.47 428 ALA A N 1
ATOM 3437 C CA . ALA A 1 428 ? -14.453 5.73 30.328 1 40.47 428 ALA A CA 1
ATOM 3438 C C . ALA A 1 428 ? -15.195 5.043 31.469 1 40.47 428 ALA A C 1
ATOM 3440 O O . ALA A 1 428 ? -15.172 3.814 31.578 1 40.47 428 ALA A O 1
ATOM 3441 N N . VAL A 1 429 ? -15.57 5.676 32.562 1 39.16 429 VAL A N 1
ATOM 3442 C CA . VAL A 1 429 ? -16.641 5.383 33.5 1 39.16 429 VAL A CA 1
ATOM 3443 C C . VAL A 1 429 ? -17.859 4.824 32.75 1 39.16 429 VAL A C 1
ATOM 3445 O O . VAL A 1 429 ? -18.156 5.258 31.641 1 39.16 429 VAL A O 1
ATOM 3448 N N . PRO A 1 430 ? -18.531 3.721 33.188 1 38.03 430 PRO A N 1
ATOM 3449 C CA . PRO A 1 430 ? -19.781 3.178 32.656 1 38.03 430 PRO A CA 1
ATOM 3450 C C . PRO A 1 430 ? -20.812 4.266 32.344 1 38.03 430 PRO A C 1
ATOM 3452 O O . PRO A 1 430 ? -20.812 5.32 32.969 1 38.03 430 PRO A O 1
ATOM 3455 N N . LEU A 1 431 ? -21.438 4.277 31.156 1 38.44 431 LEU A N 1
ATOM 3456 C CA . LEU A 1 431 ? -22.609 5.051 30.75 1 38.44 431 LEU A CA 1
ATOM 3457 C C . LEU A 1 431 ? -23.562 5.246 31.922 1 38.44 431 LEU A C 1
ATOM 3459 O O . LEU A 1 431 ? -24.312 6.219 31.953 1 38.44 431 LEU A O 1
ATOM 3463 N N . SER A 1 432 ? -23.703 4.309 32.75 1 37.78 432 SER A N 1
ATOM 3464 C CA . SER A 1 432 ? -24.688 4.367 33.844 1 37.78 432 SER A CA 1
ATOM 3465 C C . SER A 1 432 ? -24.5 5.621 34.688 1 37.78 432 SER A C 1
ATOM 3467 O O . SER A 1 432 ? -25.375 5.973 35.469 1 37.78 432 SER A O 1
ATOM 3469 N N . ALA A 1 433 ? -23.312 6.18 34.719 1 37.34 433 ALA A N 1
ATOM 3470 C CA . ALA A 1 433 ? -23.219 7.297 35.656 1 37.34 433 ALA A CA 1
ATOM 3471 C C . ALA A 1 433 ? -23.531 8.617 34.938 1 37.34 433 ALA A C 1
ATOM 3473 O O . ALA A 1 433 ? -23.5 9.68 35.594 1 37.34 433 ALA A O 1
ATOM 3474 N N . LEU A 1 434 ? -23.5 8.68 33.562 1 37.62 434 LEU A N 1
ATOM 3475 C CA . LEU A 1 434 ? -23.844 9.969 32.969 1 37.62 434 LEU A CA 1
ATOM 3476 C C . LEU A 1 434 ? -25.344 10.188 32.969 1 37.62 434 LEU A C 1
ATOM 3478 O O . LEU A 1 434 ? -26.125 9.234 32.938 1 37.62 434 LEU A O 1
ATOM 3482 N N . PRO A 1 435 ? -25.781 11.5 33.375 1 36.97 435 PRO A N 1
ATOM 3483 C CA . PRO A 1 435 ? -27.219 11.766 33.281 1 36.97 435 PRO A CA 1
ATOM 3484 C C . PRO A 1 435 ? -27.812 11.391 31.938 1 36.97 435 PRO A C 1
ATOM 3486 O O . PRO A 1 435 ? -27.094 11.289 30.938 1 36.97 435 PRO A O 1
ATOM 3489 N N . ALA A 1 436 ? -29.172 11.023 31.844 1 38.69 436 ALA A N 1
ATOM 3490 C CA . ALA A 1 436 ? -30 10.516 30.75 1 38.69 436 ALA A CA 1
ATOM 3491 C C . ALA A 1 436 ? -29.734 11.281 29.453 1 38.69 436 ALA A C 1
ATOM 3493 O O . ALA A 1 436 ? -29.719 10.695 28.375 1 38.69 436 ALA A O 1
ATOM 3494 N N . ASP A 1 437 ? -29.875 12.648 29.453 1 37.59 437 ASP A N 1
ATOM 3495 C CA . ASP A 1 437 ? -29.891 13.508 28.266 1 37.59 437 ASP A CA 1
ATOM 3496 C C . ASP A 1 437 ? -28.531 13.477 27.547 1 37.59 437 ASP A C 1
ATOM 3498 O O . ASP A 1 437 ? -28.406 13.969 26.422 1 37.59 437 ASP A O 1
ATOM 3502 N N . ALA A 1 438 ? -27.406 13.578 28.188 1 34.56 438 ALA A N 1
ATOM 3503 C CA . ALA A 1 438 ? -26.047 13.672 27.672 1 34.56 438 ALA A CA 1
ATOM 3504 C C . ALA A 1 438 ? -25.484 12.289 27.344 1 34.56 438 ALA A C 1
ATOM 3506 O O . ALA A 1 438 ? -24.266 12.133 27.172 1 34.56 438 ALA A O 1
ATOM 3507 N N . ARG A 1 439 ? -26.219 11.273 27.484 1 40.22 439 ARG A N 1
ATOM 3508 C CA . ARG A 1 439 ? -25.891 9.867 27.281 1 40.22 439 ARG A CA 1
ATOM 3509 C C . ARG A 1 439 ? -25.312 9.633 25.891 1 40.22 439 ARG A C 1
ATOM 3511 O O . ARG A 1 439 ? -24.688 8.594 25.641 1 40.22 439 ARG A O 1
ATOM 3518 N N . ASP A 1 440 ? -25.922 10.258 24.844 1 39.22 440 ASP A N 1
ATOM 3519 C CA . ASP A 1 440 ? -25.688 9.781 23.484 1 39.22 440 ASP A CA 1
ATOM 3520 C C . ASP A 1 440 ? -24.234 10 23.078 1 39.22 440 ASP A C 1
ATOM 3522 O O . ASP A 1 440 ? -23.734 9.336 22.156 1 39.22 440 ASP A O 1
ATOM 3526 N N . ILE A 1 441 ? -23.547 11.266 23.234 1 40.34 441 ILE A N 1
ATOM 3527 C CA . ILE A 1 441 ? -22.219 11.406 22.625 1 40.34 441 ILE A CA 1
ATOM 3528 C C . ILE A 1 441 ? -21.172 10.789 23.531 1 40.34 441 ILE A C 1
ATOM 3530 O O . ILE A 1 441 ? -20.859 11.336 24.594 1 40.34 441 ILE A O 1
ATOM 3534 N N . GLN A 1 442 ? -21.078 9.656 23.906 1 43.12 442 GLN A N 1
ATOM 3535 C CA . GLN A 1 442 ? -20.078 8.945 24.703 1 43.12 442 GLN A CA 1
ATOM 3536 C C . GLN A 1 442 ? -18.672 9.266 24.219 1 43.12 442 GLN A C 1
ATOM 3538 O O . GLN A 1 442 ? -18.188 8.672 23.25 1 43.12 442 GLN A O 1
ATOM 3543 N N . ARG A 1 443 ? -18.266 10.57 24.094 1 46.78 443 ARG A N 1
ATOM 3544 C CA . ARG A 1 443 ? -16.859 10.789 23.766 1 46.78 443 ARG A CA 1
ATOM 3545 C C . ARG A 1 443 ? -15.945 10.242 24.859 1 46.78 443 ARG A C 1
ATOM 3547 O O . ARG A 1 443 ? -16.109 10.57 26.031 1 46.78 443 ARG A O 1
ATOM 3554 N N . GLU A 1 444 ? -15.492 9.117 24.859 1 53.31 444 GLU A N 1
ATOM 3555 C CA . GLU A 1 444 ? -14.461 8.602 25.75 1 53.31 444 GLU A CA 1
ATOM 3556 C C . GLU A 1 444 ? -13.391 9.656 26.016 1 53.31 444 GLU A C 1
ATOM 3558 O O . GLU A 1 444 ? -12.938 10.344 25.094 1 53.31 444 GLU A O 1
ATOM 3563 N N . ASN A 1 445 ? -13.273 10.133 27.281 1 64.25 445 ASN A N 1
ATOM 3564 C CA . ASN A 1 445 ? -12.391 11.164 27.828 1 64.25 445 ASN A CA 1
ATOM 3565 C C . ASN A 1 445 ? -10.938 10.703 27.844 1 64.25 445 ASN A C 1
ATOM 3567 O O . ASN A 1 445 ? -10.648 9.531 28.078 1 64.25 445 ASN A O 1
ATOM 3571 N N . VAL A 1 446 ? -10.047 11.383 27.203 1 79.5 446 VAL A N 1
ATOM 3572 C CA . VAL A 1 446 ? -8.594 11.211 27.25 1 79.5 446 VAL A CA 1
ATOM 3573 C C . VAL A 1 446 ? -8.102 11.414 28.688 1 79.5 446 VAL A C 1
ATOM 3575 O O . VAL A 1 446 ? -8.469 12.391 29.344 1 79.5 446 VAL A O 1
ATOM 3578 N N . THR A 1 447 ? -7.57 10.32 29.297 1 80.38 447 THR A N 1
ATOM 3579 C CA . THR A 1 447 ? -6.961 10.414 30.625 1 80.38 447 THR A CA 1
ATOM 3580 C C . THR A 1 447 ? -5.441 10.5 30.516 1 80.38 447 THR A C 1
ATOM 3582 O O . THR A 1 447 ? -4.848 9.938 29.594 1 80.38 447 THR A O 1
ATOM 3585 N N . VAL A 1 448 ? -4.918 11.305 31.406 1 86.06 448 VAL A N 1
ATOM 3586 C CA . VAL A 1 448 ? -3.471 11.445 31.531 1 86.06 448 VAL A CA 1
ATOM 3587 C C . VAL A 1 448 ? -2.969 10.648 32.719 1 86.06 448 VAL A C 1
ATOM 3589 O O . VAL A 1 448 ? -3.49 10.797 33.844 1 86.06 448 VAL A O 1
ATOM 3592 N N . SER A 1 449 ? -2.086 9.75 32.469 1 87.06 449 SER A N 1
ATOM 3593 C CA . SER A 1 449 ? -1.51 8.953 33.531 1 87.06 449 SER A CA 1
ATOM 3594 C C . SER A 1 449 ? 0.01 9.078 33.562 1 87.06 449 SER A C 1
ATOM 3596 O O . SER A 1 449 ? 0.626 9.453 32.562 1 87.06 449 SER A O 1
ATOM 3598 N N . LEU A 1 450 ? 0.494 8.875 34.781 1 89.12 450 LEU A N 1
ATOM 3599 C CA . LEU A 1 450 ? 1.946 8.859 34.906 1 89.12 450 LEU A CA 1
ATOM 3600 C C . LEU A 1 450 ? 2.533 7.605 34.25 1 89.12 450 LEU A C 1
ATOM 3602 O O . LEU A 1 450 ? 1.911 6.543 34.281 1 89.12 450 LEU A O 1
ATOM 3606 N N . TYR A 1 451 ? 3.637 7.777 33.656 1 91.12 451 TYR A N 1
ATOM 3607 C CA . TYR A 1 451 ? 4.324 6.648 33.031 1 91.12 451 TYR A CA 1
ATOM 3608 C C . TYR A 1 451 ? 4.82 5.664 34.062 1 91.12 451 TYR A C 1
ATOM 3610 O O . TYR A 1 451 ? 5.617 6.027 34.938 1 91.12 451 TYR A O 1
ATOM 3618 N N . ASN A 1 452 ? 4.387 4.426 34 1 86.62 452 ASN A N 1
ATOM 3619 C CA . ASN A 1 452 ? 4.727 3.414 35 1 86.62 452 ASN A CA 1
ATOM 3620 C C . ASN A 1 452 ? 5.734 2.406 34.438 1 86.62 452 ASN A C 1
ATOM 3622 O O . ASN A 1 452 ? 6.062 1.425 35.094 1 86.62 452 ASN A O 1
ATOM 3626 N N . GLY A 1 453 ? 6.188 2.605 33.344 1 87.25 453 GLY A N 1
ATOM 3627 C CA . GLY A 1 453 ? 7.156 1.675 32.781 1 87.25 453 GLY A CA 1
ATOM 3628 C C . GLY A 1 453 ? 8.586 1.977 33.188 1 87.25 453 GLY A C 1
ATOM 3629 O O . GLY A 1 453 ? 8.836 2.963 33.875 1 87.25 453 GLY A O 1
ATOM 3630 N N . ASN A 1 454 ? 9.461 1.076 32.812 1 89.5 454 ASN A N 1
ATOM 3631 C CA . ASN A 1 454 ? 10.883 1.279 33.062 1 89.5 454 ASN A CA 1
ATOM 3632 C C . ASN A 1 454 ? 11.43 2.436 32.219 1 89.5 454 ASN A C 1
ATOM 3634 O O . ASN A 1 454 ? 11.352 2.418 30.984 1 89.5 454 ASN A O 1
ATOM 3638 N N . ILE A 1 455 ? 11.953 3.396 32.938 1 90.81 455 ILE A N 1
ATOM 3639 C CA . ILE A 1 455 ? 12.438 4.617 32.281 1 90.81 455 ILE A CA 1
ATOM 3640 C C . ILE A 1 455 ? 13.562 4.281 31.312 1 90.81 455 ILE A C 1
ATOM 3642 O O . ILE A 1 455 ? 13.797 5.012 30.344 1 90.81 455 ILE A O 1
ATOM 3646 N N . THR A 1 456 ? 14.234 3.184 31.531 1 91.38 456 THR A N 1
ATOM 3647 C CA . THR A 1 456 ? 15.32 2.777 30.656 1 91.38 456 THR A CA 1
ATOM 3648 C C . THR A 1 456 ? 14.789 2.434 29.266 1 91.38 456 THR A C 1
ATOM 3650 O O . THR A 1 456 ? 15.539 2.479 28.281 1 91.38 456 THR A O 1
ATOM 3653 N N . ASN A 1 457 ? 13.547 2.133 29.172 1 93.06 457 ASN A N 1
ATOM 3654 C CA . ASN A 1 457 ? 12.914 1.789 27.906 1 93.06 457 ASN A CA 1
ATOM 3655 C C . ASN A 1 457 ? 12.742 3.018 27.016 1 93.06 457 ASN A C 1
ATOM 3657 O O . ASN A 1 457 ? 12.469 2.893 25.828 1 93.06 457 ASN A O 1
ATOM 3661 N N . LEU A 1 458 ? 12.961 4.145 27.609 1 95.12 458 LEU A N 1
ATOM 3662 C CA . LEU A 1 458 ? 12.75 5.387 26.875 1 95.12 458 LEU A CA 1
ATOM 3663 C C . LEU A 1 458 ? 14.016 5.816 26.141 1 95.12 458 LEU A C 1
ATOM 3665 O O . LEU A 1 458 ? 14.016 6.805 25.406 1 95.12 458 LEU A O 1
ATOM 3669 N N . THR A 1 459 ? 15.047 4.977 26.281 1 96.19 459 THR A N 1
ATOM 3670 C CA . THR A 1 459 ? 16.297 5.309 25.594 1 96.19 459 THR A CA 1
ATOM 3671 C C . THR A 1 459 ? 16.078 5.348 24.078 1 96.19 459 THR A C 1
ATOM 3673 O O . THR A 1 459 ? 15.438 4.457 23.516 1 96.19 459 THR A O 1
ATOM 3676 N N . ASN A 1 460 ? 16.5 6.441 23.422 1 96.12 460 ASN A N 1
ATOM 3677 C CA . ASN A 1 460 ? 16.453 6.676 21.984 1 96.12 460 ASN A CA 1
ATOM 3678 C C . ASN A 1 460 ? 15.031 7 21.531 1 96.12 460 ASN A C 1
ATOM 3680 O O . ASN A 1 460 ? 14.727 6.926 20.344 1 96.12 460 ASN A O 1
ATOM 3684 N N . CYS A 1 461 ? 14.219 7.316 22.438 1 97.38 461 CYS A N 1
ATOM 3685 C CA . CYS A 1 461 ? 12.828 7.613 22.109 1 97.38 461 CYS A CA 1
ATOM 3686 C C . CYS A 1 461 ? 12.602 9.117 22.031 1 97.38 461 CYS A C 1
ATOM 3688 O O . CYS A 1 461 ? 13.281 9.891 22.703 1 97.38 461 CYS A O 1
ATOM 3690 N N . ILE A 1 462 ? 11.664 9.5 21.203 1 97.81 462 ILE A N 1
ATOM 3691 C CA . ILE A 1 462 ? 11.242 10.891 21.125 1 97.81 462 ILE A CA 1
ATOM 3692 C C . ILE A 1 462 ? 10.133 11.156 22.125 1 97.81 462 ILE A C 1
ATOM 3694 O O . ILE A 1 462 ? 9.141 10.422 22.188 1 97.81 462 ILE A O 1
ATOM 3698 N N . LEU A 1 463 ? 10.297 12.164 22.922 1 97.81 463 LEU A N 1
ATOM 3699 C CA . LEU A 1 463 ? 9.281 12.57 23.891 1 97.81 463 LEU A CA 1
ATOM 3700 C C . LEU A 1 463 ? 8.75 13.969 23.562 1 97.81 463 LEU A C 1
ATOM 3702 O O . LEU A 1 463 ? 9.422 14.742 22.875 1 97.81 463 LEU A O 1
ATOM 3706 N N . GLY A 1 464 ? 7.469 14.219 23.953 1 97.25 464 GLY A N 1
ATOM 3707 C CA . GLY A 1 464 ? 6.906 15.555 23.859 1 97.25 464 GLY A CA 1
ATOM 3708 C C . GLY A 1 464 ? 7.082 16.375 25.125 1 97.25 464 GLY A C 1
ATOM 3709 O O . GLY A 1 464 ? 7.02 15.828 26.234 1 97.25 464 GLY A O 1
ATOM 3710 N N . VAL A 1 465 ? 7.242 17.672 24.984 1 96.44 465 VAL A N 1
ATOM 3711 C CA . VAL A 1 465 ? 7.418 18.578 26.109 1 96.44 465 VAL A CA 1
ATOM 3712 C C . VAL A 1 465 ? 6.145 19.391 26.328 1 96.44 465 VAL A C 1
ATOM 3714 O O . VAL A 1 465 ? 5.625 20 25.375 1 96.44 465 VAL A O 1
ATOM 3717 N N . SER A 1 466 ? 5.652 19.344 27.531 1 95.12 466 SER A N 1
ATOM 3718 C CA . SER A 1 466 ? 4.488 20.156 27.875 1 95.12 466 SER A CA 1
ATOM 3719 C C . SER A 1 466 ? 4.762 21.031 29.094 1 95.12 466 SER A C 1
ATOM 3721 O O . SER A 1 466 ? 5.281 20.547 30.094 1 95.12 466 SER A O 1
ATOM 3723 N N . TYR A 1 467 ? 4.406 22.328 28.969 1 92.12 467 TYR A N 1
ATOM 3724 C CA . TYR A 1 467 ? 4.543 23.25 30.078 1 92.12 467 TYR A CA 1
ATOM 3725 C C . TYR A 1 467 ? 3.193 23.531 30.734 1 92.12 467 TYR A C 1
ATOM 3727 O O . TYR A 1 467 ? 2.959 24.625 31.25 1 92.12 467 TYR A O 1
ATOM 3735 N N . SER A 1 468 ? 2.377 22.578 30.594 1 90.94 468 SER A N 1
ATOM 3736 C CA . SER A 1 468 ? 1.053 22.719 31.203 1 90.94 468 SER A CA 1
ATOM 3737 C C . SER A 1 468 ? 1.148 22.984 32.688 1 90.94 468 SER A C 1
ATOM 3739 O O . SER A 1 468 ? 2.088 22.531 33.344 1 90.94 468 SER A O 1
ATOM 3741 N N . LYS A 1 469 ? 0.171 23.688 33.219 1 88.56 469 LYS A N 1
ATOM 3742 C CA . LYS A 1 469 ? 0.118 24.016 34.625 1 88.56 469 LYS A CA 1
ATOM 3743 C C . LYS A 1 469 ? -0.336 22.812 35.438 1 88.56 469 LYS A C 1
ATOM 3745 O O . LYS A 1 469 ? 0.016 22.688 36.625 1 88.56 469 LYS A O 1
ATOM 3750 N N . GLY A 1 470 ? -1.043 21.984 34.812 1 88.69 470 GLY A N 1
ATOM 3751 C CA . GLY A 1 470 ? -1.551 20.797 35.5 1 88.69 470 GLY A CA 1
ATOM 3752 C C . GLY A 1 470 ? -1.525 19.547 34.625 1 88.69 470 GLY A C 1
ATOM 3753 O O . GLY A 1 470 ? -1.545 19.641 33.406 1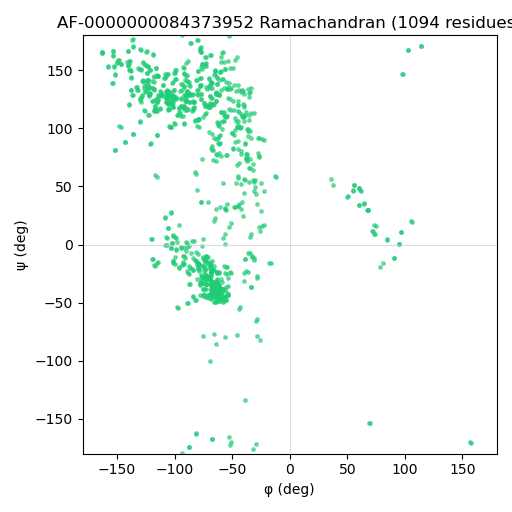 88.69 470 GLY A O 1
ATOM 3754 N N . LEU A 1 471 ? -1.501 18.453 35.375 1 88.12 471 LEU A N 1
ATOM 3755 C CA . LEU A 1 471 ? -1.432 17.156 34.719 1 88.12 471 LEU A CA 1
ATOM 3756 C C . LEU A 1 471 ? -2.672 16.906 33.875 1 88.12 471 LEU A C 1
ATOM 3758 O O . LEU A 1 471 ? -2.578 16.359 32.781 1 88.12 471 LEU A O 1
ATOM 3762 N N . ASN A 1 472 ? -3.766 17.406 34.281 1 83.25 472 ASN A N 1
ATOM 3763 C CA . ASN A 1 472 ? -5.039 17.094 33.625 1 83.25 472 ASN A CA 1
ATOM 3764 C C . ASN A 1 472 ? -5.25 17.922 32.375 1 83.25 472 ASN A C 1
ATOM 3766 O O . ASN A 1 472 ? -6.133 17.625 31.578 1 83.25 472 ASN A O 1
ATOM 3770 N N . TYR A 1 473 ? -4.344 18.875 32.125 1 88.19 473 TYR A N 1
ATOM 3771 C CA . TYR A 1 473 ? -4.543 19.75 31 1 88.19 473 TYR A CA 1
ATOM 3772 C C . TYR A 1 473 ? -3.559 19.438 29.875 1 88.19 473 TYR A C 1
ATOM 3774 O O . TYR A 1 473 ? -3.639 20 28.781 1 88.19 473 TYR A O 1
ATOM 3782 N N . VAL A 1 474 ? -2.725 18.469 30.094 1 90.25 474 VAL A N 1
ATOM 3783 C CA . VAL A 1 474 ? -1.646 18.203 29.156 1 90.25 474 VAL A CA 1
ATOM 3784 C C . VAL A 1 474 ? -2.23 17.75 27.812 1 90.25 474 VAL A C 1
ATOM 3786 O O . VAL A 1 474 ? -1.727 18.125 26.75 1 90.25 474 VAL A O 1
ATOM 3789 N N . HIS A 1 475 ? -3.377 17 27.875 1 88.75 475 HIS A N 1
ATOM 3790 C CA . HIS A 1 475 ? -3.961 16.438 26.656 1 88.75 475 HIS A CA 1
ATOM 3791 C C . HIS A 1 475 ? -4.621 17.516 25.812 1 88.75 475 HIS A C 1
ATOM 3793 O O . HIS A 1 475 ? -4.93 17.297 24.641 1 88.75 475 HIS A O 1
ATOM 3799 N N . LEU A 1 476 ? -4.773 18.75 26.359 1 89.5 476 LEU A N 1
ATOM 3800 C CA . LEU A 1 476 ? -5.445 19.844 25.672 1 89.5 476 LEU A CA 1
ATOM 3801 C C . LEU A 1 476 ? -4.434 20.812 25.078 1 89.5 476 LEU A C 1
ATOM 3803 O O . LEU A 1 476 ? -4.777 21.641 24.219 1 89.5 476 LEU A O 1
ATOM 3807 N N . MET A 1 477 ? -3.25 20.656 25.531 1 88.5 477 MET A N 1
ATOM 3808 C CA . MET A 1 477 ? -2.26 21.656 25.141 1 88.5 477 MET A CA 1
ATOM 3809 C C . MET A 1 477 ? -1.388 21.141 24 1 88.5 477 MET A C 1
ATOM 3811 O O . MET A 1 477 ? -1.171 19.938 23.875 1 88.5 477 MET A O 1
ATOM 3815 N N . ASN A 1 478 ? -0.965 22.078 23.156 1 92.06 478 ASN A N 1
ATOM 3816 C CA . ASN A 1 478 ? -0.009 21.703 22.125 1 92.06 478 ASN A CA 1
ATOM 3817 C C . ASN A 1 478 ? 1.38 21.453 22.703 1 92.06 478 ASN A C 1
ATOM 3819 O O . ASN A 1 478 ? 1.726 22 23.75 1 92.06 478 ASN A O 1
ATOM 3823 N N . ILE A 1 479 ? 2.137 20.672 22.078 1 95 479 ILE A N 1
ATOM 3824 C CA . ILE A 1 479 ? 3.475 20.281 22.516 1 95 479 ILE A CA 1
ATOM 3825 C C . ILE A 1 479 ? 4.453 21.422 22.234 1 95 479 ILE A C 1
ATOM 3827 O O . ILE A 1 479 ? 4.504 21.953 21.109 1 95 479 ILE A O 1
ATOM 3831 N N . ALA A 1 480 ? 5.203 21.781 23.234 1 94 480 ALA A N 1
ATOM 3832 C CA . ALA A 1 480 ? 6.129 22.906 23.125 1 94 480 ALA A CA 1
ATOM 3833 C C . ALA A 1 480 ? 7.363 22.531 22.312 1 94 480 ALA A C 1
ATOM 3835 O O . ALA A 1 480 ? 7.922 23.359 21.594 1 94 480 ALA A O 1
ATOM 3836 N N . ALA A 1 481 ? 7.785 21.375 22.5 1 94.19 481 ALA A N 1
ATOM 3837 C CA . ALA A 1 481 ? 8.969 20.891 21.812 1 94.19 481 ALA A CA 1
ATOM 3838 C C . ALA A 1 481 ? 9.047 19.359 21.875 1 94.19 481 ALA A C 1
ATOM 3840 O O . ALA A 1 481 ? 8.32 18.734 22.641 1 94.19 481 ALA A O 1
ATOM 3841 N N . PHE A 1 482 ? 9.875 18.859 21.047 1 96.06 482 PHE A N 1
ATOM 3842 C CA . PHE A 1 482 ? 10.188 17.438 21.078 1 96.06 482 PHE A CA 1
ATOM 3843 C C . PHE A 1 482 ? 11.641 17.219 21.469 1 96.06 482 PHE A C 1
ATOM 3845 O O . PHE A 1 482 ? 12.516 18 21.125 1 96.06 482 PHE A O 1
ATOM 3852 N N . VAL A 1 483 ? 11.852 16.141 22.203 1 96.5 483 VAL A N 1
ATOM 3853 C CA . VAL A 1 483 ? 13.195 15.836 22.688 1 96.5 483 VAL A CA 1
ATOM 3854 C C . VAL A 1 483 ? 13.539 14.375 22.391 1 96.5 483 VAL A C 1
ATOM 3856 O O . VAL A 1 483 ? 12.641 13.539 22.25 1 96.5 483 VAL A O 1
ATOM 3859 N N . HIS A 1 484 ? 14.805 14.117 22.219 1 96.25 484 HIS A N 1
ATOM 3860 C CA . HIS A 1 484 ? 15.312 12.773 21.953 1 96.25 484 HIS A CA 1
ATOM 3861 C C . HIS A 1 484 ? 16.141 12.266 23.125 1 96.25 484 HIS A C 1
ATOM 3863 O O . HIS A 1 484 ? 17.188 12.852 23.453 1 96.25 484 HIS A O 1
ATOM 3869 N N . VAL A 1 485 ? 15.695 11.18 23.75 1 97.12 485 VAL A N 1
ATOM 3870 C CA . VAL A 1 485 ? 16.406 10.617 24.891 1 97.12 485 VAL A CA 1
ATOM 3871 C C . VAL A 1 485 ? 17.672 9.906 24.422 1 97.12 485 VAL A C 1
ATOM 3873 O O . VAL A 1 485 ? 17.594 8.945 23.656 1 97.12 485 VAL A O 1
ATOM 3876 N N . GLN A 1 486 ? 18.719 10.375 24.891 1 95.81 486 GLN A N 1
ATOM 3877 C CA . GLN A 1 486 ? 20 9.812 24.453 1 95.81 486 GLN A CA 1
ATOM 3878 C C . GLN A 1 486 ? 20.406 8.633 25.344 1 95.81 486 GLN A C 1
ATOM 3880 O O . GLN A 1 486 ? 20.812 7.586 24.844 1 95.81 486 GLN A O 1
ATOM 3885 N N . SER A 1 487 ? 20.359 8.898 26.609 1 94.56 487 SER A N 1
ATOM 3886 C CA . SER A 1 487 ? 20.75 7.852 27.547 1 94.56 487 SER A CA 1
ATOM 3887 C C . SER A 1 487 ? 20.047 8.016 28.891 1 94.56 487 SER A C 1
ATOM 3889 O O . SER A 1 487 ? 19.594 9.109 29.234 1 94.56 487 SER A O 1
ATOM 3891 N N . VAL A 1 488 ? 19.891 6.844 29.609 1 94.94 488 VAL A N 1
ATOM 3892 C CA . VAL A 1 488 ? 19.344 6.793 30.969 1 94.94 488 VAL A CA 1
ATOM 3893 C C . VAL A 1 488 ? 20.266 5.969 31.859 1 94.94 488 VAL A C 1
ATOM 3895 O O . VAL A 1 488 ? 20.594 4.824 31.531 1 94.94 488 VAL A O 1
ATOM 3898 N N . ARG A 1 489 ? 20.703 6.59 32.938 1 92.19 489 ARG A N 1
ATOM 3899 C CA . ARG A 1 489 ? 21.594 5.914 33.875 1 92.19 489 ARG A CA 1
ATOM 3900 C C . ARG A 1 489 ? 21.016 5.902 35.281 1 92.19 489 ARG A C 1
ATOM 3902 O O . ARG A 1 489 ? 20.422 6.887 35.719 1 92.19 489 ARG A O 1
ATOM 3909 N N . GLN A 1 490 ? 21.203 4.84 35.969 1 89.75 490 GLN A N 1
ATOM 3910 C CA . GLN A 1 490 ? 20.75 4.742 37.344 1 89.75 490 GLN A CA 1
ATOM 3911 C C . GLN A 1 490 ? 21.734 5.422 38.312 1 89.75 490 GLN A C 1
ATOM 3913 O O . GLN A 1 490 ? 22.953 5.32 38.125 1 89.75 490 GLN A O 1
ATOM 3918 N N . VAL A 1 491 ? 21.156 6.27 39.25 1 84 491 VAL A N 1
ATOM 3919 C CA . VAL A 1 491 ? 21.984 6.93 40.25 1 84 491 VAL A CA 1
ATOM 3920 C C . VAL A 1 491 ? 22.312 5.957 41.375 1 84 491 VAL A C 1
ATOM 3922 O O . VAL A 1 491 ? 21.422 5.332 41.938 1 84 491 VAL A O 1
ATOM 3925 N N . GLU A 1 492 ? 23.562 5.438 41.531 1 72.5 492 GLU A N 1
ATOM 3926 C CA . GLU A 1 492 ? 23.984 4.598 42.656 1 72.5 492 GLU A CA 1
ATOM 3927 C C . GLU A 1 492 ? 23.891 5.348 43.969 1 72.5 492 GLU A C 1
ATOM 3929 O O . GLU A 1 492 ? 24.312 6.5 44.062 1 72.5 492 GLU A O 1
ATOM 3934 N N . SER A 1 493 ? 22.922 5.082 44.688 1 59.59 493 SER A N 1
ATOM 3935 C CA . SER A 1 493 ? 22.906 5.648 46.031 1 59.59 493 SER A CA 1
ATOM 3936 C C . SER A 1 493 ? 24.266 5.48 46.719 1 59.59 493 SER A C 1
ATOM 3938 O O . SER A 1 493 ? 24.844 4.398 46.688 1 59.59 493 SER A O 1
ATOM 3940 N N . GLU A 1 494 ? 25.016 6.469 46.75 1 48.91 494 GLU A N 1
ATOM 3941 C CA . GLU A 1 494 ? 26.156 6.383 47.656 1 48.91 494 GLU A CA 1
ATOM 3942 C C . GLU A 1 494 ? 25.734 5.836 49.031 1 48.91 494 GLU A C 1
ATOM 3944 O O . GLU A 1 494 ? 25.016 6.5 49.781 1 48.91 494 GLU A O 1
ATOM 3949 N N . VAL A 1 495 ? 25.344 4.602 49.188 1 46.44 495 VAL A N 1
ATOM 3950 C CA . VAL A 1 495 ? 25.406 4.141 50.594 1 46.44 495 VAL A CA 1
ATOM 3951 C C . VAL A 1 495 ? 26.734 4.586 51.219 1 46.44 495 VAL A C 1
ATOM 3953 O O . VAL A 1 495 ? 27.812 4.234 50.719 1 46.44 495 VAL A O 1
ATOM 3956 N N . GLY A 1 496 ? 26.781 5.727 51.781 1 40.16 496 GLY A N 1
ATOM 3957 C CA . GLY A 1 496 ? 27.859 6.059 52.688 1 40.16 496 GLY A CA 1
ATOM 3958 C C . GLY A 1 496 ? 28.266 4.902 53.594 1 40.16 496 GLY A C 1
ATOM 3959 O O . GLY A 1 496 ? 27.406 4.211 54.156 1 40.16 496 GLY A O 1
ATOM 3960 N N . GLU A 1 497 ? 29.344 4.297 53.375 1 39.97 497 GLU A N 1
ATOM 3961 C CA . GLU A 1 497 ? 30.094 3.451 54.281 1 39.97 497 GLU A CA 1
ATOM 3962 C C . GLU A 1 497 ? 30.078 4.027 55.688 1 39.97 497 GLU A C 1
ATOM 3964 O O . GLU A 1 497 ? 30.672 3.461 56.625 1 39.97 497 GLU A O 1
ATOM 3969 N N . GLU A 1 498 ? 29.641 5.281 55.875 1 37.5 498 GLU A N 1
ATOM 3970 C CA . GLU A 1 498 ? 30.125 5.73 57.188 1 37.5 498 GLU A CA 1
ATOM 3971 C C . GLU A 1 498 ? 29.312 5.121 58.312 1 37.5 498 GLU A C 1
ATOM 3973 O O . GLU A 1 498 ? 29.406 5.551 59.469 1 37.5 498 GLU A O 1
ATOM 3978 N N . THR A 1 499 ? 28.281 4.32 58.188 1 37.5 499 THR A N 1
ATOM 3979 C CA . THR A 1 499 ? 27.625 3.99 59.438 1 37.5 499 THR A CA 1
ATOM 3980 C C . THR A 1 499 ? 28.5 3.062 60.281 1 37.5 499 THR A C 1
ATOM 3982 O O . THR A 1 499 ? 28.422 1.839 60.156 1 37.5 499 THR A O 1
ATOM 3985 N N . GLU A 1 500 ? 29.812 3.189 60.312 1 32.59 500 GLU A N 1
ATOM 3986 C CA . GLU A 1 500 ? 30.359 2.314 61.344 1 32.59 500 GLU A CA 1
ATOM 3987 C C . GLU A 1 500 ? 29.734 2.598 62.688 1 32.59 500 GLU A C 1
ATOM 3989 O O . GLU A 1 500 ? 29.516 1.679 63.5 1 32.59 500 GLU A O 1
ATOM 3994 N N . ARG A 1 501 ? 30.234 3.734 63.406 1 28.2 501 ARG A N 1
ATOM 3995 C CA . ARG A 1 501 ? 30.609 3.631 64.812 1 28.2 501 ARG A CA 1
ATOM 3996 C C . ARG A 1 501 ? 29.391 3.58 65.688 1 28.2 501 ARG A C 1
ATOM 3998 O O . ARG A 1 501 ? 29.375 2.867 66.75 1 28.2 501 ARG A O 1
ATOM 4005 N N . SER A 1 502 ? 28.672 4.742 66 1 30.3 502 SER A N 1
ATOM 4006 C CA . SER A 1 502 ? 28.172 4.977 67.312 1 30.3 502 SER A CA 1
ATOM 4007 C C . SER A 1 502 ? 26.938 4.125 67.625 1 30.3 502 SER A C 1
ATOM 4009 O O . SER A 1 502 ? 26.031 4.035 66.812 1 30.3 502 SER A O 1
ATOM 4011 N N . GLU A 1 503 ? 26.969 3.104 68.5 1 32.69 503 GLU A N 1
ATOM 4012 C CA . GLU A 1 503 ? 26.094 2.107 69.125 1 32.69 503 GLU A CA 1
ATOM 4013 C C . GLU A 1 503 ? 24.844 2.756 69.75 1 32.69 503 GLU A C 1
ATOM 4015 O O . GLU A 1 503 ? 24.062 2.096 70.438 1 32.69 503 GLU A O 1
ATOM 4020 N N . LYS A 1 504 ? 24.953 4.125 70.125 1 30.86 504 LYS A N 1
ATOM 4021 C CA . LYS A 1 504 ? 23.906 4.418 71.062 1 30.86 504 LYS A CA 1
ATOM 4022 C C . LYS A 1 504 ? 22.531 4.023 70.562 1 30.86 504 LYS A C 1
ATOM 4024 O O . LYS A 1 504 ? 22.359 3.838 69.375 1 30.86 504 LYS A O 1
ATOM 4029 N N . GLY A 1 505 ? 21.453 4.266 71.438 1 31.34 505 GLY A N 1
ATOM 4030 C CA . GLY A 1 505 ? 20.062 3.895 71.625 1 31.34 505 GLY A CA 1
ATOM 4031 C C . GLY A 1 505 ? 19.172 4.305 70.438 1 31.34 505 GLY A C 1
ATOM 4032 O O . GLY A 1 505 ? 18.391 5.25 70.562 1 31.34 505 GLY A O 1
ATOM 4033 N N . ALA A 1 506 ? 19.703 4.301 69.25 1 26.97 506 ALA A N 1
ATOM 4034 C CA . ALA A 1 506 ? 18.984 4.984 68.188 1 26.97 506 ALA A CA 1
ATOM 4035 C C . ALA A 1 506 ? 17.594 4.383 68 1 26.97 506 ALA A C 1
ATOM 4037 O O . ALA A 1 506 ? 17.453 3.164 67.875 1 26.97 506 ALA A O 1
ATOM 4038 N N . GLU A 1 507 ? 16.594 5.043 68.562 1 30.5 507 GLU A N 1
ATOM 4039 C CA . GLU A 1 507 ? 15.195 4.852 68.25 1 30.5 507 GLU A CA 1
ATOM 4040 C C . GLU A 1 507 ? 15.031 4.539 66.75 1 30.5 507 GLU A C 1
ATOM 4042 O O . GLU A 1 507 ? 15.805 5.02 65.938 1 30.5 507 GLU A O 1
ATOM 4047 N N . GLU A 1 508 ? 14.312 3.371 66.438 1 31.31 508 GLU A N 1
ATOM 4048 C CA . GLU A 1 508 ? 13.898 2.734 65.188 1 31.31 508 GLU A CA 1
ATOM 4049 C C . GLU A 1 508 ? 13.312 3.754 64.188 1 31.31 508 GLU A C 1
ATOM 4051 O O . GLU A 1 508 ? 12.109 4.027 64.188 1 31.31 508 GLU A O 1
ATOM 4056 N N . ALA A 1 509 ? 13.82 5.004 64.188 1 28.38 509 ALA A N 1
ATOM 4057 C CA . ALA A 1 509 ? 13.195 5.754 63.094 1 28.38 509 ALA A CA 1
ATOM 4058 C C . ALA A 1 509 ? 13.203 4.953 61.812 1 28.38 509 ALA A C 1
ATOM 4060 O O . ALA A 1 509 ? 14.266 4.531 61.344 1 28.38 509 ALA A O 1
ATOM 4061 N N . GLN A 1 510 ? 12.203 4.137 61.562 1 30.06 510 GLN A N 1
ATOM 4062 C CA . GLN A 1 510 ? 11.766 3.521 60.312 1 30.06 510 GLN A CA 1
ATOM 4063 C C . GLN A 1 510 ? 12.07 4.422 59.125 1 30.06 510 GLN A C 1
ATOM 4065 O O . GLN A 1 510 ? 11.344 5.379 58.844 1 30.06 510 GLN A O 1
ATOM 4070 N N . GLY A 1 511 ? 13.25 4.949 59.094 1 30.75 511 GLY A N 1
ATOM 4071 C CA . GLY A 1 511 ? 13.578 5.711 57.906 1 30.75 511 GLY A CA 1
ATOM 4072 C C . GLY A 1 511 ? 13.133 5.035 56.625 1 30.75 511 GLY A C 1
ATOM 4073 O O . GLY A 1 511 ? 13.273 3.818 56.469 1 30.75 511 GLY A O 1
ATOM 4074 N N . ASN A 1 512 ? 11.992 5.551 56.156 1 32.19 512 ASN A N 1
ATOM 4075 C CA . ASN A 1 512 ? 11.477 5.219 54.844 1 32.19 512 ASN A CA 1
ATOM 4076 C C . ASN A 1 512 ? 12.602 5 53.812 1 32.19 512 ASN A C 1
ATOM 4078 O O . ASN A 1 512 ? 13.32 5.941 53.469 1 32.19 512 ASN A O 1
ATOM 4082 N N . ALA A 1 513 ? 13.43 4.023 53.906 1 34.66 513 ALA A N 1
ATOM 4083 C CA . ALA A 1 513 ? 14.344 3.412 52.938 1 34.66 513 ALA A CA 1
ATOM 4084 C C . ALA A 1 513 ? 13.781 3.494 51.5 1 34.66 513 ALA A C 1
ATOM 4086 O O . ALA A 1 513 ? 14.266 2.816 50.594 1 34.66 513 ALA A O 1
ATOM 4087 N N . ASP A 1 514 ? 12.539 3.855 51.406 1 39.62 514 ASP A N 1
ATOM 4088 C CA . ASP A 1 514 ? 12.211 3.934 50 1 39.62 514 ASP A CA 1
ATOM 4089 C C . ASP A 1 514 ? 13.172 4.875 49.25 1 39.62 514 ASP A C 1
ATOM 4091 O O . ASP A 1 514 ? 12.852 6.043 49.031 1 39.62 514 ASP A O 1
ATOM 4095 N N . ALA A 1 515 ? 14.352 5.043 49.625 1 38.22 515 ALA A N 1
ATOM 4096 C CA . ALA A 1 515 ? 15.336 5.66 48.719 1 38.22 515 ALA A CA 1
ATOM 4097 C C . ALA A 1 515 ? 15.156 5.176 47.281 1 38.22 515 ALA A C 1
ATOM 4099 O O . ALA A 1 515 ? 15.602 4.078 46.938 1 38.22 515 ALA A O 1
ATOM 4100 N N . LYS A 1 516 ? 14.016 5.309 46.656 1 50.69 516 LYS A N 1
ATOM 4101 C CA . LYS A 1 516 ? 13.617 5.051 45.281 1 50.69 516 LYS A CA 1
ATOM 4102 C C . LYS A 1 516 ? 14.742 5.418 44.312 1 50.69 516 LYS A C 1
ATOM 4104 O O . LYS A 1 516 ? 15.266 6.531 44.344 1 50.69 516 LYS A O 1
ATOM 4109 N N . ASN A 1 517 ? 15.594 4.488 43.781 1 71.06 517 ASN A N 1
ATOM 4110 C CA . ASN A 1 517 ? 16.562 4.508 42.688 1 71.06 517 ASN A CA 1
ATOM 4111 C C . ASN A 1 517 ? 16.203 5.547 41.625 1 71.06 517 ASN A C 1
ATOM 4113 O O . ASN A 1 517 ? 15.133 5.484 41.031 1 71.06 517 ASN A O 1
ATOM 4117 N N . ASP A 1 518 ? 16.797 6.73 41.875 1 86.62 518 ASP A N 1
ATOM 4118 C CA . ASP A 1 518 ? 16.609 7.789 40.906 1 86.62 518 ASP A CA 1
ATOM 4119 C C . ASP A 1 518 ? 17.469 7.562 39.656 1 86.62 518 ASP A C 1
ATOM 4121 O O . ASP A 1 518 ? 18.391 6.734 39.688 1 86.62 518 ASP A O 1
ATOM 4125 N N . TYR A 1 519 ? 16.984 8.07 38.5 1 92.19 519 TYR A N 1
ATOM 4126 C CA . TYR A 1 519 ? 17.688 7.941 37.219 1 92.19 519 TYR A CA 1
ATOM 4127 C C . TYR A 1 519 ? 18.109 9.312 36.719 1 92.19 519 TYR A C 1
ATOM 4129 O O . TYR A 1 519 ? 17.453 10.312 36.969 1 92.19 519 TYR A O 1
ATOM 4137 N N . VAL A 1 520 ? 19.25 9.352 36.062 1 94.44 520 VAL A N 1
ATOM 4138 C CA . VAL A 1 520 ? 19.688 10.531 35.344 1 94.44 520 VAL A CA 1
ATOM 4139 C C . VAL A 1 520 ? 19.422 10.32 33.844 1 94.44 520 VAL A C 1
ATOM 4141 O O . VAL A 1 520 ? 19.844 9.312 33.281 1 94.44 520 VAL A O 1
ATOM 4144 N N . ILE A 1 521 ? 18.719 11.258 33.281 1 95.81 521 ILE A N 1
ATOM 4145 C CA . ILE A 1 521 ? 18.344 11.156 31.875 1 95.81 521 ILE A CA 1
ATOM 4146 C C . ILE A 1 521 ? 19.062 12.242 31.078 1 95.81 521 ILE A C 1
ATOM 4148 O O . ILE A 1 521 ? 19.188 13.383 31.531 1 95.81 521 ILE A O 1
ATOM 4152 N N . GLU A 1 522 ? 19.656 11.891 29.984 1 96.12 522 GLU A N 1
ATOM 4153 C CA . GLU A 1 522 ? 20.25 12.805 29.016 1 96.12 522 GLU A CA 1
ATOM 4154 C C . GLU A 1 522 ? 19.375 12.953 27.766 1 96.12 522 GLU A C 1
ATOM 4156 O O . GLU A 1 522 ? 19.047 11.961 27.125 1 96.12 522 GLU A O 1
ATOM 4161 N N . ILE A 1 523 ? 19.047 14.234 27.453 1 95.69 523 ILE A N 1
ATOM 4162 C CA . ILE A 1 523 ? 18.141 14.43 26.312 1 95.69 523 ILE A CA 1
ATOM 4163 C C . ILE A 1 523 ? 18.75 15.43 25.344 1 95.69 523 ILE A C 1
ATOM 4165 O O . ILE A 1 523 ? 19.453 16.359 25.75 1 95.69 523 ILE A O 1
ATOM 4169 N N . LEU A 1 524 ? 18.609 15.18 24.062 1 94.31 524 LEU A N 1
ATOM 4170 C CA . LEU A 1 524 ? 18.844 16.156 23.016 1 94.31 524 LEU A CA 1
ATOM 4171 C C . LEU A 1 524 ? 17.609 17.016 22.781 1 94.31 524 LEU A C 1
ATOM 4173 O O . LEU A 1 524 ? 16.531 16.5 22.469 1 94.31 524 LEU A O 1
ATOM 4177 N N . CYS A 1 525 ? 17.703 18.328 23.062 1 93.69 525 CYS A N 1
ATOM 4178 C CA . CYS A 1 525 ? 16.531 19.203 23.016 1 93.69 525 CYS A CA 1
ATOM 4179 C C . CYS A 1 525 ? 16.859 20.531 22.375 1 93.69 525 CYS A C 1
ATOM 4181 O O . CYS A 1 525 ? 18.031 20.891 22.203 1 93.69 525 CYS A O 1
ATOM 4183 N N . PRO A 1 526 ? 15.781 21.234 21.844 1 91.25 526 PRO A N 1
ATOM 4184 C CA . PRO A 1 526 ? 16 22.578 21.328 1 91.25 526 PRO A CA 1
ATOM 4185 C C . PRO A 1 526 ? 16.578 23.531 22.375 1 91.25 526 PRO A C 1
ATOM 4187 O O . PRO A 1 526 ? 16.484 23.266 23.578 1 91.25 526 PRO A O 1
ATOM 4190 N N . LEU A 1 527 ? 17.078 24.656 21.953 1 88.5 527 LEU A N 1
ATOM 4191 C CA . LEU A 1 527 ? 17.766 25.594 22.812 1 88.5 527 LEU A CA 1
ATOM 4192 C C . LEU A 1 527 ? 16.797 26.25 23.797 1 88.5 527 LEU A C 1
ATOM 4194 O O . LEU A 1 527 ? 17.188 26.75 24.844 1 88.5 527 LEU A O 1
ATOM 4198 N N . SER A 1 528 ? 15.539 26.141 23.469 1 87.44 528 SER A N 1
ATOM 4199 C CA . SER A 1 528 ? 14.523 26.734 24.328 1 87.44 528 SER A CA 1
ATOM 4200 C C . SER A 1 528 ? 14.336 25.938 25.609 1 87.44 528 SER A C 1
ATOM 4202 O O . SER A 1 528 ? 13.828 26.453 26.609 1 87.44 528 SER A O 1
ATOM 4204 N N . VAL A 1 529 ? 14.734 24.719 25.594 1 90.69 529 VAL A N 1
ATOM 4205 C CA . VAL A 1 529 ? 14.625 23.859 26.766 1 90.69 529 VAL A CA 1
ATOM 4206 C C . VAL A 1 529 ? 15.953 23.844 27.531 1 90.69 529 VAL A C 1
ATOM 4208 O O . VAL A 1 529 ? 17 23.484 26.969 1 90.69 529 VAL A O 1
ATOM 4211 N N . THR A 1 530 ? 15.898 24.312 28.734 1 92.06 530 THR A N 1
ATOM 4212 C CA . THR A 1 530 ? 17.109 24.375 29.547 1 92.06 530 THR A CA 1
ATOM 4213 C C . THR A 1 530 ? 16.859 23.734 30.906 1 92.06 530 THR A C 1
ATOM 4215 O O . THR A 1 530 ? 15.727 23.391 31.25 1 92.06 530 THR A O 1
ATOM 4218 N N . THR A 1 531 ? 18 23.5 31.641 1 91.69 531 THR A N 1
ATOM 4219 C CA . THR A 1 531 ? 17.891 22.922 32.969 1 91.69 531 THR A CA 1
ATOM 4220 C C . THR A 1 531 ? 17.234 23.906 33.938 1 91.69 531 THR A C 1
ATOM 4222 O O . THR A 1 531 ? 16.672 23.516 34.969 1 91.69 531 THR A O 1
ATOM 4225 N N . LYS A 1 532 ? 17.375 25.141 33.594 1 91.5 532 LYS A N 1
ATOM 4226 C CA . LYS A 1 532 ? 16.75 26.172 34.406 1 91.5 532 LYS A CA 1
ATOM 4227 C C . LYS A 1 532 ? 15.234 26.203 34.219 1 91.5 532 LYS A C 1
ATOM 4229 O O . LYS A 1 532 ? 14.477 26.516 35.125 1 91.5 532 LYS A O 1
ATOM 4234 N N . ASN A 1 533 ? 14.82 25.891 33 1 92.12 533 ASN A N 1
ATOM 4235 C CA . ASN A 1 533 ? 13.398 25.844 32.656 1 92.12 533 ASN A CA 1
ATOM 4236 C C . ASN A 1 533 ? 12.969 24.438 32.25 1 92.12 533 ASN A C 1
ATOM 4238 O O . ASN A 1 533 ? 12.398 24.234 31.188 1 92.12 533 ASN A O 1
ATOM 4242 N N . LEU A 1 534 ? 13.18 23.578 33.219 1 92.94 534 LEU A N 1
ATOM 4243 C CA . LEU A 1 534 ? 12.82 22.188 32.938 1 92.94 534 LEU A CA 1
ATOM 4244 C C . LEU A 1 534 ? 11.305 22.016 32.844 1 92.94 534 LEU A C 1
ATOM 4246 O O . LEU A 1 534 ? 10.586 22.469 33.75 1 92.94 534 LEU A O 1
ATOM 4250 N N . PRO A 1 535 ? 10.859 21.453 31.828 1 94.56 535 PRO A N 1
ATOM 4251 C CA . PRO A 1 535 ? 9.414 21.25 31.703 1 94.56 535 PRO A CA 1
ATOM 4252 C C . PRO A 1 535 ? 8.852 20.344 32.781 1 94.56 535 PRO A C 1
ATOM 4254 O O . PRO A 1 535 ? 9.492 19.359 33.156 1 94.56 535 PRO A O 1
ATOM 4257 N N . PRO A 1 536 ? 7.719 20.641 33.219 1 94.56 536 PRO A N 1
ATOM 4258 C CA . PRO A 1 536 ? 7.125 19.828 34.281 1 94.56 536 PRO A CA 1
ATOM 4259 C C . PRO A 1 536 ? 6.699 18.438 33.781 1 94.56 536 PRO A C 1
ATOM 4261 O O . PRO A 1 536 ? 6.652 17.5 34.562 1 94.56 536 PRO A O 1
ATOM 4264 N N . TYR A 1 537 ? 6.367 18.438 32.531 1 95.75 537 TYR A N 1
ATOM 4265 C CA . TYR A 1 537 ? 5.863 17.156 32.031 1 95.75 537 TYR A CA 1
ATOM 4266 C C . TYR A 1 537 ? 6.539 16.766 30.719 1 95.75 537 TYR A C 1
ATOM 4268 O O . TYR A 1 537 ? 6.695 17.594 29.828 1 95.75 537 TYR A O 1
ATOM 4276 N N . PHE A 1 538 ? 6.969 15.508 30.656 1 96.88 538 PHE A N 1
ATOM 4277 C CA . PHE A 1 538 ? 7.383 14.867 29.422 1 96.88 538 PHE A CA 1
ATOM 4278 C C . PHE A 1 538 ? 6.352 13.836 28.969 1 96.88 538 PHE A C 1
ATOM 4280 O O . PHE A 1 538 ? 5.969 12.953 29.75 1 96.88 538 PHE A O 1
ATOM 4287 N N . VAL A 1 539 ? 5.895 13.977 27.719 1 96.69 539 VAL A N 1
ATOM 4288 C CA . VAL A 1 539 ? 4.859 13.086 27.203 1 96.69 539 VAL A CA 1
ATOM 4289 C C . VAL A 1 539 ? 5.504 11.883 26.516 1 96.69 539 VAL A C 1
ATOM 4291 O O . VAL A 1 539 ? 6.227 12.047 25.531 1 96.69 539 VAL A O 1
ATOM 4294 N N . VAL A 1 540 ? 5.219 10.727 27.031 1 96.88 540 VAL A N 1
ATOM 4295 C CA . VAL A 1 540 ? 5.727 9.469 26.469 1 96.88 540 VAL A CA 1
ATOM 4296 C C . VAL A 1 540 ? 4.758 8.945 25.422 1 96.88 540 VAL A C 1
ATOM 4298 O O . VAL A 1 540 ? 3.545 8.914 25.641 1 96.88 540 VAL A O 1
ATOM 4301 N N . PRO A 1 541 ? 5.336 8.594 24.25 1 96.19 541 PRO A N 1
ATOM 4302 C CA . PRO A 1 541 ? 4.453 8.062 23.203 1 96.19 541 PRO A CA 1
ATOM 4303 C C . PRO A 1 541 ? 3.816 6.73 23.594 1 96.19 541 PRO A C 1
ATOM 4305 O O . PRO A 1 541 ? 4.41 5.957 24.344 1 96.19 541 PRO A O 1
ATOM 4308 N N . GLY A 1 542 ? 2.602 6.535 23.047 1 92 542 GLY A N 1
ATOM 4309 C CA . GLY A 1 542 ? 1.911 5.289 23.328 1 92 542 GLY A CA 1
ATOM 4310 C C . GLY A 1 542 ? 2.68 4.062 22.875 1 92 542 GLY A C 1
ATOM 4311 O O . GLY A 1 542 ? 2.631 3.014 23.516 1 92 542 GLY A O 1
ATOM 4312 N N . ASN A 1 543 ? 3.277 4.148 21.75 1 93.94 543 ASN A N 1
ATOM 4313 C CA . ASN A 1 543 ? 4.152 3.107 21.219 1 93.94 543 ASN A CA 1
ATOM 4314 C C . ASN A 1 543 ? 5.59 3.596 21.094 1 93.94 543 ASN A C 1
ATOM 4316 O O . ASN A 1 543 ? 5.988 4.094 20.031 1 93.94 543 ASN A O 1
ATOM 4320 N N . ALA A 1 544 ? 6.359 3.342 22.078 1 93.5 544 ALA A N 1
ATOM 4321 C CA . ALA A 1 544 ? 7.715 3.875 22.172 1 93.5 544 ALA A CA 1
ATOM 4322 C C . ALA A 1 544 ? 8.625 3.244 21.125 1 93.5 544 ALA A C 1
ATOM 4324 O O . ALA A 1 544 ? 9.539 3.896 20.625 1 93.5 544 ALA A O 1
ATOM 4325 N N . LYS A 1 545 ? 8.375 2.053 20.766 1 92.44 545 LYS A N 1
ATOM 4326 C CA . LYS A 1 545 ? 9.227 1.346 19.812 1 92.44 545 LYS A CA 1
ATOM 4327 C C . LYS A 1 545 ? 9.172 2.004 18.438 1 92.44 545 LYS A C 1
ATOM 4329 O O . LYS A 1 545 ? 10.18 2.053 17.719 1 92.44 545 LYS A O 1
ATOM 4334 N N . GLN A 1 546 ? 8.039 2.559 18.141 1 93.94 546 GLN A N 1
ATOM 4335 C CA . GLN A 1 546 ? 7.828 3.172 16.844 1 93.94 546 GLN A CA 1
ATOM 4336 C C . GLN A 1 546 ? 8.469 4.555 16.766 1 93.94 546 GLN A C 1
ATOM 4338 O O . GLN A 1 546 ? 8.656 5.105 15.68 1 93.94 546 GLN A O 1
ATOM 4343 N N . MET A 1 547 ? 8.773 5.098 17.953 1 96.19 547 MET A N 1
ATOM 4344 C CA . MET A 1 547 ? 9.273 6.465 18 1 96.19 547 MET A CA 1
ATOM 4345 C C . MET A 1 547 ? 10.758 6.488 18.359 1 96.19 547 MET A C 1
ATOM 4347 O O . MET A 1 547 ? 11.242 7.465 18.938 1 96.19 547 MET A O 1
ATOM 4351 N N . LYS A 1 548 ? 11.43 5.41 18.094 1 95.12 548 LYS A N 1
ATOM 4352 C CA . LYS A 1 548 ? 12.852 5.344 18.422 1 95.12 548 LYS A CA 1
ATOM 4353 C C . LYS A 1 548 ? 13.703 5.73 17.219 1 95.12 548 LYS A C 1
ATOM 4355 O O . LYS A 1 548 ? 13.352 5.422 16.078 1 95.12 548 LYS A O 1
ATOM 4360 N N . PHE A 1 549 ? 14.68 6.473 17.484 1 92.12 549 PHE A N 1
ATOM 4361 C CA . PHE A 1 549 ? 15.656 6.887 16.484 1 92.12 549 PHE A CA 1
ATOM 4362 C C . PHE A 1 549 ? 17.062 6.477 16.891 1 92.12 549 PHE A C 1
ATOM 4364 O O . PHE A 1 549 ? 17.422 6.555 18.062 1 92.12 549 PHE A O 1
ATOM 4371 N N . MET B 1 1 ? -24.859 2.455 2.809 1 44.25 1 MET B N 1
ATOM 4372 C CA . MET B 1 1 ? -25.969 1.697 3.375 1 44.25 1 MET B CA 1
ATOM 4373 C C . MET B 1 1 ? -26.281 0.463 2.529 1 44.25 1 MET B C 1
ATOM 4375 O O . MET B 1 1 ? -26.156 0.5 1.305 1 44.25 1 MET B O 1
ATOM 4379 N N . ALA B 1 2 ? -26.281 -0.583 3.215 1 49.62 2 ALA B N 1
ATOM 4380 C CA . ALA B 1 2 ? -26.672 -1.863 2.629 1 49.62 2 ALA B CA 1
ATOM 4381 C C . ALA B 1 2 ? -27.969 -1.733 1.846 1 49.62 2 ALA B C 1
ATOM 4383 O O . ALA B 1 2 ? -28.922 -1.111 2.314 1 49.62 2 ALA B O 1
ATOM 4384 N N . ASN B 1 3 ? -27.859 -1.815 0.478 1 63.19 3 ASN B N 1
ATOM 4385 C CA . ASN B 1 3 ? -29.047 -1.777 -0.372 1 63.19 3 ASN B CA 1
ATOM 4386 C C . ASN B 1 3 ? -30.078 -2.809 0.067 1 63.19 3 ASN B C 1
ATOM 4388 O O . ASN B 1 3 ? -29.734 -3.793 0.726 1 63.19 3 ASN B O 1
ATOM 4392 N N . SER B 1 4 ? -31.344 -2.438 0.049 1 61.78 4 SER B N 1
ATOM 4393 C CA . SER B 1 4 ? -32.5 -3.236 0.437 1 61.78 4 SER B CA 1
ATOM 4394 C C . SER B 1 4 ? -32.531 -4.574 -0.294 1 61.78 4 SER B C 1
ATOM 4396 O O . SER B 1 4 ? -31.938 -4.707 -1.374 1 61.78 4 SER B O 1
ATOM 4398 N N . GLY B 1 5 ? -32.625 -5.742 0.455 1 64.31 5 GLY B N 1
ATOM 4399 C CA . GLY B 1 5 ? -32.781 -7.137 0.065 1 64.31 5 GLY B CA 1
ATOM 4400 C C . GLY B 1 5 ? -33.625 -7.32 -1.173 1 64.31 5 GLY B C 1
ATOM 4401 O O . GLY B 1 5 ? -33.781 -8.438 -1.676 1 64.31 5 GLY B O 1
ATOM 4402 N N . ASN B 1 6 ? -34.031 -6.168 -1.871 1 77.5 6 ASN B N 1
ATOM 4403 C CA . ASN B 1 6 ? -34.938 -6.266 -2.998 1 77.5 6 ASN B CA 1
ATOM 4404 C C . ASN B 1 6 ? -34.188 -6.48 -4.312 1 77.5 6 ASN B C 1
ATOM 4406 O O . ASN B 1 6 ? -33 -6.246 -4.395 1 77.5 6 ASN B O 1
ATOM 4410 N N . THR B 1 7 ? -35 -7.051 -5.262 1 88.44 7 THR B N 1
ATOM 4411 C CA . THR B 1 7 ? -34.469 -7.332 -6.594 1 88.44 7 THR B CA 1
ATOM 4412 C C . THR B 1 7 ? -34.188 -6.035 -7.352 1 88.44 7 THR B C 1
ATOM 4414 O O . THR B 1 7 ? -35.062 -5.148 -7.41 1 88.44 7 THR B O 1
ATOM 4417 N N . ARG B 1 8 ? -33 -5.863 -7.836 1 92.75 8 ARG B N 1
ATOM 4418 C CA . ARG B 1 8 ? -32.562 -4.703 -8.617 1 92.75 8 ARG B CA 1
ATOM 4419 C C . ARG B 1 8 ? -32.125 -5.117 -10.023 1 92.75 8 ARG B C 1
ATOM 4421 O O . ARG B 1 8 ? -31.547 -6.188 -10.203 1 92.75 8 ARG B O 1
ATOM 4428 N N . ILE B 1 9 ? -32.5 -4.289 -11.008 1 92.62 9 ILE B N 1
ATOM 4429 C CA . ILE B 1 9 ? -32.125 -4.543 -12.391 1 92.62 9 ILE B CA 1
ATOM 4430 C C . ILE B 1 9 ? -31.234 -3.412 -12.898 1 92.62 9 ILE B C 1
ATOM 4432 O O . ILE B 1 9 ? -31.594 -2.236 -12.789 1 92.62 9 ILE B O 1
ATOM 4436 N N . TYR B 1 10 ? -30.109 -3.781 -13.367 1 94.25 10 TYR B N 1
ATOM 4437 C CA . TYR B 1 10 ? -29.156 -2.807 -13.898 1 94.25 10 TYR B CA 1
ATOM 4438 C C . TYR B 1 10 ? -29.016 -2.955 -15.414 1 94.25 10 TYR B C 1
ATOM 4440 O O . TYR B 1 10 ? -28.828 -4.062 -15.922 1 94.25 10 TYR B O 1
ATOM 4448 N N . HIS B 1 11 ? -29.172 -1.877 -16.125 1 94.12 11 HIS B N 1
ATOM 4449 C CA . HIS B 1 11 ? -28.875 -1.828 -17.547 1 94.12 11 HIS B CA 1
ATOM 4450 C C . HIS B 1 11 ? -27.516 -1.194 -17.812 1 94.12 11 HIS B C 1
ATOM 4452 O O . HIS B 1 11 ? -27.375 0.026 -17.719 1 94.12 11 HIS B O 1
ATOM 4458 N N . LEU B 1 12 ? -26.578 -2.043 -18.109 1 95.19 12 LEU B N 1
ATOM 4459 C CA . LEU B 1 12 ? -25.219 -1.566 -18.328 1 95.19 12 LEU B CA 1
ATOM 4460 C C . LEU B 1 12 ? -24.953 -1.305 -19.797 1 95.19 12 LEU B C 1
ATOM 4462 O O . LEU B 1 12 ? -25.281 -2.139 -20.656 1 95.19 12 LEU B O 1
ATOM 4466 N N . LYS B 1 13 ? -24.375 -0.16 -20.109 1 93.94 13 LYS B N 1
ATOM 4467 C CA . LYS B 1 13 ? -23.906 0.139 -21.453 1 93.94 13 LYS B CA 1
ATOM 4468 C C . LYS B 1 13 ? -22.578 -0.561 -21.75 1 93.94 13 LYS B C 1
ATOM 4470 O O . LYS B 1 13 ? -21.953 -1.129 -20.859 1 93.94 13 LYS B O 1
ATOM 4475 N N . ALA B 1 14 ? -22.25 -0.562 -23.016 1 93.44 14 ALA B N 1
ATOM 4476 C CA . ALA B 1 14 ? -21 -1.193 -23.422 1 93.44 14 ALA B CA 1
ATOM 4477 C C . ALA B 1 14 ? -19.797 -0.558 -22.703 1 93.44 14 ALA B C 1
ATOM 4479 O O . ALA B 1 14 ? -19.766 0.66 -22.516 1 93.44 14 ALA B O 1
ATOM 4480 N N . PHE B 1 15 ? -18.844 -1.378 -22.344 1 93.62 15 PHE B N 1
ATOM 4481 C CA . PHE B 1 15 ? -17.562 -0.994 -21.75 1 93.62 15 PHE B CA 1
ATOM 4482 C C . PHE B 1 15 ? -17.75 -0.414 -20.359 1 93.62 15 PHE B C 1
ATOM 4484 O O . PHE B 1 15 ? -16.984 0.455 -19.938 1 93.62 15 PHE B O 1
ATOM 4491 N N . ARG B 1 16 ? -18.812 -0.881 -19.672 1 94.69 16 ARG B N 1
ATOM 4492 C CA . ARG B 1 16 ? -19.047 -0.502 -18.281 1 94.69 16 ARG B CA 1
ATOM 4493 C C . ARG B 1 16 ? -19.031 -1.724 -17.375 1 94.69 16 ARG B C 1
ATOM 4495 O O . ARG B 1 16 ? -19.031 -2.861 -17.844 1 94.69 16 ARG B O 1
ATOM 4502 N N . GLU B 1 17 ? -18.906 -1.42 -16.125 1 95.69 17 GLU B N 1
ATOM 4503 C CA . GLU B 1 17 ? -18.906 -2.525 -15.172 1 95.69 17 GLU B CA 1
ATOM 4504 C C . GLU B 1 17 ? -19.734 -2.186 -13.93 1 95.69 17 GLU B C 1
ATOM 4506 O O . GLU B 1 17 ? -19.859 -1.015 -13.57 1 95.69 17 GLU B O 1
ATOM 4511 N N . LEU B 1 18 ? -20.375 -3.191 -13.438 1 96.69 18 LEU B N 1
ATOM 4512 C CA . LEU B 1 18 ? -21.078 -3.104 -12.164 1 96.69 18 LEU B CA 1
ATOM 4513 C C . LEU B 1 18 ? -20.219 -3.682 -11.039 1 96.69 18 LEU B C 1
ATOM 4515 O O . LEU B 1 18 ? -19.938 -4.883 -11.023 1 96.69 18 LEU B O 1
ATOM 4519 N N . ARG B 1 19 ? -19.797 -2.793 -10.18 1 95.69 19 ARG B N 1
ATOM 4520 C CA . ARG B 1 19 ? -18.938 -3.195 -9.062 1 95.69 19 ARG B CA 1
ATOM 4521 C C . ARG B 1 19 ? -19.766 -3.527 -7.828 1 95.69 19 ARG B C 1
ATOM 4523 O O . ARG B 1 19 ? -20.625 -2.75 -7.43 1 95.69 19 ARG B O 1
ATOM 4530 N N . ILE B 1 20 ? -19.516 -4.699 -7.258 1 95.31 20 ILE B N 1
ATOM 4531 C CA . ILE B 1 20 ? -20.328 -5.188 -6.16 1 95.31 20 ILE B CA 1
ATOM 4532 C C . ILE B 1 20 ? -19.438 -5.594 -4.988 1 95.31 20 ILE B C 1
ATOM 4534 O O . ILE B 1 20 ? -18.438 -6.293 -5.176 1 95.31 20 ILE B O 1
ATOM 4538 N N . VAL B 1 21 ? -19.75 -5.105 -3.852 1 93.44 21 VAL B N 1
ATOM 4539 C CA . VAL B 1 21 ? -19.156 -5.531 -2.592 1 93.44 21 VAL B CA 1
ATOM 4540 C C . VAL B 1 21 ? -20.219 -6.133 -1.686 1 93.44 21 VAL B C 1
ATOM 4542 O O . VAL B 1 21 ? -21.188 -5.457 -1.325 1 93.44 21 VAL B O 1
ATOM 4545 N N . THR B 1 22 ? -20.078 -7.402 -1.371 1 92.69 22 THR B N 1
ATOM 4546 C CA . THR B 1 22 ? -21.078 -8.07 -0.542 1 92.69 22 THR B CA 1
ATOM 4547 C C . THR B 1 22 ? -20.859 -7.75 0.933 1 92.69 22 THR B C 1
ATOM 4549 O O . THR B 1 22 ? -19.906 -7.051 1.287 1 92.69 22 THR B O 1
ATOM 4552 N N . LEU B 1 23 ? -21.734 -8.234 1.712 1 88.62 23 LEU B N 1
ATOM 4553 C CA . LEU B 1 23 ? -21.688 -7.938 3.141 1 88.62 23 LEU B CA 1
ATOM 4554 C C . LEU B 1 23 ? -20.438 -8.531 3.783 1 88.62 23 LEU B C 1
ATOM 4556 O O . LEU B 1 23 ? -19.922 -9.555 3.318 1 88.62 23 LEU B O 1
ATOM 4560 N N . GLU B 1 24 ? -19.953 -7.805 4.766 1 83.62 24 GLU B N 1
ATOM 4561 C CA . GLU B 1 24 ? -18.766 -8.266 5.48 1 83.62 24 GLU B CA 1
ATOM 4562 C C . GLU B 1 24 ? -19.141 -9.055 6.73 1 83.62 24 GLU B C 1
ATOM 4564 O O . GLU B 1 24 ? -20.016 -8.633 7.5 1 83.62 24 GLU B O 1
ATOM 4569 N N . LYS B 1 25 ? -18.766 -10.281 6.805 1 76.69 25 LYS B N 1
ATOM 4570 C CA . LYS B 1 25 ? -18.984 -11.102 7.992 1 76.69 25 LYS B CA 1
ATOM 4571 C C . LYS B 1 25 ? -17.672 -11.656 8.539 1 76.69 25 LYS B C 1
ATOM 4573 O O . LYS B 1 25 ? -16.828 -12.117 7.777 1 76.69 25 LYS B O 1
ATOM 4578 N N . TYR B 1 26 ? -17.281 -11.18 9.695 1 61.78 26 TYR B N 1
ATOM 4579 C CA . TYR B 1 26 ? -16.031 -11.641 10.289 1 61.78 26 TYR B CA 1
ATOM 4580 C C . TYR B 1 26 ? -16.188 -13.047 10.859 1 61.78 26 TYR B C 1
ATOM 4582 O O . TYR B 1 26 ? -15.195 -13.672 11.25 1 61.78 26 TYR B O 1
ATOM 4590 N N . THR B 1 27 ? -17.453 -13.539 11 1 54.81 27 THR B N 1
ATOM 4591 C CA . THR B 1 27 ? -17.594 -14.805 11.695 1 54.81 27 THR B CA 1
ATOM 4592 C C . THR B 1 27 ? -17.203 -15.969 10.789 1 54.81 27 THR B C 1
ATOM 4594 O O . THR B 1 27 ? -17.094 -15.805 9.57 1 54.81 27 THR B O 1
ATOM 4597 N N . LYS B 1 28 ? -17.109 -17.141 11.438 1 53.75 28 LYS B N 1
ATOM 4598 C CA . LYS B 1 28 ? -16.703 -18.453 10.945 1 53.75 28 LYS B CA 1
ATOM 4599 C C . LYS B 1 28 ? -17.375 -18.766 9.609 1 53.75 28 LYS B C 1
ATOM 4601 O O . LYS B 1 28 ? -18.531 -18.391 9.391 1 53.75 28 LYS B O 1
ATOM 4606 N N . PHE B 1 29 ? -16.5 -18.875 8.484 1 50.62 29 PHE B N 1
ATOM 4607 C CA . PHE B 1 29 ? -16.922 -19.344 7.164 1 50.62 29 PHE B CA 1
ATOM 4608 C C . PHE B 1 29 ? -18.125 -20.266 7.27 1 50.62 29 PHE B C 1
ATOM 4610 O O . PHE B 1 29 ? -18.016 -21.484 7.07 1 50.62 29 PHE B O 1
ATOM 4617 N N . GLU B 1 30 ? -18.766 -20.328 8.477 1 48.78 30 GLU B N 1
ATOM 4618 C CA . GLU B 1 30 ? -19.859 -21.281 8.57 1 48.78 30 GLU B CA 1
ATOM 4619 C C . GLU B 1 30 ? -20.844 -21.109 7.426 1 48.78 30 GLU B C 1
ATOM 4621 O O . GLU B 1 30 ? -20.75 -20.156 6.652 1 48.78 30 GLU B O 1
ATOM 4626 N N . GLU B 1 31 ? -21.984 -21.828 7.59 1 51.97 31 GLU B N 1
ATOM 4627 C CA . GLU B 1 31 ? -23.125 -22.109 6.719 1 51.97 31 GLU B CA 1
ATOM 4628 C C . GLU B 1 31 ? -23.766 -20.812 6.199 1 51.97 31 GLU B C 1
ATOM 4630 O O . GLU B 1 31 ? -24.297 -20.016 6.977 1 51.97 31 GLU B O 1
ATOM 4635 N N . GLU B 1 32 ? -23.062 -20.234 5.211 1 56.28 32 GLU B N 1
ATOM 4636 C CA . GLU B 1 32 ? -23.656 -19.078 4.543 1 56.28 32 GLU B CA 1
ATOM 4637 C C . GLU B 1 32 ? -25.172 -19.234 4.418 1 56.28 32 GLU B C 1
ATOM 4639 O O . GLU B 1 32 ? -25.656 -20.219 3.869 1 56.28 32 GLU B O 1
ATOM 4644 N N . ASP B 1 33 ? -25.844 -18.594 5.324 1 61.94 33 ASP B N 1
ATOM 4645 C CA . ASP B 1 33 ? -27.297 -18.547 5.203 1 61.94 33 ASP B CA 1
ATOM 4646 C C . ASP B 1 33 ? -27.703 -18.047 3.818 1 61.94 33 ASP B C 1
ATOM 4648 O O . ASP B 1 33 ? -27.141 -17.078 3.307 1 61.94 33 ASP B O 1
ATOM 4652 N N . GLU B 1 34 ? -28.359 -18.891 3.102 1 64.19 34 GLU B N 1
ATOM 4653 C CA . GLU B 1 34 ? -28.891 -18.594 1.773 1 64.19 34 GLU B CA 1
ATOM 4654 C C . GLU B 1 34 ? -29.422 -17.156 1.688 1 64.19 34 GLU B C 1
ATOM 4656 O O . GLU B 1 34 ? -29.344 -16.531 0.631 1 64.19 34 GLU B O 1
ATOM 4661 N N . GLU B 1 35 ? -29.734 -16.672 2.869 1 66.62 35 GLU B N 1
ATOM 4662 C CA . GLU B 1 35 ? -30.344 -15.336 2.846 1 66.62 35 GLU B CA 1
ATOM 4663 C C . GLU B 1 35 ? -29.266 -14.25 2.738 1 66.62 35 GLU B C 1
ATOM 4665 O O . GLU B 1 35 ? -29.562 -13.125 2.314 1 66.62 35 GLU B O 1
ATOM 4670 N N . GLU B 1 36 ? -28.109 -14.648 2.951 1 78.5 36 GLU B N 1
ATOM 4671 C CA . GLU B 1 36 ? -27.062 -13.625 2.965 1 78.5 36 GLU B CA 1
ATOM 4672 C C . GLU B 1 36 ? -26.266 -13.625 1.658 1 78.5 36 GLU B C 1
ATOM 4674 O O . GLU B 1 36 ? -25.453 -12.742 1.425 1 78.5 36 GLU B O 1
ATOM 4679 N N . CYS B 1 37 ? -26.688 -14.492 0.794 1 85.19 37 CYS B N 1
ATOM 4680 C CA . CYS B 1 37 ? -25.969 -14.594 -0.476 1 85.19 37 CYS B CA 1
ATOM 4681 C C . CYS B 1 37 ? -26.562 -13.641 -1.506 1 85.19 37 CYS B C 1
ATOM 4683 O O . CYS B 1 37 ? -27.766 -13.352 -1.479 1 85.19 37 CYS B O 1
ATOM 4685 N N . VAL B 1 38 ? -25.703 -13.047 -2.26 1 92.06 38 VAL B N 1
ATOM 4686 C CA . VAL B 1 38 ? -26.109 -12.195 -3.373 1 92.06 38 VAL B CA 1
ATOM 4687 C C . VAL B 1 38 ? -26.234 -13.031 -4.645 1 92.06 38 VAL B C 1
ATOM 4689 O O . VAL B 1 38 ? -25.328 -13.797 -4.98 1 92.06 38 VAL B O 1
ATOM 4692 N N . LYS B 1 39 ? -27.406 -12.984 -5.242 1 94.31 39 LYS B N 1
ATOM 4693 C CA . LYS B 1 39 ? -27.656 -13.727 -6.477 1 94.31 39 LYS B CA 1
ATOM 4694 C C . LYS B 1 39 ? -27.594 -12.805 -7.691 1 94.31 39 LYS B C 1
ATOM 4696 O O . LYS B 1 39 ? -28.203 -11.734 -7.688 1 94.31 39 LYS B O 1
ATOM 4701 N N . VAL B 1 40 ? -26.812 -13.195 -8.625 1 95.94 40 VAL B N 1
ATOM 4702 C CA . VAL B 1 40 ? -26.641 -12.406 -9.836 1 95.94 40 VAL B CA 1
ATOM 4703 C C . VAL B 1 40 ? -27.078 -13.219 -11.055 1 95.94 40 VAL B C 1
ATOM 4705 O O . VAL B 1 40 ? -26.781 -14.414 -11.156 1 95.94 40 VAL B O 1
ATOM 4708 N N . ARG B 1 41 ? -27.859 -12.562 -11.953 1 95.56 41 ARG B N 1
ATOM 4709 C CA . ARG B 1 41 ? -28.344 -13.219 -13.164 1 95.56 41 ARG B CA 1
ATOM 4710 C C . ARG B 1 41 ? -28.219 -12.289 -14.375 1 95.56 41 ARG B C 1
ATOM 4712 O O . ARG B 1 41 ? -28.594 -11.117 -14.305 1 95.56 41 ARG B O 1
ATOM 4719 N N . LEU B 1 42 ? -27.609 -12.852 -15.367 1 95.75 42 LEU B N 1
ATOM 4720 C CA . LEU B 1 42 ? -27.594 -12.148 -16.641 1 95.75 42 LEU B CA 1
ATOM 4721 C C . LEU B 1 42 ? -28.875 -12.391 -17.422 1 95.75 42 LEU B C 1
ATOM 4723 O O . LEU B 1 42 ? -29.219 -13.531 -17.719 1 95.75 42 LEU B O 1
ATOM 4727 N N . LEU B 1 43 ? -29.547 -11.305 -17.75 1 93.62 43 LEU B N 1
ATOM 4728 C CA . LEU B 1 43 ? -30.828 -11.43 -18.438 1 93.62 43 LEU B CA 1
ATOM 4729 C C . LEU B 1 43 ? -30.641 -11.367 -19.953 1 93.62 43 LEU B C 1
ATOM 4731 O O . LEU B 1 43 ? -29.719 -10.703 -20.438 1 93.62 43 LEU B O 1
ATOM 4735 N N . PRO B 1 44 ? -31.547 -12 -20.688 1 87.75 44 PRO B N 1
ATOM 4736 C CA . PRO B 1 44 ? -31.469 -11.93 -22.156 1 87.75 44 PRO B CA 1
ATOM 4737 C C . PRO B 1 44 ? -31.859 -10.562 -22.703 1 87.75 44 PRO B C 1
ATOM 4739 O O . PRO B 1 44 ? -32.562 -9.805 -22.031 1 87.75 44 PRO B O 1
ATOM 4742 N N . SER B 1 45 ? -31.188 -9.82 -23.672 1 74.62 45 SER B N 1
ATOM 4743 C CA . SER B 1 45 ? -31.375 -8.492 -24.266 1 74.62 45 SER B CA 1
ATOM 4744 C C . SER B 1 45 ? -32.844 -8.195 -24.5 1 74.62 45 SER B C 1
ATOM 4746 O O . SER B 1 45 ? -33.281 -7.043 -24.422 1 74.62 45 SER B O 1
ATOM 4748 N N . GLY B 1 46 ? -33.688 -9.141 -24.641 1 59.25 46 GLY B N 1
ATOM 4749 C CA . GLY B 1 46 ? -35.094 -8.969 -24.984 1 59.25 46 GLY B CA 1
ATOM 4750 C C . GLY B 1 46 ? -36.031 -9.039 -23.766 1 59.25 46 GLY B C 1
ATOM 4751 O O . GLY B 1 46 ? -37.25 -8.898 -23.906 1 59.25 46 GLY B O 1
ATOM 4752 N N . SER B 1 47 ? -35.562 -9.406 -22.75 1 50.28 47 SER B N 1
ATOM 4753 C CA . SER B 1 47 ? -36.531 -9.586 -21.656 1 50.28 47 SER B CA 1
ATOM 4754 C C . SER B 1 47 ? -36.938 -8.242 -21.062 1 50.28 47 SER B C 1
ATOM 4756 O O . SER B 1 47 ? -36.531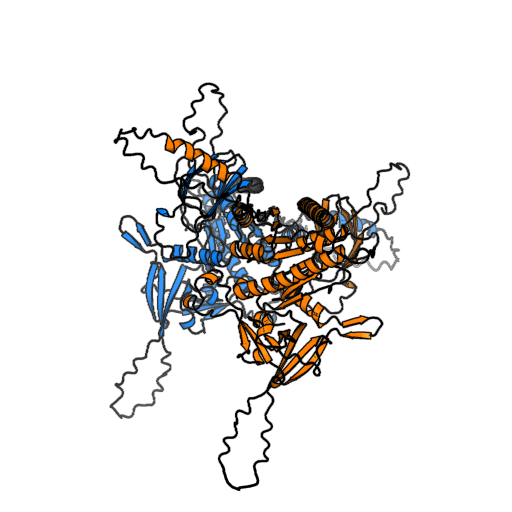 -7.918 -19.938 1 50.28 47 SER B O 1
ATOM 4758 N N . GLY B 1 48 ? -37.094 -7.188 -21.719 1 42.25 48 GLY B N 1
ATOM 4759 C CA . GLY B 1 48 ? -37.844 -6.074 -21.172 1 42.25 48 GLY B CA 1
ATOM 4760 C C . GLY B 1 48 ? -39.156 -6.5 -20.516 1 42.25 48 GLY B C 1
ATOM 4761 O O . GLY B 1 48 ? -39.781 -7.461 -20.953 1 42.25 48 GLY B O 1
ATOM 4762 N N . VAL B 1 49 ? -39.5 -6.262 -19.344 1 38.72 49 VAL B N 1
ATOM 4763 C CA . VAL B 1 49 ? -40.906 -6.312 -18.891 1 38.72 49 VAL B CA 1
ATOM 4764 C C . VAL B 1 49 ? -41.812 -5.953 -20.047 1 38.72 49 VAL B C 1
ATOM 4766 O O . VAL B 1 49 ? -41.375 -5.395 -21.047 1 38.72 49 VAL B O 1
ATOM 4769 N N . GLY B 1 50 ? -43.375 -5.715 -19.844 1 33.97 50 GLY B N 1
ATOM 4770 C CA . GLY B 1 50 ? -44.625 -5.562 -20.562 1 33.97 50 GLY B CA 1
ATOM 4771 C C . GLY B 1 50 ? -44.594 -4.48 -21.625 1 33.97 50 GLY B C 1
ATOM 4772 O O . GLY B 1 50 ? -45.594 -4.152 -22.219 1 33.97 50 GLY B O 1
ATOM 4773 N N . HIS B 1 51 ? -44.031 -3.336 -21.703 1 31.22 51 HIS B N 1
ATOM 4774 C CA . HIS B 1 51 ? -44.719 -2.605 -22.781 1 31.22 51 HIS B CA 1
ATOM 4775 C C . HIS B 1 51 ? -44.375 -3.217 -24.141 1 31.22 51 HIS B C 1
ATOM 4777 O O . HIS B 1 51 ? -43.219 -3.254 -24.547 1 31.22 51 HIS B O 1
ATOM 4783 N N . LYS B 1 52 ? -45.344 -4.152 -24.656 1 31.19 52 LYS B N 1
ATOM 4784 C CA . LYS B 1 52 ? -45.531 -4.617 -26.016 1 31.19 52 LYS B CA 1
ATOM 4785 C C . LYS B 1 52 ? -45.406 -3.467 -27.016 1 31.19 52 LYS B C 1
ATOM 4787 O O . LYS B 1 52 ? -46.375 -2.807 -27.344 1 31.19 52 LYS B O 1
ATOM 4792 N N . ASN B 1 53 ? -44.719 -2.391 -26.984 1 29.89 53 ASN B N 1
ATOM 4793 C CA . ASN B 1 53 ? -44.906 -1.698 -28.25 1 29.89 53 ASN B CA 1
ATOM 4794 C C . ASN B 1 53 ? -44.562 -2.594 -29.438 1 29.89 53 ASN B C 1
ATOM 4796 O O . ASN B 1 53 ? -43.531 -3.26 -29.422 1 29.89 53 ASN B O 1
ATOM 4800 N N . GLU B 1 54 ? -45.562 -3.088 -30.344 1 30.25 54 GLU B N 1
ATOM 4801 C CA . GLU B 1 54 ? -45.719 -3.785 -31.625 1 30.25 54 GLU B CA 1
ATOM 4802 C C . GLU B 1 54 ? -44.531 -3.506 -32.531 1 30.25 54 GLU B C 1
ATOM 4804 O O . GLU B 1 54 ? -44.094 -4.387 -33.281 1 30.25 54 GLU B O 1
ATOM 4809 N N . HIS B 1 55 ? -44.531 -2.219 -33.219 1 29.94 55 HIS B N 1
ATOM 4810 C CA . HIS B 1 55 ? -44.125 -2.09 -34.625 1 29.94 55 HIS B CA 1
ATOM 4811 C C . HIS B 1 55 ? -42.656 -2.473 -34.781 1 29.94 55 HIS B C 1
ATOM 4813 O O . HIS B 1 55 ? -42.312 -3.129 -35.781 1 29.94 55 HIS B O 1
ATOM 4819 N N . ASN B 1 56 ? -41.781 -1.443 -34.531 1 29.62 56 ASN B N 1
ATOM 4820 C CA . ASN B 1 56 ? -40.562 -1.452 -35.344 1 29.62 56 ASN B CA 1
ATOM 4821 C C . ASN B 1 56 ? -39.656 -2.648 -35 1 29.62 56 ASN B C 1
ATOM 4823 O O . ASN B 1 56 ? -39.188 -2.775 -33.875 1 29.62 56 ASN B O 1
ATOM 4827 N N . SER B 1 57 ? -39.875 -3.852 -35.594 1 32.78 57 SER B N 1
ATOM 4828 C CA . SER B 1 57 ? -39.031 -5.012 -35.906 1 32.78 57 SER B CA 1
ATOM 4829 C C . SER B 1 57 ? -37.625 -4.594 -36.219 1 32.78 57 SER B C 1
ATOM 4831 O O . SER B 1 57 ? -36.906 -5.285 -36.938 1 32.78 57 SER B O 1
ATOM 4833 N N . SER B 1 58 ? -37.344 -3.287 -36.375 1 32.41 58 SER B N 1
ATOM 4834 C CA . SER B 1 58 ? -35.969 -3.129 -36.812 1 32.41 58 SER B CA 1
ATOM 4835 C C . SER B 1 58 ? -35.031 -4.082 -36.094 1 32.41 58 SER B C 1
ATOM 4837 O O . SER B 1 58 ? -35.219 -4.348 -34.906 1 32.41 58 SER B O 1
ATOM 4839 N N . SER B 1 59 ? -34.5 -5.129 -36.875 1 33.84 59 SER B N 1
ATOM 4840 C CA . SER B 1 59 ? -33.344 -6.012 -36.781 1 33.84 59 SER B CA 1
ATOM 4841 C C . SER B 1 59 ? -32.25 -5.398 -35.938 1 33.84 59 SER B C 1
ATOM 4843 O O . SER B 1 59 ? -31.234 -4.938 -36.469 1 33.84 59 SER B O 1
ATOM 4845 N N . SER B 1 60 ? -32.531 -4.457 -35.219 1 36.72 60 SER B N 1
ATOM 4846 C CA . SER B 1 60 ? -31.312 -4.051 -34.5 1 36.72 60 SER B CA 1
ATOM 4847 C C . SER B 1 60 ? -30.484 -5.258 -34.094 1 36.72 60 SER B C 1
ATOM 4849 O O . SER B 1 60 ? -30.984 -6.176 -33.438 1 36.72 60 SER B O 1
ATOM 4851 N N . GLY B 1 61 ? -29.719 -5.875 -35.031 1 40.94 61 GLY B N 1
ATOM 4852 C CA . GLY B 1 61 ? -28.672 -6.875 -34.969 1 40.94 61 GLY B CA 1
ATOM 4853 C C . GLY B 1 61 ? -28.172 -7.109 -33.531 1 40.94 61 GLY B C 1
ATOM 4854 O O . GLY B 1 61 ? -27.266 -6.43 -33.062 1 40.94 61 GLY B O 1
ATOM 4855 N N . GLY B 1 62 ? -28.906 -7.465 -32.625 1 46.25 62 GLY B N 1
ATOM 4856 C CA . GLY B 1 62 ? -28.797 -7.656 -31.203 1 46.25 62 GLY B CA 1
ATOM 4857 C C . GLY B 1 62 ? -27.531 -8.391 -30.781 1 46.25 62 GLY B C 1
ATOM 4858 O O . GLY B 1 62 ? -27.469 -9.617 -30.875 1 46.25 62 GLY B O 1
ATOM 4859 N N . PHE B 1 63 ? -26.453 -7.941 -31.062 1 55.19 63 PHE B N 1
ATOM 4860 C CA . PHE B 1 63 ? -25.281 -8.578 -30.5 1 55.19 63 PHE B CA 1
ATOM 4861 C C . PHE B 1 63 ? -25.578 -9.125 -29.109 1 55.19 63 PHE B C 1
ATOM 4863 O O . PHE B 1 63 ? -26.266 -8.477 -28.312 1 55.19 63 PHE B O 1
ATOM 4870 N N . PRO B 1 64 ? -25.562 -10.531 -28.984 1 66 64 PRO B N 1
ATOM 4871 C CA . PRO B 1 64 ? -25.797 -11.188 -27.688 1 66 64 PRO B CA 1
ATOM 4872 C C . PRO B 1 64 ? -25.109 -10.453 -26.531 1 66 64 PRO B C 1
ATOM 4874 O O . PRO B 1 64 ? -23.984 -9.984 -26.672 1 66 64 PRO B O 1
ATOM 4877 N N . SER B 1 65 ? -25.906 -10.023 -25.578 1 83.94 65 SER B N 1
ATOM 4878 C CA . SER B 1 65 ? -25.453 -9.383 -24.344 1 83.94 65 SER B CA 1
ATOM 4879 C C . SER B 1 65 ? -24.484 -10.289 -23.578 1 83.94 65 SER B C 1
ATOM 4881 O O . SER B 1 65 ? -24.812 -11.445 -23.281 1 83.94 65 SER B O 1
ATOM 4883 N N . THR B 1 66 ? -23.219 -9.969 -23.594 1 92.06 66 THR B N 1
ATOM 4884 C CA . THR B 1 66 ? -22.25 -10.766 -22.859 1 92.06 66 THR B CA 1
ATOM 4885 C C . THR B 1 66 ? -21.719 -9.992 -21.641 1 92.06 66 THR B C 1
ATOM 4887 O O . THR B 1 66 ? -21.734 -8.758 -21.641 1 92.06 66 THR B O 1
ATOM 4890 N N . ALA B 1 67 ? -21.5 -10.711 -20.578 1 96.62 67 ALA B N 1
ATOM 4891 C CA . ALA B 1 67 ? -20.906 -10.18 -19.359 1 96.62 67 ALA B CA 1
ATOM 4892 C C . ALA B 1 67 ? -19.891 -11.164 -18.766 1 96.62 67 ALA B C 1
ATOM 4894 O O . ALA B 1 67 ? -20 -12.375 -18.984 1 96.62 67 ALA B O 1
ATOM 4895 N N . GLU B 1 68 ? -18.969 -10.617 -18.141 1 97.06 68 GLU B N 1
ATOM 4896 C CA . GLU B 1 68 ? -17.953 -11.5 -17.578 1 97.06 68 GLU B CA 1
ATOM 4897 C C . GLU B 1 68 ? -17.516 -11.039 -16.203 1 97.06 68 GLU B C 1
ATOM 4899 O O . GLU B 1 68 ? -17.656 -9.859 -15.859 1 97.06 68 GLU B O 1
ATOM 4904 N N . ILE B 1 69 ? -17.047 -11.938 -15.398 1 97.12 69 ILE B N 1
ATOM 4905 C CA . ILE B 1 69 ? -16.391 -11.688 -14.117 1 97.12 69 ILE B CA 1
ATOM 4906 C C . ILE B 1 69 ? -14.953 -12.203 -14.164 1 97.12 69 ILE B C 1
ATOM 4908 O O . ILE B 1 69 ? -14.727 -13.414 -14.289 1 97.12 69 ILE B O 1
ATOM 4912 N N . PHE B 1 70 ? -14.016 -11.336 -14.07 1 96.5 70 PHE B N 1
ATOM 4913 C CA . PHE B 1 70 ? -12.594 -11.656 -14.141 1 96.5 70 PHE B CA 1
ATOM 4914 C C . PHE B 1 70 ? -12.289 -12.5 -15.367 1 96.5 70 PHE B C 1
ATOM 4916 O O . PHE B 1 70 ? -11.578 -13.5 -15.281 1 96.5 70 PHE B O 1
ATOM 4923 N N . GLY B 1 71 ? -12.867 -12.18 -16.438 1 95.81 71 GLY B N 1
ATOM 4924 C CA . GLY B 1 71 ? -12.562 -12.836 -17.703 1 95.81 71 GLY B CA 1
ATOM 4925 C C . GLY B 1 71 ? -13.43 -14.047 -17.984 1 95.81 71 GLY B C 1
ATOM 4926 O O . GLY B 1 71 ? -13.438 -14.578 -19.094 1 95.81 71 GLY B O 1
ATOM 4927 N N . ARG B 1 72 ? -14.148 -14.492 -17.031 1 95.25 72 ARG B N 1
ATOM 4928 C CA . ARG B 1 72 ? -15.055 -15.625 -17.219 1 95.25 72 ARG B CA 1
ATOM 4929 C C . ARG B 1 72 ? -16.438 -15.148 -17.641 1 95.25 72 ARG B C 1
ATOM 4931 O O . ARG B 1 72 ? -17.094 -14.391 -16.922 1 95.25 72 ARG B O 1
ATOM 4938 N N . GLU B 1 73 ? -16.906 -15.641 -18.656 1 95.25 73 GLU B N 1
ATOM 4939 C CA . GLU B 1 73 ? -18.203 -15.219 -19.203 1 95.25 73 GLU B CA 1
ATOM 4940 C C . GLU B 1 73 ? -19.359 -15.828 -18.422 1 95.25 73 GLU B C 1
ATOM 4942 O O . GLU B 1 73 ? -19.297 -17 -18.016 1 95.25 73 GLU B O 1
ATOM 4947 N N . LEU B 1 74 ? -20.344 -15.039 -18.297 1 95.94 74 LEU B N 1
ATOM 4948 C CA . LEU B 1 74 ? -21.531 -15.5 -17.594 1 95.94 74 LEU B CA 1
ATOM 4949 C C . LEU B 1 74 ? -22.516 -16.172 -18.562 1 95.94 74 LEU B C 1
ATOM 4951 O O . LEU B 1 74 ? -22.656 -15.727 -19.703 1 95.94 74 LEU B O 1
ATOM 4955 N N . ILE B 1 75 ? -23.172 -17.156 -18.047 1 94.94 75 ILE B N 1
ATOM 4956 C CA . ILE B 1 75 ? -24.203 -17.828 -18.828 1 94.94 75 ILE B CA 1
ATOM 4957 C C . ILE B 1 75 ? -25.531 -17.109 -18.641 1 94.94 75 ILE B C 1
ATOM 4959 O O . ILE B 1 75 ? -25.906 -16.734 -17.531 1 94.94 75 ILE B O 1
ATOM 4963 N N . ILE B 1 76 ? -26.203 -16.953 -19.703 1 93.88 76 ILE B N 1
ATOM 4964 C CA . ILE B 1 76 ? -27.484 -16.266 -19.703 1 93.88 76 ILE B CA 1
ATOM 4965 C C . ILE B 1 76 ? -28.5 -17.047 -18.875 1 93.88 76 ILE B C 1
ATOM 4967 O O . ILE B 1 76 ? -28.578 -18.266 -18.984 1 93.88 76 ILE B O 1
ATOM 4971 N N . ASP B 1 77 ? -29.141 -16.391 -17.984 1 92.19 77 ASP B N 1
ATOM 4972 C CA . ASP B 1 77 ? -30.266 -16.875 -17.188 1 92.19 77 ASP B CA 1
ATOM 4973 C C . ASP B 1 77 ? -29.797 -17.891 -16.141 1 92.19 77 ASP B C 1
ATOM 4975 O O . ASP B 1 77 ? -30.594 -18.688 -15.641 1 92.19 77 ASP B O 1
ATOM 4979 N N . LYS B 1 78 ? -28.516 -17.938 -16 1 94.62 78 LYS B N 1
ATOM 4980 C CA . LYS B 1 78 ? -27.984 -18.734 -14.898 1 94.62 78 LYS B CA 1
ATOM 4981 C C . LYS B 1 78 ? -27.797 -17.891 -13.648 1 94.62 78 LYS B C 1
ATOM 4983 O O . LYS B 1 78 ? -27.328 -16.75 -13.727 1 94.62 78 LYS B O 1
ATOM 4988 N N . GLU B 1 79 ? -28.203 -18.469 -12.562 1 94 79 GLU B N 1
ATOM 4989 C CA . GLU B 1 79 ? -28.062 -17.75 -11.297 1 94 79 GLU B CA 1
ATOM 4990 C C . GLU B 1 79 ? -26.734 -18.062 -10.633 1 94 79 GLU B C 1
ATOM 4992 O O . GLU B 1 79 ? -26.391 -19.234 -10.43 1 94 79 GLU B O 1
ATOM 4997 N N . TYR B 1 80 ? -26.016 -17.094 -10.375 1 94.75 80 TYR B N 1
ATOM 4998 C CA . TYR B 1 80 ? -24.75 -17.203 -9.664 1 94.75 80 TYR B CA 1
ATOM 4999 C C . TYR B 1 80 ? -24.875 -16.703 -8.234 1 94.75 80 TYR B C 1
ATOM 5001 O O . TYR B 1 80 ? -25.422 -15.617 -8 1 94.75 80 TYR B O 1
ATOM 5009 N N . LYS B 1 81 ? -24.391 -17.438 -7.297 1 92.5 81 LYS B N 1
ATOM 5010 C CA . LYS B 1 81 ? -24.469 -17.062 -5.883 1 92.5 81 LYS B CA 1
ATOM 5011 C C . LYS B 1 81 ? -23.109 -16.641 -5.348 1 92.5 81 LYS B C 1
ATOM 5013 O O . LYS B 1 81 ? -22.109 -17.312 -5.57 1 92.5 81 LYS B O 1
ATOM 5018 N N . PHE B 1 82 ? -23.125 -15.531 -4.68 1 92 82 PHE B N 1
ATOM 5019 C CA . PHE B 1 82 ? -21.906 -15 -4.059 1 92 82 PHE B CA 1
ATOM 5020 C C . PHE B 1 82 ? -22.109 -14.82 -2.559 1 92 82 PHE B C 1
ATOM 5022 O O . PHE B 1 82 ? -23.047 -14.141 -2.131 1 92 82 PHE B O 1
ATOM 5029 N N . GLY B 1 83 ? -21.203 -15.367 -1.812 1 87.94 83 GLY B N 1
ATOM 5030 C CA . GLY B 1 83 ? -21.297 -15.281 -0.363 1 87.94 83 GLY B CA 1
ATOM 5031 C C . GLY B 1 83 ? -20.781 -13.961 0.188 1 87.94 83 GLY B C 1
ATOM 5032 O O . GLY B 1 83 ? -20.688 -12.977 -0.542 1 87.94 83 GLY B O 1
ATOM 5033 N N . CYS B 1 84 ? -20.5 -13.961 1.445 1 88.25 84 CYS B N 1
ATOM 5034 C CA . CYS B 1 84 ? -20.031 -12.758 2.129 1 88.25 84 CYS B CA 1
ATOM 5035 C C . CYS B 1 84 ? -18.578 -12.484 1.804 1 88.25 84 CYS B C 1
ATOM 5037 O O . CYS B 1 84 ? -17.844 -13.391 1.396 1 88.25 84 CYS B O 1
ATOM 5039 N N . ASN B 1 85 ? -18.188 -11.289 1.91 1 89.88 85 ASN B N 1
ATOM 5040 C CA . ASN B 1 85 ? -16.812 -10.812 1.799 1 89.88 85 ASN B CA 1
ATOM 5041 C C . ASN B 1 85 ? -16.281 -10.961 0.375 1 89.88 85 ASN B C 1
ATOM 5043 O O . ASN B 1 85 ? -15.094 -11.219 0.175 1 89.88 85 ASN B O 1
ATOM 5047 N N . GLN B 1 86 ? -17.219 -10.867 -0.555 1 91.5 86 GLN B N 1
ATOM 5048 C CA . GLN B 1 86 ? -16.797 -10.938 -1.949 1 91.5 86 GLN B CA 1
ATOM 5049 C C . GLN B 1 86 ? -16.766 -9.555 -2.588 1 91.5 86 GLN B C 1
ATOM 5051 O O . GLN B 1 86 ? -17.594 -8.695 -2.275 1 91.5 86 GLN B O 1
ATOM 5056 N N . LYS B 1 87 ? -15.742 -9.375 -3.355 1 93.62 87 LYS B N 1
ATOM 5057 C CA . LYS B 1 87 ? -15.578 -8.164 -4.156 1 93.62 87 LYS B CA 1
ATOM 5058 C C . LYS B 1 87 ? -15.359 -8.508 -5.625 1 93.62 87 LYS B C 1
ATOM 5060 O O . LYS B 1 87 ? -14.375 -9.164 -5.977 1 93.62 87 LYS B O 1
ATOM 5065 N N . PHE B 1 88 ? -16.25 -8.141 -6.465 1 95 88 PHE B N 1
ATOM 5066 C CA . PHE B 1 88 ? -16.109 -8.453 -7.883 1 95 88 PHE B CA 1
ATOM 5067 C C . PHE B 1 88 ? -16.844 -7.43 -8.734 1 95 88 PHE B C 1
ATOM 5069 O O . PHE B 1 88 ? -17.625 -6.621 -8.219 1 95 88 PHE B O 1
ATOM 5076 N N . ALA B 1 89 ? -16.516 -7.391 -9.984 1 96.75 89 ALA B N 1
ATOM 5077 C CA . ALA B 1 89 ? -17.156 -6.512 -10.961 1 96.75 89 ALA B CA 1
ATOM 5078 C C . ALA B 1 89 ? -17.656 -7.301 -12.164 1 96.75 89 ALA B C 1
ATOM 5080 O O . ALA B 1 89 ? -16.984 -8.234 -12.625 1 96.75 89 ALA B O 1
ATOM 5081 N N . ILE B 1 90 ? -18.828 -6.98 -12.57 1 97.5 90 ILE B N 1
ATOM 5082 C CA . ILE B 1 90 ? -19.375 -7.547 -13.797 1 97.5 90 ILE B CA 1
ATOM 5083 C C . ILE B 1 90 ? -19.141 -6.586 -14.953 1 97.5 90 ILE B C 1
ATOM 5085 O O . ILE B 1 90 ? -19.703 -5.488 -14.984 1 97.5 90 ILE B O 1
ATOM 5089 N N . TYR B 1 91 ? -18.328 -7.039 -15.859 1 97.19 91 TYR B N 1
ATOM 5090 C CA . TYR B 1 91 ? -17.953 -6.207 -17 1 97.19 91 TYR B CA 1
ATOM 5091 C C . TYR B 1 91 ? -18.641 -6.68 -18.266 1 97.19 91 TYR B C 1
ATOM 5093 O O . TYR B 1 91 ? -18.859 -7.879 -18.453 1 97.19 91 TYR B O 1
ATOM 5101 N N . THR B 1 92 ? -18.969 -5.73 -19.156 1 96.44 92 THR B N 1
ATOM 5102 C CA . THR B 1 92 ? -19.578 -6.086 -20.438 1 96.44 92 THR B CA 1
ATOM 5103 C C . THR B 1 92 ? -18.969 -5.27 -21.578 1 96.44 92 THR B C 1
ATOM 5105 O O . THR B 1 92 ? -18.766 -4.062 -21.438 1 96.44 92 THR B O 1
ATOM 5108 N N . PHE B 1 93 ? -18.625 -5.938 -22.625 1 93.5 93 PHE B N 1
ATOM 5109 C CA . PHE B 1 93 ? -18.094 -5.27 -23.812 1 93.5 93 PHE B CA 1
ATOM 5110 C C . PHE B 1 93 ? -19.234 -4.766 -24.703 1 93.5 93 PHE B C 1
ATOM 5112 O O . PHE B 1 93 ? -19.031 -3.84 -25.484 1 93.5 93 PHE B O 1
ATOM 5119 N N . THR B 1 94 ? -20.422 -5.305 -24.594 1 92.56 94 THR B N 1
ATOM 5120 C CA . THR B 1 94 ? -21.484 -5.051 -25.547 1 92.56 94 THR B CA 1
ATOM 5121 C C . THR B 1 94 ? -22.688 -4.402 -24.875 1 92.56 94 THR B C 1
ATOM 5123 O O . THR B 1 94 ? -23.578 -3.891 -25.547 1 92.56 94 THR B O 1
ATOM 5126 N N . GLY B 1 95 ? -22.688 -4.418 -23.594 1 93.5 95 GLY B N 1
ATOM 5127 C CA . GLY B 1 95 ? -23.891 -4.047 -22.859 1 93.5 95 GLY B CA 1
ATOM 5128 C C . GLY B 1 95 ? -24.703 -5.246 -22.406 1 93.5 95 GLY B C 1
ATOM 5129 O O . GLY B 1 95 ? -24.734 -6.273 -23.078 1 93.5 95 GLY B O 1
ATOM 5130 N N . CYS B 1 96 ? -25.312 -5.062 -21.266 1 94.62 96 CYS B N 1
ATOM 5131 C CA . CYS B 1 96 ? -26.078 -6.188 -20.734 1 94.62 96 CYS B CA 1
ATOM 5132 C C . CYS B 1 96 ? -27.062 -5.727 -19.656 1 94.62 96 CYS B C 1
ATOM 5134 O O . CYS B 1 96 ? -27.078 -4.551 -19.297 1 94.62 96 CYS B O 1
ATOM 5136 N N . THR B 1 97 ? -27.938 -6.598 -19.375 1 95.19 97 THR B N 1
ATOM 5137 C CA . THR B 1 97 ? -28.875 -6.379 -18.281 1 95.19 97 THR B CA 1
ATOM 5138 C C . THR B 1 97 ? -28.641 -7.395 -17.156 1 95.19 97 THR B C 1
ATOM 5140 O O . THR B 1 97 ? -28.656 -8.602 -17.406 1 95.19 97 THR B O 1
ATOM 5143 N N . ILE B 1 98 ? -28.422 -6.883 -15.953 1 95.94 98 ILE B N 1
ATOM 5144 C CA . ILE B 1 98 ? -28.078 -7.73 -14.82 1 95.94 98 ILE B CA 1
ATOM 5145 C C . ILE B 1 98 ? -29.156 -7.621 -13.742 1 95.94 98 ILE B C 1
ATOM 5147 O O . ILE B 1 98 ? -29.625 -6.523 -13.445 1 95.94 98 ILE B O 1
ATOM 5151 N N . GLN B 1 99 ? -29.516 -8.734 -13.289 1 95.19 99 GLN B N 1
ATOM 5152 C CA . GLN B 1 99 ? -30.422 -8.805 -12.148 1 95.19 99 GLN B CA 1
ATOM 5153 C C . GLN B 1 99 ? -29.672 -9.203 -10.875 1 95.19 99 GLN B C 1
ATOM 5155 O O . GLN B 1 99 ? -28.922 -10.18 -10.875 1 95.19 99 GLN B O 1
ATOM 5160 N N . ILE B 1 100 ? -29.859 -8.43 -9.828 1 94.88 100 ILE B N 1
ATOM 5161 C CA . ILE B 1 100 ? -29.219 -8.711 -8.547 1 94.88 100 ILE B CA 1
ATOM 5162 C C . ILE B 1 100 ? -30.266 -8.883 -7.461 1 94.88 100 ILE B C 1
ATOM 5164 O O . ILE B 1 100 ? -31.203 -8.086 -7.359 1 94.88 100 ILE B O 1
ATOM 5168 N N . LYS B 1 101 ? -30.094 -9.938 -6.77 1 92.19 101 LYS B N 1
ATOM 5169 C CA . LYS B 1 101 ? -30.938 -10.203 -5.617 1 92.19 101 LYS B CA 1
ATOM 5170 C C . LYS B 1 101 ? -30.109 -10.367 -4.344 1 92.19 101 LYS B C 1
ATOM 5172 O O . LYS B 1 101 ? -29.062 -11.008 -4.359 1 92.19 101 LYS B O 1
ATOM 5177 N N . GLY B 1 102 ? -30.562 -9.758 -3.287 1 90.75 102 GLY B N 1
ATOM 5178 C CA . GLY B 1 102 ? -29.875 -9.859 -2.016 1 90.75 102 GLY B CA 1
ATOM 5179 C C . GLY B 1 102 ? -29.281 -8.547 -1.552 1 90.75 102 GLY B C 1
ATOM 5180 O O . GLY B 1 102 ? -29.25 -7.57 -2.309 1 90.75 102 GLY B O 1
ATOM 5181 N N . ARG B 1 103 ? -28.828 -8.531 -0.368 1 89.25 103 ARG B N 1
ATOM 5182 C CA . ARG B 1 103 ? -28.266 -7.312 0.214 1 89.25 103 ARG B CA 1
ATOM 5183 C C . ARG B 1 103 ? -26.766 -7.207 -0.075 1 89.25 103 ARG B C 1
ATOM 5185 O O . ARG B 1 103 ? -26.047 -8.195 0.022 1 89.25 103 ARG B O 1
ATOM 5192 N N . THR B 1 104 ? -26.406 -6.016 -0.527 1 91.31 104 THR B N 1
ATOM 5193 C CA . THR B 1 104 ? -25 -5.738 -0.788 1 91.31 104 THR B CA 1
ATOM 5194 C C . THR B 1 104 ? -24.516 -4.559 0.051 1 91.31 104 THR B C 1
ATOM 5196 O O . THR B 1 104 ? -25.328 -3.75 0.516 1 91.31 104 THR B O 1
ATOM 5199 N N . LEU B 1 105 ? -23.25 -4.605 0.368 1 88.75 105 LEU B N 1
ATOM 5200 C CA . LEU B 1 105 ? -22.656 -3.457 1.044 1 88.75 105 LEU B CA 1
ATOM 5201 C C . LEU B 1 105 ? -22.594 -2.252 0.113 1 88.75 105 LEU B C 1
ATOM 5203 O O . LEU B 1 105 ? -22.844 -1.121 0.536 1 88.75 105 LEU B O 1
ATOM 5207 N N . GLN B 1 106 ? -22.219 -2.527 -1.121 1 90.69 106 GLN B N 1
ATOM 5208 C CA . GLN B 1 106 ? -22.109 -1.458 -2.107 1 90.69 106 GLN B CA 1
ATOM 5209 C C . GLN B 1 106 ? -22.297 -1.994 -3.523 1 90.69 106 GLN B C 1
ATOM 5211 O O . GLN B 1 106 ? -21.844 -3.096 -3.844 1 90.69 106 GLN B O 1
ATOM 5216 N N . GLU B 1 107 ? -23.016 -1.225 -4.273 1 92.12 107 GLU B N 1
ATOM 5217 C CA . GLU B 1 107 ? -23.234 -1.484 -5.695 1 92.12 107 GLU B CA 1
ATOM 5218 C C . GLU B 1 107 ? -23.172 -0.193 -6.504 1 92.12 107 GLU B C 1
ATOM 5220 O O . GLU B 1 107 ? -23.906 0.756 -6.227 1 92.12 107 GLU B O 1
ATOM 5225 N N . TYR B 1 108 ? -22.266 -0.146 -7.414 1 90.06 108 TYR B N 1
ATOM 5226 C CA . TYR B 1 108 ? -22.219 1.069 -8.219 1 90.06 108 TYR B CA 1
ATOM 5227 C C . TYR B 1 108 ? -21.656 0.779 -9.609 1 90.06 108 TYR B C 1
ATOM 5229 O O . TYR B 1 108 ? -20.844 -0.134 -9.781 1 90.06 108 TYR B O 1
ATOM 5237 N N . GLU B 1 109 ? -22.141 1.462 -10.531 1 92.69 109 GLU B N 1
ATOM 5238 C CA . GLU B 1 109 ? -21.688 1.341 -11.914 1 92.69 109 GLU B CA 1
ATOM 5239 C C . GLU B 1 109 ? -20.531 2.291 -12.211 1 92.69 109 GLU B C 1
ATOM 5241 O O . GLU B 1 109 ? -20.516 3.42 -11.711 1 92.69 109 GLU B O 1
ATOM 5246 N N . SER B 1 110 ? -19.594 1.82 -12.961 1 91 110 SER B N 1
ATOM 5247 C CA . SER B 1 110 ? -18.453 2.646 -13.344 1 91 110 SER B CA 1
ATOM 5248 C C . SER B 1 110 ? -17.906 2.248 -14.711 1 91 110 SER B C 1
ATOM 5250 O O . SER B 1 110 ? -18.156 1.138 -15.18 1 91 110 SER B O 1
ATOM 5252 N N . GLY B 1 111 ? -17.266 3.211 -15.273 1 89.44 111 GLY B N 1
ATOM 5253 C CA . GLY B 1 111 ? -16.531 2.869 -16.484 1 89.44 111 GLY B CA 1
ATOM 5254 C C . GLY B 1 111 ? -15.195 2.201 -16.203 1 89.44 111 GLY B C 1
ATOM 5255 O O . GLY B 1 111 ? -14.641 2.35 -15.109 1 89.44 111 GLY B O 1
ATOM 5256 N N . ASN B 1 112 ? -14.766 1.322 -17.125 1 89.62 112 ASN B N 1
ATOM 5257 C CA . ASN B 1 112 ? -13.445 0.7 -17.047 1 89.62 112 ASN B CA 1
ATOM 5258 C C . ASN B 1 112 ? -12.695 0.819 -18.375 1 89.62 112 ASN B C 1
ATOM 5260 O O . ASN B 1 112 ? -12.906 0.019 -19.281 1 89.62 112 ASN B O 1
ATOM 5264 N N . ASN B 1 113 ? -11.773 1.648 -18.406 1 85.38 113 ASN B N 1
ATOM 5265 C CA . ASN B 1 113 ? -11.016 1.886 -19.641 1 85.38 113 ASN B CA 1
ATOM 5266 C C . ASN B 1 113 ? -9.781 0.996 -19.719 1 85.38 113 ASN B C 1
ATOM 5268 O O . ASN B 1 113 ? -9.18 0.86 -20.781 1 85.38 113 ASN B O 1
ATOM 5272 N N . THR B 1 114 ? -9.469 0.353 -18.688 1 91.81 114 THR B N 1
ATOM 5273 C CA . THR B 1 114 ? -8.25 -0.443 -18.672 1 91.81 114 THR B CA 1
ATOM 5274 C C . THR B 1 114 ? -8.5 -1.837 -19.234 1 91.81 114 THR B C 1
ATOM 5276 O O . THR B 1 114 ? -7.566 -2.512 -19.672 1 91.81 114 THR B O 1
ATOM 5279 N N . MET B 1 115 ? -9.734 -2.291 -19.266 1 94.25 115 MET B N 1
ATOM 5280 C CA . MET B 1 115 ? -10.07 -3.639 -19.734 1 94.25 115 MET B CA 1
ATOM 5281 C C . MET B 1 115 ? -9.688 -3.822 -21.203 1 94.25 115 MET B C 1
ATOM 5283 O O . MET B 1 115 ? -9.258 -4.906 -21.594 1 94.25 115 MET B O 1
ATOM 5287 N N . LYS B 1 116 ? -9.789 -2.775 -21.953 1 93.12 116 LYS B N 1
ATOM 5288 C CA . LYS B 1 116 ? -9.414 -2.854 -23.359 1 93.12 116 LYS B CA 1
ATOM 5289 C C . LYS B 1 116 ? -7.926 -3.139 -23.516 1 93.12 116 LYS B C 1
ATOM 5291 O O . LYS B 1 116 ? -7.523 -3.898 -24.406 1 93.12 116 LYS B O 1
ATOM 5296 N N . GLU B 1 117 ? -7.16 -2.537 -22.688 1 94.5 117 GLU B N 1
ATOM 5297 C CA . GLU B 1 117 ? -5.719 -2.744 -22.734 1 94.5 117 GLU B CA 1
ATOM 5298 C C . GLU B 1 117 ? -5.352 -4.176 -22.344 1 94.5 117 GLU B C 1
ATOM 5300 O O . GLU B 1 117 ? -4.504 -4.797 -22.984 1 94.5 117 GLU B O 1
ATOM 5305 N N . TYR B 1 118 ? -5.98 -4.711 -21.406 1 96.19 118 TYR B N 1
ATOM 5306 C CA . TYR B 1 118 ? -5.684 -6.07 -20.969 1 96.19 118 TYR B CA 1
ATOM 5307 C C . TYR B 1 118 ? -6.207 -7.094 -21.953 1 96.19 118 TYR B C 1
ATOM 5309 O O . TYR B 1 118 ? -5.617 -8.164 -22.125 1 96.19 118 TYR B O 1
ATOM 5317 N N . LEU B 1 119 ? -7.289 -6.715 -22.641 1 95.25 119 LEU B N 1
ATOM 5318 C CA . LEU B 1 119 ? -7.758 -7.566 -23.719 1 95.25 119 LEU B CA 1
ATOM 5319 C C . LEU B 1 119 ? -6.742 -7.609 -24.859 1 95.25 119 LEU B C 1
ATOM 5321 O O . LEU B 1 119 ? -6.449 -8.68 -25.391 1 95.25 119 LEU B O 1
ATOM 5325 N N . SER B 1 120 ? -6.25 -6.434 -25.156 1 95.94 120 SER B N 1
ATOM 5326 C CA . SER B 1 120 ? -5.227 -6.359 -26.203 1 95.94 120 SER B CA 1
ATOM 5327 C C . SER B 1 120 ? -4 -7.184 -25.828 1 95.94 120 SER B C 1
ATOM 5329 O O . SER B 1 120 ? -3.43 -7.871 -26.672 1 95.94 120 SER B O 1
ATOM 5331 N N . LEU B 1 121 ? -3.641 -7.105 -24.625 1 97.38 121 LEU B N 1
ATOM 5332 C CA . LEU B 1 121 ? -2.523 -7.898 -24.125 1 97.38 121 LEU B CA 1
ATOM 5333 C C . LEU B 1 121 ? -2.809 -9.391 -24.266 1 97.38 121 LEU B C 1
ATOM 5335 O O . LEU B 1 121 ? -1.931 -10.156 -24.656 1 97.38 121 LEU B O 1
ATOM 5339 N N . SER B 1 122 ? -3.979 -9.82 -23.953 1 97.69 122 SER B N 1
ATOM 5340 C CA . SER B 1 122 ? -4.355 -11.227 -24.062 1 97.69 122 SER B CA 1
ATOM 5341 C C . SER B 1 122 ? -4.25 -11.719 -25.5 1 97.69 122 SER B C 1
ATOM 5343 O O . SER B 1 122 ? -3.83 -12.852 -25.75 1 97.69 122 SER B O 1
ATOM 5345 N N . TYR B 1 123 ? -4.609 -10.875 -26.453 1 96.31 123 TYR B N 1
ATOM 5346 C CA . TYR B 1 123 ? -4.504 -11.242 -27.859 1 96.31 123 TYR B CA 1
ATOM 5347 C C . TYR B 1 123 ? -3.045 -11.422 -28.266 1 96.31 123 TYR B C 1
ATOM 5349 O O . TYR B 1 123 ? -2.711 -12.328 -29.031 1 96.31 123 TYR B O 1
ATOM 5357 N N . THR B 1 124 ? -2.277 -10.531 -27.75 1 96.25 124 THR B N 1
ATOM 5358 C CA . THR B 1 124 ? -0.849 -10.633 -28.031 1 96.25 124 THR B CA 1
ATOM 5359 C C . THR B 1 124 ? -0.274 -11.93 -27.484 1 96.25 124 THR B C 1
ATOM 5361 O O . THR B 1 124 ? 0.494 -12.617 -28.156 1 96.25 124 THR B O 1
ATOM 5364 N N . LEU B 1 125 ? -0.626 -12.297 -26.312 1 98 125 LEU B N 1
ATOM 5365 C CA . LEU B 1 125 ? -0.152 -13.523 -25.703 1 98 125 LEU B CA 1
ATOM 5366 C C . LEU B 1 125 ? -0.667 -14.75 -26.453 1 98 125 LEU B C 1
ATOM 5368 O O . LEU B 1 125 ? 0.065 -15.727 -26.625 1 98 125 LEU B O 1
ATOM 5372 N N . ASP B 1 126 ? -1.885 -14.68 -26.906 1 97.31 126 ASP B N 1
ATOM 5373 C CA . ASP B 1 126 ? -2.455 -15.781 -27.688 1 97.31 126 ASP B CA 1
ATOM 5374 C C . ASP B 1 126 ? -1.712 -15.977 -29 1 97.31 126 ASP B C 1
ATOM 5376 O O . ASP B 1 126 ? -1.537 -17.109 -29.453 1 97.31 126 ASP B O 1
ATOM 5380 N N . ALA B 1 127 ? -1.355 -14.875 -29.562 1 96.38 127 ALA B N 1
ATOM 5381 C CA . ALA B 1 127 ? -0.571 -14.961 -30.797 1 96.38 127 ALA B CA 1
ATOM 5382 C C . ALA B 1 127 ? 0.751 -15.68 -30.562 1 96.38 127 ALA B C 1
ATOM 5384 O O . ALA B 1 127 ? 1.169 -16.516 -31.359 1 96.38 127 ALA B O 1
ATOM 5385 N N . TYR B 1 128 ? 1.388 -15.422 -29.469 1 95.88 128 TYR B N 1
ATOM 5386 C CA . TYR B 1 128 ? 2.627 -16.094 -29.109 1 95.88 128 TYR B CA 1
ATOM 5387 C C . TYR B 1 128 ? 2.385 -17.594 -28.875 1 95.88 128 TYR B C 1
ATOM 5389 O O . TYR B 1 128 ? 3.205 -18.422 -29.25 1 95.88 128 TYR B O 1
ATOM 5397 N N . ARG B 1 129 ? 1.289 -17.906 -28.297 1 97.31 129 ARG B N 1
ATOM 5398 C CA . ARG B 1 129 ? 0.965 -19.297 -28.016 1 97.31 129 ARG B CA 1
ATOM 5399 C C . ARG B 1 129 ? 0.709 -20.078 -29.297 1 97.31 129 ARG B C 1
ATOM 5401 O O . ARG B 1 129 ? 1.171 -21.203 -29.438 1 97.31 129 ARG B O 1
ATOM 5408 N N . LYS B 1 130 ? -0.014 -19.469 -30.188 1 96.06 130 LYS B N 1
ATOM 5409 C CA . LYS B 1 130 ? -0.285 -20.109 -31.469 1 96.06 130 LYS B CA 1
ATOM 5410 C C . LYS B 1 130 ? 1.002 -20.328 -32.25 1 96.06 130 LYS B C 1
ATOM 5412 O O . LYS B 1 130 ? 1.189 -21.375 -32.875 1 96.06 130 LYS B O 1
ATOM 5417 N N . LEU B 1 131 ? 1.817 -19.344 -32.188 1 94.88 131 LEU B N 1
ATOM 5418 C CA . LEU B 1 131 ? 3.107 -19.453 -32.875 1 94.88 131 LEU B CA 1
ATOM 5419 C C . LEU B 1 131 ? 3.949 -20.562 -32.25 1 94.88 131 LEU B C 1
ATOM 5421 O O . LEU B 1 131 ? 4.617 -21.312 -32.938 1 94.88 131 LEU B O 1
ATOM 5425 N N . ALA B 1 132 ? 3.963 -20.625 -30.953 1 95.06 132 ALA B N 1
ATOM 5426 C CA . ALA B 1 132 ? 4.707 -21.672 -30.25 1 95.06 132 ALA B CA 1
ATOM 5427 C C . ALA B 1 132 ? 4.191 -23.062 -30.609 1 95.06 132 ALA B C 1
ATOM 5429 O O . ALA B 1 132 ? 4.973 -24 -30.766 1 95.06 132 ALA B O 1
ATOM 5430 N N . LYS B 1 133 ? 2.926 -23.188 -30.719 1 93.19 133 LYS B N 1
ATOM 5431 C CA . LYS B 1 133 ? 2.328 -24.453 -31.109 1 93.19 133 LYS B CA 1
ATOM 5432 C C . LYS B 1 133 ? 2.77 -24.875 -32.5 1 93.19 133 LYS B C 1
ATOM 5434 O O . LYS B 1 133 ? 3.115 -26.031 -32.719 1 93.19 133 LYS B O 1
ATOM 5439 N N . LYS B 1 134 ? 2.814 -23.922 -33.375 1 93.06 134 LYS B N 1
ATOM 5440 C CA . LYS B 1 134 ? 3.191 -24.172 -34.75 1 93.06 134 LYS B CA 1
ATOM 5441 C C . LYS B 1 134 ? 4.664 -24.562 -34.875 1 93.06 134 LYS B C 1
ATOM 5443 O O . LYS B 1 134 ? 5.023 -25.469 -35.625 1 93.06 134 LYS B O 1
ATOM 5448 N N . LYS B 1 135 ? 5.453 -23.906 -34.094 1 92.81 135 LYS B N 1
ATOM 5449 C CA . LYS B 1 135 ? 6.895 -24.109 -34.156 1 92.81 135 LYS B CA 1
ATOM 5450 C C . LYS B 1 135 ? 7.355 -25.203 -33.219 1 92.81 135 LYS B C 1
ATOM 5452 O O . LYS B 1 135 ? 8.539 -25.547 -33.188 1 92.81 135 LYS B O 1
ATOM 5457 N N . LYS B 1 136 ? 6.473 -25.719 -32.438 1 91 136 LYS B N 1
ATOM 5458 C CA . LYS B 1 136 ? 6.777 -26.734 -31.422 1 91 136 LYS B CA 1
ATOM 5459 C C . LYS B 1 136 ? 7.855 -26.25 -30.469 1 91 136 LYS B C 1
ATOM 5461 O O . LYS B 1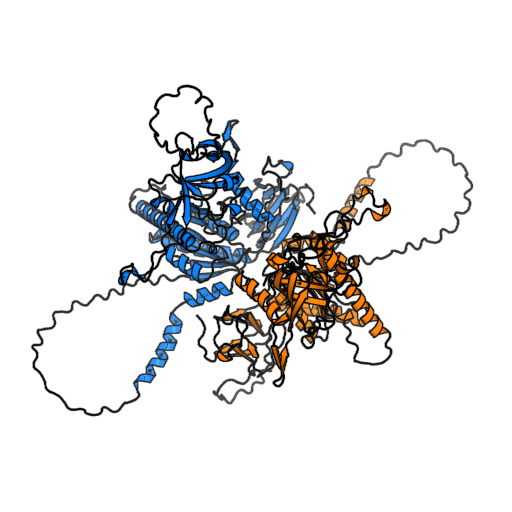 136 ? 8.859 -26.938 -30.25 1 91 136 LYS B O 1
ATOM 5466 N N . LYS B 1 137 ? 7.574 -25.094 -29.984 1 93.69 137 LYS B N 1
ATOM 5467 C CA . LYS B 1 137 ? 8.422 -24.469 -28.969 1 93.69 137 LYS B CA 1
ATOM 5468 C C . LYS B 1 137 ? 7.613 -24.125 -27.719 1 93.69 137 LYS B C 1
ATOM 5470 O O . LYS B 1 137 ? 6.383 -24.156 -27.734 1 93.69 137 LYS B O 1
ATOM 5475 N N . ILE B 1 138 ? 8.312 -23.828 -26.703 1 95.25 138 ILE B N 1
ATOM 5476 C CA . ILE B 1 138 ? 7.664 -23.453 -25.453 1 95.25 138 ILE B CA 1
ATOM 5477 C C . ILE B 1 138 ? 7 -22.078 -25.609 1 95.25 138 ILE B C 1
ATOM 5479 O O . ILE B 1 138 ? 7.57 -21.172 -26.219 1 95.25 138 ILE B O 1
ATOM 5483 N N . GLY B 1 139 ? 5.809 -21.922 -25.125 1 96.94 139 GLY B N 1
ATOM 5484 C CA . GLY B 1 139 ? 5.016 -20.703 -25.234 1 96.94 139 GLY B CA 1
ATOM 5485 C C . GLY B 1 139 ? 5.586 -19.547 -24.438 1 96.94 139 GLY B C 1
ATOM 5486 O O . GLY B 1 139 ? 6.738 -19.594 -24 1 96.94 139 GLY B O 1
ATOM 5487 N N . PRO B 1 140 ? 4.773 -18.5 -24.297 1 97.69 140 PRO B N 1
ATOM 5488 C CA . PRO B 1 140 ? 5.25 -17.281 -23.609 1 97.69 140 PRO B CA 1
ATOM 5489 C C . PRO B 1 140 ? 5.488 -17.516 -22.125 1 97.69 140 PRO B C 1
ATOM 5491 O O . PRO B 1 140 ? 4.695 -18.188 -21.453 1 97.69 140 PRO B O 1
ATOM 5494 N N . ARG B 1 141 ? 6.543 -17.062 -21.672 1 98.31 141 ARG B N 1
ATOM 5495 C CA . ARG B 1 141 ? 6.902 -17.016 -20.25 1 98.31 141 ARG B CA 1
ATOM 5496 C C . ARG B 1 141 ? 6.766 -15.617 -19.688 1 98.31 141 ARG B C 1
ATOM 5498 O O . ARG B 1 141 ? 7.656 -14.781 -19.859 1 98.31 141 ARG B O 1
ATOM 5505 N N . VAL B 1 142 ? 5.664 -15.391 -18.969 1 98.69 142 VAL B N 1
ATOM 5506 C CA . VAL B 1 142 ? 5.227 -14.039 -18.609 1 98.69 142 VAL B CA 1
ATOM 5507 C C . VAL B 1 142 ? 5.465 -13.805 -17.125 1 98.69 142 VAL B C 1
ATOM 5509 O O . VAL B 1 142 ? 5.098 -14.633 -16.281 1 98.69 142 VAL B O 1
ATOM 5512 N N . LEU B 1 143 ? 6.117 -12.727 -16.797 1 98.81 143 LEU B N 1
ATOM 5513 C CA . LEU B 1 143 ? 6.281 -12.266 -15.43 1 98.81 143 LEU B CA 1
ATOM 5514 C C . LEU B 1 143 ? 5.418 -11.031 -15.164 1 98.81 143 LEU B C 1
ATOM 5516 O O . LEU B 1 143 ? 5.496 -10.047 -15.898 1 98.81 143 LEU B O 1
ATOM 5520 N N . ILE B 1 144 ? 4.535 -11.102 -14.172 1 98.81 144 ILE B N 1
ATOM 5521 C CA . ILE B 1 144 ? 3.699 -9.969 -13.789 1 98.81 144 ILE B CA 1
ATOM 5522 C C . ILE B 1 144 ? 4.207 -9.383 -12.469 1 98.81 144 ILE B C 1
ATOM 5524 O O . ILE B 1 144 ? 4.363 -10.102 -11.484 1 98.81 144 ILE B O 1
ATOM 5528 N N . THR B 1 145 ? 4.566 -8.086 -12.469 1 98.19 145 THR B N 1
ATOM 5529 C CA . THR B 1 145 ? 5 -7.355 -11.289 1 98.19 145 THR B CA 1
ATOM 5530 C C . THR B 1 145 ? 4.355 -5.973 -11.234 1 98.19 145 THR B C 1
ATOM 5532 O O . THR B 1 145 ? 3.611 -5.594 -12.148 1 98.19 145 THR B O 1
ATOM 5535 N N . GLY B 1 146 ? 4.5 -5.289 -10.117 1 96.06 146 GLY B N 1
ATOM 5536 C CA . GLY B 1 146 ? 3.891 -3.984 -9.938 1 96.06 146 GLY B CA 1
ATOM 5537 C C . GLY B 1 146 ? 3.699 -3.613 -8.477 1 96.06 146 GLY B C 1
ATOM 5538 O O . GLY B 1 146 ? 4.176 -4.316 -7.582 1 96.06 146 GLY B O 1
ATOM 5539 N N . ASN B 1 147 ? 2.967 -2.502 -8.305 1 93.06 147 ASN B N 1
ATOM 5540 C CA . ASN B 1 147 ? 2.766 -1.966 -6.965 1 93.06 147 ASN B CA 1
ATOM 5541 C C . ASN B 1 147 ? 1.728 -2.771 -6.188 1 93.06 147 ASN B C 1
ATOM 5543 O O . ASN B 1 147 ? 1.006 -3.584 -6.77 1 93.06 147 ASN B O 1
ATOM 5547 N N . ASN B 1 148 ? 1.751 -2.48 -4.84 1 90.44 148 ASN B N 1
ATOM 5548 C CA . ASN B 1 148 ? 0.689 -3.057 -4.02 1 90.44 148 ASN B CA 1
ATOM 5549 C C . ASN B 1 148 ? -0.683 -2.529 -4.43 1 90.44 148 ASN B C 1
ATOM 5551 O O . ASN B 1 148 ? -0.832 -1.344 -4.73 1 90.44 148 ASN B O 1
ATOM 5555 N N . ASN B 1 149 ? -1.585 -3.361 -4.477 1 90.31 149 ASN B N 1
ATOM 5556 C CA . ASN B 1 149 ? -2.967 -3.004 -4.777 1 90.31 149 ASN B CA 1
ATOM 5557 C C . ASN B 1 149 ? -3.109 -2.457 -6.195 1 90.31 149 ASN B C 1
ATOM 5559 O O . ASN B 1 149 ? -3.875 -1.52 -6.43 1 90.31 149 ASN B O 1
ATOM 5563 N N . SER B 1 150 ? -2.316 -3 -7.094 1 93.25 150 SER B N 1
ATOM 5564 C CA . SER B 1 150 ? -2.406 -2.58 -8.484 1 93.25 150 SER B CA 1
ATOM 5565 C C . SER B 1 150 ? -3.354 -3.479 -9.273 1 93.25 150 SER B C 1
ATOM 5567 O O . SER B 1 150 ? -3.74 -3.148 -10.398 1 93.25 150 SER B O 1
ATOM 5569 N N . GLY B 1 151 ? -3.682 -4.648 -8.773 1 95.06 151 GLY B N 1
ATOM 5570 C CA . GLY B 1 151 ? -4.574 -5.57 -9.461 1 95.06 151 GLY B CA 1
ATOM 5571 C C . GLY B 1 151 ? -3.854 -6.754 -10.078 1 95.06 151 GLY B C 1
ATOM 5572 O O . GLY B 1 151 ? -4.387 -7.418 -10.969 1 95.06 151 GLY B O 1
ATOM 5573 N N . LYS B 1 152 ? -2.65 -7.059 -9.625 1 97.25 152 LYS B N 1
ATOM 5574 C CA . LYS B 1 152 ? -1.84 -8.133 -10.195 1 97.25 152 LYS B CA 1
ATOM 5575 C C . LYS B 1 152 ? -2.602 -9.453 -10.195 1 97.25 152 LYS B C 1
ATOM 5577 O O . LYS B 1 152 ? -2.682 -10.133 -11.219 1 97.25 152 LYS B O 1
ATOM 5582 N N . SER B 1 153 ? -3.213 -9.812 -9.062 1 96.31 153 SER B N 1
ATOM 5583 C CA . SER B 1 153 ? -3.936 -11.07 -8.945 1 96.31 153 SER B CA 1
ATOM 5584 C C . SER B 1 153 ? -5.164 -11.094 -9.852 1 96.31 153 SER B C 1
ATOM 5586 O O . SER B 1 153 ? -5.445 -12.102 -10.5 1 96.31 153 SER B O 1
ATOM 5588 N N . SER B 1 154 ? -5.887 -9.984 -9.891 1 96.5 154 SER B N 1
ATOM 5589 C CA . SER B 1 154 ? -7.066 -9.891 -10.742 1 96.5 154 SER B CA 1
ATOM 5590 C C . SER B 1 154 ? -6.699 -10.008 -12.219 1 96.5 154 SER B C 1
ATOM 5592 O O . SER B 1 154 ? -7.344 -10.742 -12.969 1 96.5 154 SER B O 1
ATOM 5594 N N . VAL B 1 155 ? -5.656 -9.305 -12.586 1 97.75 155 VAL B N 1
ATOM 5595 C CA . VAL B 1 155 ? -5.211 -9.32 -13.977 1 97.75 155 VAL B CA 1
ATOM 5596 C C . VAL B 1 155 ? -4.719 -10.719 -14.344 1 97.75 155 VAL B C 1
ATOM 5598 O O . VAL B 1 155 ? -4.977 -11.203 -15.453 1 97.75 155 VAL B O 1
ATOM 5601 N N . SER B 1 156 ? -3.961 -11.352 -13.43 1 98.06 156 SER B N 1
ATOM 5602 C CA . SER B 1 156 ? -3.516 -12.719 -13.68 1 98.06 156 SER B CA 1
ATOM 5603 C C . SER B 1 156 ? -4.695 -13.641 -13.961 1 98.06 156 SER B C 1
ATOM 5605 O O . SER B 1 156 ? -4.66 -14.438 -14.906 1 98.06 156 SER B O 1
ATOM 5607 N N . LEU B 1 157 ? -5.75 -13.508 -13.156 1 97.56 157 LEU B N 1
ATOM 5608 C CA . LEU B 1 157 ? -6.922 -14.359 -13.336 1 97.56 157 LEU B CA 1
ATOM 5609 C C . LEU B 1 157 ? -7.605 -14.07 -14.672 1 97.56 157 LEU B C 1
ATOM 5611 O O . LEU B 1 157 ? -8.039 -14.984 -15.367 1 97.56 157 LEU B O 1
ATOM 5615 N N . ILE B 1 158 ? -7.691 -12.844 -15.023 1 97.81 158 ILE B N 1
ATOM 5616 C CA . ILE B 1 158 ? -8.305 -12.43 -16.281 1 97.81 158 ILE B CA 1
ATOM 5617 C C . ILE B 1 158 ? -7.527 -13.031 -17.453 1 97.81 158 ILE B C 1
ATOM 5619 O O . ILE B 1 158 ? -8.117 -13.633 -18.359 1 97.81 158 ILE B O 1
ATOM 5623 N N . LEU B 1 159 ? -6.227 -12.938 -17.391 1 98.25 159 LEU B N 1
ATOM 5624 C CA . LEU B 1 159 ? -5.391 -13.453 -18.469 1 98.25 159 LEU B CA 1
ATOM 5625 C C . LEU B 1 159 ? -5.473 -14.969 -18.547 1 98.25 159 LEU B C 1
ATOM 5627 O O . LEU B 1 159 ? -5.461 -15.539 -19.641 1 98.25 159 LEU B O 1
ATOM 5631 N N . LEU B 1 160 ? -5.543 -15.578 -17.406 1 97.62 160 LEU B N 1
ATOM 5632 C CA . LEU B 1 160 ? -5.684 -17.031 -17.375 1 97.62 160 LEU B CA 1
ATOM 5633 C C . LEU B 1 160 ? -7.016 -17.469 -17.984 1 97.62 160 LEU B C 1
ATOM 5635 O O . LEU B 1 160 ? -7.062 -18.391 -18.781 1 97.62 160 LEU B O 1
ATOM 5639 N N . ASN B 1 161 ? -8.07 -16.781 -17.625 1 97.06 161 ASN B N 1
ATOM 5640 C CA . ASN B 1 161 ? -9.391 -17.109 -18.156 1 97.06 161 ASN B CA 1
ATOM 5641 C C . ASN B 1 161 ? -9.469 -16.828 -19.656 1 97.06 161 ASN B C 1
ATOM 5643 O O . ASN B 1 161 ? -10.102 -17.594 -20.391 1 97.06 161 ASN B O 1
ATOM 5647 N N . TYR B 1 162 ? -8.875 -15.789 -20.062 1 97.56 162 TYR B N 1
ATOM 5648 C CA . TYR B 1 162 ? -8.852 -15.492 -21.484 1 97.56 162 TYR B CA 1
ATOM 5649 C C . TYR B 1 162 ? -8.055 -16.531 -22.25 1 97.56 162 TYR B C 1
ATOM 5651 O O . TYR B 1 162 ? -8.43 -16.922 -23.359 1 97.56 162 TYR B O 1
ATOM 5659 N N . ALA B 1 163 ? -6.961 -17 -21.703 1 97.19 163 ALA B N 1
ATOM 5660 C CA . ALA B 1 163 ? -6.199 -18.094 -22.328 1 97.19 163 ALA B CA 1
ATOM 5661 C C . ALA B 1 163 ? -7.043 -19.359 -22.438 1 97.19 163 ALA B C 1
ATOM 5663 O O . ALA B 1 163 ? -7.027 -20.031 -23.469 1 97.19 163 ALA B O 1
ATOM 5664 N N . LEU B 1 164 ? -7.762 -19.625 -21.406 1 95.19 164 LEU B N 1
ATOM 5665 C CA . LEU B 1 164 ? -8.633 -20.797 -21.406 1 95.19 164 LEU B CA 1
ATOM 5666 C C . LEU B 1 164 ? -9.688 -20.703 -22.5 1 95.19 164 LEU B C 1
ATOM 5668 O O . LEU B 1 164 ? -9.977 -21.688 -23.172 1 95.19 164 LEU B O 1
ATOM 5672 N N . LYS B 1 165 ? -10.227 -19.531 -22.609 1 94 165 LYS B N 1
ATOM 5673 C CA . LYS B 1 165 ? -11.219 -19.281 -23.656 1 94 165 LYS B CA 1
ATOM 5674 C C . LYS B 1 165 ? -10.633 -19.547 -25.031 1 94 165 LYS B C 1
ATOM 5676 O O . LYS B 1 165 ? -11.344 -19.984 -25.953 1 94 165 LYS B O 1
ATOM 5681 N N . SER B 1 166 ? -9.359 -19.312 -25.188 1 94.88 166 SER B N 1
ATOM 5682 C CA . SER B 1 166 ? -8.68 -19.5 -26.453 1 94.88 166 SER B CA 1
ATOM 5683 C C . SER B 1 166 ? -8.172 -20.938 -26.609 1 94.88 166 SER B C 1
ATOM 5685 O O . SER B 1 166 ? -7.5 -21.266 -27.594 1 94.88 166 SER B O 1
ATOM 5687 N N . GLY B 1 167 ? -8.383 -21.781 -25.594 1 93.44 167 GLY B N 1
ATOM 5688 C CA . GLY B 1 167 ? -8.039 -23.188 -25.688 1 93.44 167 GLY B CA 1
ATOM 5689 C C . GLY B 1 167 ? -6.691 -23.516 -25.094 1 93.44 167 GLY B C 1
ATOM 5690 O O . GLY B 1 167 ? -6.156 -24.609 -25.312 1 93.44 167 GLY B O 1
ATOM 5691 N N . PHE B 1 168 ? -6.113 -22.594 -24.406 1 94.88 168 PHE B N 1
ATOM 5692 C CA . PHE B 1 168 ? -4.812 -22.828 -23.797 1 94.88 168 PHE B CA 1
ATOM 5693 C C . PHE B 1 168 ? -4.945 -22.953 -22.281 1 94.88 168 PHE B C 1
ATOM 5695 O O . PHE B 1 168 ? -5.773 -22.281 -21.672 1 94.88 168 PHE B O 1
ATOM 5702 N N . LYS B 1 169 ? -4.156 -23.734 -21.656 1 94.5 169 LYS B N 1
ATOM 5703 C CA . LYS B 1 169 ? -4.109 -23.906 -20.219 1 94.5 169 LYS B CA 1
ATOM 5704 C C . LYS B 1 169 ? -2.721 -23.578 -19.672 1 94.5 169 LYS B C 1
ATOM 5706 O O . LYS B 1 169 ? -1.922 -24.484 -19.422 1 94.5 169 LYS B O 1
ATOM 5711 N N . PRO B 1 170 ? -2.469 -22.328 -19.375 1 96.12 170 PRO B N 1
ATOM 5712 C CA . PRO B 1 170 ? -1.14 -21.938 -18.891 1 96.12 170 PRO B CA 1
ATOM 5713 C C . PRO B 1 170 ? -0.881 -22.375 -17.453 1 96.12 170 PRO B C 1
ATOM 5715 O O . PRO B 1 170 ? -1.826 -22.641 -16.703 1 96.12 170 PRO B O 1
ATOM 5718 N N . ILE B 1 171 ? 0.408 -22.5 -17.188 1 96.69 171 ILE B N 1
ATOM 5719 C CA . ILE B 1 171 ? 0.83 -22.719 -15.805 1 96.69 171 ILE B CA 1
ATOM 5720 C C . ILE B 1 171 ? 0.838 -21.406 -15.039 1 96.69 171 ILE B C 1
ATOM 5722 O O . ILE B 1 171 ? 1.301 -20.375 -15.555 1 96.69 171 ILE B O 1
ATOM 5726 N N . PHE B 1 172 ? 0.206 -21.391 -13.906 1 97.31 172 PHE B N 1
ATOM 5727 C CA . PHE B 1 172 ? 0.279 -20.234 -13.023 1 97.31 172 PHE B CA 1
ATOM 5728 C C . PHE B 1 172 ? 1.254 -20.484 -11.875 1 97.31 172 PHE B C 1
ATOM 5730 O O . PHE B 1 172 ? 1.203 -21.531 -11.234 1 97.31 172 PHE B O 1
ATOM 5737 N N . ILE B 1 173 ? 2.166 -19.594 -11.688 1 98.25 173 ILE B N 1
ATOM 5738 C CA . ILE B 1 173 ? 3.15 -19.672 -10.609 1 98.25 173 ILE B CA 1
ATOM 5739 C C . ILE B 1 173 ? 2.955 -18.531 -9.633 1 98.25 173 ILE B C 1
ATOM 5741 O O . ILE B 1 173 ? 3.104 -17.359 -10.008 1 98.25 173 ILE B O 1
ATOM 5745 N N . GLU B 1 174 ? 2.582 -18.844 -8.422 1 97.62 174 GLU B N 1
ATOM 5746 C CA . GLU B 1 174 ? 2.424 -17.859 -7.355 1 97.62 174 GLU B CA 1
ATOM 5747 C C . GLU B 1 174 ? 3.711 -17.703 -6.551 1 97.62 174 GLU B C 1
ATOM 5749 O O . GLU B 1 174 ? 4.023 -18.547 -5.707 1 97.62 174 GLU B O 1
ATOM 5754 N N . ALA B 1 175 ? 4.41 -16.625 -6.793 1 98.12 175 ALA B N 1
ATOM 5755 C CA . ALA B 1 175 ? 5.652 -16.375 -6.059 1 98.12 175 ALA B CA 1
ATOM 5756 C C . ALA B 1 175 ? 5.445 -15.32 -4.977 1 98.12 175 ALA B C 1
ATOM 5758 O O . ALA B 1 175 ? 6.383 -14.984 -4.246 1 98.12 175 ALA B O 1
ATOM 5759 N N . ASP B 1 176 ? 4.25 -14.758 -4.902 1 97.19 176 ASP B N 1
ATOM 5760 C CA . ASP B 1 176 ? 3.895 -13.844 -3.824 1 97.19 176 ASP B CA 1
ATOM 5761 C C . ASP B 1 176 ? 3.439 -14.602 -2.582 1 97.19 176 ASP B C 1
ATOM 5763 O O . ASP B 1 176 ? 2.383 -15.242 -2.588 1 97.19 176 ASP B O 1
ATOM 5767 N N . THR B 1 177 ? 4.125 -14.461 -1.528 1 97.19 177 THR B N 1
ATOM 5768 C CA . THR B 1 177 ? 3.904 -15.297 -0.352 1 97.19 177 THR B CA 1
ATOM 5769 C C . THR B 1 177 ? 3.057 -14.555 0.682 1 97.19 177 THR B C 1
ATOM 5771 O O . THR B 1 177 ? 2.781 -15.086 1.759 1 97.19 177 THR B O 1
ATOM 5774 N N . LYS B 1 178 ? 2.535 -13.422 0.42 1 95.12 178 LYS B N 1
ATOM 5775 C CA . LYS B 1 178 ? 1.792 -12.609 1.382 1 95.12 178 LYS B CA 1
ATOM 5776 C C . LYS B 1 178 ? 0.36 -13.117 1.534 1 95.12 178 LYS B C 1
ATOM 5778 O O . LYS B 1 178 ? -0.306 -12.82 2.527 1 95.12 178 LYS B O 1
ATOM 5783 N N . CYS B 1 179 ? -0.143 -13.836 0.604 1 95.31 179 CYS B N 1
ATOM 5784 C CA . CYS B 1 179 ? -1.499 -14.367 0.621 1 95.31 179 CYS B CA 1
ATOM 5785 C C . CYS B 1 179 ? -2.529 -13.25 0.654 1 95.31 179 CYS B C 1
ATOM 5787 O O . CYS B 1 179 ? -3.443 -13.258 1.48 1 95.31 179 CYS B O 1
ATOM 5789 N N . THR B 1 180 ? -2.342 -12.258 -0.185 1 93.31 180 THR B N 1
ATOM 5790 C CA . THR B 1 180 ? -3.275 -11.133 -0.269 1 93.31 180 THR B CA 1
ATOM 5791 C C . THR B 1 180 ? -4.305 -11.375 -1.371 1 93.31 180 THR B C 1
ATOM 5793 O O . THR B 1 180 ? -5.23 -10.578 -1.543 1 93.31 180 THR B O 1
ATOM 5796 N N . CYS B 1 181 ? -4.18 -12.43 -2.053 1 94.44 181 CYS B N 1
ATOM 5797 C CA . CYS B 1 181 ? -5.082 -12.734 -3.156 1 94.44 181 CYS B CA 1
ATOM 5798 C C . CYS B 1 181 ? -6.422 -13.242 -2.639 1 94.44 181 CYS B C 1
ATOM 5800 O O . CYS B 1 181 ? -6.48 -14.227 -1.906 1 94.44 181 CYS B O 1
ATOM 5802 N N . ASP B 1 182 ? -7.496 -12.609 -3.047 1 92.25 182 ASP B N 1
ATOM 5803 C CA . ASP B 1 182 ? -8.812 -13.016 -2.564 1 92.25 182 ASP B CA 1
ATOM 5804 C C . ASP B 1 182 ? -9.547 -13.859 -3.604 1 92.25 182 ASP B C 1
ATOM 5806 O O . ASP B 1 182 ? -10.75 -14.109 -3.479 1 92.25 182 ASP B O 1
ATOM 5810 N N . LYS B 1 183 ? -8.859 -14.211 -4.648 1 92.81 183 LYS B N 1
ATOM 5811 C CA . LYS B 1 183 ? -9.414 -15.156 -5.613 1 92.81 183 LYS B CA 1
ATOM 5812 C C . LYS B 1 183 ? -9.125 -16.594 -5.203 1 92.81 183 LYS B C 1
ATOM 5814 O O . LYS B 1 183 ? -7.965 -17 -5.141 1 92.81 183 LYS B O 1
ATOM 5819 N N . ILE B 1 184 ? -10.148 -17.328 -5.059 1 89.25 184 ILE B N 1
ATOM 5820 C CA . ILE B 1 184 ? -10.031 -18.688 -4.547 1 89.25 184 ILE B CA 1
ATOM 5821 C C . ILE B 1 184 ? -9.211 -19.531 -5.508 1 89.25 184 ILE B C 1
ATOM 5823 O O . ILE B 1 184 ? -8.445 -20.406 -5.082 1 89.25 184 ILE B O 1
ATOM 5827 N N . GLU B 1 185 ? -9.25 -19.234 -6.789 1 91 185 GLU B N 1
ATOM 5828 C CA . GLU B 1 185 ? -8.578 -20.016 -7.824 1 91 185 GLU B CA 1
ATOM 5829 C C . GLU B 1 185 ? -7.062 -19.891 -7.711 1 91 185 GLU B C 1
ATOM 5831 O O . GLU B 1 185 ? -6.332 -20.812 -8.078 1 91 185 GLU B O 1
ATOM 5836 N N . LEU B 1 186 ? -6.652 -18.75 -7.16 1 94.56 186 LEU B N 1
ATOM 5837 C CA . LEU B 1 186 ? -5.223 -18.469 -7.223 1 94.56 186 LEU B CA 1
ATOM 5838 C C . LEU B 1 186 ? -4.605 -18.453 -5.828 1 94.56 186 LEU B C 1
ATOM 5840 O O . LEU B 1 186 ? -3.385 -18.531 -5.684 1 94.56 186 LEU B O 1
ATOM 5844 N N . ASN B 1 187 ? -5.434 -18.375 -4.801 1 93.75 187 ASN B N 1
ATOM 5845 C CA . ASN B 1 187 ? -4.965 -18.281 -3.422 1 93.75 187 ASN B CA 1
ATOM 5846 C C . ASN B 1 187 ? -4.367 -19.609 -2.949 1 93.75 187 ASN B C 1
ATOM 5848 O O . ASN B 1 187 ? -5.055 -20.625 -2.93 1 93.75 187 ASN B O 1
ATOM 5852 N N . ARG B 1 188 ? -3.102 -19.562 -2.582 1 92.94 188 ARG B N 1
ATOM 5853 C CA . ARG B 1 188 ? -2.428 -20.797 -2.209 1 92.94 188 ARG B CA 1
ATOM 5854 C C . ARG B 1 188 ? -1.92 -20.734 -0.772 1 92.94 188 ARG B C 1
ATOM 5856 O O . ARG B 1 188 ? -1.193 -21.625 -0.324 1 92.94 188 ARG B O 1
ATOM 5863 N N . GLY B 1 189 ? -2.207 -19.719 -0.06 1 95.19 189 GLY B N 1
ATOM 5864 C CA . GLY B 1 189 ? -1.892 -19.656 1.358 1 95.19 189 GLY B CA 1
ATOM 5865 C C . GLY B 1 189 ? -0.67 -18.797 1.655 1 95.19 189 GLY B C 1
ATOM 5866 O O . GLY B 1 189 ? 0.113 -18.5 0.754 1 95.19 189 GLY B O 1
ATOM 5867 N N . PRO B 1 190 ? -0.468 -18.469 2.949 1 97.38 190 PRO B N 1
ATOM 5868 C CA . PRO B 1 190 ? 0.654 -17.625 3.361 1 97.38 190 PRO B CA 1
ATOM 5869 C C . PRO B 1 190 ? 1.979 -18.375 3.408 1 97.38 190 PRO B C 1
ATOM 5871 O O . PRO B 1 190 ? 2.027 -19.531 3.873 1 97.38 190 PRO B O 1
ATOM 5874 N N . GLY B 1 191 ? 2.979 -17.75 2.914 1 97.69 191 GLY B N 1
ATOM 5875 C 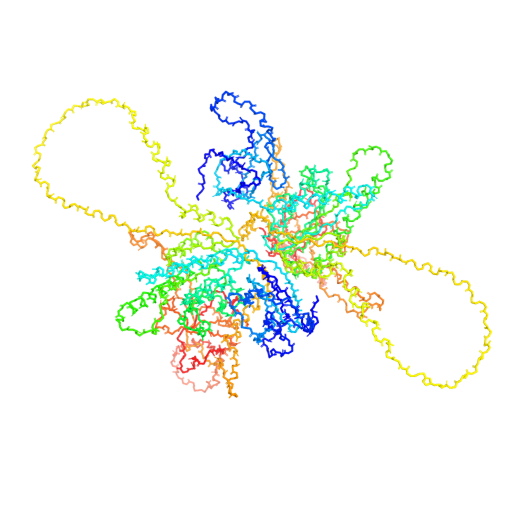CA . GLY B 1 191 ? 4.316 -18.312 2.971 1 97.69 191 GLY B CA 1
ATOM 5876 C C . GLY B 1 191 ? 4.523 -19.453 1.998 1 97.69 191 GLY B C 1
ATOM 5877 O O . GLY B 1 191 ? 5.496 -20.203 2.107 1 97.69 191 GLY B O 1
ATOM 5878 N N . ILE B 1 192 ? 3.58 -19.688 1.108 1 97.38 192 ILE B N 1
ATOM 5879 C CA . ILE B 1 192 ? 3.629 -20.828 0.196 1 97.38 192 ILE B CA 1
ATOM 5880 C C . ILE B 1 192 ? 3.842 -20.344 -1.233 1 97.38 192 ILE B C 1
ATOM 5882 O O . ILE B 1 192 ? 3.213 -19.359 -1.659 1 97.38 192 ILE B O 1
ATOM 5886 N N . MET B 1 193 ? 4.789 -20.875 -1.909 1 97.44 193 MET B N 1
ATOM 5887 C CA . MET B 1 193 ? 4.965 -20.688 -3.348 1 97.44 193 MET B CA 1
ATOM 5888 C C . MET B 1 193 ? 4.434 -21.906 -4.117 1 97.44 193 MET B C 1
ATOM 5890 O O . MET B 1 193 ? 4.695 -23.047 -3.742 1 97.44 193 MET B O 1
ATOM 5894 N N . SER B 1 194 ? 3.664 -21.594 -5.137 1 96.19 194 SER B N 1
ATOM 5895 C CA . SER B 1 194 ? 2.963 -22.688 -5.789 1 96.19 194 SER B CA 1
ATOM 5896 C C . SER B 1 194 ? 2.988 -22.547 -7.309 1 96.19 194 SER B C 1
ATOM 5898 O O . SER B 1 194 ? 3.148 -21.438 -7.824 1 96.19 194 SER B O 1
ATOM 5900 N N . SER B 1 195 ? 2.982 -23.625 -7.984 1 96.69 195 SER B N 1
ATOM 5901 C CA . SER B 1 195 ? 2.816 -23.703 -9.438 1 96.69 195 SER B CA 1
ATOM 5902 C C . SER B 1 195 ? 1.793 -24.766 -9.82 1 96.69 195 SER B C 1
ATOM 5904 O O . SER B 1 195 ? 1.766 -25.859 -9.234 1 96.69 195 SER B O 1
ATOM 5906 N N . PHE B 1 196 ? 0.898 -24.438 -10.742 1 95.19 196 PHE B N 1
ATOM 5907 C CA . PHE B 1 196 ? -0.103 -25.406 -11.195 1 95.19 196 PHE B CA 1
ATOM 5908 C C . PHE B 1 196 ? -0.631 -25.031 -12.578 1 95.19 196 PHE B C 1
ATOM 5910 O O . PHE B 1 196 ? -0.559 -23.859 -12.977 1 95.19 196 PHE B O 1
ATOM 5917 N N . VAL B 1 197 ? -1.072 -26.031 -13.273 1 95 197 VAL B N 1
ATOM 5918 C CA . VAL B 1 197 ? -1.75 -25.766 -14.547 1 95 197 VAL B CA 1
ATOM 5919 C C . VAL B 1 197 ? -3.15 -25.219 -14.281 1 95 197 VAL B C 1
ATOM 5921 O O . VAL B 1 197 ? -3.932 -25.828 -13.539 1 95 197 VAL B O 1
ATOM 5924 N N . TYR B 1 198 ? -3.436 -24.078 -14.773 1 94.31 198 TYR B N 1
ATOM 5925 C CA . TYR B 1 198 ? -4.727 -23.453 -14.516 1 94.31 198 TYR B CA 1
ATOM 5926 C C . TYR B 1 198 ? -5.836 -24.172 -15.289 1 94.31 198 TYR B C 1
ATOM 5928 O O . TYR B 1 198 ? -5.852 -24.156 -16.531 1 94.31 198 TYR B O 1
ATOM 5936 N N . ASP B 1 199 ? -6.648 -24.766 -14.539 1 89.25 199 ASP B N 1
ATOM 5937 C CA . ASP B 1 199 ? -7.836 -25.453 -15.023 1 89.25 199 ASP B CA 1
ATOM 5938 C C . ASP B 1 199 ? -8.969 -25.391 -14.008 1 89.25 199 ASP B C 1
ATOM 5940 O O . ASP B 1 199 ? -8.961 -26.094 -13 1 89.25 199 ASP B O 1
ATOM 5944 N N . PRO B 1 200 ? -9.898 -24.516 -14.281 1 81.38 200 PRO B N 1
ATOM 5945 C CA . PRO B 1 200 ? -10.984 -24.344 -13.32 1 81.38 200 PRO B CA 1
ATOM 5946 C C . PRO B 1 200 ? -11.711 -25.656 -13 1 81.38 200 PRO B C 1
ATOM 5948 O O . PRO B 1 200 ? -12.344 -25.781 -11.953 1 81.38 200 PRO B O 1
ATOM 5951 N N . MET B 1 201 ? -11.578 -26.641 -13.844 1 77.94 201 MET B N 1
ATOM 5952 C CA . MET B 1 201 ? -12.258 -27.922 -13.633 1 77.94 201 MET B CA 1
ATOM 5953 C C . MET B 1 201 ? -11.414 -28.859 -12.781 1 77.94 201 MET B C 1
ATOM 5955 O O . MET B 1 201 ? -11.938 -29.766 -12.148 1 77.94 201 MET B O 1
ATOM 5959 N N . ASN B 1 202 ? -10.133 -28.625 -12.836 1 72.31 202 ASN B N 1
ATOM 5960 C CA . ASN B 1 202 ? -9.195 -29.438 -12.062 1 72.31 202 ASN B CA 1
ATOM 5961 C C . ASN B 1 202 ? -8.141 -28.578 -11.375 1 72.31 202 ASN B C 1
ATOM 5963 O O . ASN B 1 202 ? -7.059 -28.344 -11.93 1 72.31 202 ASN B O 1
ATOM 5967 N N . ARG B 1 203 ? -8.367 -28.234 -10.156 1 64.25 203 ARG B N 1
ATOM 5968 C CA . ARG B 1 203 ? -7.516 -27.266 -9.477 1 64.25 203 ARG B CA 1
ATOM 5969 C C . ARG B 1 203 ? -6.188 -27.891 -9.078 1 64.25 203 ARG B C 1
ATOM 5971 O O . ARG B 1 203 ? -5.207 -27.188 -8.844 1 64.25 203 ARG B O 1
ATOM 5978 N N . MET B 1 204 ? -6.113 -29.078 -9.055 1 61.16 204 MET B N 1
ATOM 5979 C CA . MET B 1 204 ? -4.926 -29.719 -8.5 1 61.16 204 MET B CA 1
ATOM 5980 C C . MET B 1 204 ? -4.051 -30.297 -9.609 1 61.16 204 MET B C 1
ATOM 5982 O O . MET B 1 204 ? -3.006 -30.891 -9.336 1 61.16 204 MET B O 1
ATOM 5986 N N . LYS B 1 205 ? -4.355 -29.891 -10.672 1 71.19 205 LYS B N 1
ATOM 5987 C CA . LYS B 1 205 ? -3.598 -30.531 -11.75 1 71.19 205 LYS B CA 1
ATOM 5988 C C . LYS B 1 205 ? -2.143 -30.062 -11.742 1 71.19 205 LYS B C 1
ATOM 5990 O O . LYS B 1 205 ? -1.862 -28.875 -11.898 1 71.19 205 LYS B O 1
ATOM 5995 N N . CYS B 1 206 ? -1.177 -30.984 -11.547 1 72.12 206 CYS B N 1
ATOM 5996 C CA . CYS B 1 206 ? 0.267 -30.781 -11.594 1 72.12 206 CYS B CA 1
ATOM 5997 C C . CYS B 1 206 ? 0.692 -29.672 -10.641 1 72.12 206 CYS B C 1
ATOM 5999 O O . CYS B 1 206 ? 1.445 -28.766 -11.016 1 72.12 206 CYS B O 1
ATOM 6001 N N . ALA B 1 207 ? 0.147 -29.766 -9.43 1 88.12 207 ALA B N 1
ATOM 6002 C CA . ALA B 1 207 ? 0.43 -28.688 -8.469 1 88.12 207 ALA B CA 1
ATOM 6003 C C . ALA B 1 207 ? 1.709 -28.969 -7.691 1 88.12 207 ALA B C 1
ATOM 6005 O O . ALA B 1 207 ? 1.978 -30.125 -7.328 1 88.12 207 ALA B O 1
ATOM 6006 N N . LEU B 1 208 ? 2.545 -28.016 -7.652 1 93.81 208 LEU B N 1
ATOM 6007 C CA . LEU B 1 208 ? 3.742 -28.016 -6.816 1 93.81 208 LEU B CA 1
ATOM 6008 C C . LEU B 1 208 ? 3.65 -26.922 -5.75 1 93.81 208 LEU B C 1
ATOM 6010 O O . LEU B 1 208 ? 3.291 -25.781 -6.043 1 93.81 208 LEU B O 1
ATOM 6014 N N . ASP B 1 209 ? 3.877 -27.328 -4.527 1 95.81 209 ASP B N 1
ATOM 6015 C CA . ASP B 1 209 ? 3.898 -26.375 -3.432 1 95.81 209 ASP B CA 1
ATOM 6016 C C . ASP B 1 209 ? 5.238 -26.406 -2.699 1 95.81 209 ASP B C 1
ATOM 6018 O O . ASP B 1 209 ? 5.766 -27.469 -2.406 1 95.81 209 ASP B O 1
ATOM 6022 N N . TYR B 1 210 ? 5.824 -25.297 -2.516 1 96.69 210 TYR B N 1
ATOM 6023 C CA . TYR B 1 210 ? 7.023 -25.125 -1.703 1 96.69 210 TYR B CA 1
ATOM 6024 C C . TYR B 1 210 ? 6.754 -24.203 -0.527 1 96.69 210 TYR B C 1
ATOM 6026 O O . TYR B 1 210 ? 5.977 -23.25 -0.644 1 96.69 210 TYR B O 1
ATOM 6034 N N . TYR B 1 211 ? 7.371 -24.5 0.558 1 96.75 211 TYR B N 1
ATOM 6035 C CA . TYR B 1 211 ? 7.109 -23.719 1.769 1 96.75 211 TYR B CA 1
ATOM 6036 C C . TYR B 1 211 ? 8.242 -22.734 2.037 1 96.75 211 TYR B C 1
ATOM 6038 O O . TYR B 1 211 ? 9.289 -23.109 2.562 1 96.75 211 TYR B O 1
ATOM 6046 N N . PHE B 1 212 ? 8.086 -21.484 1.721 1 96.31 212 PHE B N 1
ATOM 6047 C CA . PHE B 1 212 ? 9.031 -20.406 2.008 1 96.31 212 PHE B CA 1
ATOM 6048 C C . PHE B 1 212 ? 9.023 -20.062 3.49 1 96.31 212 PHE B C 1
ATOM 6050 O O . PHE B 1 212 ? 10.078 -19.922 4.109 1 96.31 212 PHE B O 1
ATOM 6057 N N . GLY B 1 213 ? 7.836 -19.953 4.043 1 96.38 213 GLY B N 1
ATOM 6058 C CA . GLY B 1 213 ? 7.676 -19.812 5.48 1 96.38 213 GLY B CA 1
ATOM 6059 C C . GLY B 1 213 ? 7.809 -18.391 5.961 1 96.38 213 GLY B C 1
ATOM 6060 O O . GLY B 1 213 ? 7.918 -18.141 7.164 1 96.38 213 GLY B O 1
ATOM 6061 N N . TYR B 1 214 ? 7.957 -17.469 5.043 1 96.12 214 TYR B N 1
ATOM 6062 C CA . TYR B 1 214 ? 7.957 -16.031 5.336 1 96.12 214 TYR B CA 1
ATOM 6063 C C . TYR B 1 214 ? 6.926 -15.305 4.484 1 96.12 214 TYR B C 1
ATOM 6065 O O . TYR B 1 214 ? 6.516 -15.805 3.432 1 96.12 214 TYR B O 1
ATOM 6073 N N . LEU B 1 215 ? 6.461 -14.164 5.004 1 95.94 215 LEU B N 1
ATOM 6074 C CA . LEU B 1 215 ? 5.535 -13.359 4.211 1 95.94 215 LEU B CA 1
ATOM 6075 C C . LEU B 1 215 ? 6.293 -12.406 3.295 1 95.94 215 LEU B C 1
ATOM 6077 O O . LEU B 1 215 ? 5.863 -12.148 2.168 1 95.94 215 LEU B O 1
ATOM 6081 N N . ASP B 1 216 ? 7.383 -11.938 3.729 1 94.19 216 ASP B N 1
ATOM 6082 C CA . ASP B 1 216 ? 8.195 -10.984 2.979 1 94.19 216 ASP B CA 1
ATOM 6083 C C . ASP B 1 216 ? 9.43 -11.664 2.385 1 94.19 216 ASP B C 1
ATOM 6085 O O . ASP B 1 216 ? 10.188 -12.32 3.102 1 94.19 216 ASP B O 1
ATOM 6089 N N . LEU B 1 217 ? 9.648 -11.477 1.081 1 95 217 LEU B N 1
ATOM 6090 C CA . LEU B 1 217 ? 10.758 -12.133 0.396 1 95 217 LEU B CA 1
ATOM 6091 C C . LEU B 1 217 ? 12.094 -11.664 0.958 1 95 217 LEU B C 1
ATOM 6093 O O . LEU B 1 217 ? 13.086 -12.406 0.913 1 95 217 LEU B O 1
ATOM 6097 N N . ASN B 1 218 ? 12.117 -10.508 1.551 1 90.94 218 ASN B N 1
ATOM 6098 C CA . ASN B 1 218 ? 13.375 -9.93 2.027 1 90.94 218 ASN B CA 1
ATOM 6099 C C . ASN B 1 218 ? 13.812 -10.555 3.35 1 90.94 218 ASN B C 1
ATOM 6101 O O . ASN B 1 218 ? 14.953 -10.375 3.775 1 90.94 218 ASN B O 1
ATOM 6105 N N . GLU B 1 219 ? 12.938 -11.227 4.051 1 91.31 219 GLU B N 1
ATOM 6106 C CA . GLU B 1 219 ? 13.305 -11.883 5.301 1 91.31 219 GLU B CA 1
ATOM 6107 C C . GLU B 1 219 ? 14.336 -12.984 5.066 1 91.31 219 GLU B C 1
ATOM 6109 O O . GLU B 1 219 ? 15.156 -13.266 5.938 1 91.31 219 GLU B O 1
ATOM 6114 N N . ASP B 1 220 ? 14.266 -13.648 3.947 1 92.25 220 ASP B N 1
ATOM 6115 C CA . ASP B 1 220 ? 15.266 -14.617 3.5 1 92.25 220 ASP B CA 1
ATOM 6116 C C . ASP B 1 220 ? 15.305 -14.695 1.976 1 92.25 220 ASP B C 1
ATOM 6118 O O . ASP B 1 220 ? 14.789 -15.656 1.389 1 92.25 220 ASP B O 1
ATOM 6122 N N . ILE B 1 221 ? 15.992 -13.773 1.344 1 92.81 221 ILE B N 1
ATOM 6123 C CA . ILE B 1 221 ? 15.984 -13.594 -0.104 1 92.81 221 ILE B CA 1
ATOM 6124 C C . ILE B 1 221 ? 16.672 -14.781 -0.773 1 92.81 221 ILE B C 1
ATOM 6126 O O . ILE B 1 221 ? 16.297 -15.188 -1.872 1 92.81 221 ILE B O 1
ATOM 6130 N N . ASN B 1 222 ? 17.672 -15.375 -0.121 1 91.62 222 ASN B N 1
ATOM 6131 C CA . ASN B 1 222 ? 18.375 -16.516 -0.698 1 91.62 222 ASN B CA 1
ATOM 6132 C C . ASN B 1 222 ? 17.484 -17.75 -0.773 1 91.62 222 ASN B C 1
ATOM 6134 O O . ASN B 1 222 ? 17.5 -18.469 -1.776 1 91.62 222 ASN B O 1
ATOM 6138 N N . LEU B 1 223 ? 16.781 -17.984 0.304 1 93.75 223 LEU B N 1
ATOM 6139 C CA . LEU B 1 223 ? 15.828 -19.078 0.272 1 93.75 223 LEU B CA 1
ATOM 6140 C C . LEU B 1 223 ? 14.773 -18.859 -0.801 1 93.75 223 LEU B C 1
ATOM 6142 O O . LEU B 1 223 ? 14.367 -19.797 -1.492 1 93.75 223 LEU B O 1
ATOM 6146 N N . TYR B 1 224 ? 14.352 -17.609 -0.923 1 96.19 224 TYR B N 1
ATOM 6147 C CA . TYR B 1 224 ? 13.367 -17.25 -1.938 1 96.19 224 TYR B CA 1
ATOM 6148 C C . TYR B 1 224 ? 13.875 -17.578 -3.334 1 96.19 224 TYR B C 1
ATOM 6150 O O . TYR B 1 224 ? 13.156 -18.188 -4.133 1 96.19 224 TYR B O 1
ATOM 6158 N N . TYR B 1 225 ? 15.078 -17.234 -3.678 1 94.81 225 TYR B N 1
ATOM 6159 C CA . TYR B 1 225 ? 15.664 -17.547 -4.977 1 94.81 225 TYR B CA 1
ATOM 6160 C C . TYR B 1 225 ? 15.773 -19.062 -5.18 1 94.81 225 TYR B C 1
ATOM 6162 O O . TYR B 1 225 ? 15.438 -19.578 -6.25 1 94.81 225 TYR B O 1
ATOM 6170 N N . HIS B 1 226 ? 16.188 -19.703 -4.137 1 93.69 226 HIS B N 1
ATOM 6171 C CA . HIS B 1 226 ? 16.375 -21.156 -4.223 1 93.69 226 HIS B CA 1
ATOM 6172 C C . HIS B 1 226 ? 15.078 -21.859 -4.555 1 93.69 226 HIS B C 1
ATOM 6174 O O . HIS B 1 226 ? 15.039 -22.719 -5.441 1 93.69 226 HIS B O 1
ATOM 6180 N N . LEU B 1 227 ? 14.07 -21.547 -3.873 1 95.75 227 LEU B N 1
ATOM 6181 C CA . LEU B 1 227 ? 12.781 -22.188 -4.109 1 95.75 227 LEU B CA 1
ATOM 6182 C C . LEU B 1 227 ? 12.258 -21.859 -5.508 1 95.75 227 LEU B C 1
ATOM 6184 O O . LEU B 1 227 ? 11.648 -22.719 -6.16 1 95.75 227 LEU B O 1
ATOM 6188 N N . ASN B 1 228 ? 12.453 -20.641 -5.957 1 97.31 228 ASN B N 1
ATOM 6189 C CA . ASN B 1 228 ? 12.07 -20.297 -7.324 1 97.31 228 ASN B CA 1
ATOM 6190 C C . ASN B 1 228 ? 12.867 -21.109 -8.344 1 97.31 228 ASN B C 1
ATOM 6192 O O . ASN B 1 228 ? 12.344 -21.469 -9.398 1 97.31 228 ASN B O 1
ATOM 6196 N N . GLU B 1 229 ? 14.109 -21.359 -8.062 1 95.25 229 GLU B N 1
ATOM 6197 C CA . GLU B 1 229 ? 14.914 -22.219 -8.938 1 95.25 229 GLU B CA 1
ATOM 6198 C C . GLU B 1 229 ? 14.344 -23.625 -9 1 95.25 229 GLU B C 1
ATOM 6200 O O . GLU B 1 229 ? 14.297 -24.234 -10.07 1 95.25 229 GLU B O 1
ATOM 6205 N N . CYS B 1 230 ? 13.938 -24.094 -7.848 1 94.19 230 CYS B N 1
ATOM 6206 C CA . CYS B 1 230 ? 13.344 -25.438 -7.805 1 94.19 230 CYS B CA 1
ATOM 6207 C C . CYS B 1 230 ? 12.055 -25.484 -8.625 1 94.19 230 CYS B C 1
ATOM 6209 O O . CYS B 1 230 ? 11.875 -26.375 -9.445 1 94.19 230 CYS B O 1
ATOM 6211 N N . ILE B 1 231 ? 11.227 -24.516 -8.43 1 97.06 231 ILE B N 1
ATOM 6212 C CA . ILE B 1 231 ? 9.961 -24.469 -9.156 1 97.06 231 ILE B CA 1
ATOM 6213 C C . ILE B 1 231 ? 10.234 -24.328 -10.656 1 97.06 231 ILE B C 1
ATOM 6215 O O . ILE B 1 231 ? 9.625 -25.047 -11.461 1 97.06 231 ILE B O 1
ATOM 6219 N N . SER B 1 232 ? 11.148 -23.453 -10.984 1 97.12 232 SER B N 1
ATOM 6220 C CA . SER B 1 232 ? 11.477 -23.203 -12.383 1 97.12 232 SER B CA 1
ATOM 6221 C C . SER B 1 232 ? 11.969 -24.484 -13.062 1 97.12 232 SER B C 1
ATOM 6223 O O . SER B 1 232 ? 11.586 -24.781 -14.188 1 97.12 232 SER B O 1
ATOM 6225 N N . SER B 1 233 ? 12.812 -25.234 -12.406 1 94.94 233 SER B N 1
ATOM 6226 C CA . SER B 1 233 ? 13.344 -26.469 -12.953 1 94.94 233 SER B CA 1
ATOM 6227 C C . SER B 1 233 ? 12.234 -27.484 -13.211 1 94.94 233 SER B C 1
ATOM 6229 O O . SER B 1 233 ? 12.211 -28.141 -14.25 1 94.94 233 SER B O 1
ATOM 6231 N N . CYS B 1 234 ? 11.344 -27.562 -12.25 1 94.25 234 CYS B N 1
ATOM 6232 C CA . CYS B 1 234 ? 10.234 -28.5 -12.383 1 94.25 234 CYS B CA 1
ATOM 6233 C C . CYS B 1 234 ? 9.305 -28.078 -13.523 1 94.25 234 CYS B C 1
ATOM 6235 O O . CYS B 1 234 ? 8.883 -28.922 -14.32 1 94.25 234 CYS B O 1
ATOM 6237 N N . VAL B 1 235 ? 9.016 -26.812 -13.617 1 95.31 235 VAL B N 1
ATOM 6238 C CA . VAL B 1 235 ? 8.117 -26.297 -14.633 1 95.31 235 VAL B CA 1
ATOM 6239 C C . VAL B 1 235 ? 8.734 -26.484 -16.016 1 95.31 235 VAL B C 1
ATOM 6241 O O . VAL B 1 235 ? 8.062 -26.922 -16.953 1 95.31 235 VAL B O 1
ATOM 6244 N N . HIS B 1 236 ? 9.992 -26.172 -16.141 1 92.88 236 HIS B N 1
ATOM 6245 C CA . HIS B 1 236 ? 10.68 -26.328 -17.422 1 92.88 236 HIS B CA 1
ATOM 6246 C C . HIS B 1 236 ? 10.695 -27.781 -17.875 1 92.88 236 HIS B C 1
ATOM 6248 O O . HIS B 1 236 ? 10.445 -28.078 -19.047 1 92.88 236 HIS B O 1
ATOM 6254 N N . LEU B 1 237 ? 11.023 -28.672 -16.969 1 91.44 237 LEU B N 1
ATOM 6255 C CA . LEU B 1 237 ? 11.047 -30.094 -17.281 1 91.44 237 LEU B CA 1
ATOM 6256 C C . LEU B 1 237 ? 9.664 -30.578 -17.703 1 91.44 237 LEU B C 1
ATOM 6258 O O . LEU B 1 237 ? 9.539 -31.375 -18.641 1 91.44 237 LEU B O 1
ATOM 6262 N N . MET B 1 238 ? 8.672 -30.125 -17.031 1 91.88 238 MET B N 1
ATOM 6263 C CA . MET B 1 238 ? 7.301 -30.516 -17.359 1 91.88 238 MET B CA 1
ATOM 6264 C C . MET B 1 238 ? 6.922 -30.047 -18.766 1 91.88 238 MET B C 1
ATOM 6266 O O . MET B 1 238 ? 6.324 -30.797 -19.531 1 91.88 238 MET B O 1
ATOM 6270 N N . LEU B 1 239 ? 7.273 -28.828 -19.078 1 93 239 LEU B N 1
ATOM 6271 C CA . LEU B 1 239 ? 6.957 -28.266 -20.391 1 93 239 LEU B CA 1
ATOM 6272 C C . LEU B 1 239 ? 7.703 -29.016 -21.5 1 93 239 LEU B C 1
ATOM 6274 O O . LEU B 1 239 ? 7.129 -29.312 -22.547 1 93 239 LEU B O 1
ATOM 6278 N N . LEU B 1 240 ? 8.945 -29.359 -21.25 1 90.31 240 LEU B N 1
ATOM 6279 C CA . LEU B 1 240 ? 9.742 -30.094 -22.234 1 90.31 240 LEU B CA 1
ATOM 6280 C C . LEU B 1 240 ? 9.188 -31.5 -22.438 1 90.31 240 LEU B C 1
ATOM 6282 O O . LEU B 1 240 ? 9.109 -31.984 -23.562 1 90.31 240 LEU B O 1
ATOM 6286 N N . ASN B 1 241 ? 8.836 -32.125 -21.328 1 90.12 241 ASN B N 1
ATOM 6287 C CA . ASN B 1 241 ? 8.25 -33.469 -21.422 1 90.12 241 ASN B CA 1
ATOM 6288 C C . ASN B 1 241 ? 6.926 -33.469 -22.172 1 90.12 241 ASN B C 1
ATOM 6290 O O . ASN B 1 241 ? 6.645 -34.375 -22.969 1 90.12 241 ASN B O 1
ATOM 6294 N N . ASN B 1 242 ? 6.152 -32.469 -21.906 1 89.94 242 ASN B N 1
ATOM 6295 C CA . ASN B 1 242 ? 4.895 -32.312 -22.625 1 89.94 242 ASN B CA 1
ATOM 6296 C C . ASN B 1 242 ? 5.125 -32.062 -24.125 1 89.94 242 ASN B C 1
ATOM 6298 O O . ASN B 1 242 ? 4.422 -32.625 -24.953 1 89.94 242 ASN B O 1
ATOM 6302 N N . LEU B 1 243 ? 6.102 -31.297 -24.469 1 90.31 243 LEU B N 1
ATOM 6303 C CA . LEU B 1 243 ? 6.461 -31.031 -25.844 1 90.31 243 LEU B CA 1
ATOM 6304 C C . LEU B 1 243 ? 6.895 -32.312 -26.562 1 90.31 243 LEU B C 1
ATOM 6306 O O . LEU B 1 243 ? 6.445 -32.594 -27.672 1 90.31 243 LEU B O 1
ATOM 6310 N N . ASN B 1 244 ? 7.715 -33.094 -25.922 1 89.25 244 ASN B N 1
ATOM 6311 C CA . ASN B 1 244 ? 8.227 -34.344 -26.484 1 89.25 244 ASN B CA 1
ATOM 6312 C C . ASN B 1 244 ? 7.113 -35.375 -26.672 1 89.25 244 ASN B C 1
ATOM 6314 O O . ASN B 1 244 ? 7.102 -36.094 -27.672 1 89.25 244 ASN B O 1
ATOM 6318 N N . SER B 1 245 ? 6.273 -35.344 -25.734 1 87.12 245 SER B N 1
ATOM 6319 C CA . SER B 1 245 ? 5.172 -36.281 -25.812 1 87.12 245 SER B CA 1
ATOM 6320 C C . SER B 1 245 ? 4.234 -35.938 -26.969 1 87.12 245 SER B C 1
ATOM 6322 O O . SER B 1 245 ? 3.756 -36.844 -27.672 1 87.12 245 SER B O 1
ATOM 6324 N N . VAL B 1 246 ? 3.988 -34.719 -27.156 1 83.5 246 VAL B N 1
ATOM 6325 C CA . VAL B 1 246 ? 3.092 -34.281 -28.219 1 83.5 246 VAL B CA 1
ATOM 6326 C C . VAL B 1 246 ? 3.766 -34.438 -29.578 1 83.5 246 VAL B C 1
ATOM 6328 O O . VAL B 1 246 ? 3.111 -34.812 -30.562 1 83.5 246 VAL B O 1
ATOM 6331 N N . SER B 1 247 ? 5.07 -34.312 -29.672 1 79.75 247 SER B N 1
ATOM 6332 C CA . SER B 1 247 ? 5.809 -34.406 -30.938 1 79.75 247 SER B CA 1
ATOM 6333 C C . SER B 1 247 ? 5.965 -35.875 -31.344 1 79.75 247 SER B C 1
ATOM 6335 O O . SER B 1 247 ? 6.059 -36.188 -32.531 1 79.75 247 SER B O 1
ATOM 6337 N N . SER B 1 248 ? 6.301 -36.781 -30.438 1 75.69 248 SER B N 1
ATOM 6338 C CA . SER B 1 248 ? 6.508 -38.188 -30.734 1 75.69 248 SER B CA 1
ATOM 6339 C C . SER B 1 248 ? 5.195 -38.875 -31.062 1 75.69 248 SER B C 1
ATOM 6341 O O . SER B 1 248 ? 5.188 -39.906 -31.734 1 75.69 248 SER B O 1
ATOM 6343 N N . SER B 1 249 ? 4.301 -38.594 -30.328 1 61.53 249 SER B N 1
ATOM 6344 C CA . SER B 1 249 ? 3.035 -39.281 -30.562 1 61.53 249 SER B CA 1
ATOM 6345 C C . SER B 1 249 ? 2.479 -38.969 -31.953 1 61.53 249 SER B C 1
ATOM 6347 O O . SER B 1 249 ? 2.195 -37.812 -32.281 1 61.53 249 SER B O 1
ATOM 6349 N N . ALA B 1 250 ? 3.152 -39.75 -33.031 1 50.56 250 ALA B N 1
ATOM 6350 C CA . ALA B 1 250 ? 2.516 -39.812 -34.344 1 50.56 250 ALA B CA 1
ATOM 6351 C C . ALA B 1 250 ? 0.999 -39.688 -34.219 1 50.56 250 ALA B C 1
ATOM 6353 O O . ALA B 1 250 ? 0.314 -39.406 -35.219 1 50.56 250 ALA B O 1
ATOM 6354 N N . LYS B 1 251 ? 0.461 -40.719 -33.594 1 45.53 251 LYS B N 1
ATOM 6355 C CA . LYS B 1 251 ? -0.973 -40.969 -33.5 1 45.53 251 LYS B CA 1
ATOM 6356 C C . LYS B 1 251 ? -1.729 -39.781 -32.938 1 45.53 251 LYS B C 1
ATOM 6358 O O . LYS B 1 251 ? -1.158 -38.969 -32.188 1 45.53 251 LYS B O 1
ATOM 6363 N N . THR B 1 252 ? -2.852 -39.5 -33.594 1 41.94 252 THR B N 1
ATOM 6364 C CA . THR B 1 252 ? -4.023 -38.625 -33.531 1 41.94 252 THR B CA 1
ATOM 6365 C C . THR B 1 252 ? -4.465 -38.406 -32.094 1 41.94 252 THR B C 1
ATOM 6367 O O . THR B 1 252 ? -5.594 -37.969 -31.844 1 41.94 252 THR B O 1
ATOM 6370 N N . ASP B 1 253 ? -3.893 -39.094 -31.172 1 41.06 253 ASP B N 1
ATOM 6371 C CA . ASP B 1 253 ? -4.746 -39.031 -30 1 41.06 253 ASP B CA 1
ATOM 6372 C C . ASP B 1 253 ? -4.914 -37.594 -29.5 1 41.06 253 ASP B C 1
ATOM 6374 O O . ASP B 1 253 ? -3.934 -36.938 -29.172 1 41.06 253 ASP B O 1
ATOM 6378 N N . ALA B 1 254 ? -5.816 -36.875 -30 1 44.16 254 ALA B N 1
ATOM 6379 C CA . ALA B 1 254 ? -6.559 -35.656 -29.75 1 44.16 254 ALA B CA 1
ATOM 6380 C C . ALA B 1 254 ? -6.418 -35.219 -28.281 1 44.16 254 ALA B C 1
ATOM 6382 O O . ALA B 1 254 ? -6.785 -34.094 -27.922 1 44.16 254 ALA B O 1
ATOM 6383 N N . GLN B 1 255 ? -5.906 -36.25 -27.391 1 47.94 255 GLN B N 1
ATOM 6384 C CA . GLN B 1 255 ? -6.188 -36.062 -25.969 1 47.94 255 GLN B CA 1
ATOM 6385 C C . GLN B 1 255 ? -5.016 -35.406 -25.266 1 47.94 255 GLN B C 1
ATOM 6387 O O . GLN B 1 255 ? -5.133 -35 -24.109 1 47.94 255 GLN B O 1
ATOM 6392 N N . GLN B 1 256 ? -3.713 -35.438 -25.891 1 57.38 256 GLN B N 1
ATOM 6393 C CA . GLN B 1 256 ? -2.672 -34.875 -25.031 1 57.38 256 GLN B CA 1
ATOM 6394 C C . GLN B 1 256 ? -2.639 -33.344 -25.109 1 57.38 256 GLN B C 1
ATOM 6396 O O . GLN B 1 256 ? -2.447 -32.781 -26.203 1 57.38 256 GLN B O 1
ATOM 6401 N N . GLU B 1 257 ? -3.105 -32.688 -24.062 1 71.88 257 GLU B N 1
ATOM 6402 C CA . GLU B 1 257 ? -3.234 -31.234 -23.938 1 71.88 257 GLU B CA 1
ATOM 6403 C C . GLU B 1 257 ? -1.888 -30.547 -24.141 1 71.88 257 GLU B C 1
ATOM 6405 O O . GLU B 1 257 ? -0.881 -30.969 -23.562 1 71.88 257 GLU B O 1
ATOM 6410 N N . GLY B 1 258 ? -1.683 -29.719 -25.234 1 83.31 258 GLY B N 1
ATOM 6411 C CA . GLY B 1 258 ? -0.49 -28.938 -25.516 1 83.31 258 GLY B CA 1
ATOM 6412 C C . GLY B 1 258 ? -0.25 -27.828 -24.516 1 83.31 258 GLY B C 1
ATOM 6413 O O . GLY B 1 258 ? -0.313 -26.656 -24.859 1 83.31 258 GLY B O 1
ATOM 6414 N N . ILE B 1 259 ? 0.173 -28.25 -23.281 1 91 259 ILE B N 1
ATOM 6415 C CA . ILE B 1 259 ? 0.432 -27.297 -22.203 1 91 259 ILE B CA 1
ATOM 6416 C C . ILE B 1 259 ? 1.687 -26.5 -22.516 1 91 259 ILE B C 1
ATOM 6418 O O . ILE B 1 259 ? 1.793 -25.328 -22.125 1 91 259 ILE B O 1
ATOM 6422 N N . TYR B 1 260 ? 2.637 -27.078 -23.297 1 94.62 260 TYR B N 1
ATOM 6423 C CA . TYR B 1 260 ? 3.92 -26.453 -23.578 1 94.62 260 TYR B CA 1
ATOM 6424 C C . TYR B 1 260 ? 3.725 -25.141 -24.328 1 94.62 260 TYR B C 1
ATOM 6426 O O . TYR B 1 260 ? 4.469 -24.172 -24.125 1 94.62 260 TYR B O 1
ATOM 6434 N N . ALA B 1 261 ? 2.738 -25.109 -25.172 1 95.81 261 ALA B N 1
ATOM 6435 C CA . ALA B 1 261 ? 2.521 -23.938 -26.016 1 95.81 261 ALA B CA 1
ATOM 6436 C C . ALA B 1 261 ? 1.833 -22.828 -25.219 1 95.81 261 ALA B C 1
ATOM 6438 O O . ALA B 1 261 ? 1.887 -21.656 -25.609 1 95.81 261 ALA B O 1
ATOM 6439 N N . ALA B 1 262 ? 1.115 -23.172 -24.094 1 96.38 262 ALA B N 1
ATOM 6440 C CA . ALA B 1 262 ? 0.399 -22.188 -23.281 1 96.38 262 ALA B CA 1
ATOM 6441 C C . ALA B 1 262 ? 1.369 -21.344 -22.469 1 96.38 262 ALA B C 1
ATOM 6443 O O . ALA B 1 262 ? 1.073 -20.203 -22.125 1 96.38 262 ALA B O 1
ATOM 6444 N N . GLY B 1 263 ? 2.521 -21.938 -22.188 1 96.88 263 GLY B N 1
ATOM 6445 C CA . GLY B 1 263 ? 3.49 -21.234 -21.359 1 96.88 263 GLY B CA 1
ATOM 6446 C C . GLY B 1 263 ? 3.055 -21.078 -19.922 1 96.88 263 GLY B C 1
ATOM 6447 O O . GLY B 1 263 ? 2.402 -21.969 -19.375 1 96.88 263 GLY B O 1
ATOM 6448 N N . PHE B 1 264 ? 3.586 -20 -19.25 1 98 264 PHE B N 1
ATOM 6449 C CA . PHE B 1 264 ? 3.205 -19.812 -17.859 1 98 264 PHE B CA 1
ATOM 6450 C C . PHE B 1 264 ? 3.172 -18.328 -17.484 1 98 264 PHE B C 1
ATOM 6452 O O . PHE B 1 264 ? 3.68 -17.5 -18.234 1 98 264 PHE B O 1
ATOM 6459 N N . ILE B 1 265 ? 2.453 -18.031 -16.438 1 98.5 265 ILE B N 1
ATOM 6460 C CA . ILE B 1 265 ? 2.369 -16.703 -15.836 1 98.5 265 ILE B CA 1
ATOM 6461 C C . ILE B 1 265 ? 2.914 -16.75 -14.414 1 98.5 265 ILE B C 1
ATOM 6463 O O . ILE B 1 265 ? 2.451 -17.547 -13.586 1 98.5 265 ILE B O 1
ATOM 6467 N N . LEU B 1 266 ? 3.947 -15.969 -14.219 1 98.81 266 LEU B N 1
ATOM 6468 C CA . LEU B 1 266 ? 4.586 -15.852 -12.914 1 98.81 266 LEU B CA 1
ATOM 6469 C C . LEU B 1 266 ? 4.152 -14.57 -12.211 1 98.81 266 LEU B C 1
ATOM 6471 O O . LEU B 1 266 ? 4.371 -13.469 -12.719 1 98.81 266 LEU B O 1
ATOM 6475 N N . ASN B 1 267 ? 3.498 -14.672 -11.039 1 98.56 267 ASN B N 1
ATOM 6476 C CA . ASN B 1 267 ? 3.113 -13.516 -10.234 1 98.56 267 ASN B CA 1
ATOM 6477 C C . ASN B 1 267 ? 4.18 -13.18 -9.195 1 98.56 267 ASN B C 1
ATOM 6479 O O . ASN B 1 267 ? 4.465 -13.984 -8.305 1 98.56 267 ASN B O 1
ATOM 6483 N N . VAL B 1 268 ? 4.719 -12.016 -9.305 1 98.38 268 VAL B N 1
ATOM 6484 C CA . VAL B 1 268 ? 5.809 -11.578 -8.438 1 98.38 268 VAL B CA 1
ATOM 6485 C C . VAL B 1 268 ? 5.312 -10.484 -7.496 1 98.38 268 VAL B C 1
ATOM 6487 O O . VAL B 1 268 ? 4.594 -9.57 -7.918 1 98.38 268 VAL B O 1
ATOM 6490 N N . PRO B 1 269 ? 5.684 -10.531 -6.191 1 96.81 269 PRO B N 1
ATOM 6491 C CA . PRO B 1 269 ? 5.184 -9.555 -5.219 1 96.81 269 PRO B CA 1
ATOM 6492 C C . PRO B 1 269 ? 5.723 -8.148 -5.461 1 96.81 269 PRO B C 1
ATOM 6494 O O . PRO B 1 269 ? 6.719 -7.98 -6.168 1 96.81 269 PRO B O 1
ATOM 6497 N N . SER B 1 270 ? 5.078 -7.176 -4.879 1 93.69 270 SER B N 1
ATOM 6498 C CA . SER B 1 270 ? 5.422 -5.77 -5.043 1 93.69 270 SER B CA 1
ATOM 6499 C C . SER B 1 270 ? 6.762 -5.449 -4.387 1 93.69 270 SER B C 1
ATOM 6501 O O . SER B 1 270 ? 7.414 -4.465 -4.742 1 93.69 270 SER B O 1
ATOM 6503 N N . GLU B 1 271 ? 7.18 -6.246 -3.436 1 92.69 271 GLU B N 1
ATOM 6504 C CA . GLU B 1 271 ? 8.422 -6.012 -2.699 1 92.69 271 GLU B CA 1
ATOM 6505 C C . GLU B 1 271 ? 9.641 -6.32 -3.562 1 92.69 271 GLU B C 1
ATOM 6507 O O . GLU B 1 271 ? 10.766 -5.957 -3.211 1 92.69 271 GLU B O 1
ATOM 6512 N N . ALA B 1 272 ? 9.398 -6.98 -4.672 1 94.25 272 ALA B N 1
ATOM 6513 C CA . ALA B 1 272 ? 10.508 -7.309 -5.562 1 94.25 272 ALA B CA 1
ATOM 6514 C C . ALA B 1 272 ? 11.047 -6.055 -6.246 1 94.25 272 ALA B C 1
ATOM 6516 O O . ALA B 1 272 ? 10.328 -5.391 -6.996 1 94.25 272 ALA B O 1
ATOM 6517 N N . ASP B 1 273 ? 12.289 -5.777 -5.988 1 89.81 273 ASP B N 1
ATOM 6518 C CA . ASP B 1 273 ? 12.93 -4.629 -6.629 1 89.81 273 ASP B CA 1
ATOM 6519 C C . ASP B 1 273 ? 13.539 -5.016 -7.977 1 89.81 273 ASP B C 1
ATOM 6521 O O . ASP B 1 273 ? 13.312 -6.121 -8.469 1 89.81 273 ASP B O 1
ATOM 6525 N N . HIS B 1 274 ? 14.227 -4.078 -8.539 1 90.44 274 HIS B N 1
ATOM 6526 C CA . HIS B 1 274 ? 14.805 -4.258 -9.859 1 90.44 274 HIS B CA 1
ATOM 6527 C C . HIS B 1 274 ? 15.75 -5.461 -9.891 1 90.44 274 HIS B C 1
ATOM 6529 O O . HIS B 1 274 ? 15.719 -6.254 -10.828 1 90.44 274 HIS B O 1
ATOM 6535 N N . HIS B 1 275 ? 16.484 -5.645 -8.852 1 91 275 HIS B N 1
ATOM 6536 C CA . HIS B 1 275 ? 17.453 -6.734 -8.789 1 91 275 HIS B CA 1
ATOM 6537 C C . HIS B 1 275 ? 16.75 -8.086 -8.68 1 91 275 HIS B C 1
ATOM 6539 O O . HIS B 1 275 ? 17.141 -9.047 -9.336 1 91 275 HIS B O 1
ATOM 6545 N N . VAL B 1 276 ? 15.75 -8.141 -7.855 1 95.69 276 VAL B N 1
ATOM 6546 C CA . VAL B 1 276 ? 15 -9.383 -7.672 1 95.69 276 VAL B CA 1
ATOM 6547 C C . VAL B 1 276 ? 14.32 -9.781 -8.977 1 95.69 276 VAL B C 1
ATOM 6549 O O . VAL B 1 276 ? 14.352 -10.945 -9.375 1 95.69 276 VAL B O 1
ATOM 6552 N N . ILE B 1 277 ? 13.781 -8.828 -9.672 1 97.19 277 ILE B N 1
ATOM 6553 C CA . ILE B 1 277 ? 13.086 -9.094 -10.93 1 97.19 277 ILE B CA 1
ATOM 6554 C C . ILE B 1 277 ? 14.078 -9.617 -11.969 1 97.19 277 ILE B C 1
ATOM 6556 O O . ILE B 1 277 ? 13.781 -10.57 -12.695 1 97.19 277 ILE B O 1
ATOM 6560 N N . ASN B 1 278 ? 15.234 -9.016 -11.992 1 95 278 ASN B N 1
ATOM 6561 C CA . ASN B 1 278 ? 16.266 -9.469 -12.922 1 95 278 ASN B CA 1
ATOM 6562 C C . ASN B 1 278 ? 16.656 -10.922 -12.648 1 95 278 ASN B C 1
ATOM 6564 O O . ASN B 1 278 ? 16.797 -11.711 -13.586 1 95 278 ASN B O 1
ATOM 6568 N N . ASN B 1 279 ? 16.812 -11.234 -11.414 1 95.62 279 ASN B N 1
ATOM 6569 C CA . ASN B 1 279 ? 17.141 -12.602 -11.055 1 95.62 279 ASN B CA 1
ATOM 6570 C C . ASN B 1 279 ? 16.047 -13.578 -11.461 1 95.62 279 ASN B C 1
ATOM 6572 O O . ASN B 1 279 ? 16.328 -14.664 -11.969 1 95.62 279 ASN B O 1
ATOM 6576 N N . LEU B 1 280 ? 14.844 -13.203 -11.273 1 98 280 LEU B N 1
ATOM 6577 C CA . LEU B 1 280 ? 13.727 -14.078 -11.625 1 98 280 LEU B CA 1
ATOM 6578 C C . LEU B 1 280 ? 13.617 -14.242 -13.141 1 98 280 LEU B C 1
ATOM 6580 O O . LEU B 1 280 ? 13.234 -15.305 -13.625 1 98 280 LEU B O 1
ATOM 6584 N N . ILE B 1 281 ? 13.93 -13.164 -13.906 1 97.5 281 ILE B N 1
ATOM 6585 C CA . ILE B 1 281 ? 13.945 -13.242 -15.359 1 97.5 281 ILE B CA 1
ATOM 6586 C C . ILE B 1 281 ? 14.938 -14.305 -15.812 1 97.5 281 ILE B C 1
ATOM 6588 O O . ILE B 1 281 ? 14.641 -15.109 -16.688 1 97.5 281 ILE B O 1
ATOM 6592 N N . GLU B 1 282 ? 16.031 -14.359 -15.117 1 95.5 282 GLU B N 1
ATOM 6593 C CA . GLU B 1 282 ? 17.062 -15.344 -15.445 1 95.5 282 GLU B CA 1
ATOM 6594 C C . GLU B 1 282 ? 16.656 -16.75 -14.992 1 95.5 282 GLU B C 1
ATOM 6596 O O . GLU B 1 282 ? 16.797 -17.703 -15.75 1 95.5 282 GLU B O 1
ATOM 6601 N N . ILE B 1 283 ? 16.125 -16.875 -13.852 1 96.81 283 ILE B N 1
ATOM 6602 C CA . ILE B 1 283 ? 15.758 -18.172 -13.273 1 96.81 283 ILE B CA 1
ATOM 6603 C C . ILE B 1 283 ? 14.703 -18.844 -14.148 1 96.81 283 ILE B C 1
ATOM 6605 O O . ILE B 1 283 ? 14.836 -20.016 -14.492 1 96.81 283 ILE B O 1
ATOM 6609 N N . TYR B 1 284 ? 13.703 -18.094 -14.586 1 97.81 284 TYR B N 1
ATOM 6610 C CA . TYR B 1 284 ? 12.562 -18.688 -15.281 1 97.81 284 TYR B CA 1
ATOM 6611 C C . TYR B 1 284 ? 12.703 -18.547 -16.797 1 97.81 284 TYR B C 1
ATOM 6613 O O . TYR B 1 284 ? 11.898 -19.094 -17.547 1 97.81 284 TYR B O 1
ATOM 6621 N N . GLY B 1 285 ? 13.688 -17.891 -17.281 1 96.25 285 GLY B N 1
ATOM 6622 C CA . GLY B 1 285 ? 13.789 -17.609 -18.703 1 96.25 285 GLY B CA 1
ATOM 6623 C C . GLY B 1 285 ? 12.617 -16.797 -19.234 1 96.25 285 GLY B C 1
ATOM 6624 O O . GLY B 1 285 ? 12.031 -17.156 -20.25 1 96.25 285 GLY B O 1
ATOM 6625 N N . ILE B 1 286 ? 12.312 -15.727 -18.531 1 98 286 ILE B N 1
ATOM 6626 C CA . ILE B 1 286 ? 11.164 -14.891 -18.844 1 98 286 ILE B CA 1
ATOM 6627 C C . ILE B 1 286 ? 11.406 -14.164 -20.172 1 98 286 ILE B C 1
ATOM 6629 O O . ILE B 1 286 ? 12.508 -13.656 -20.406 1 98 286 ILE B O 1
ATOM 6633 N N . ASN B 1 287 ? 10.391 -14.047 -21.031 1 96.44 287 ASN B N 1
ATOM 6634 C CA . ASN B 1 287 ? 10.539 -13.297 -22.281 1 96.44 287 ASN B CA 1
ATOM 6635 C C . ASN B 1 287 ? 9.602 -12.094 -22.328 1 96.44 287 ASN B C 1
ATOM 6637 O O . ASN B 1 287 ? 9.781 -11.203 -23.156 1 96.44 287 ASN B O 1
ATOM 6641 N N . ILE B 1 288 ? 8.555 -12.078 -21.484 1 97.94 288 ILE B N 1
ATOM 6642 C CA . ILE B 1 288 ? 7.652 -10.93 -21.406 1 97.94 288 ILE B CA 1
ATOM 6643 C C . ILE B 1 288 ? 7.477 -10.508 -19.953 1 97.94 288 ILE B C 1
ATOM 6645 O O . ILE B 1 288 ? 7.133 -11.328 -19.094 1 97.94 288 ILE B O 1
ATOM 6649 N N . VAL B 1 289 ? 7.73 -9.227 -19.656 1 98.38 289 VAL B N 1
ATOM 6650 C CA . VAL B 1 289 ? 7.531 -8.68 -18.312 1 98.38 289 VAL B CA 1
ATOM 6651 C C . VAL B 1 289 ? 6.426 -7.629 -18.344 1 98.38 289 VAL B C 1
ATOM 6653 O O . VAL B 1 289 ? 6.492 -6.676 -19.125 1 98.38 289 VAL B O 1
ATOM 6656 N N . ILE B 1 290 ? 5.422 -7.836 -17.562 1 98.44 290 ILE B N 1
ATOM 6657 C CA . ILE B 1 290 ? 4.324 -6.887 -17.438 1 98.44 290 ILE B CA 1
ATOM 6658 C C . ILE B 1 290 ? 4.441 -6.133 -16.109 1 98.44 290 ILE B C 1
ATOM 6660 O O . ILE B 1 290 ? 4.383 -6.734 -15.039 1 98.44 290 ILE B O 1
ATOM 6664 N N . VAL B 1 291 ? 4.629 -4.82 -16.172 1 97.5 291 VAL B N 1
ATOM 6665 C CA . VAL B 1 291 ? 4.734 -3.975 -14.984 1 97.5 291 VAL B CA 1
ATOM 6666 C C . VAL B 1 291 ? 3.451 -3.164 -14.82 1 97.5 291 VAL B C 1
ATOM 6668 O O . VAL B 1 291 ? 3.148 -2.293 -15.633 1 97.5 291 VAL B O 1
ATOM 6671 N N . ILE B 1 292 ? 2.771 -3.461 -13.68 1 96.94 292 ILE B N 1
ATOM 6672 C CA . ILE B 1 292 ? 1.479 -2.812 -13.484 1 96.94 292 ILE B CA 1
ATOM 6673 C C . ILE B 1 292 ? 1.628 -1.647 -12.508 1 96.94 292 ILE B C 1
ATOM 6675 O O . ILE B 1 292 ? 2.082 -1.831 -11.375 1 96.94 292 ILE B O 1
ATOM 6679 N N . ASP B 1 293 ? 1.243 -0.467 -12.867 1 93.5 293 ASP B N 1
ATOM 6680 C CA . ASP B 1 293 ? 1.088 0.711 -12.023 1 93.5 293 ASP B CA 1
ATOM 6681 C C . ASP B 1 293 ? 2.412 1.09 -11.359 1 93.5 293 ASP B C 1
ATOM 6683 O O . ASP B 1 293 ? 2.447 1.413 -10.172 1 93.5 293 ASP B O 1
ATOM 6687 N N . ASN B 1 294 ? 3.525 0.907 -11.969 1 91.81 294 ASN B N 1
ATOM 6688 C CA . ASN B 1 294 ? 4.848 1.277 -11.477 1 91.81 294 ASN B CA 1
ATOM 6689 C C . ASN B 1 294 ? 5.746 1.781 -12.609 1 91.81 294 ASN B C 1
ATOM 6691 O O . ASN B 1 294 ? 6.531 1.017 -13.172 1 91.81 294 ASN B O 1
ATOM 6695 N N . ALA B 1 295 ? 5.664 3.029 -12.844 1 87.81 295 ALA B N 1
ATOM 6696 C CA . ALA B 1 295 ? 6.402 3.646 -13.945 1 87.81 295 ALA B CA 1
ATOM 6697 C C . ALA B 1 295 ? 7.906 3.627 -13.672 1 87.81 295 ALA B C 1
ATOM 6699 O O . ALA B 1 295 ? 8.703 3.443 -14.594 1 87.81 295 ALA B O 1
ATOM 6700 N N . PHE B 1 296 ? 8.281 3.84 -12.445 1 87.19 296 PHE B N 1
ATOM 6701 C CA . PHE B 1 296 ? 9.688 3.84 -12.078 1 87.19 296 PHE B CA 1
ATOM 6702 C C . PHE B 1 296 ? 10.344 2.508 -12.43 1 87.19 296 PHE B C 1
ATOM 6704 O O . PHE B 1 296 ? 11.406 2.479 -13.055 1 87.19 296 PHE B O 1
ATOM 6711 N N . LEU B 1 297 ? 9.703 1.451 -12.031 1 91 297 LEU B N 1
ATOM 6712 C CA . LEU B 1 297 ? 10.211 0.115 -12.32 1 91 297 LEU B CA 1
ATOM 6713 C C . LEU B 1 297 ? 10.164 -0.172 -13.82 1 91 297 LEU B C 1
ATOM 6715 O O . LEU B 1 297 ? 11.086 -0.784 -14.359 1 91 297 LEU B O 1
ATOM 6719 N N . HIS B 1 298 ? 9.102 0.246 -14.461 1 93.25 298 HIS B N 1
ATOM 6720 C CA . HIS B 1 298 ? 8.938 0.043 -15.898 1 93.25 298 HIS B CA 1
ATOM 6721 C C . HIS B 1 298 ? 10.094 0.654 -16.672 1 93.25 298 HIS B C 1
ATOM 6723 O O . HIS B 1 298 ? 10.711 -0.016 -17.516 1 93.25 298 HIS B O 1
ATOM 6729 N N . TYR B 1 299 ? 10.445 1.824 -16.328 1 88.25 299 TYR B N 1
ATOM 6730 C CA . TYR B 1 299 ? 11.492 2.518 -17.062 1 88.25 299 TYR B CA 1
ATOM 6731 C C . TYR B 1 299 ? 12.875 1.999 -16.688 1 88.25 299 TYR B C 1
ATOM 6733 O O . TYR B 1 299 ? 13.773 1.944 -17.516 1 88.25 299 TYR B O 1
ATOM 6741 N N . SER B 1 300 ? 13.023 1.595 -15.477 1 88.94 300 SER B N 1
ATOM 6742 C CA . SER B 1 300 ? 14.281 0.992 -15.047 1 88.94 300 SER B CA 1
ATOM 6743 C C . SER B 1 300 ? 14.562 -0.297 -15.812 1 88.94 300 SER B C 1
ATOM 6745 O O . SER B 1 300 ? 15.688 -0.519 -16.266 1 88.94 300 SER B O 1
ATOM 6747 N N . LEU B 1 301 ? 13.516 -1.068 -15.961 1 93.06 301 LEU B N 1
ATOM 6748 C CA . LEU B 1 301 ? 13.664 -2.336 -16.672 1 93.06 301 LEU B CA 1
ATOM 6749 C C . LEU B 1 301 ? 13.828 -2.111 -18.172 1 93.06 301 LEU B C 1
ATOM 6751 O O . LEU B 1 301 ? 14.578 -2.826 -18.828 1 93.06 301 LEU B O 1
ATOM 6755 N N . LYS B 1 302 ? 13.078 -1.135 -18.672 1 90.25 302 LYS B N 1
ATOM 6756 C CA . LYS B 1 302 ? 13.18 -0.823 -20.094 1 90.25 302 LYS B CA 1
ATOM 6757 C C . LYS B 1 302 ? 14.586 -0.348 -20.453 1 90.25 302 LYS B C 1
ATOM 6759 O O . LYS B 1 302 ? 15.086 -0.648 -21.531 1 90.25 302 LYS B O 1
ATOM 6764 N N . ASP B 1 303 ? 15.156 0.417 -19.578 1 85.69 303 ASP B N 1
ATOM 6765 C CA . ASP B 1 303 ? 16.516 0.905 -19.781 1 85.69 303 ASP B CA 1
ATOM 6766 C C . ASP B 1 303 ? 17.516 -0.249 -19.812 1 85.69 303 ASP B C 1
ATOM 6768 O O . ASP B 1 303 ? 18.469 -0.227 -20.594 1 85.69 303 ASP B O 1
ATOM 6772 N N . GLN B 1 304 ? 17.234 -1.265 -19.062 1 86.06 304 GLN B N 1
ATOM 6773 C CA . GLN B 1 304 ? 18.156 -2.402 -18.969 1 86.06 304 GLN B CA 1
ATOM 6774 C C . GLN B 1 304 ? 17.938 -3.373 -20.125 1 86.06 304 GLN B C 1
ATOM 6776 O O . GLN B 1 304 ? 18.906 -3.877 -20.703 1 86.06 304 GLN B O 1
ATOM 6781 N N . TYR B 1 305 ? 16.719 -3.691 -20.422 1 86.12 305 TYR B N 1
ATOM 6782 C CA . TYR B 1 305 ? 16.422 -4.723 -21.406 1 86.12 305 TYR B CA 1
ATOM 6783 C C . TYR B 1 305 ? 16.062 -4.105 -22.766 1 86.12 305 TYR B C 1
ATOM 6785 O O . TYR B 1 305 ? 15.961 -4.809 -23.766 1 86.12 305 TYR B O 1
ATOM 6793 N N . GLY B 1 306 ? 15.75 -2.863 -22.781 1 68.19 306 GLY B N 1
ATOM 6794 C CA . GLY B 1 306 ? 15.344 -2.221 -24.016 1 68.19 306 GLY B CA 1
ATOM 6795 C C . GLY B 1 306 ? 16.422 -2.279 -25.094 1 68.19 306 GLY B C 1
ATOM 6796 O O . GLY B 1 306 ? 17.578 -2.574 -24.812 1 68.19 306 GLY B O 1
ATOM 6797 N N . ASP B 1 307 ? 16.125 -2.172 -26.391 1 52.09 307 ASP B N 1
ATOM 6798 C CA . ASP B 1 307 ? 16.797 -2.357 -27.672 1 52.09 307 ASP B CA 1
ATOM 6799 C C . ASP B 1 307 ? 18.156 -1.677 -27.688 1 52.09 307 ASP B C 1
ATOM 6801 O O . ASP B 1 307 ? 18.266 -0.484 -27.391 1 52.09 307 ASP B O 1
ATOM 6805 N N . ASP B 1 308 ? 19.297 -2.322 -27.469 1 40.81 308 ASP B N 1
ATOM 6806 C CA . ASP B 1 308 ? 20.656 -2.035 -27.922 1 40.81 308 ASP B CA 1
ATOM 6807 C C . ASP B 1 308 ? 20.625 -1.295 -29.266 1 40.81 308 ASP B C 1
ATOM 6809 O O . ASP B 1 308 ? 21.672 -1.073 -29.859 1 40.81 308 ASP B O 1
ATOM 6813 N N . GLY B 1 309 ? 19.781 -1.26 -30.25 1 35.16 309 GLY B N 1
ATOM 6814 C CA . GLY B 1 309 ? 20.062 -0.612 -31.531 1 35.16 309 GLY B CA 1
ATOM 6815 C C . GLY B 1 309 ? 20.453 0.845 -31.375 1 35.16 309 GLY B C 1
ATOM 6816 O O . GLY B 1 309 ? 21.156 1.394 -32.25 1 35.16 309 GLY B O 1
ATOM 6817 N N . GLY B 1 310 ? 19.938 1.741 -30.531 1 32.59 310 GLY B N 1
ATOM 6818 C CA . GLY B 1 310 ? 20.328 3.137 -30.656 1 32.59 310 GLY B CA 1
ATOM 6819 C C . GLY B 1 310 ? 21.578 3.467 -29.875 1 32.59 310 GLY B C 1
ATOM 6820 O O . GLY B 1 310 ? 22.094 4.59 -29.938 1 32.59 310 GLY B O 1
ATOM 6821 N N . ARG B 1 311 ? 22.109 2.74 -28.859 1 32.5 311 ARG B N 1
ATOM 6822 C CA . ARG B 1 311 ? 23.406 3.174 -28.344 1 32.5 311 ARG B CA 1
ATOM 6823 C C . ARG B 1 311 ? 24.531 2.691 -29.234 1 32.5 311 ARG B C 1
ATOM 6825 O O . ARG B 1 311 ? 25.672 3.141 -29.109 1 32.5 311 ARG B O 1
ATOM 6832 N N . ARG B 1 312 ? 24.547 1.632 -29.953 1 32.12 312 ARG B N 1
ATOM 6833 C CA . ARG B 1 312 ? 25.656 1.369 -30.875 1 32.12 312 ARG B CA 1
ATOM 6834 C C . ARG B 1 312 ? 25.734 2.439 -31.953 1 32.12 312 ARG B C 1
ATOM 6836 O O . ARG B 1 312 ? 26.766 2.58 -32.625 1 32.12 312 ARG B O 1
ATOM 6843 N N . ALA B 1 313 ? 24.703 3.205 -32.375 1 28.56 313 ALA B N 1
ATOM 6844 C CA . ALA B 1 313 ? 24.969 4.207 -33.406 1 28.56 313 ALA B CA 1
ATOM 6845 C C . ALA B 1 313 ? 25.672 5.426 -32.812 1 28.56 313 ALA B C 1
ATOM 6847 O O . ALA B 1 313 ? 26.391 6.141 -33.5 1 28.56 313 ALA B O 1
ATOM 6848 N N . ALA B 1 314 ? 25.469 5.789 -31.516 1 28.58 314 ALA B N 1
ATOM 6849 C CA . ALA B 1 314 ? 26.219 6.996 -31.172 1 28.58 314 ALA B CA 1
ATOM 6850 C C . ALA B 1 314 ? 27.703 6.688 -30.953 1 28.58 314 ALA B C 1
ATOM 6852 O O . ALA B 1 314 ? 28.547 7.582 -31.031 1 28.58 314 ALA B O 1
ATOM 6853 N N . ASP B 1 315 ? 28.078 5.562 -30.453 1 28.03 315 ASP B N 1
ATOM 6854 C CA . ASP B 1 315 ? 29.531 5.426 -30.312 1 28.03 315 ASP B CA 1
ATOM 6855 C C . ASP B 1 315 ? 30.203 5.219 -31.672 1 28.03 315 ASP B C 1
ATOM 6857 O O . ASP B 1 315 ? 31.422 5.289 -31.781 1 28.03 315 ASP B O 1
ATOM 6861 N N . ARG B 1 316 ? 29.484 4.66 -32.719 1 29.36 316 ARG B N 1
ATOM 6862 C CA . ARG B 1 316 ? 30.266 4.562 -33.938 1 29.36 316 ARG B CA 1
ATOM 6863 C C . ARG B 1 316 ? 30.562 5.945 -34.5 1 29.36 316 ARG B C 1
ATOM 6865 O O . ARG B 1 316 ? 31.297 6.074 -35.469 1 29.36 316 ARG B O 1
ATOM 6872 N N . GLY B 1 317 ? 29.75 7.059 -34.094 1 26.7 317 GLY B N 1
ATOM 6873 C CA . GLY B 1 317 ? 30.172 8.273 -34.781 1 26.7 317 GLY B CA 1
ATOM 6874 C C . GLY B 1 317 ? 31.469 8.844 -34.219 1 26.7 317 GLY B C 1
ATOM 6875 O O . GLY B 1 317 ? 32 9.797 -34.812 1 26.7 317 GLY B O 1
ATOM 6876 N N . ARG B 1 318 ? 31.688 8.586 -32.906 1 25.19 318 ARG B N 1
ATOM 6877 C CA . ARG B 1 318 ? 32.844 9.406 -32.594 1 25.19 318 ARG B CA 1
ATOM 6878 C C . ARG B 1 318 ? 34.125 8.797 -33.156 1 25.19 318 ARG B C 1
ATOM 6880 O O . ARG B 1 318 ? 35.219 9.352 -32.969 1 25.19 318 ARG B O 1
ATOM 6887 N N . ASP B 1 319 ? 34.094 7.484 -33.469 1 24.3 319 ASP B N 1
ATOM 6888 C CA . ASP B 1 319 ? 35.438 7.055 -33.75 1 24.3 319 ASP B CA 1
ATOM 6889 C C . ASP B 1 319 ? 35.938 7.703 -35.031 1 24.3 319 ASP B C 1
ATOM 6891 O O . ASP B 1 319 ? 37.031 7.359 -35.531 1 24.3 319 ASP B O 1
ATOM 6895 N N . TYR B 1 320 ? 34.969 8.297 -35.812 1 23.36 320 TYR B N 1
ATOM 6896 C CA . TYR B 1 320 ? 35.75 8.625 -37 1 23.36 320 TYR B CA 1
ATOM 6897 C C . TYR B 1 320 ? 36.844 9.617 -36.656 1 23.36 320 TYR B C 1
ATOM 6899 O O . TYR B 1 320 ? 37.844 9.695 -37.375 1 23.36 320 TYR B O 1
ATOM 6907 N N . ASP B 1 321 ? 36.438 10.633 -35.75 1 23.05 321 ASP B N 1
ATOM 6908 C CA . ASP B 1 321 ? 37.312 11.727 -36.094 1 23.05 321 ASP B CA 1
ATOM 6909 C C . ASP B 1 321 ? 38.719 11.477 -35.562 1 23.05 321 ASP B C 1
ATOM 6911 O O . ASP B 1 321 ? 39.562 12.398 -35.5 1 23.05 321 ASP B O 1
ATOM 6915 N N . ARG B 1 322 ? 38.75 10.398 -34.688 1 22.12 322 ARG B N 1
ATOM 6916 C CA . ARG B 1 322 ? 40.094 10.469 -34.125 1 22.12 322 ARG B CA 1
ATOM 6917 C C . ARG B 1 322 ? 41.156 10.477 -35.219 1 22.12 322 ARG B C 1
ATOM 6919 O O . ARG B 1 322 ? 42.281 10.922 -35 1 22.12 322 ARG B O 1
ATOM 6926 N N . ASP B 1 323 ? 40.875 9.625 -36.156 1 22.3 323 ASP B N 1
ATOM 6927 C CA . ASP B 1 323 ? 42.156 9.203 -36.75 1 22.3 323 ASP B CA 1
ATOM 6928 C C . ASP B 1 323 ? 42.812 10.336 -37.531 1 22.3 323 ASP B C 1
ATOM 6930 O O . ASP B 1 323 ? 43.844 10.133 -38.188 1 22.3 323 ASP B O 1
ATOM 6934 N N . TYR B 1 324 ? 41.906 11.336 -37.844 1 20.03 324 TYR B N 1
ATOM 6935 C CA . TYR B 1 324 ? 42.656 11.992 -38.906 1 20.03 324 TYR B CA 1
ATOM 6936 C C . TYR B 1 324 ? 43.906 12.625 -38.344 1 20.03 324 TYR B C 1
ATOM 6938 O O . TYR B 1 324 ? 44.531 13.469 -39.031 1 20.03 324 TYR B O 1
ATOM 6946 N N . ARG B 1 325 ? 43.938 12.828 -36.969 1 20.8 325 ARG B N 1
ATOM 6947 C CA . ARG B 1 325 ? 45.094 13.711 -36.875 1 20.8 325 ARG B CA 1
ATOM 6948 C C . ARG B 1 325 ? 46.312 13.094 -37.531 1 20.8 325 ARG B C 1
ATOM 6950 O O . ARG B 1 325 ? 46.594 11.906 -37.375 1 20.8 325 ARG B O 1
ATOM 6957 N N . GLY B 1 326 ? 46.781 13.68 -38.719 1 18.84 326 GLY B N 1
ATOM 6958 C CA . GLY B 1 326 ? 47.938 13.508 -39.625 1 18.84 326 GLY B CA 1
ATOM 6959 C C . GLY B 1 326 ? 49.219 13.258 -38.875 1 18.84 326 GLY B C 1
ATOM 6960 O O . GLY B 1 326 ? 49.812 14.188 -38.312 1 18.84 326 GLY B O 1
ATOM 6961 N N . ASP B 1 327 ? 49.281 12.375 -37.812 1 19.44 327 ASP B N 1
ATOM 6962 C CA . ASP B 1 327 ? 50.688 12.195 -37.438 1 19.44 327 ASP B CA 1
ATOM 6963 C C . ASP B 1 327 ? 51.562 12.086 -38.688 1 19.44 327 ASP B C 1
ATOM 6965 O O . ASP B 1 327 ? 51.188 11.469 -39.688 1 19.44 327 ASP B O 1
ATOM 6969 N N . THR B 1 328 ? 52.375 13.133 -38.906 1 19.45 328 THR B N 1
ATOM 6970 C CA . THR B 1 328 ? 53.531 13.336 -39.781 1 19.45 328 THR B CA 1
ATOM 6971 C C . THR B 1 328 ? 54.406 12.078 -39.812 1 19.45 328 THR B C 1
ATOM 6973 O O . THR B 1 328 ? 54.562 11.398 -38.812 1 19.45 328 THR B O 1
ATOM 6976 N N . TRP B 1 329 ? 54.562 11.445 -41.031 1 18.97 329 TRP B N 1
ATOM 6977 C CA . TRP B 1 329 ? 55.344 10.375 -41.625 1 18.97 329 TRP B CA 1
ATOM 6978 C C . TRP B 1 329 ? 56.812 10.484 -41.219 1 18.97 329 TRP B C 1
ATOM 6980 O O . TRP B 1 329 ? 57.688 9.898 -41.844 1 18.97 329 TRP B O 1
ATOM 6990 N N . ARG B 1 330 ? 57.219 10.977 -39.938 1 17.97 330 ARG B N 1
ATOM 6991 C CA . ARG B 1 330 ? 58.656 11.016 -40.062 1 17.97 330 ARG B CA 1
ATOM 6992 C C . ARG B 1 330 ? 59.188 9.719 -40.656 1 17.97 330 ARG B C 1
ATOM 6994 O O . ARG B 1 330 ? 58.656 8.641 -40.375 1 17.97 330 ARG B O 1
ATOM 7001 N N . ASP B 1 331 ? 60.094 9.812 -41.688 1 18.41 331 ASP B N 1
ATOM 7002 C CA . ASP B 1 331 ? 60.844 8.992 -42.625 1 18.41 331 ASP B CA 1
ATOM 7003 C C . ASP B 1 331 ? 61.625 7.91 -41.875 1 18.41 331 ASP B C 1
ATOM 7005 O O . ASP B 1 331 ? 62.5 7.258 -42.469 1 18.41 331 ASP B O 1
ATOM 7009 N N . SER B 1 332 ? 61.375 7.57 -40.562 1 19.59 332 SER B N 1
ATOM 7010 C CA . SER B 1 332 ? 62.656 6.883 -40.312 1 19.59 332 SER B CA 1
ATOM 7011 C C . SER B 1 332 ? 62.875 5.746 -41.281 1 19.59 332 SER B C 1
ATOM 7013 O O . SER B 1 332 ? 61.906 5.215 -41.875 1 19.59 332 SER B O 1
ATOM 7015 N N . PRO B 1 333 ? 64.25 5.348 -41.469 1 20.09 333 PRO B N 1
ATOM 7016 C CA . PRO B 1 333 ? 64.875 4.555 -42.531 1 20.09 333 PRO B CA 1
ATOM 7017 C C . PRO B 1 333 ? 64.312 3.152 -42.656 1 20.09 333 PRO B C 1
ATOM 7019 O O . PRO B 1 333 ? 63.688 2.645 -41.719 1 20.09 333 PRO B O 1
ATOM 7022 N N . PRO B 1 334 ? 64.312 2.58 -43.938 1 19.97 334 PRO B N 1
ATOM 7023 C CA . PRO B 1 334 ? 63.781 1.371 -44.594 1 19.97 334 PRO B CA 1
ATOM 7024 C C . PRO B 1 334 ? 64.25 0.089 -43.906 1 19.97 334 PRO B C 1
ATOM 7026 O O . PRO B 1 334 ? 64.062 -1.008 -44.438 1 19.97 334 PRO B O 1
ATOM 7029 N N . GLU B 1 335 ? 64.5 -0.01 -42.562 1 18.31 335 GLU B N 1
ATOM 7030 C CA . GLU B 1 335 ? 65.312 -1.169 -42.344 1 18.31 335 GLU B CA 1
ATOM 7031 C C . GLU B 1 335 ? 64.812 -2.404 -43.062 1 18.31 335 GLU B C 1
ATOM 7033 O O . GLU B 1 335 ? 63.594 -2.48 -43.344 1 18.31 335 GLU B O 1
ATOM 7038 N N . ALA B 1 336 ? 65.812 -3.469 -43.281 1 18.39 336 ALA B N 1
ATOM 7039 C CA . ALA B 1 336 ? 66.062 -4.656 -44.094 1 18.39 336 ALA B CA 1
ATOM 7040 C C . ALA B 1 336 ? 65 -5.73 -43.875 1 18.39 336 ALA B C 1
ATOM 7042 O O . ALA B 1 336 ? 64.5 -5.875 -42.781 1 18.39 336 ALA B O 1
ATOM 7043 N N . HIS B 1 337 ? 64.438 -6.195 -45 1 18.47 337 HIS B N 1
ATOM 7044 C CA . HIS B 1 337 ? 63.531 -7.184 -45.531 1 18.47 337 HIS B CA 1
ATOM 7045 C C . HIS B 1 337 ? 63.844 -8.578 -45 1 18.47 337 HIS B C 1
ATOM 7047 O O . HIS B 1 337 ? 63.344 -9.578 -45.531 1 18.47 337 HIS B O 1
ATOM 7053 N N . ARG B 1 338 ? 64.375 -8.844 -43.719 1 18.55 338 ARG B N 1
ATOM 7054 C CA . ARG B 1 338 ? 64.812 -10.234 -43.688 1 18.55 338 ARG B CA 1
ATOM 7055 C C . ARG B 1 338 ? 63.719 -11.164 -44.156 1 18.55 338 ARG B C 1
ATOM 7057 O O . ARG B 1 338 ? 62.531 -10.891 -43.906 1 18.55 338 ARG B O 1
ATOM 7064 N N . LYS B 1 339 ? 64.062 -12.109 -45.031 1 19.52 339 LYS B N 1
ATOM 7065 C CA . LYS B 1 339 ? 63.594 -13.164 -45.938 1 19.52 339 LYS B CA 1
ATOM 7066 C C . LYS B 1 339 ? 62.75 -14.18 -45.156 1 19.52 339 LYS B C 1
ATOM 7068 O O . LYS B 1 339 ? 62.375 -15.227 -45.719 1 19.52 339 LYS B O 1
ATOM 7073 N N . GLY B 1 340 ? 62.531 -14.016 -43.844 1 20.89 340 GLY B N 1
ATOM 7074 C CA . GLY B 1 340 ? 62.344 -15.352 -43.312 1 20.89 340 GLY B CA 1
ATOM 7075 C C . GLY B 1 340 ? 61.25 -16.125 -44 1 20.89 340 GLY B C 1
ATOM 7076 O O . GLY B 1 340 ? 60.344 -15.531 -44.625 1 20.89 340 GLY B O 1
ATOM 7077 N N . ASN B 1 341 ? 61.469 -17.438 -44.25 1 20.73 341 ASN B N 1
ATOM 7078 C CA . ASN B 1 341 ? 60.875 -18.578 -44.938 1 20.73 341 ASN B CA 1
ATOM 7079 C C . ASN B 1 341 ? 59.406 -18.719 -44.594 1 20.73 341 ASN B C 1
ATOM 7081 O O . ASN B 1 341 ? 59.031 -18.859 -43.438 1 20.73 341 ASN B O 1
ATOM 7085 N N . THR B 1 342 ? 58.562 -18.125 -45.469 1 22.44 342 THR B N 1
ATOM 7086 C CA . THR B 1 342 ? 57.094 -18 -45.562 1 22.44 342 THR B CA 1
ATOM 7087 C C . THR B 1 342 ? 56.438 -19.375 -45.531 1 22.44 342 THR B C 1
ATOM 7089 O O . THR B 1 342 ? 56.062 -19.906 -46.594 1 22.44 342 THR B O 1
ATOM 7092 N N . LEU B 1 343 ? 57 -20.406 -44.75 1 24.88 343 LEU B N 1
ATOM 7093 C CA . LEU B 1 343 ? 56.312 -21.641 -45.062 1 24.88 343 LEU B CA 1
ATOM 7094 C C . LEU B 1 343 ? 54.781 -21.422 -45.125 1 24.88 343 LEU B C 1
ATOM 7096 O O . LEU B 1 343 ? 54.281 -20.531 -44.438 1 24.88 343 LEU B O 1
ATOM 7100 N N . PRO B 1 344 ? 54.156 -21.969 -46.219 1 26.16 344 PRO B N 1
ATOM 7101 C CA . PRO B 1 344 ? 52.781 -21.734 -46.625 1 26.16 344 PRO B CA 1
ATOM 7102 C C . PRO B 1 344 ? 51.75 -21.922 -45.5 1 26.16 344 PRO B C 1
ATOM 7104 O O . PRO B 1 344 ? 51.844 -22.875 -44.75 1 26.16 344 PRO B O 1
ATOM 7107 N N . PRO B 1 345 ? 51.344 -20.781 -44.812 1 25.25 345 PRO B N 1
ATOM 7108 C CA . PRO B 1 345 ? 50.5 -20.922 -43.625 1 25.25 345 PRO B CA 1
ATOM 7109 C C . PRO B 1 345 ? 49.344 -21.938 -43.844 1 25.25 345 PRO B C 1
ATOM 7111 O O . PRO B 1 345 ? 48.812 -22.047 -44.938 1 25.25 345 PRO B O 1
ATOM 7114 N N . GLU B 1 346 ? 49.5 -23.109 -43.219 1 25.91 346 GLU B N 1
ATOM 7115 C CA . GLU B 1 346 ? 48.5 -24.172 -43.219 1 25.91 346 GLU B CA 1
ATOM 7116 C C . GLU B 1 346 ? 47.062 -23.609 -43.219 1 25.91 346 GLU B C 1
ATOM 7118 O O . GLU B 1 346 ? 46.844 -22.5 -42.719 1 25.91 346 GLU B O 1
ATOM 7123 N N . ASP B 1 347 ? 46.219 -24.125 -44.125 1 25.91 347 ASP B N 1
ATOM 7124 C CA . ASP B 1 347 ? 44.812 -23.891 -44.438 1 25.91 347 ASP B CA 1
ATOM 7125 C C . ASP B 1 347 ? 44.031 -23.641 -43.156 1 25.91 347 ASP B C 1
ATOM 7127 O O . ASP B 1 347 ? 43.906 -24.531 -42.312 1 25.91 347 ASP B O 1
ATOM 7131 N N . GLU B 1 348 ? 44.219 -22.5 -42.531 1 26.77 348 GLU B N 1
ATOM 7132 C CA . GLU B 1 348 ? 43.406 -22.125 -41.375 1 26.77 348 GLU B CA 1
ATOM 7133 C C . GLU B 1 348 ? 41.938 -22.453 -41.594 1 26.77 348 GLU B C 1
ATOM 7135 O O . GLU B 1 348 ? 41.312 -21.953 -42.531 1 26.77 348 GLU B O 1
ATOM 7140 N N . GLN B 1 349 ? 41.594 -23.719 -41.438 1 27.89 349 GLN B N 1
ATOM 7141 C CA . GLN B 1 349 ? 40.156 -24.078 -41.469 1 27.89 349 GLN B CA 1
ATOM 7142 C C . GLN B 1 349 ? 39.312 -22.984 -40.844 1 27.89 349 GLN B C 1
ATOM 7144 O O . GLN B 1 349 ? 39.656 -22.453 -39.781 1 27.89 349 GLN B O 1
ATOM 7149 N N . PRO B 1 350 ? 38.594 -22.266 -41.781 1 29.41 350 PRO B N 1
ATOM 7150 C CA . PRO B 1 350 ? 37.75 -21.203 -41.25 1 29.41 350 PRO B CA 1
ATOM 7151 C C . PRO B 1 350 ? 37.156 -21.547 -39.875 1 29.41 350 PRO B C 1
ATOM 7153 O O . PRO B 1 350 ? 36.688 -22.688 -39.688 1 29.41 350 PRO B O 1
ATOM 7156 N N . ASP B 1 351 ? 37.844 -21.172 -38.844 1 29.03 351 ASP B N 1
ATOM 7157 C CA . ASP B 1 351 ? 37.156 -21.172 -37.562 1 29.03 351 ASP B CA 1
ATOM 7158 C C . ASP B 1 351 ? 35.688 -20.797 -37.688 1 29.03 351 ASP B C 1
ATOM 7160 O O . ASP B 1 351 ? 35.375 -19.688 -38.125 1 29.03 351 ASP B O 1
ATOM 7164 N N . ASN B 1 352 ? 34.938 -21.734 -38.219 1 27.84 352 ASN B N 1
ATOM 7165 C CA . ASN B 1 352 ? 33.5 -21.641 -38 1 27.84 352 ASN B CA 1
ATOM 7166 C C . ASN B 1 352 ? 33.156 -20.969 -36.688 1 27.84 352 ASN B C 1
ATOM 7168 O O . ASN B 1 352 ? 33.156 -21.625 -35.625 1 27.84 352 ASN B O 1
ATOM 7172 N N . ASN B 1 353 ? 33.781 -19.812 -36.469 1 29.14 353 ASN B N 1
ATOM 7173 C CA . ASN B 1 353 ? 33.188 -19 -35.406 1 29.14 353 ASN B CA 1
ATOM 7174 C C . ASN B 1 353 ? 31.688 -19.172 -35.312 1 29.14 353 ASN B C 1
ATOM 7176 O O . ASN B 1 353 ? 30.953 -18.688 -36.188 1 29.14 353 ASN B O 1
ATOM 7180 N N . LYS B 1 354 ? 31.281 -20.281 -34.906 1 30.16 354 LYS B N 1
ATOM 7181 C CA . LYS B 1 354 ? 29.922 -20.469 -34.406 1 30.16 354 LYS B CA 1
ATOM 7182 C C . LYS B 1 354 ? 29.406 -19.203 -33.719 1 30.16 354 LYS B C 1
ATOM 7184 O O . LYS B 1 354 ? 29.875 -18.859 -32.625 1 30.16 354 LYS B O 1
ATOM 7189 N N . GLU B 1 355 ? 29.266 -18.172 -34.469 1 31.75 355 GLU B N 1
ATOM 7190 C CA . GLU B 1 355 ? 28.266 -17.234 -33.969 1 31.75 355 GLU B CA 1
ATOM 7191 C C . GLU B 1 355 ? 27.234 -17.922 -33.094 1 31.75 355 GLU B C 1
ATOM 7193 O O . GLU B 1 355 ? 26.359 -18.641 -33.562 1 31.75 355 GLU B O 1
ATOM 7198 N N . THR B 1 356 ? 27.703 -18.641 -32.094 1 31.8 356 THR B N 1
ATOM 7199 C CA . THR B 1 356 ? 26.734 -18.906 -31.047 1 31.8 356 THR B CA 1
ATOM 7200 C C . THR B 1 356 ? 25.734 -17.766 -30.922 1 31.8 356 THR B C 1
ATOM 7202 O O . THR B 1 356 ? 26.047 -16.719 -30.359 1 31.8 356 THR B O 1
ATOM 7205 N N . ASP B 1 357 ? 25.094 -17.406 -31.984 1 32.47 357 ASP B N 1
ATOM 7206 C CA . ASP B 1 357 ? 23.812 -16.688 -31.875 1 32.47 357 ASP B CA 1
ATOM 7207 C C . ASP B 1 357 ? 23.094 -17.078 -30.578 1 32.47 357 ASP B C 1
ATOM 7209 O O . ASP B 1 357 ? 22.266 -17.984 -30.578 1 32.47 357 ASP B O 1
ATOM 7213 N N . ASP B 1 358 ? 23.812 -17.297 -29.594 1 35.78 358 ASP B N 1
ATOM 7214 C CA . ASP B 1 358 ? 22.938 -17.328 -28.422 1 35.78 358 ASP B CA 1
ATOM 7215 C C . ASP B 1 358 ? 21.828 -16.297 -28.547 1 35.78 358 ASP B C 1
ATOM 7217 O O . ASP B 1 358 ? 22.078 -15.094 -28.625 1 35.78 358 ASP B O 1
ATOM 7221 N N . PRO B 1 359 ? 20.781 -16.453 -29.328 1 38.62 359 PRO B N 1
ATOM 7222 C CA . PRO B 1 359 ? 19.719 -15.461 -29.391 1 38.62 359 PRO B CA 1
ATOM 7223 C C . PRO B 1 359 ? 19.578 -14.656 -28.109 1 38.62 359 PRO B C 1
ATOM 7225 O O . PRO B 1 359 ? 19.422 -15.234 -27.031 1 38.62 359 PRO B O 1
ATOM 7228 N N . VAL B 1 360 ? 20.391 -13.703 -27.875 1 47.56 360 VAL B N 1
ATOM 7229 C CA . VAL B 1 360 ? 20.156 -12.75 -26.781 1 47.56 360 VAL B CA 1
ATOM 7230 C C . VAL B 1 360 ? 18.672 -12.703 -26.453 1 47.56 360 VAL B C 1
ATOM 7232 O O . VAL B 1 360 ? 17.844 -12.406 -27.328 1 47.56 360 VAL B O 1
ATOM 7235 N N . ARG B 1 361 ? 18.281 -13.469 -25.609 1 59.62 361 ARG B N 1
ATOM 7236 C CA . ARG B 1 361 ? 16.922 -13.594 -25.094 1 59.62 361 ARG B CA 1
ATOM 7237 C C . ARG B 1 361 ? 16.266 -12.219 -24.938 1 59.62 361 ARG B C 1
ATOM 7239 O O . ARG B 1 361 ? 16.672 -11.43 -24.094 1 59.62 361 ARG B O 1
ATOM 7246 N N . ARG B 1 362 ? 15.617 -11.664 -25.953 1 81.94 362 ARG B N 1
ATOM 7247 C CA . ARG B 1 362 ? 14.898 -10.391 -25.969 1 81.94 362 ARG B CA 1
ATOM 7248 C C . ARG B 1 362 ? 13.727 -10.422 -25 1 81.94 362 ARG B C 1
ATOM 7250 O O . ARG B 1 362 ? 12.867 -11.305 -25.078 1 81.94 362 ARG B O 1
ATOM 7257 N N . VAL B 1 363 ? 13.844 -9.758 -23.875 1 94.38 363 VAL B N 1
ATOM 7258 C CA . VAL B 1 363 ? 12.773 -9.625 -22.906 1 94.38 363 VAL B CA 1
ATOM 7259 C C . VAL B 1 363 ? 11.938 -8.383 -23.203 1 94.38 363 VAL B C 1
ATOM 7261 O O . VAL B 1 363 ? 12.477 -7.277 -23.312 1 94.38 363 VAL B O 1
ATOM 7264 N N . GLU B 1 364 ? 10.703 -8.586 -23.5 1 95.44 364 GLU B N 1
ATOM 7265 C CA . GLU B 1 364 ? 9.789 -7.477 -23.75 1 95.44 364 GLU B CA 1
ATOM 7266 C C . GLU B 1 364 ? 9.211 -6.93 -22.453 1 95.44 364 GLU B C 1
ATOM 7268 O O . GLU B 1 364 ? 8.664 -7.68 -21.641 1 95.44 364 GLU B O 1
ATOM 7273 N N . ILE B 1 365 ? 9.43 -5.621 -22.25 1 96.75 365 ILE B N 1
ATOM 7274 C CA . ILE B 1 365 ? 8.914 -4.961 -21.062 1 96.75 365 ILE B CA 1
ATOM 7275 C C . ILE B 1 365 ? 7.66 -4.16 -21.422 1 96.75 365 ILE B C 1
ATOM 7277 O O . ILE B 1 365 ? 7.711 -3.264 -22.266 1 96.75 365 ILE B O 1
ATOM 7281 N N . VAL B 1 366 ? 6.539 -4.496 -20.781 1 96.69 366 VAL B N 1
ATOM 7282 C CA . VAL B 1 366 ? 5.27 -3.848 -21.078 1 96.69 366 VAL B CA 1
ATOM 7283 C C . VAL B 1 366 ? 4.738 -3.139 -19.844 1 96.69 366 VAL B C 1
ATOM 7285 O O . VAL B 1 366 ? 4.602 -3.754 -18.781 1 96.69 366 VAL B O 1
ATOM 7288 N N . GLY B 1 367 ? 4.5 -1.852 -20 1 95.12 367 GLY B N 1
ATOM 7289 C CA . GLY B 1 367 ? 3.854 -1.101 -18.938 1 95.12 367 GLY B CA 1
ATOM 7290 C C . GLY B 1 367 ? 2.34 -1.082 -19.047 1 95.12 367 GLY B C 1
ATOM 7291 O O . GLY B 1 367 ? 1.8 -0.817 -20.125 1 95.12 367 GLY B O 1
ATOM 7292 N N . MET B 1 368 ? 1.697 -1.449 -17.922 1 95.69 368 MET B N 1
ATOM 7293 C CA . MET B 1 368 ? 0.237 -1.46 -17.906 1 95.69 368 MET B CA 1
ATOM 7294 C C . MET B 1 368 ? -0.302 -0.586 -16.781 1 95.69 368 MET B C 1
ATOM 7296 O O . MET B 1 368 ? 0.338 -0.445 -15.742 1 95.69 368 MET B O 1
ATOM 7300 N N . PRO B 1 369 ? -1.435 0.02 -16.984 1 91.88 369 PRO B N 1
ATOM 7301 C CA . PRO B 1 369 ? -2.035 0.84 -15.938 1 91.88 369 PRO B CA 1
ATOM 7302 C C . PRO B 1 369 ? -2.629 0.004 -14.805 1 91.88 369 PRO B C 1
ATOM 7304 O O . PRO B 1 369 ? -2.82 -1.205 -14.961 1 91.88 369 PRO B O 1
ATOM 7307 N N . LYS B 1 370 ? -2.811 0.698 -13.695 1 92.5 370 LYS B N 1
ATOM 7308 C CA . LYS B 1 370 ? -3.529 0.075 -12.586 1 92.5 370 LYS B CA 1
ATOM 7309 C C . LYS B 1 370 ? -4.895 -0.437 -13.031 1 92.5 370 LYS B C 1
ATOM 7311 O O . LYS B 1 370 ? -5.602 0.239 -13.789 1 92.5 370 LYS B O 1
ATOM 7316 N N . TYR B 1 371 ? -5.184 -1.696 -12.609 1 93.44 371 TYR B N 1
ATOM 7317 C CA . TYR B 1 371 ? -6.5 -2.23 -12.938 1 93.44 371 TYR B CA 1
ATOM 7318 C C . TYR B 1 371 ? -7.602 -1.426 -12.266 1 93.44 371 TYR B C 1
ATOM 7320 O O . TYR B 1 371 ? -7.59 -1.254 -11.039 1 93.44 371 TYR B O 1
ATOM 7328 N N . GLU B 1 372 ? -8.477 -0.937 -13.039 1 90.31 372 GLU B N 1
ATOM 7329 C CA . GLU B 1 372 ? -9.531 -0.077 -12.508 1 90.31 372 GLU B CA 1
ATOM 7330 C C . GLU B 1 372 ? -10.484 -0.863 -11.609 1 90.31 372 GLU B C 1
ATOM 7332 O O . GLU B 1 372 ? -10.852 -1.998 -11.93 1 90.31 372 GLU B O 1
ATOM 7337 N N . GLY B 1 373 ? -10.875 -0.3 -10.547 1 88.69 373 GLY B N 1
ATOM 7338 C CA . GLY B 1 373 ? -11.828 -0.934 -9.641 1 88.69 373 GLY B CA 1
ATOM 7339 C C . GLY B 1 373 ? -11.164 -1.69 -8.508 1 88.69 373 GLY B C 1
ATOM 7340 O O . GLY B 1 373 ? -11.844 -2.234 -7.637 1 88.69 373 GLY B O 1
ATOM 7341 N N . VAL B 1 374 ? -9.844 -1.65 -8.523 1 91.06 374 VAL B N 1
ATOM 7342 C CA . VAL B 1 374 ? -9.117 -2.35 -7.473 1 91.06 374 VAL B CA 1
ATOM 7343 C C . VAL B 1 374 ? -9.43 -1.716 -6.121 1 91.06 374 VAL B C 1
ATOM 7345 O O . VAL B 1 374 ? -9.438 -0.489 -5.988 1 91.06 374 VAL B O 1
ATOM 7348 N N . ILE B 1 375 ? -9.766 -2.576 -5.188 1 88.81 375 ILE B N 1
ATOM 7349 C CA . ILE B 1 375 ? -10 -2.135 -3.818 1 88.81 375 ILE B CA 1
ATOM 7350 C C . ILE B 1 375 ? -8.812 -2.525 -2.943 1 88.81 375 ILE B C 1
ATOM 7352 O O . ILE B 1 375 ? -8.438 -3.701 -2.873 1 88.81 375 ILE B O 1
ATOM 7356 N N . PRO B 1 376 ? -8.234 -1.493 -2.361 1 86.69 376 PRO B N 1
ATOM 7357 C CA . PRO B 1 376 ? -7.074 -1.81 -1.523 1 86.69 376 PRO B CA 1
ATOM 7358 C C . PRO B 1 376 ? -7.418 -2.742 -0.365 1 86.69 376 PRO B C 1
ATOM 7360 O O . PRO B 1 376 ? -8.531 -2.689 0.165 1 86.69 376 PRO B O 1
ATOM 7363 N N . SER B 1 377 ? -6.453 -3.516 -0.042 1 86.38 377 SER B N 1
ATOM 7364 C CA . SER B 1 377 ? -6.641 -4.469 1.045 1 86.38 377 SER B CA 1
ATOM 7365 C C . SER B 1 377 ? -6.148 -3.9 2.371 1 86.38 377 SER B C 1
ATOM 7367 O O . SER B 1 377 ? -5.004 -3.453 2.475 1 86.38 377 SER B O 1
ATOM 7369 N N . ASP B 1 378 ? -7.051 -3.926 3.328 1 82.38 378 ASP B N 1
ATOM 7370 C CA . ASP B 1 378 ? -6.656 -3.576 4.688 1 82.38 378 ASP B CA 1
ATOM 7371 C C . ASP B 1 378 ? -6.277 -4.82 5.488 1 82.38 378 ASP B C 1
ATOM 7373 O O . ASP B 1 378 ? -6.281 -5.934 4.953 1 82.38 378 ASP B O 1
ATOM 7377 N N . ASN B 1 379 ? -5.918 -4.613 6.707 1 80.81 379 ASN B N 1
ATOM 7378 C CA . ASN B 1 379 ? -5.477 -5.73 7.539 1 80.81 379 ASN B CA 1
ATOM 7379 C C . ASN B 1 379 ? -6.582 -6.766 7.719 1 80.81 379 ASN B C 1
ATOM 7381 O O . ASN B 1 379 ? -6.316 -7.969 7.754 1 80.81 379 ASN B O 1
ATOM 7385 N N . ASN B 1 380 ? -7.75 -6.309 7.805 1 82.69 380 ASN B N 1
ATOM 7386 C CA . ASN B 1 380 ? -8.867 -7.234 7.934 1 82.69 380 ASN B CA 1
ATOM 7387 C C . ASN B 1 380 ? -9.055 -8.07 6.672 1 82.69 380 ASN B C 1
ATOM 7389 O O . ASN B 1 380 ? -9.344 -9.266 6.75 1 82.69 380 ASN B O 1
ATOM 7393 N N . ARG B 1 381 ? -8.875 -7.438 5.598 1 88.81 381 ARG B N 1
ATOM 7394 C CA . ARG B 1 381 ? -9.008 -8.156 4.336 1 88.81 381 ARG B CA 1
ATOM 7395 C C . ARG B 1 381 ? -7.902 -9.188 4.172 1 88.81 381 ARG B C 1
ATOM 7397 O O . ARG B 1 381 ? -8.141 -10.289 3.672 1 88.81 381 ARG B O 1
ATOM 7404 N N . ILE B 1 382 ? -6.762 -8.828 4.633 1 90.69 382 ILE B N 1
ATOM 7405 C CA . ILE B 1 382 ? -5.641 -9.758 4.562 1 90.69 382 ILE B CA 1
ATOM 7406 C C . ILE B 1 382 ? -5.926 -10.969 5.449 1 90.69 382 ILE B C 1
ATOM 7408 O O . ILE B 1 382 ? -5.68 -12.109 5.047 1 90.69 382 ILE B O 1
ATOM 7412 N N . ARG B 1 383 ? -6.43 -10.719 6.59 1 88.56 383 ARG B N 1
ATOM 7413 C CA . ARG B 1 383 ? -6.809 -11.805 7.484 1 88.56 383 ARG B CA 1
ATOM 7414 C C . ARG B 1 383 ? -7.879 -12.688 6.844 1 88.56 383 ARG B C 1
ATOM 7416 O O . ARG B 1 383 ? -7.82 -13.914 6.949 1 88.56 383 ARG B O 1
ATOM 7423 N N . TYR B 1 384 ? -8.781 -12.07 6.172 1 90.06 384 TYR B N 1
ATOM 7424 C CA . TYR B 1 384 ? -9.812 -12.82 5.461 1 90.06 384 TYR B CA 1
ATOM 7425 C C . TYR B 1 384 ? -9.195 -13.727 4.402 1 90.06 384 TYR B C 1
ATOM 7427 O O . TYR B 1 384 ? -9.594 -14.891 4.266 1 90.06 384 TYR B O 1
ATOM 7435 N N . CYS B 1 385 ? -8.25 -13.203 3.639 1 93.19 385 CYS B N 1
ATOM 7436 C CA . CYS B 1 385 ? -7.602 -13.992 2.59 1 93.19 385 CYS B CA 1
ATOM 7437 C C . CYS B 1 385 ? -6.867 -15.188 3.18 1 93.19 385 CYS B C 1
ATOM 7439 O O . CYS B 1 385 ? -6.914 -16.281 2.621 1 93.19 385 CYS B O 1
ATOM 7441 N N . LYS B 1 386 ? -6.199 -14.984 4.301 1 92.75 386 LYS B N 1
ATOM 7442 C CA . LYS B 1 386 ? -5.527 -16.094 4.973 1 92.75 386 LYS B CA 1
ATOM 7443 C C . LYS B 1 386 ? -6.531 -17.141 5.441 1 92.75 386 LYS B C 1
ATOM 7445 O O . LYS B 1 386 ? -6.324 -18.344 5.234 1 92.75 386 LYS B O 1
ATOM 7450 N N . ASN B 1 387 ? -7.609 -16.688 6 1 89.44 387 ASN B N 1
ATOM 7451 C CA . ASN B 1 387 ? -8.633 -17.609 6.473 1 89.44 387 ASN B CA 1
ATOM 7452 C C . ASN B 1 387 ? -9.32 -18.328 5.316 1 89.44 387 ASN B C 1
ATOM 7454 O O . ASN B 1 387 ? -9.742 -19.484 5.461 1 89.44 387 ASN B O 1
ATOM 7458 N N . LEU B 1 388 ? -9.445 -17.625 4.246 1 89.12 388 LEU B N 1
ATOM 7459 C CA . LEU B 1 388 ? -10 -18.234 3.049 1 89.12 388 LEU B CA 1
ATOM 7460 C C . LEU B 1 388 ? -9.203 -19.469 2.646 1 89.12 388 LEU B C 1
ATOM 7462 O O . LEU B 1 388 ? -9.781 -20.531 2.381 1 89.12 388 LEU B O 1
ATOM 7466 N N . TRP B 1 389 ? -7.941 -19.375 2.641 1 90.94 389 TRP B N 1
ATOM 7467 C CA . TRP B 1 389 ? -7.09 -20.516 2.322 1 90.94 389 TRP B CA 1
ATOM 7468 C C . TRP B 1 389 ? -7.242 -21.625 3.365 1 90.94 389 TRP B C 1
ATOM 7470 O O . TRP B 1 389 ? -7.379 -22.797 3.021 1 90.94 389 TRP B O 1
ATOM 7480 N N . TYR B 1 390 ? -7.145 -21.219 4.652 1 91 390 TYR B N 1
ATOM 7481 C CA . TYR B 1 390 ? -7.199 -22.172 5.75 1 91 390 TYR B CA 1
ATOM 7482 C C . TYR B 1 390 ? -8.453 -23.031 5.656 1 91 390 TYR B C 1
ATOM 7484 O O . TYR B 1 390 ? -8.375 -24.266 5.742 1 91 390 TYR B O 1
ATOM 7492 N N . TYR B 1 391 ? -9.555 -22.438 5.363 1 85.38 391 TYR B N 1
ATOM 7493 C CA . TYR B 1 391 ? -10.812 -23.172 5.332 1 85.38 391 TYR B CA 1
ATOM 7494 C C . TYR B 1 391 ? -10.938 -23.984 4.051 1 85.38 391 TYR B C 1
ATOM 7496 O O . TYR B 1 391 ? -11.523 -25.078 4.059 1 85.38 391 TYR B O 1
ATOM 7504 N N . GLN B 1 392 ? -10.414 -23.438 3.021 1 83.88 392 GLN B N 1
ATOM 7505 C CA . GLN B 1 392 ? -10.453 -24.203 1.776 1 83.88 392 GLN B CA 1
ATOM 7506 C C . GLN B 1 392 ? -9.547 -25.422 1.857 1 83.88 392 GLN B C 1
ATOM 7508 O O . GLN B 1 392 ? -9.883 -26.484 1.316 1 83.88 392 GLN B O 1
ATOM 7513 N N . TYR B 1 393 ? -8.516 -25.25 2.541 1 88.31 393 TYR B N 1
ATOM 7514 C CA . TYR B 1 393 ? -7.539 -26.328 2.598 1 88.31 393 TYR B CA 1
ATOM 7515 C C . TYR B 1 393 ? -7.941 -27.375 3.631 1 88.31 393 TYR B C 1
ATOM 7517 O O . TYR B 1 393 ? -7.867 -28.578 3.367 1 88.31 393 TYR B O 1
ATOM 7525 N N . PHE B 1 394 ? -8.328 -27 4.867 1 87.38 394 PHE B N 1
ATOM 7526 C CA . PHE B 1 394 ? -8.555 -27.938 5.961 1 87.38 394 PHE B CA 1
ATOM 7527 C C . PHE B 1 394 ? -10.039 -28.266 6.09 1 87.38 394 PHE B C 1
ATOM 7529 O O . PHE B 1 394 ? -10.398 -29.359 6.535 1 87.38 394 PHE B O 1
ATOM 7536 N N . THR B 1 395 ? -10.969 -27.375 6.23 1 70.62 395 THR B N 1
ATOM 7537 C CA . THR B 1 395 ? -12.336 -27.578 6.691 1 70.62 395 THR B CA 1
ATOM 7538 C C . THR B 1 395 ? -13.234 -28.016 5.535 1 70.62 395 THR B C 1
ATOM 7540 O O . THR B 1 395 ? -14.375 -28.422 5.754 1 70.62 395 THR B O 1
ATOM 7543 N N . LYS B 1 396 ? -12.938 -27.984 4.414 1 56.62 396 LYS B N 1
ATOM 7544 C CA . LYS B 1 396 ? -14.078 -28.141 3.523 1 56.62 396 LYS B CA 1
ATOM 7545 C C . LYS B 1 396 ? -14.742 -29.516 3.711 1 56.62 396 LYS B C 1
ATOM 7547 O O . LYS B 1 396 ? -14.172 -30.531 3.332 1 56.62 396 LYS B O 1
ATOM 7552 N N . ASP B 1 397 ? -15.562 -29.609 4.902 1 54.66 397 ASP B N 1
ATOM 7553 C CA . ASP B 1 397 ? -16.438 -30.766 4.906 1 54.66 397 ASP B CA 1
ATOM 7554 C C . ASP B 1 397 ? -17.406 -30.719 3.729 1 54.66 397 ASP B C 1
ATOM 7556 O O . ASP B 1 397 ? -18.078 -29.703 3.496 1 54.66 397 ASP B O 1
ATOM 7560 N N . ILE B 1 398 ? -16.969 -31.375 2.689 1 50.16 398 ILE B N 1
ATOM 7561 C CA . ILE B 1 398 ? -17.875 -31.438 1.537 1 50.16 398 ILE B CA 1
ATOM 7562 C C . ILE B 1 398 ? -18.922 -32.531 1.763 1 50.16 398 ILE B C 1
ATOM 7564 O O . ILE B 1 398 ? -18.594 -33.656 2.111 1 50.16 398 ILE B O 1
ATOM 7568 N N . ILE B 1 399 ? -20.078 -32.094 2.127 1 46.06 399 ILE B N 1
ATOM 7569 C CA . ILE B 1 399 ? -21.188 -33.062 2.168 1 46.06 399 ILE B CA 1
ATOM 7570 C C . ILE B 1 399 ? -21.531 -33.5 0.749 1 46.06 399 ILE B C 1
ATOM 7572 O O . ILE B 1 399 ? -22.031 -32.688 -0.052 1 46.06 399 ILE B O 1
ATOM 7576 N N . VAL B 1 400 ? -20.844 -34.406 0.262 1 42.44 400 VAL B N 1
ATOM 7577 C CA . VAL B 1 400 ? -21.344 -35.062 -0.952 1 42.44 400 VAL B CA 1
ATOM 7578 C C . VAL B 1 400 ? -22.281 -36.188 -0.584 1 42.44 400 VAL B C 1
ATOM 7580 O O . VAL B 1 400 ? -21.859 -37.188 0.042 1 42.44 400 VAL B O 1
ATOM 7583 N N . THR B 1 401 ? -23.562 -36.219 -1.216 1 41.06 401 THR B N 1
ATOM 7584 C CA . THR B 1 401 ? -24.609 -37.219 -1.151 1 41.06 401 THR B CA 1
ATOM 7585 C C . THR B 1 401 ? -24.719 -37.812 0.255 1 41.06 401 THR B C 1
ATOM 7587 O O . THR B 1 401 ? -24.734 -39.031 0.424 1 41.06 401 THR B O 1
ATOM 7590 N N . LYS B 1 402 ? -24.828 -36.969 1.295 1 47.41 402 LYS B N 1
ATOM 7591 C CA . LYS B 1 402 ? -25.125 -37.344 2.672 1 47.41 402 LYS B CA 1
ATOM 7592 C C . LYS B 1 402 ? -23.875 -37.844 3.398 1 47.41 402 LYS B C 1
ATOM 7594 O O . LYS B 1 402 ? -23.922 -38.156 4.59 1 47.41 402 LYS B O 1
ATOM 7599 N N . ASN B 1 403 ? -22.906 -38.156 2.668 1 47.16 403 ASN B N 1
ATOM 7600 C CA . ASN B 1 403 ? -21.672 -38.562 3.312 1 47.16 403 ASN B CA 1
ATOM 7601 C C . ASN B 1 403 ? -20.75 -37.375 3.549 1 47.16 403 ASN B C 1
ATOM 7603 O O . ASN B 1 403 ? -20.531 -36.562 2.648 1 47.16 403 ASN B O 1
ATOM 7607 N N . LEU B 1 404 ? -20.531 -37.125 4.762 1 51.97 404 LEU B N 1
ATOM 7608 C CA . LEU B 1 404 ? -19.625 -36.062 5.18 1 51.97 404 LEU B CA 1
ATOM 7609 C C . LEU B 1 404 ? -18.188 -36.375 4.766 1 51.97 404 LEU B C 1
ATOM 7611 O O . LEU B 1 404 ? -17.625 -37.375 5.18 1 51.97 404 LEU B O 1
ATOM 7615 N N . TYR B 1 405 ? -17.859 -35.906 3.613 1 54.34 405 TYR B N 1
ATOM 7616 C CA . TYR B 1 405 ? -16.469 -36.062 3.221 1 54.34 405 TYR B CA 1
ATOM 7617 C C . TYR B 1 405 ? -15.578 -35.031 3.867 1 54.34 405 TYR B C 1
ATOM 7619 O O . TYR B 1 405 ? -15.812 -33.812 3.707 1 54.34 405 TYR B O 1
ATOM 7627 N N . ARG B 1 406 ? -14.805 -35.625 4.855 1 64.5 406 ARG B N 1
ATOM 7628 C CA . ARG B 1 406 ? -13.867 -34.75 5.57 1 64.5 406 ARG B CA 1
ATOM 7629 C C . ARG B 1 406 ? -12.562 -34.625 4.793 1 64.5 406 ARG B C 1
ATOM 7631 O O . ARG B 1 406 ? -12.055 -35.594 4.227 1 64.5 406 ARG B O 1
ATOM 7638 N N . LYS B 1 407 ? -12.133 -33.375 4.562 1 77.5 407 LYS B N 1
ATOM 7639 C CA . LYS B 1 407 ? -10.867 -33.125 3.883 1 77.5 407 LYS B CA 1
ATOM 7640 C C . LYS B 1 407 ? -9.688 -33.281 4.844 1 77.5 407 LYS B C 1
ATOM 7642 O O . LYS B 1 407 ? -8.57 -33.594 4.422 1 77.5 407 LYS B O 1
ATOM 7647 N N . SER B 1 408 ? -10.062 -33.25 6.176 1 88.44 408 SER B N 1
ATOM 7648 C CA . SER B 1 408 ? -8.969 -33.25 7.137 1 88.44 408 SER B CA 1
ATOM 7649 C C . SER B 1 408 ? -9.359 -34 8.414 1 88.44 408 SER B C 1
ATOM 7651 O O . SER B 1 408 ? -10.539 -34.281 8.641 1 88.44 408 SER B O 1
ATOM 7653 N N . HIS B 1 409 ? -8.406 -34.531 9.164 1 89.31 409 HIS B N 1
ATOM 7654 C CA . HIS B 1 409 ? -8.594 -35.156 10.461 1 89.31 409 HIS B CA 1
ATOM 7655 C C . HIS B 1 409 ? -7.473 -34.812 11.43 1 89.31 409 HIS B C 1
ATOM 7657 O O . HIS B 1 409 ? -6.477 -34.188 11.031 1 89.31 409 HIS B O 1
ATOM 7663 N N . VAL B 1 410 ? -7.754 -35.125 12.695 1 92.75 410 VAL B N 1
ATOM 7664 C CA . VAL B 1 410 ? -6.785 -34.812 13.734 1 92.75 410 VAL B CA 1
ATOM 7665 C C . VAL B 1 410 ? -6.051 -36.062 14.164 1 92.75 410 VAL B C 1
ATOM 7667 O O . VAL B 1 410 ? -6.672 -37.125 14.398 1 92.75 410 VAL B O 1
ATOM 7670 N N . ILE B 1 411 ? -4.75 -36 14.234 1 94.81 411 ILE B N 1
ATOM 7671 C CA . ILE B 1 411 ? -3.947 -37.125 14.719 1 94.81 411 ILE B CA 1
ATOM 7672 C C . ILE B 1 411 ? -2.984 -36.656 15.797 1 94.81 411 ILE B C 1
ATOM 7674 O O . ILE B 1 411 ? -2.619 -35.469 15.836 1 94.81 411 ILE B O 1
ATOM 7678 N N . SER B 1 412 ? -2.66 -37.531 16.703 1 95.06 412 SER B N 1
ATOM 7679 C CA . SER B 1 412 ? -1.704 -37.25 17.766 1 95.06 412 SER B CA 1
ATOM 7680 C C . SER B 1 412 ? -0.554 -38.25 17.75 1 95.06 412 SER B C 1
ATOM 7682 O O . SER B 1 412 ? -0.766 -39.438 17.516 1 95.06 412 SER B O 1
ATOM 7684 N N . PHE B 1 413 ? 0.64 -37.781 17.938 1 95.06 413 PHE B N 1
ATOM 7685 C CA . PHE B 1 413 ? 1.811 -38.656 17.984 1 95.06 413 PHE B CA 1
ATOM 7686 C C . PHE B 1 413 ? 2.918 -38.031 18.828 1 95.06 413 PHE B C 1
ATOM 7688 O O . PHE B 1 413 ? 2.861 -36.844 19.156 1 95.06 413 PHE B O 1
ATOM 7695 N N . ARG B 1 414 ? 3.852 -38.812 19.141 1 93.31 414 ARG B N 1
ATOM 7696 C CA . ARG B 1 414 ? 5.004 -38.344 19.906 1 93.31 414 ARG B CA 1
ATOM 7697 C C . ARG B 1 414 ? 6.016 -37.656 19 1 93.31 414 ARG B C 1
ATOM 7699 O O . ARG B 1 414 ? 6.281 -38.125 17.891 1 93.31 414 ARG B O 1
ATOM 7706 N N . CYS B 1 415 ? 6.617 -36.625 19.453 1 91.94 415 CYS B N 1
ATOM 7707 C CA . CYS B 1 415 ? 7.539 -35.812 18.656 1 91.94 415 CYS B CA 1
ATOM 7708 C C . CYS B 1 415 ? 8.805 -36.594 18.344 1 91.94 415 CYS B C 1
ATOM 7710 O O . CYS B 1 415 ? 9.461 -36.344 17.328 1 91.94 415 CYS B O 1
ATOM 7712 N N . SER B 1 416 ? 9.109 -37.562 19.141 1 90.5 416 SER B N 1
ATOM 7713 C CA . SER B 1 416 ? 10.328 -38.344 18.953 1 90.5 416 SER B CA 1
ATOM 7714 C C . SER B 1 416 ? 10.227 -39.25 17.719 1 90.5 416 SER B C 1
ATOM 7716 O O . SER B 1 416 ? 11.242 -39.719 17.219 1 90.5 416 SER B O 1
ATOM 7718 N N . LEU B 1 417 ? 8.977 -39.438 17.234 1 91.56 417 LEU B N 1
ATOM 7719 C CA . LEU B 1 417 ? 8.758 -40.344 16.109 1 91.56 417 LEU B CA 1
ATOM 7720 C C . LEU B 1 417 ? 9.07 -39.656 14.789 1 91.56 417 LEU B C 1
ATOM 7722 O O . LEU B 1 417 ? 9.156 -40.281 13.75 1 91.56 417 LEU B O 1
ATOM 7726 N N . THR B 1 418 ? 9.195 -38.344 14.758 1 93.31 418 THR B N 1
ATOM 7727 C CA . THR B 1 418 ? 9.469 -37.562 13.562 1 93.31 418 THR B CA 1
ATOM 7728 C C . THR B 1 418 ? 10.516 -36.5 13.836 1 93.31 418 THR B C 1
ATOM 7730 O O . THR B 1 418 ? 11.07 -36.438 14.938 1 93.31 418 THR B O 1
ATOM 7733 N N . SER B 1 419 ? 10.883 -35.781 12.773 1 94.31 419 SER B N 1
ATOM 7734 C CA . SER B 1 419 ? 11.859 -34.719 12.914 1 94.31 419 SER B CA 1
ATOM 7735 C C . SER B 1 419 ? 11.289 -33.406 12.414 1 94.31 419 SER B C 1
ATOM 7737 O O . SER B 1 419 ? 10.594 -33.344 11.398 1 94.31 419 SER B O 1
ATOM 7739 N N . PHE B 1 420 ? 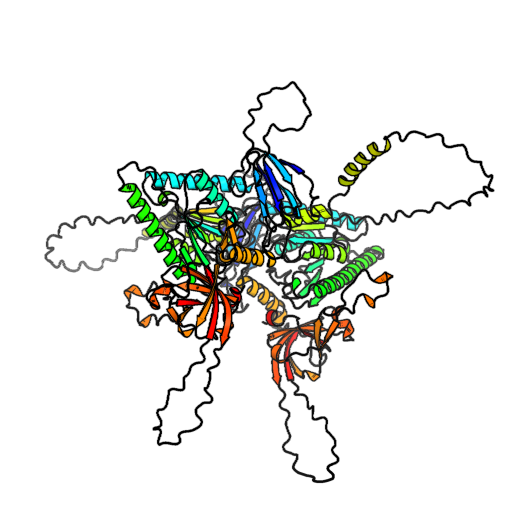11.523 -32.406 13.219 1 95.69 420 PHE B N 1
ATOM 7740 C CA . PHE B 1 420 ? 11.164 -31.047 12.844 1 95.69 420 PHE B CA 1
ATOM 7741 C C . PHE B 1 420 ? 12.375 -30.297 12.32 1 95.69 420 PHE B C 1
ATOM 7743 O O . PHE B 1 420 ? 13.422 -30.25 12.969 1 95.69 420 PHE B O 1
ATOM 7750 N N . ILE B 1 421 ? 12.18 -29.734 11.102 1 94.38 421 ILE B N 1
ATOM 7751 C CA . ILE B 1 421 ? 13.352 -29.141 10.461 1 94.38 421 ILE B CA 1
ATOM 7752 C C . ILE B 1 421 ? 13.039 -27.703 10.055 1 94.38 421 ILE B C 1
ATOM 7754 O O . ILE B 1 421 ? 11.875 -27.328 9.914 1 94.38 421 ILE B O 1
ATOM 7758 N N . LYS B 1 422 ? 14.062 -26.922 9.906 1 92.12 422 LYS B N 1
ATOM 7759 C CA . LYS B 1 422 ? 14.008 -25.547 9.422 1 92.12 422 LYS B CA 1
ATOM 7760 C C . LYS B 1 422 ? 14.914 -25.344 8.211 1 92.12 422 LYS B C 1
ATOM 7762 O O . LYS B 1 422 ? 16.016 -25.891 8.156 1 92.12 422 LYS B O 1
ATOM 7767 N N . LEU B 1 423 ? 14.344 -24.531 7.258 1 90.25 423 LEU B N 1
ATOM 7768 C CA . LEU B 1 423 ? 15.141 -24.172 6.09 1 90.25 423 LEU B CA 1
ATOM 7769 C C . LEU B 1 423 ? 15.867 -22.859 6.301 1 90.25 423 LEU B C 1
ATOM 7771 O O . LEU B 1 423 ? 15.234 -21.844 6.625 1 90.25 423 LEU B O 1
ATOM 7775 N N . ASP B 1 424 ? 17.094 -22.703 6.438 1 77.25 424 ASP B N 1
ATOM 7776 C CA . ASP B 1 424 ? 17.828 -21.469 6.621 1 77.25 424 ASP B CA 1
ATOM 7777 C C . ASP B 1 424 ? 18.938 -21.328 5.59 1 77.25 424 ASP B C 1
ATOM 7779 O O . ASP B 1 424 ? 19.453 -22.328 5.09 1 77.25 424 ASP B O 1
ATOM 7783 N N . THR B 1 425 ? 19.094 -20.094 5.078 1 73.31 425 THR B N 1
ATOM 7784 C CA . THR B 1 425 ? 20.172 -19.812 4.125 1 73.31 425 THR B CA 1
ATOM 7785 C C . THR B 1 425 ? 21.391 -19.234 4.832 1 73.31 425 THR B C 1
ATOM 7787 O O . THR B 1 425 ? 22.312 -18.734 4.188 1 73.31 425 THR B O 1
ATOM 7790 N N . ASN B 1 426 ? 21.656 -19.266 6.027 1 55.53 426 ASN B N 1
ATOM 7791 C CA . ASN B 1 426 ? 22.828 -18.625 6.629 1 55.53 426 ASN B CA 1
ATOM 7792 C C . ASN B 1 426 ? 24.062 -18.766 5.746 1 55.53 426 ASN B C 1
ATOM 7794 O O . ASN B 1 426 ? 24.031 -19.438 4.715 1 55.53 426 ASN B O 1
ATOM 7798 N N . LEU B 1 427 ? 25.469 -19.219 6.461 1 46.47 427 LEU B N 1
ATOM 7799 C CA . LEU B 1 427 ? 26.906 -18.969 6.32 1 46.47 427 LEU B CA 1
ATOM 7800 C C . LEU B 1 427 ? 27.469 -19.734 5.137 1 46.47 427 LEU B C 1
ATOM 7802 O O . LEU B 1 427 ? 27.562 -20.969 5.168 1 46.47 427 LEU B O 1
ATOM 7806 N N . ALA B 1 428 ? 27.25 -19.391 3.906 1 39.91 428 ALA B N 1
ATOM 7807 C CA . ALA B 1 428 ? 28.234 -19.938 2.971 1 39.91 428 ALA B CA 1
ATOM 7808 C C . ALA B 1 428 ? 29.625 -19.891 3.562 1 39.91 428 ALA B C 1
ATOM 7810 O O . ALA B 1 428 ? 29.969 -18.984 4.328 1 39.91 428 ALA B O 1
ATOM 7811 N N . VAL B 1 429 ? 30.438 -20.953 3.582 1 38.72 429 VAL B N 1
ATOM 7812 C CA . VAL B 1 429 ? 31.906 -21.016 3.611 1 38.72 429 VAL B CA 1
ATOM 7813 C C . VAL B 1 429 ? 32.469 -19.844 2.82 1 38.72 429 VAL B C 1
ATOM 7815 O O . VAL B 1 429 ? 31.922 -19.453 1.791 1 38.72 429 VAL B O 1
ATOM 7818 N N . PRO B 1 430 ? 33.5 -19.078 3.299 1 37.78 430 PRO B N 1
ATOM 7819 C CA . PRO B 1 430 ? 34.25 -18.031 2.578 1 37.78 430 PRO B CA 1
ATOM 7820 C C . PRO B 1 430 ? 34.562 -18.422 1.137 1 37.78 430 PRO B C 1
ATOM 7822 O O . PRO B 1 430 ? 34.688 -19.609 0.832 1 37.78 430 PRO B O 1
ATOM 7825 N N . LEU B 1 431 ? 34.344 -17.562 0.156 1 38.03 431 LEU B N 1
ATOM 7826 C CA . LEU B 1 431 ? 34.812 -17.641 -1.217 1 38.03 431 LEU B CA 1
ATOM 7827 C C . LEU B 1 431 ? 36.188 -18.312 -1.271 1 38.03 431 LEU B C 1
ATOM 7829 O O . LEU B 1 431 ? 36.562 -18.906 -2.287 1 38.03 431 LEU B O 1
ATOM 7833 N N . SER B 1 432 ? 37 -18.062 -0.328 1 37.31 432 SER B N 1
ATOM 7834 C CA . SER B 1 432 ? 38.375 -18.547 -0.371 1 37.31 432 SER B CA 1
ATOM 7835 C C . SER B 1 432 ? 38.438 -20.062 -0.547 1 37.31 432 SER B C 1
ATOM 7837 O O . SER B 1 432 ? 39.469 -20.625 -0.847 1 37.31 432 SER B O 1
ATOM 7839 N N . ALA B 1 433 ? 37.406 -20.75 -0.157 1 36.91 433 ALA B N 1
ATOM 7840 C CA . ALA B 1 433 ? 37.625 -22.188 -0.273 1 36.91 433 ALA B CA 1
ATOM 7841 C C . ALA B 1 433 ? 37.125 -22.719 -1.616 1 36.91 433 ALA B C 1
ATOM 7843 O O . ALA B 1 433 ? 37.219 -23.906 -1.899 1 36.91 433 ALA B O 1
ATOM 7844 N N . LEU B 1 434 ? 36.281 -21.906 -2.389 1 37.53 434 LEU B N 1
ATOM 7845 C CA . LEU B 1 434 ? 35.906 -22.438 -3.689 1 37.53 434 LEU B CA 1
ATOM 7846 C C . LEU B 1 434 ? 37.031 -22.266 -4.707 1 37.53 434 LEU B C 1
ATOM 7848 O O . LEU B 1 434 ? 37.812 -21.344 -4.609 1 37.53 434 LEU B O 1
ATOM 7852 N N . PRO B 1 435 ? 37.281 -23.375 -5.539 1 36.31 435 PRO B N 1
ATOM 7853 C CA . PRO B 1 435 ? 38.281 -23.172 -6.582 1 36.31 435 PRO B CA 1
ATOM 7854 C C . PRO B 1 435 ? 38.031 -21.938 -7.43 1 36.31 435 PRO B C 1
ATOM 7856 O O . PRO B 1 435 ? 36.906 -21.438 -7.488 1 36.31 435 PRO B O 1
ATOM 7859 N N . ALA B 1 436 ? 39.094 -21.266 -8.031 1 39.88 436 ALA B N 1
ATOM 7860 C CA . ALA B 1 436 ? 39.188 -20.031 -8.805 1 39.88 436 ALA B CA 1
ATOM 7861 C C . ALA B 1 436 ? 38.062 -19.922 -9.82 1 39.88 436 ALA B C 1
ATOM 7863 O O . ALA B 1 436 ? 37.531 -18.844 -10.039 1 39.88 436 ALA B O 1
ATOM 7864 N N . ASP B 1 437 ? 37.875 -20.969 -10.711 1 36.69 437 ASP B N 1
ATOM 7865 C CA . ASP B 1 437 ? 37 -20.938 -11.891 1 36.69 437 ASP B CA 1
ATOM 7866 C C . ASP B 1 437 ? 35.531 -20.828 -11.484 1 36.69 437 ASP B C 1
ATOM 7868 O O . ASP B 1 437 ? 34.688 -20.578 -12.336 1 36.69 437 ASP B O 1
ATOM 7872 N N . ALA B 1 438 ? 35 -21.547 -10.531 1 38.38 438 ALA B N 1
ATOM 7873 C CA . ALA B 1 438 ? 33.625 -21.656 -10.094 1 38.38 438 ALA B CA 1
ATOM 7874 C C . ALA B 1 438 ? 33.281 -20.547 -9.109 1 38.38 438 ALA B C 1
ATOM 7876 O O . ALA B 1 438 ? 32.25 -20.609 -8.422 1 38.38 438 ALA B O 1
ATOM 7877 N N . ARG B 1 439 ? 34.125 -19.625 -8.797 1 39.44 439 ARG B N 1
ATOM 7878 C CA . ARG B 1 439 ? 34.125 -18.547 -7.816 1 39.44 439 ARG B CA 1
ATOM 7879 C C . ARG B 1 439 ? 32.938 -17.625 -8.039 1 39.44 439 ARG B C 1
ATOM 7881 O O . ARG B 1 439 ? 32.594 -16.812 -7.168 1 39.44 439 ARG B O 1
ATOM 7888 N N . ASP B 1 440 ? 32.562 -17.312 -9.32 1 39.34 440 ASP B N 1
ATOM 7889 C CA . ASP B 1 440 ? 31.688 -16.172 -9.586 1 39.34 440 ASP B CA 1
ATOM 7890 C C . ASP B 1 440 ? 30.281 -16.422 -9.062 1 39.34 440 ASP B C 1
ATOM 7892 O O . ASP B 1 440 ? 29.516 -15.484 -8.852 1 39.34 440 ASP B O 1
ATOM 7896 N N . ILE B 1 441 ? 29.594 -17.625 -9.297 1 39.41 441 ILE B N 1
ATOM 7897 C CA . ILE B 1 441 ? 28.172 -17.688 -8.953 1 39.41 441 ILE B CA 1
ATOM 7898 C C . ILE B 1 441 ? 28.016 -17.969 -7.457 1 39.41 441 ILE B C 1
ATOM 7900 O O . ILE B 1 441 ? 28.344 -19.062 -6.992 1 39.41 441 ILE B O 1
ATOM 7904 N N . GLN B 1 442 ? 28.375 -17.297 -6.531 1 43.06 442 GLN B N 1
ATOM 7905 C CA . GLN B 1 442 ? 28.188 -17.422 -5.09 1 43.06 442 GLN B CA 1
ATOM 7906 C C . GLN B 1 442 ? 26.766 -17.828 -4.75 1 43.06 442 GLN B C 1
ATOM 7908 O O . GLN B 1 442 ? 25.859 -17 -4.719 1 43.06 442 GLN B O 1
ATOM 7913 N N . ARG B 1 443 ? 26.172 -18.938 -5.34 1 46.38 443 ARG B N 1
ATOM 7914 C CA . ARG B 1 443 ? 24.844 -19.328 -4.898 1 46.38 443 ARG B CA 1
ATOM 7915 C C . ARG B 1 443 ? 24.844 -19.719 -3.424 1 46.38 443 ARG B C 1
ATOM 7917 O O . ARG B 1 443 ? 25.594 -20.594 -3.014 1 46.38 443 ARG B O 1
ATOM 7924 N N . GLU B 1 444 ? 24.703 -18.953 -2.502 1 52.94 444 GLU B N 1
ATOM 7925 C CA . GLU B 1 444 ? 24.469 -19.344 -1.114 1 52.94 444 GLU B CA 1
ATOM 7926 C C . GLU B 1 444 ? 23.531 -20.547 -1.028 1 52.94 444 GLU B C 1
ATOM 7928 O O . GLU B 1 444 ? 22.5 -20.578 -1.692 1 52.94 444 GLU B O 1
ATOM 7933 N N . ASN B 1 445 ? 24.062 -21.75 -0.584 1 64.25 445 ASN B N 1
ATOM 7934 C CA . ASN B 1 445 ? 23.438 -23.062 -0.438 1 64.25 445 ASN B CA 1
ATOM 7935 C C . ASN B 1 445 ? 22.406 -23.078 0.691 1 64.25 445 ASN B C 1
ATOM 7937 O O . ASN B 1 445 ? 22.609 -22.422 1.723 1 64.25 445 ASN B O 1
ATOM 7941 N N . VAL B 1 446 ? 21.188 -23.375 0.444 1 79.5 446 VAL B N 1
ATOM 7942 C CA . VAL B 1 446 ? 20.125 -23.641 1.416 1 79.5 446 VAL B CA 1
ATOM 7943 C C . VAL B 1 446 ? 20.516 -24.828 2.293 1 79.5 446 VAL B C 1
ATOM 7945 O O . VAL B 1 446 ? 20.938 -25.875 1.786 1 79.5 446 VAL B O 1
ATOM 7948 N N . THR B 1 447 ? 20.734 -24.562 3.619 1 80.31 447 THR B N 1
ATOM 7949 C CA . THR B 1 447 ? 21 -25.625 4.578 1 80.31 447 THR B CA 1
ATOM 7950 C C . THR B 1 447 ? 19.734 -25.984 5.352 1 80.31 447 THR B C 1
ATOM 7952 O O . THR B 1 447 ? 18.875 -25.125 5.582 1 80.31 447 THR B O 1
ATOM 7955 N N . VAL B 1 448 ? 19.641 -27.266 5.59 1 86.12 448 VAL B N 1
ATOM 7956 C CA . VAL B 1 448 ? 18.531 -27.781 6.395 1 86.12 448 VAL B CA 1
ATOM 7957 C C . VAL B 1 448 ? 19.031 -28.109 7.805 1 86.12 448 VAL B C 1
ATOM 7959 O O . VAL B 1 448 ? 20.047 -28.797 7.969 1 86.12 448 VAL B O 1
ATOM 7962 N N . SER B 1 449 ? 18.406 -27.5 8.758 1 87.12 449 SER B N 1
ATOM 7963 C CA . SER B 1 449 ? 18.781 -27.766 10.141 1 87.12 449 SER B CA 1
ATOM 7964 C C . SER B 1 449 ? 17.578 -28.25 10.953 1 87.12 449 SER B C 1
ATOM 7966 O O . SER B 1 449 ? 16.438 -28.016 10.562 1 87.12 449 SER B O 1
ATOM 7968 N N . LEU B 1 450 ? 17.938 -29 11.961 1 89.12 450 LEU B N 1
ATOM 7969 C CA . LEU B 1 450 ? 16.875 -29.422 12.875 1 89.12 450 LEU B CA 1
ATOM 7970 C C . LEU B 1 450 ? 16.359 -28.234 13.688 1 89.12 450 LEU B C 1
ATOM 7972 O O . LEU B 1 450 ? 17.109 -27.328 14.023 1 89.12 450 LEU B O 1
ATOM 7976 N N . TYR B 1 451 ? 15.109 -28.234 13.898 1 91.12 451 TYR B N 1
ATOM 7977 C CA . TYR B 1 451 ? 14.492 -27.188 14.703 1 91.12 451 TYR B CA 1
ATOM 7978 C C . TYR B 1 451 ? 14.953 -27.266 16.156 1 91.12 451 TYR B C 1
ATOM 7980 O O . TYR B 1 451 ? 14.734 -28.281 16.828 1 91.12 451 TYR B O 1
ATOM 7988 N N . ASN B 1 452 ? 15.562 -26.203 16.656 1 86.56 452 ASN B N 1
ATOM 7989 C CA . ASN B 1 452 ? 16.109 -26.203 18.016 1 86.56 452 ASN B CA 1
ATOM 7990 C C . ASN B 1 452 ? 15.266 -25.359 18.953 1 86.56 452 ASN B C 1
ATOM 7992 O O . ASN B 1 452 ? 15.641 -25.141 20.109 1 86.56 452 ASN B O 1
ATOM 7996 N N . GLY B 1 453 ? 14.211 -24.891 18.531 1 87.25 453 GLY B N 1
ATOM 7997 C CA . GLY B 1 453 ? 13.367 -24.094 19.406 1 87.25 453 GLY B CA 1
ATOM 7998 C C . GLY B 1 453 ? 12.414 -24.922 20.234 1 87.25 453 GLY B C 1
ATOM 7999 O O . GLY B 1 453 ? 12.359 -26.141 20.109 1 87.25 453 GLY B O 1
ATOM 8000 N N . ASN B 1 454 ? 11.734 -24.234 21.125 1 89.5 454 ASN B N 1
ATOM 8001 C CA . ASN B 1 454 ? 10.719 -24.875 21.938 1 89.5 454 ASN B CA 1
ATOM 8002 C C . ASN B 1 454 ? 9.523 -25.328 21.094 1 89.5 454 ASN B C 1
ATOM 8004 O O . ASN B 1 454 ? 8.883 -24.516 20.438 1 89.5 454 ASN B O 1
ATOM 8008 N N . ILE B 1 455 ? 9.289 -26.609 21.141 1 90.75 455 ILE B N 1
ATOM 8009 C CA . ILE B 1 455 ? 8.242 -27.219 20.312 1 90.75 455 ILE B CA 1
ATOM 8010 C C . ILE B 1 455 ? 6.887 -26.625 20.688 1 90.75 455 ILE B C 1
ATOM 8012 O O . ILE B 1 455 ? 5.969 -26.578 19.859 1 90.75 455 ILE B O 1
ATOM 8016 N N . THR B 1 456 ? 6.762 -26.125 21.891 1 91.44 456 THR B N 1
ATOM 8017 C CA . THR B 1 456 ? 5.508 -25.531 22.328 1 91.44 456 THR B CA 1
ATOM 8018 C C . THR B 1 456 ? 5.203 -24.266 21.547 1 91.44 456 THR B C 1
ATOM 8020 O O . THR B 1 456 ? 4.047 -23.844 21.453 1 91.44 456 THR B O 1
ATOM 8023 N N . ASN B 1 457 ? 6.203 -23.672 20.984 1 93.19 457 ASN B N 1
ATOM 8024 C CA . ASN B 1 457 ? 6.039 -22.453 20.203 1 93.19 457 ASN B CA 1
ATOM 8025 C C . ASN B 1 457 ? 5.367 -22.734 18.859 1 93.19 457 ASN B C 1
ATOM 8027 O O . ASN B 1 457 ? 4.918 -21.812 18.172 1 93.19 457 ASN B O 1
ATOM 8031 N N . LEU B 1 458 ? 5.25 -23.984 18.547 1 95.12 458 LEU B N 1
ATOM 8032 C CA . LEU B 1 458 ? 4.691 -24.359 17.25 1 95.12 458 LEU B CA 1
ATOM 8033 C C . LEU B 1 458 ? 3.178 -24.516 17.344 1 95.12 458 LEU B C 1
ATOM 8035 O O . LEU B 1 458 ? 2.516 -24.766 16.328 1 95.12 458 LEU B O 1
ATOM 8039 N N . THR B 1 459 ? 2.656 -24.25 18.547 1 96.25 459 THR B N 1
ATOM 8040 C CA . THR B 1 459 ? 1.209 -24.359 18.703 1 96.25 459 THR B CA 1
ATOM 8041 C C . THR B 1 459 ? 0.496 -23.359 17.781 1 96.25 459 THR B C 1
ATOM 8043 O O . THR B 1 459 ? 0.885 -22.203 17.703 1 96.25 459 THR B O 1
ATOM 8046 N N . ASN B 1 460 ? -0.482 -23.844 17.016 1 96.12 460 ASN B N 1
ATOM 8047 C CA . ASN B 1 460 ? -1.323 -23.078 16.094 1 96.12 460 ASN B CA 1
ATOM 8048 C C . ASN B 1 460 ? -0.562 -22.672 14.844 1 96.12 460 ASN B C 1
ATOM 8050 O O . ASN B 1 460 ? -0.993 -21.781 14.109 1 96.12 460 ASN B O 1
ATOM 8054 N N . CYS B 1 461 ? 0.513 -23.297 14.633 1 97.38 461 CYS B N 1
ATOM 8055 C CA . CYS B 1 461 ? 1.335 -22.953 13.477 1 97.38 461 CYS B CA 1
ATOM 8056 C C . CYS B 1 461 ? 1.102 -23.938 12.336 1 97.38 461 CYS B C 1
ATOM 8058 O O . CYS B 1 461 ? 0.789 -25.109 12.578 1 97.38 461 CYS B O 1
ATOM 8060 N N . ILE B 1 462 ? 1.257 -23.453 11.141 1 97.81 462 ILE B N 1
ATOM 8061 C CA . ILE B 1 462 ? 1.195 -24.312 9.961 1 97.81 462 ILE B CA 1
ATOM 8062 C C . ILE B 1 462 ? 2.58 -24.875 9.656 1 97.81 462 ILE B C 1
ATOM 8064 O O . ILE B 1 462 ? 3.564 -24.141 9.602 1 97.81 462 ILE B O 1
ATOM 8068 N N . LEU B 1 463 ? 2.654 -26.156 9.5 1 97.81 463 LEU B N 1
ATOM 8069 C CA . LEU B 1 463 ? 3.902 -26.828 9.141 1 97.81 463 LEU B CA 1
ATOM 8070 C C . LEU B 1 463 ? 3.785 -27.5 7.781 1 97.81 463 LEU B C 1
ATOM 8072 O O . LEU B 1 463 ? 2.678 -27.781 7.312 1 97.81 463 LEU B O 1
ATOM 8076 N N . GLY B 1 464 ? 4.953 -27.625 7.082 1 97.31 464 GLY B N 1
ATOM 8077 C CA . GLY B 1 464 ? 5.008 -28.406 5.852 1 97.31 464 GLY B CA 1
ATOM 8078 C C . GLY B 1 464 ? 5.395 -29.859 6.074 1 97.31 464 GLY B C 1
ATOM 8079 O O . GLY B 1 464 ? 6.215 -30.156 6.945 1 97.31 464 GLY B O 1
ATOM 8080 N N . VAL B 1 465 ? 4.871 -30.75 5.262 1 96.44 465 VAL B N 1
ATOM 8081 C CA . VAL B 1 465 ? 5.164 -32.188 5.352 1 96.44 465 VAL B CA 1
ATOM 8082 C C . VAL B 1 465 ? 6.078 -32.594 4.203 1 96.44 465 VAL B C 1
ATOM 8084 O O . VAL B 1 465 ? 5.797 -32.281 3.039 1 96.44 465 VAL B O 1
ATOM 8087 N N . SER B 1 466 ? 7.168 -33.219 4.562 1 95.12 466 SER B N 1
ATOM 8088 C CA . SER B 1 466 ? 8.078 -33.719 3.547 1 95.12 466 SER B CA 1
ATOM 8089 C C . SER B 1 466 ? 8.352 -35.219 3.758 1 95.12 466 SER B C 1
ATOM 8091 O O . SER B 1 466 ? 8.641 -35.656 4.875 1 95.12 466 SER B O 1
ATOM 8093 N N . TYR B 1 467 ? 8.234 -36 2.656 1 92.19 467 TYR B N 1
ATOM 8094 C CA . TYR B 1 467 ? 8.547 -37.406 2.703 1 92.19 467 TYR B CA 1
ATOM 8095 C C . TYR B 1 467 ? 9.898 -37.688 2.07 1 92.19 467 TYR B C 1
ATOM 8097 O O . TYR B 1 467 ? 10.109 -38.781 1.49 1 92.19 467 TYR B O 1
ATOM 8105 N N . SER B 1 468 ? 10.703 -36.719 2.137 1 90.88 468 SER B N 1
ATOM 8106 C CA . SER B 1 468 ? 12.047 -36.875 1.585 1 90.88 468 SER B CA 1
ATOM 8107 C C . SER B 1 468 ? 12.766 -38.062 2.219 1 90.88 468 SER B C 1
ATOM 8109 O O . SER B 1 468 ? 12.531 -38.375 3.383 1 90.88 468 SER B O 1
ATOM 8111 N N . LYS B 1 469 ? 13.648 -38.656 1.466 1 88.62 469 LYS B N 1
ATOM 8112 C CA . LYS B 1 469 ? 14.438 -39.781 1.94 1 88.62 469 LYS B CA 1
ATOM 8113 C C . LYS B 1 469 ? 15.555 -39.344 2.873 1 88.62 469 LYS B C 1
ATOM 8115 O O . LYS B 1 469 ? 15.977 -40.094 3.752 1 88.62 469 LYS B O 1
ATOM 8120 N N . GLY B 1 470 ? 15.953 -38.156 2.668 1 88.81 470 GLY B N 1
ATOM 8121 C CA . GLY B 1 470 ? 17.031 -37.594 3.482 1 88.81 470 GLY B CA 1
ATOM 8122 C C . GLY B 1 470 ? 16.812 -36.156 3.863 1 88.81 470 GLY B C 1
ATOM 8123 O O . GLY B 1 470 ? 16.094 -35.406 3.176 1 88.81 470 GLY B O 1
ATOM 8124 N N . LEU B 1 471 ? 17.484 -35.844 4.973 1 88.19 471 LEU B N 1
ATOM 8125 C CA . LEU B 1 471 ? 17.375 -34.5 5.52 1 88.19 471 LEU B CA 1
ATOM 8126 C C . LEU B 1 471 ? 17.922 -33.469 4.535 1 88.19 471 LEU B C 1
ATOM 8128 O O . LEU B 1 471 ? 17.344 -32.375 4.387 1 88.19 471 LEU B O 1
ATOM 8132 N N . ASN B 1 472 ? 18.891 -33.812 3.793 1 83.44 472 ASN B N 1
ATOM 8133 C CA . ASN B 1 472 ? 19.594 -32.875 2.936 1 83.44 472 ASN B CA 1
ATOM 8134 C C . ASN B 1 472 ? 18.828 -32.594 1.64 1 83.44 472 ASN B C 1
ATOM 8136 O O . ASN B 1 472 ? 19.125 -31.656 0.914 1 83.44 472 ASN B O 1
ATOM 8140 N N . TYR B 1 473 ? 17.75 -33.375 1.435 1 88.31 473 TYR B N 1
ATOM 8141 C CA . TYR B 1 473 ? 17.031 -33.219 0.173 1 88.31 473 TYR B CA 1
ATOM 8142 C C . TYR B 1 473 ? 15.695 -32.5 0.381 1 88.31 473 TYR B C 1
ATOM 8144 O O . TYR B 1 473 ? 14.992 -32.219 -0.584 1 88.31 473 TYR B O 1
ATOM 8152 N N . VAL B 1 474 ? 15.406 -32.156 1.59 1 90.31 474 VAL B N 1
ATOM 8153 C CA . VAL B 1 474 ? 14.086 -31.625 1.907 1 90.31 474 VAL B CA 1
ATOM 8154 C C . VAL B 1 474 ? 13.891 -30.297 1.186 1 90.31 474 VAL B C 1
ATOM 8156 O O . VAL B 1 474 ? 12.789 -30 0.699 1 90.31 474 VAL B O 1
ATOM 8159 N N . HIS B 1 475 ? 15 -29.5 1.033 1 88.81 475 HIS B N 1
ATOM 8160 C CA . HIS B 1 475 ? 14.891 -28.172 0.442 1 88.81 475 HIS B CA 1
ATOM 8161 C C . HIS B 1 475 ? 14.656 -28.25 -1.062 1 88.81 475 HIS B C 1
ATOM 8163 O O . HIS B 1 475 ? 14.289 -27.25 -1.693 1 88.81 475 HIS B O 1
ATOM 8169 N N . LEU B 1 476 ? 14.789 -29.469 -1.656 1 89.81 476 LEU B N 1
ATOM 8170 C CA . LEU B 1 476 ? 14.648 -29.656 -3.096 1 89.81 476 LEU B CA 1
ATOM 8171 C C . LEU B 1 476 ? 13.281 -30.219 -3.438 1 89.81 476 LEU B C 1
ATOM 8173 O O . LEU B 1 476 ? 12.859 -30.188 -4.598 1 89.81 476 LEU B O 1
ATOM 8177 N N . MET B 1 477 ? 12.648 -30.688 -2.414 1 88.5 477 MET B N 1
ATOM 8178 C CA . MET B 1 477 ? 11.406 -31.406 -2.68 1 88.5 477 MET B CA 1
ATOM 8179 C C . MET B 1 477 ? 10.195 -30.516 -2.428 1 88.5 477 MET B C 1
ATOM 8181 O O . MET B 1 477 ? 10.25 -29.609 -1.596 1 88.5 477 MET B O 1
ATOM 8185 N N . ASN B 1 478 ? 9.148 -30.766 -3.211 1 92 478 ASN B N 1
ATOM 8186 C CA . ASN B 1 478 ? 7.895 -30.062 -2.953 1 92 478 ASN B CA 1
ATOM 8187 C C . ASN B 1 478 ? 7.203 -30.594 -1.702 1 92 478 ASN B C 1
ATOM 8189 O O . ASN B 1 478 ? 7.402 -31.75 -1.32 1 92 478 ASN B O 1
ATOM 8193 N N . ILE B 1 479 ? 6.445 -29.812 -1.084 1 95 479 ILE B N 1
ATOM 8194 C CA . ILE B 1 479 ? 5.75 -30.141 0.153 1 95 479 ILE B CA 1
ATOM 8195 C C . ILE B 1 479 ? 4.547 -31.031 -0.157 1 95 479 ILE B C 1
ATOM 8197 O O . ILE B 1 479 ? 3.742 -30.703 -1.035 1 95 479 ILE B O 1
ATOM 8201 N N . ALA B 1 480 ? 4.449 -32.125 0.552 1 94 480 ALA B N 1
ATOM 8202 C CA . ALA B 1 480 ? 3.389 -33.094 0.303 1 94 480 ALA B CA 1
ATOM 8203 C C . ALA B 1 480 ? 2.055 -32.594 0.854 1 94 480 ALA B C 1
ATOM 8205 O O . ALA B 1 480 ? 0.999 -32.875 0.275 1 94 480 ALA B O 1
ATOM 8206 N N . ALA B 1 481 ? 2.121 -31.984 1.935 1 94.25 481 ALA B N 1
ATOM 8207 C CA . ALA B 1 481 ? 0.915 -31.469 2.582 1 94.25 481 ALA B CA 1
ATOM 8208 C C . ALA B 1 481 ? 1.26 -30.422 3.637 1 94.25 481 ALA B C 1
ATOM 8210 O O . ALA B 1 481 ? 2.426 -30.266 4.008 1 94.25 481 ALA B O 1
ATOM 8211 N N . PHE B 1 482 ? 0.259 -29.734 4.012 1 96 482 PHE B N 1
ATOM 8212 C CA . PHE B 1 482 ? 0.389 -28.797 5.121 1 96 482 PHE B CA 1
ATOM 8213 C C . PHE B 1 482 ? -0.457 -29.234 6.309 1 96 482 PHE B C 1
ATOM 8215 O O . PHE B 1 482 ? -1.534 -29.812 6.129 1 96 482 PHE B O 1
ATOM 8222 N N . VAL B 1 483 ? 0.067 -28.969 7.488 1 96.56 483 VAL B N 1
ATOM 8223 C CA . VAL B 1 483 ? -0.632 -29.391 8.695 1 96.56 483 VAL B CA 1
ATOM 8224 C C . VAL B 1 483 ? -0.712 -28.219 9.68 1 96.56 483 VAL B C 1
ATOM 8226 O O . VAL B 1 483 ? 0.109 -27.312 9.625 1 96.56 483 VAL B O 1
ATOM 8229 N N . HIS B 1 484 ? -1.739 -28.234 10.492 1 96.25 484 HIS B N 1
ATOM 8230 C CA . HIS B 1 484 ? -1.959 -27.219 11.516 1 96.25 484 HIS B CA 1
ATOM 8231 C C . HIS B 1 484 ? -1.81 -27.797 12.914 1 96.25 484 HIS B C 1
ATOM 8233 O O . HIS B 1 484 ? -2.576 -28.688 13.312 1 96.25 484 HIS B O 1
ATOM 8239 N N . VAL B 1 485 ? -0.82 -27.297 13.664 1 97.12 485 VAL B N 1
ATOM 8240 C CA . VAL B 1 485 ? -0.57 -27.797 15.008 1 97.12 485 VAL B CA 1
ATOM 8241 C C . VAL B 1 485 ? -1.655 -27.281 15.953 1 97.12 485 VAL B C 1
ATOM 8243 O O . VAL B 1 485 ? -1.809 -26.078 16.141 1 97.12 485 VAL B O 1
ATOM 8246 N N . GLN B 1 486 ? -2.332 -28.188 16.5 1 95.75 486 GLN B N 1
ATOM 8247 C CA . GLN B 1 486 ? -3.436 -27.812 17.375 1 95.75 486 GLN B CA 1
ATOM 8248 C C . GLN B 1 486 ? -2.957 -27.625 18.812 1 95.75 486 GLN B C 1
ATOM 8250 O O . GLN B 1 486 ? -3.314 -26.641 19.469 1 95.75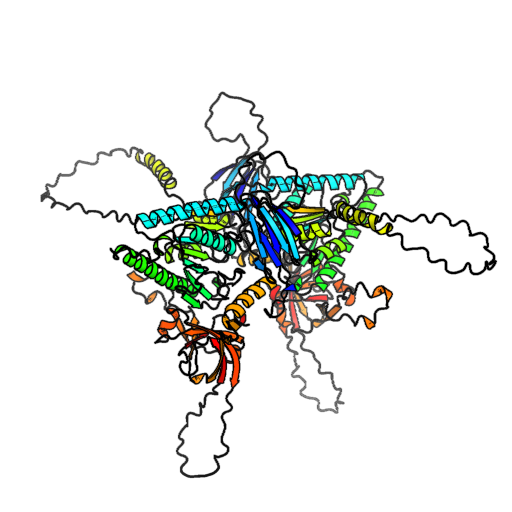 486 GLN B O 1
ATOM 8255 N N . SER B 1 487 ? -2.254 -28.625 19.266 1 94.56 487 SER B N 1
ATOM 8256 C CA . SER B 1 487 ? -1.766 -28.562 20.641 1 94.56 487 SER B CA 1
ATOM 8257 C C . SER B 1 487 ? -0.485 -29.375 20.812 1 94.56 487 SER B C 1
ATOM 8259 O O . SER B 1 487 ? -0.209 -30.281 20.016 1 94.56 487 SER B O 1
ATOM 8261 N N . VAL B 1 488 ? 0.347 -28.938 21.828 1 95 488 VAL B N 1
ATOM 8262 C CA . VAL B 1 488 ? 1.563 -29.625 22.234 1 95 488 VAL B CA 1
ATOM 8263 C C . VAL B 1 488 ? 1.565 -29.828 23.734 1 95 488 VAL B C 1
ATOM 8265 O O . VAL B 1 488 ? 1.407 -28.875 24.5 1 95 488 VAL B O 1
ATOM 8268 N N . ARG B 1 489 ? 1.681 -31.094 24.141 1 92.12 489 ARG B N 1
ATOM 8269 C CA . ARG B 1 489 ? 1.681 -31.406 25.562 1 92.12 489 ARG B CA 1
ATOM 8270 C C . ARG B 1 489 ? 2.943 -32.188 25.953 1 92.12 489 ARG B C 1
ATOM 8272 O O . ARG B 1 489 ? 3.418 -33.031 25.203 1 92.12 489 ARG B O 1
ATOM 8279 N N . GLN B 1 490 ? 3.455 -31.891 27.094 1 89.69 490 GLN B N 1
ATOM 8280 C CA . GLN B 1 490 ? 4.629 -32.594 27.609 1 89.69 490 GLN B CA 1
ATOM 8281 C C . GLN B 1 490 ? 4.238 -33.938 28.203 1 89.69 490 GLN B C 1
ATOM 8283 O O . GLN B 1 490 ? 3.215 -34.062 28.891 1 89.69 490 GLN B O 1
ATOM 8288 N N . VAL B 1 491 ? 5.027 -35.031 27.812 1 84 491 VAL B N 1
ATOM 8289 C CA . VAL B 1 491 ? 4.781 -36.375 28.375 1 84 491 VAL B CA 1
ATOM 8290 C C . VAL B 1 491 ? 5.402 -36.469 29.766 1 84 491 VAL B C 1
ATOM 8292 O O . VAL B 1 491 ? 6.578 -36.156 29.953 1 84 491 VAL B O 1
ATOM 8295 N N . GLU B 1 492 ? 4.617 -36.5 30.891 1 72.62 492 GLU B N 1
ATOM 8296 C CA . GLU B 1 492 ? 5.113 -36.719 32.25 1 72.62 492 GLU B CA 1
ATOM 8297 C C . GLU B 1 492 ? 5.773 -38.094 32.375 1 72.62 492 GLU B C 1
ATOM 8299 O O . GLU B 1 492 ? 5.227 -39.094 31.938 1 72.62 492 GLU B O 1
ATOM 8304 N N . SER B 1 493 ? 7.016 -38.156 32.375 1 59.5 493 SER B N 1
ATOM 8305 C CA . SER B 1 493 ? 7.656 -39.406 32.719 1 59.5 493 SER B CA 1
ATOM 8306 C C . SER B 1 493 ? 7.023 -40.062 33.938 1 59.5 493 SER B C 1
ATOM 8308 O O . SER B 1 493 ? 6.805 -39.375 34.938 1 59.5 493 SER B O 1
ATOM 8310 N N . GLU B 1 494 ? 6.234 -41 33.781 1 48.78 494 GLU B N 1
ATOM 8311 C CA . GLU B 1 494 ? 5.895 -41.812 34.938 1 48.78 494 GLU B CA 1
ATOM 8312 C C . GLU B 1 494 ? 7.137 -42.156 35.75 1 48.78 494 GLU B C 1
ATOM 8314 O O . GLU B 1 494 ? 7.988 -42.906 35.312 1 48.78 494 GLU B O 1
ATOM 8319 N N . VAL B 1 495 ? 7.816 -41.281 36.469 1 46.53 495 VAL B N 1
ATOM 8320 C CA . VAL B 1 495 ? 8.688 -41.812 37.5 1 46.53 495 VAL B CA 1
ATOM 8321 C C . VAL B 1 495 ? 7.949 -42.906 38.281 1 46.53 495 VAL B C 1
ATOM 8323 O O . VAL B 1 495 ? 6.926 -42.625 38.906 1 46.53 495 VAL B O 1
ATOM 8326 N N . GLY B 1 496 ? 7.906 -44.094 37.781 1 39.28 496 GLY B N 1
ATOM 8327 C CA . GLY B 1 496 ? 7.543 -45.188 38.656 1 39.28 496 GLY B CA 1
ATOM 8328 C C . GLY B 1 496 ? 8.133 -45.094 40.062 1 39.28 496 GLY B C 1
ATOM 8329 O O . GLY B 1 496 ? 9.289 -44.688 40.219 1 39.28 496 GLY B O 1
ATOM 8330 N N . GLU B 1 497 ? 7.391 -44.875 41.031 1 39.94 497 GLU B N 1
ATOM 8331 C CA . GLU B 1 497 ? 7.625 -45.094 42.469 1 39.94 497 GLU B CA 1
ATOM 8332 C C . GLU B 1 497 ? 8.367 -46.375 42.719 1 39.94 497 GLU B C 1
ATOM 8334 O O . GLU B 1 497 ? 8.594 -46.75 43.875 1 39.94 497 GLU B O 1
ATOM 8339 N N . GLU B 1 498 ? 8.492 -47.281 41.688 1 37.16 498 GLU B N 1
ATOM 8340 C CA . GLU B 1 498 ? 8.828 -48.594 42.219 1 37.16 498 GLU B CA 1
ATOM 8341 C C . GLU B 1 498 ? 10.289 -48.656 42.656 1 37.16 498 GLU B C 1
ATOM 8343 O O . GLU B 1 498 ? 10.828 -49.719 42.906 1 37.16 498 GLU B O 1
ATOM 8348 N N . THR B 1 499 ? 11.125 -47.625 42.656 1 37.84 499 THR B N 1
ATOM 8349 C CA . THR B 1 499 ? 12.5 -47.969 43.031 1 37.84 499 THR B CA 1
ATOM 8350 C C . THR B 1 499 ? 12.594 -48.438 44.469 1 37.84 499 THR B C 1
ATOM 8352 O O . THR B 1 499 ? 13 -47.688 45.344 1 37.84 499 THR B O 1
ATOM 8355 N N . GLU B 1 500 ? 11.562 -48.938 45.125 1 33.34 500 GLU B N 1
ATOM 8356 C CA . GLU B 1 500 ? 12.031 -49.281 46.438 1 33.34 500 GLU B CA 1
ATOM 8357 C C . GLU B 1 500 ? 13.102 -50.375 46.375 1 33.34 500 GLU B C 1
ATOM 8359 O O . GLU B 1 500 ? 13.773 -50.656 47.375 1 33.34 500 GLU B O 1
ATOM 8364 N N . ARG B 1 501 ? 12.93 -51.531 45.625 1 27.84 501 ARG B N 1
ATOM 8365 C CA . ARG B 1 501 ? 13.453 -52.75 46.25 1 27.84 501 ARG B CA 1
ATOM 8366 C C . ARG B 1 501 ? 14.984 -52.719 46.281 1 27.84 501 ARG B C 1
ATOM 8368 O O . ARG B 1 501 ? 15.594 -52.969 47.312 1 27.84 501 ARG B O 1
ATOM 8375 N N . SER B 1 502 ? 15.719 -53.469 45.281 1 31.11 502 SER B N 1
ATOM 8376 C CA . SER B 1 502 ? 16.875 -54.312 45.562 1 31.11 502 SER B CA 1
ATOM 8377 C C . SER B 1 502 ? 18.156 -53.5 45.625 1 31.11 502 SER B C 1
ATOM 8379 O O . SER B 1 502 ? 18.375 -52.594 44.812 1 31.11 502 SER B O 1
ATOM 8381 N N . GLU B 1 503 ? 18.875 -53.438 46.781 1 31.77 503 GLU B N 1
ATOM 8382 C CA . GLU B 1 503 ? 20.141 -52.875 47.281 1 31.77 503 GLU B CA 1
ATOM 8383 C C . GLU B 1 503 ? 21.312 -53.281 46.406 1 31.77 503 GLU B C 1
ATOM 8385 O O . GLU B 1 503 ? 22.469 -53.062 46.75 1 31.77 503 GLU B O 1
ATOM 8390 N N . LYS B 1 504 ? 21.188 -54.406 45.656 1 30.61 504 LYS B N 1
ATOM 8391 C CA . LYS B 1 504 ? 22.531 -54.875 45.344 1 30.61 504 LYS B CA 1
ATOM 8392 C C . LYS B 1 504 ? 23.391 -53.781 44.719 1 30.61 504 LYS B C 1
ATOM 8394 O O . LYS B 1 504 ? 22.875 -52.719 44.344 1 30.61 504 LYS B O 1
ATOM 8399 N N . GLY B 1 505 ? 24.578 -54.188 44.094 1 30.44 505 GLY B N 1
ATOM 8400 C CA . GLY B 1 505 ? 25.859 -53.562 43.719 1 30.44 505 GLY B CA 1
ATOM 8401 C C . GLY B 1 505 ? 25.703 -52.406 42.781 1 30.44 505 GLY B C 1
ATOM 8402 O O . GLY B 1 505 ? 25 -52.469 41.781 1 30.44 505 GLY B O 1
ATOM 8403 N N . ALA B 1 506 ? 25.875 -51.188 43.312 1 29.95 506 ALA B N 1
ATOM 8404 C CA . ALA B 1 506 ? 25.781 -49.812 42.844 1 29.95 506 ALA B CA 1
ATOM 8405 C C . ALA B 1 506 ? 26.594 -49.625 41.562 1 29.95 506 ALA B C 1
ATOM 8407 O O . ALA B 1 506 ? 27.766 -49.188 41.625 1 29.95 506 ALA B O 1
ATOM 8408 N N . GLU B 1 507 ? 26.938 -50.75 40.844 1 28.97 507 GLU B N 1
ATOM 8409 C CA . GLU B 1 507 ? 27.719 -50.25 39.688 1 28.97 507 GLU B CA 1
ATOM 8410 C C . GLU B 1 507 ? 27 -49.094 39 1 28.97 507 GLU B C 1
ATOM 8412 O O . GLU B 1 507 ? 25.766 -49.125 38.875 1 28.97 507 GLU B O 1
ATOM 8417 N N . GLU B 1 508 ? 27.672 -47.875 39.062 1 30.88 508 GLU B N 1
ATOM 8418 C CA . GLU B 1 508 ? 27.375 -46.562 38.562 1 30.88 508 GLU B CA 1
ATOM 8419 C C . GLU B 1 508 ? 26.859 -46.594 37.125 1 30.88 508 GLU B C 1
ATOM 8421 O O . GLU B 1 508 ? 27.641 -46.594 36.156 1 30.88 508 GLU B O 1
ATOM 8426 N N . ALA B 1 509 ? 26.094 -47.625 36.75 1 27.92 509 ALA B N 1
ATOM 8427 C CA . ALA B 1 509 ? 25.609 -47.406 35.406 1 27.92 509 ALA B CA 1
ATOM 8428 C C . ALA B 1 509 ? 25 -46 35.25 1 27.92 509 ALA B C 1
ATOM 8430 O O . ALA B 1 509 ? 24.062 -45.656 35.969 1 27.92 509 ALA B O 1
ATOM 8431 N N . GLN B 1 510 ? 25.891 -44.969 35.031 1 30.16 510 GLN B N 1
ATOM 8432 C CA . GLN B 1 510 ? 25.594 -43.656 34.5 1 30.16 510 GLN B CA 1
ATOM 8433 C C . GLN B 1 510 ? 24.406 -43.688 33.562 1 30.16 510 GLN B C 1
ATOM 8435 O O . GLN B 1 510 ? 24.547 -44.094 32.406 1 30.16 510 GLN B O 1
ATOM 8440 N N . GLY B 1 511 ? 23.406 -44.375 33.938 1 30.83 511 GLY B N 1
ATOM 8441 C CA . GLY B 1 511 ? 22.234 -44.312 33.094 1 30.83 511 GLY B CA 1
ATOM 8442 C C . GLY B 1 511 ? 21.906 -42.938 32.594 1 30.83 511 GLY B C 1
ATOM 8443 O O . GLY B 1 511 ? 22.031 -41.969 33.375 1 30.83 511 GLY B O 1
ATOM 8444 N N . ASN B 1 512 ? 22.312 -42.781 31.344 1 32.44 512 ASN B N 1
ATOM 8445 C CA . ASN B 1 512 ? 21.969 -41.594 30.578 1 32.44 512 ASN B CA 1
ATOM 8446 C C . ASN B 1 512 ? 20.562 -41.094 30.922 1 32.44 512 ASN B C 1
ATOM 8448 O O . ASN B 1 512 ? 19.562 -41.75 30.609 1 32.44 512 ASN B O 1
ATOM 8452 N N . ALA B 1 513 ? 20.234 -40.625 32.094 1 34.47 513 ALA B N 1
ATOM 8453 C CA . ALA B 1 513 ? 19.125 -39.812 32.562 1 34.47 513 ALA B CA 1
ATOM 8454 C C . ALA B 1 513 ? 18.641 -38.844 31.469 1 34.47 513 ALA B C 1
ATOM 8456 O O . ALA B 1 513 ? 17.875 -37.938 31.75 1 34.47 513 ALA B O 1
ATOM 8457 N N . ASP B 1 514 ? 19.438 -38.719 30.453 1 39.38 514 ASP B N 1
ATOM 8458 C CA . ASP B 1 514 ? 18.781 -37.812 29.516 1 39.38 514 ASP B CA 1
ATOM 8459 C C . ASP B 1 514 ? 17.391 -38.312 29.125 1 39.38 514 ASP B C 1
ATOM 8461 O O . ASP B 1 514 ? 17.234 -38.969 28.094 1 39.38 514 ASP B O 1
ATOM 8465 N N . ALA B 1 515 ? 16.688 -39 29.922 1 38.22 515 ALA B N 1
ATOM 8466 C CA . ALA B 1 515 ? 15.258 -39.156 29.672 1 38.22 515 ALA B CA 1
ATOM 8467 C C . ALA B 1 515 ? 14.641 -37.875 29.156 1 38.22 515 ALA B C 1
ATOM 8469 O O . ALA B 1 515 ? 14.359 -36.938 29.922 1 38.22 515 ALA B O 1
ATOM 8470 N N . LYS B 1 516 ? 15.117 -37.281 28.094 1 50.41 516 LYS B N 1
ATOM 8471 C CA . LYS B 1 516 ? 14.688 -36.125 27.297 1 50.41 516 LYS B CA 1
ATOM 8472 C C . LYS B 1 516 ? 13.164 -36.062 27.219 1 50.41 516 LYS B C 1
ATOM 8474 O O . LYS B 1 516 ? 12.508 -37.031 26.844 1 50.41 516 LYS B O 1
ATOM 8479 N N . ASN B 1 517 ? 12.414 -35.25 28.047 1 71.12 517 ASN B N 1
ATOM 8480 C CA . ASN B 1 517 ? 11.023 -34.812 28.047 1 71.12 517 ASN B CA 1
ATOM 8481 C C . ASN B 1 517 ? 10.445 -34.781 26.641 1 71.12 517 ASN B C 1
ATOM 8483 O O . ASN B 1 517 ? 10.953 -34.094 25.766 1 71.12 517 ASN B O 1
ATOM 8487 N N . ASP B 1 518 ? 9.836 -35.969 26.328 1 86.62 518 ASP B N 1
ATOM 8488 C CA . ASP B 1 518 ? 9.164 -36.031 25.031 1 86.62 518 ASP B CA 1
ATOM 8489 C C . ASP B 1 518 ? 7.832 -35.312 25.062 1 86.62 518 ASP B C 1
ATOM 8491 O O . ASP B 1 518 ? 7.332 -34.938 26.125 1 86.62 518 ASP B O 1
ATOM 8495 N N . TYR B 1 519 ? 7.414 -34.812 23.875 1 92.25 519 TYR B N 1
ATOM 8496 C CA . TYR B 1 519 ? 6.16 -34.094 23.719 1 92.25 519 TYR B CA 1
ATOM 8497 C C . TYR B 1 519 ? 5.195 -34.844 22.812 1 92.25 519 TYR B C 1
ATOM 8499 O O . TYR B 1 519 ? 5.621 -35.594 21.922 1 92.25 519 TYR B O 1
ATOM 8507 N N . VAL B 1 520 ? 3.928 -34.75 23.125 1 94.44 520 VAL B N 1
ATOM 8508 C CA . VAL B 1 520 ? 2.873 -35.219 22.25 1 94.44 520 VAL B CA 1
ATOM 8509 C C . VAL B 1 520 ? 2.271 -34.062 21.469 1 94.44 520 VAL B C 1
ATOM 8511 O O . VAL B 1 520 ? 1.868 -33.062 22.062 1 94.44 520 VAL B O 1
ATOM 8514 N N . ILE B 1 521 ? 2.279 -34.219 20.188 1 95.88 521 ILE B N 1
ATOM 8515 C CA . ILE B 1 521 ? 1.786 -33.156 19.312 1 95.88 521 ILE B CA 1
ATOM 8516 C C . ILE B 1 521 ? 0.5 -33.594 18.625 1 95.88 521 ILE B C 1
ATOM 8518 O O . ILE B 1 521 ? 0.386 -34.75 18.203 1 95.88 521 ILE B O 1
ATOM 8522 N N . GLU B 1 522 ? -0.498 -32.781 18.641 1 96.06 522 GLU B N 1
ATOM 8523 C CA . GLU B 1 522 ? -1.751 -32.969 17.922 1 96.06 522 GLU B CA 1
ATOM 8524 C C . GLU B 1 522 ? -1.822 -32.062 16.688 1 96.06 522 GLU B C 1
ATOM 8526 O O . GLU B 1 522 ? -1.684 -30.859 16.797 1 96.06 522 GLU B O 1
ATOM 8531 N N . ILE B 1 523 ? -2.049 -32.719 15.508 1 95.62 523 ILE B N 1
ATOM 8532 C CA . ILE B 1 523 ? -2.049 -31.906 14.289 1 95.62 523 ILE B CA 1
ATOM 8533 C C . ILE B 1 523 ? -3.338 -32.156 13.508 1 95.62 523 ILE B C 1
ATOM 8535 O O . ILE B 1 523 ? -3.879 -33.25 13.523 1 95.62 523 ILE B O 1
ATOM 8539 N N . LEU B 1 524 ? -3.906 -31.125 12.938 1 94.25 524 LEU B N 1
ATOM 8540 C CA . LEU B 1 524 ? -4.938 -31.203 11.906 1 94.25 524 LEU B CA 1
ATOM 8541 C C . LEU B 1 524 ? -4.309 -31.391 10.531 1 94.25 524 LEU B C 1
ATOM 8543 O O . LEU B 1 524 ? -3.523 -30.562 10.086 1 94.25 524 LEU B O 1
ATOM 8547 N N . CYS B 1 525 ? -4.555 -32.531 9.883 1 93.69 525 CYS B N 1
ATOM 8548 C CA . CYS B 1 525 ? -3.869 -32.844 8.633 1 93.69 525 CYS B CA 1
ATOM 8549 C C . CYS B 1 525 ? -4.828 -33.5 7.633 1 93.69 525 CYS B C 1
ATOM 8551 O O . CYS B 1 525 ? -5.926 -33.906 8 1 93.69 525 CYS B O 1
ATOM 8553 N N . PRO B 1 526 ? -4.457 -33.406 6.301 1 91.25 526 PRO B N 1
ATOM 8554 C CA . PRO B 1 526 ? -5.266 -34.125 5.301 1 91.25 526 PRO B CA 1
ATOM 8555 C C . PRO B 1 526 ? -5.34 -35.625 5.547 1 91.25 526 PRO B C 1
ATOM 8557 O O . PRO B 1 526 ? -4.508 -36.156 6.273 1 91.25 526 PRO B O 1
ATOM 8560 N N . LEU B 1 527 ? -6.254 -36.281 4.91 1 88.44 527 LEU B N 1
ATOM 8561 C CA . LEU B 1 527 ? -6.52 -37.688 5.141 1 88.44 527 LEU B CA 1
ATOM 8562 C C . LEU B 1 527 ? -5.352 -38.562 4.66 1 88.44 527 LEU B C 1
ATOM 8564 O O . LEU B 1 527 ? -5.184 -39.688 5.105 1 88.44 527 LEU B O 1
ATOM 8568 N N . SER B 1 528 ? -4.531 -37.969 3.84 1 87.5 528 SER B N 1
ATOM 8569 C CA . SER B 1 528 ? -3.391 -38.688 3.307 1 87.5 528 SER B CA 1
ATOM 8570 C C . SER B 1 528 ? -2.311 -38.906 4.367 1 87.5 528 SER B C 1
ATOM 8572 O O . SER B 1 528 ? -1.47 -39.781 4.25 1 87.5 528 SER B O 1
ATOM 8574 N N . VAL B 1 529 ? -2.352 -38.094 5.375 1 90.56 529 VAL B N 1
ATOM 8575 C CA . VAL B 1 529 ? -1.383 -38.188 6.461 1 90.56 529 VAL B CA 1
ATOM 8576 C C . VAL B 1 529 ? -1.981 -39 7.613 1 90.56 529 VAL B C 1
ATOM 8578 O O . VAL B 1 529 ? -3.025 -38.625 8.156 1 90.56 529 VAL B O 1
ATOM 8581 N N . THR B 1 530 ? -1.357 -40.094 7.887 1 91.81 530 THR B N 1
ATOM 8582 C CA . THR B 1 530 ? -1.839 -40.938 8.961 1 91.81 530 THR B CA 1
ATOM 8583 C C . THR B 1 530 ? -0.708 -41.312 9.93 1 91.81 530 THR B C 1
ATOM 8585 O O . THR B 1 530 ? 0.457 -41 9.656 1 91.81 530 THR B O 1
ATOM 8588 N N . THR B 1 531 ? -1.116 -41.875 11.086 1 91.44 531 THR B N 1
ATOM 8589 C CA . THR B 1 531 ? -0.122 -42.281 12.07 1 91.44 531 THR B CA 1
ATOM 8590 C C . THR B 1 531 ? 0.701 -43.469 11.555 1 91.44 531 THR B C 1
ATOM 8592 O O . THR B 1 531 ? 1.83 -43.688 11.992 1 91.44 531 THR B O 1
ATOM 8595 N N . LYS B 1 532 ? 0.107 -44.188 10.656 1 91.25 532 LYS B N 1
ATOM 8596 C CA . LYS B 1 532 ? 0.824 -45.312 10.055 1 91.25 532 LYS B CA 1
ATOM 8597 C C . LYS B 1 532 ? 1.87 -44.812 9.062 1 91.25 532 LYS B C 1
ATOM 8599 O O . LYS B 1 532 ? 2.914 -45.438 8.883 1 91.25 532 LYS B O 1
ATOM 8604 N N . ASN B 1 533 ? 1.564 -43.719 8.406 1 92 533 ASN B N 1
ATOM 8605 C CA . ASN B 1 533 ? 2.488 -43.094 7.449 1 92 533 ASN B CA 1
ATOM 8606 C C . ASN B 1 533 ? 2.945 -41.719 7.902 1 92 533 ASN B C 1
ATOM 8608 O O . ASN B 1 533 ? 2.822 -40.75 7.156 1 92 533 ASN B O 1
ATOM 8612 N N . LEU B 1 534 ? 3.527 -41.75 9.07 1 92.88 534 LEU B N 1
ATOM 8613 C CA . LEU B 1 534 ? 3.99 -40.5 9.609 1 92.88 534 LEU B CA 1
ATOM 8614 C C . LEU B 1 534 ? 5.176 -39.969 8.805 1 92.88 534 LEU B C 1
ATOM 8616 O O . LEU B 1 534 ? 6.141 -40.688 8.562 1 92.88 534 LEU B O 1
ATOM 8620 N N . PRO B 1 535 ? 5.074 -38.75 8.383 1 94.62 535 PRO B N 1
ATOM 8621 C CA . PRO B 1 535 ? 6.184 -38.188 7.613 1 94.62 535 PRO B CA 1
ATOM 8622 C C . PRO B 1 535 ? 7.473 -38.094 8.43 1 94.62 535 PRO B C 1
ATOM 8624 O O . PRO B 1 535 ? 7.43 -37.781 9.625 1 94.62 535 PRO B O 1
ATOM 8627 N N . PRO B 1 536 ? 8.523 -38.312 7.789 1 94.44 536 PRO B N 1
ATOM 8628 C CA . PRO B 1 536 ? 9.797 -38.25 8.508 1 94.44 536 PRO B CA 1
ATOM 8629 C C . PRO B 1 536 ? 10.18 -36.844 8.898 1 94.44 536 PRO B C 1
ATOM 8631 O O . PRO B 1 536 ? 10.898 -36.625 9.883 1 94.44 536 PRO B O 1
ATOM 8634 N N . TYR B 1 537 ? 9.711 -35.938 8.078 1 95.75 537 TYR B N 1
ATOM 8635 C CA . TYR B 1 537 ? 10.141 -34.562 8.367 1 95.75 537 TYR B CA 1
ATOM 8636 C C . TYR B 1 537 ? 8.953 -33.594 8.344 1 95.75 537 TYR B C 1
ATOM 8638 O O . TYR B 1 537 ? 8.109 -33.688 7.441 1 95.75 537 TYR B O 1
ATOM 8646 N N . PHE B 1 538 ? 8.883 -32.75 9.359 1 96.94 538 PHE B N 1
ATOM 8647 C CA . PHE B 1 538 ? 8.008 -31.594 9.383 1 96.94 538 PHE B CA 1
ATOM 8648 C C . PHE B 1 538 ? 8.805 -30.297 9.227 1 96.94 538 PHE B C 1
ATOM 8650 O O . PHE B 1 538 ? 9.766 -30.062 9.961 1 96.94 538 PHE B O 1
ATOM 8657 N N . VAL B 1 539 ? 8.406 -29.484 8.242 1 96.69 539 VAL B N 1
ATOM 8658 C CA . VAL B 1 539 ? 9.141 -28.266 7.949 1 96.69 539 VAL B CA 1
ATOM 8659 C C . VAL B 1 539 ? 8.531 -27.094 8.742 1 96.69 539 VAL B C 1
ATOM 8661 O O . VAL B 1 539 ? 7.363 -26.75 8.555 1 96.69 539 VAL B O 1
ATOM 8664 N N . VAL B 1 540 ? 9.344 -26.516 9.578 1 96.94 540 VAL B N 1
ATOM 8665 C CA . VAL B 1 540 ? 8.938 -25.375 10.391 1 96.94 540 VAL B CA 1
ATOM 8666 C C . VAL B 1 540 ? 9.211 -24.078 9.633 1 96.94 540 VAL B C 1
ATOM 8668 O O . VAL B 1 540 ? 10.297 -23.891 9.062 1 96.94 540 VAL B O 1
ATOM 8671 N N . PRO B 1 541 ? 8.18 -23.219 9.594 1 96.19 541 PRO B N 1
ATOM 8672 C CA . PRO B 1 541 ? 8.398 -21.938 8.898 1 96.19 541 PRO B CA 1
ATOM 8673 C C . PRO B 1 541 ? 9.445 -21.062 9.586 1 96.19 541 PRO B C 1
ATOM 8675 O O . PRO B 1 541 ? 9.617 -21.141 10.805 1 96.19 541 PRO B O 1
ATOM 8678 N N . GLY B 1 542 ? 10.141 -20.266 8.734 1 92 542 GLY B N 1
ATOM 8679 C CA . GLY B 1 542 ? 11.141 -19.359 9.281 1 92 542 GLY B CA 1
ATOM 8680 C C . GLY B 1 542 ? 10.578 -18.375 10.273 1 92 542 GLY B C 1
ATOM 8681 O O . GLY B 1 542 ? 11.242 -18.016 11.25 1 92 542 GLY B O 1
ATOM 8682 N N . ASN B 1 543 ? 9.438 -17.859 10 1 94 543 ASN B N 1
ATOM 8683 C CA . ASN B 1 543 ? 8.703 -16.984 10.906 1 94 543 ASN B CA 1
ATOM 8684 C C . ASN B 1 543 ? 7.391 -17.609 11.359 1 94 543 ASN B C 1
ATOM 8686 O O . ASN B 1 543 ? 6.348 -17.406 10.734 1 94 543 ASN B O 1
ATOM 8690 N N . ALA B 1 544 ? 7.422 -18.25 12.477 1 93.5 544 ALA B N 1
ATOM 8691 C CA . ALA B 1 544 ? 6.285 -19.031 12.969 1 93.5 544 ALA B CA 1
ATOM 8692 C C . ALA B 1 544 ? 5.125 -18.125 13.359 1 93.5 544 ALA B C 1
ATOM 8694 O O . ALA B 1 544 ? 3.959 -18.484 13.203 1 93.5 544 ALA B O 1
ATOM 8695 N N . LYS B 1 545 ? 5.402 -16.953 13.789 1 92.5 545 LYS B N 1
ATOM 8696 C CA . LYS B 1 545 ? 4.363 -16.031 14.242 1 92.5 545 LYS B CA 1
ATOM 8697 C C . LYS B 1 545 ? 3.453 -15.617 13.094 1 92.5 545 LYS B C 1
ATOM 8699 O O . LYS B 1 545 ? 2.246 -15.453 13.273 1 92.5 545 LYS B O 1
ATOM 8704 N N . GLN B 1 546 ? 4.031 -15.555 11.945 1 94 546 GLN B N 1
ATOM 8705 C CA . GLN B 1 546 ? 3.293 -15.117 10.766 1 94 546 GLN B CA 1
ATOM 8706 C C . GLN B 1 546 ? 2.412 -16.234 10.219 1 94 546 GLN B C 1
ATOM 8708 O O . GLN B 1 546 ? 1.505 -15.984 9.422 1 94 546 GLN B O 1
ATOM 8713 N N . MET B 1 547 ? 2.723 -17.453 10.641 1 96.25 547 MET B N 1
ATOM 8714 C CA . MET B 1 547 ? 2.021 -18.609 10.078 1 96.25 547 MET B CA 1
ATOM 8715 C C . MET B 1 547 ? 1.07 -19.219 11.102 1 96.25 547 MET B C 1
ATOM 8717 O O . MET B 1 547 ? 0.781 -20.422 11.047 1 96.25 547 MET B O 1
ATOM 8721 N N . LYS B 1 548 ? 0.668 -18.438 12.055 1 95.19 548 LYS B N 1
ATOM 8722 C CA . LYS B 1 548 ? -0.242 -18.938 13.078 1 95.19 548 LYS B CA 1
ATOM 8723 C C . LYS B 1 548 ? -1.695 -18.656 12.711 1 95.19 548 LYS B C 1
ATOM 8725 O O . LYS B 1 548 ? -2 -17.609 12.125 1 95.19 548 LYS B O 1
ATOM 8730 N N . PHE B 1 549 ? -2.49 -19.609 12.938 1 92.19 549 PHE B N 1
ATOM 8731 C CA . PHE B 1 549 ? -3.93 -19.5 12.727 1 92.19 549 PHE B CA 1
ATOM 8732 C C . PHE B 1 549 ? -4.691 -19.797 14.008 1 92.19 549 PHE B C 1
ATOM 8734 O O . PHE B 1 549 ? -4.32 -20.703 14.758 1 92.19 549 PHE B O 1
#

pLDDT: mean 77.18, std 25.74, range [17.97, 98.81]

Nearest PDB structures (foldseek):
  4ohz-assembly1_A  TM=8.763E-01  e=8.972E-31  Caenorhabditis elegans
  4oi1-assembly1_A  TM=8.639E-01  e=1.321E-29  Caenorhabditis elegans
  4oi0-assembly1_A  TM=8.621E-01  e=7.453E-30  Caenorhabditis elegans
  4oi2-assembly1_A  TM=8.317E-01  e=1.051E-29  Caenorhabditis elegans
  8hmz-assembly1_E  TM=8.505E-01  e=8.262E-25  Homo sapiens

Radius of gyration: 37.0 Å; Cα contacts (8 Å, |Δi|>4): 1942; chains: 2; bounding box: 139×106×118 Å

Secondary structure (DSSP, 8-state):
----SS-EEEEEPTTEEEEEEE----S-S----GGGPEEEEEEPTT---S-----------------EETTEEPPBT-EEEE-TT-EEEEEESS-EEEEEES-EEEEEEEE-SHHHHHHHHHHHHHHHHHHHHHHT----EEEEEE-TTS-HHHHHHHHHHHHHHTT--PEEEE--TT-----TTT---TTEEEEEE--TT-TTTT-EEEE---SSGGGGHHHHHHHHHHHHHHHHHHHHHHHHHHHH--S--TTS--HHHH-EEEE--TT--HHHHHHHHHHHT--EEEEES-HHHHHHHHHHHS-TTTHHHHHHHTTTGGGG--------------------------------------PEEEEEPPPTT-----HHHHHHHHHHHHIIIII--EEETTEEE-SEEEEEEEGGGSEEEEEE------GGGS-GGG-S------EEEE--S-GGGGTTBEEEEE--SSGGGGGGSPP-EEEEEEEEEE------TTTTS--S--------------EEEEEEEETT--STT--SEEEEPSSGGGGB-/----SS-EEEEEPTTEEEEEEE----S-S----GGGPEEEEEEPTT---S-----------------EETTEEPPBT-EEEE-TT-EEEEEESS-EEEEEES-EEEEEEEE-SHHHHHHHHHHHHHHHHHHHHHHT----EEEEEE-TTS-HHHHHHHHHHHHHHTT--PEEEE--TT-----TTT---TTEEEEEE--TT-TTTT-EEEE---SSGGGSHHHHHHHHHHHHHHHHHHHHHHHHHHHH--S--TTS--HHHH-EEEE--TT--HHHHHHHHHHHT--EEEEES-HHHHHHHHHHHS-TTTHHHHHHHHTTGGGGS-------------------------------------PEEEEEPPPTT-----HHHHHHHHHHHHIIIII--EEETTEEE-SEEEEEEEGGGSEEEEEE------GGGS-GGG-S------EEEE--S-GGGGTTBEEEEE--SSGGGGGGSPP-EEEEEEEEEE------S-TTS-----------------EEEEEEEETT--STT--SEEEEPSSGGGGB-